Protein 8R4H (pdb70)

Organism: Hafnia alvei (NCBI:txid569)

InterPro domains:
  IPR002355 Multicopper oxidase, copper-binding site [PS00080] (522-533)
  IPR006311 Twin-arginine translocation pathway, signal sequence [PS51318] (1-28)
  IPR008972 Cupredoxin [G3DSA:2.60.40.420] (29-175)
  IPR008972 Cupredoxin [G3DSA:2.60.40.420] (176-327)
  IPR008972 Cupredoxin [G3DSA:2.60.40.420] (346-540)
  IPR008972 Cupredoxin [SSF49503] (34-168)
  IPR008972 Cupredoxin [SSF49503] (172-539)
  IPR008972 Cupredoxin [SSF49503] (428-539)
  IPR011706 Multicopper oxidase, C-terminal [PF07731] (418-539)
  IPR011707 Multicopper oxidase-like, N-terminal [PF07732] (52-167)
  IPR045087 Multicopper oxidase [PTHR48267] (98-370)

Secondary structure (DSSP, 8-state):
----BPP---EE---TTSEEEEEEEEEEEE-STT-EEEEEEESSSSB--EEEEETT-EEEEEEEE-SSS-B--EEET----TTTS--TTS-B-TT-EEEEEEE--S-S-EEEEE---TTTHHHHHHHT--EEEEEE-HHHHHS-----BTTTEEEEEEEEE-B-TTSSB-----HHHHHT----SEEEESSSSS-EEEEEESEEEEEEEE--SS--EEEEETT---EEEEEETTEEEEEEEEES-EEE-TT-EEEEEEE-TT---EEEEE---SSTTTTSTTTTS-EEEEEEEEEEEE------S--S-PPPPP--SS-EEEEEEEEEETTEEEETTB---TT--S-EE-TT-EEEEEEE--S--S-EEEEETT--BEEEEBTTBPPPSTTSSSBSEEEESSSEEEEEEE--S-B-STT-EEEEESSHHHHHTT-EEEEEE-/--S-B-----EE---TTSEEEEEEEEEEEE-STT-EEEEEEESSSSB--EEEEETT-EEEEEEEE-SSS-B--EEET----TTTS--TTS-B-TT-EEEEEEE--S-S-EEEEE---TTTHHHHHHHT--EEEEEE-HHHHHS-----BTTTEEEEEEEEE-B-TTSSB-----HHHHHT----SEEEESSSSS-EEEEEESEEEEEEEE--SS--EEEEETT---EEEEEETTEEEEEEEEES-EEE-TT-EEEEEEE-TT---EEEEE---SSTTTTSTTTTS-EEEEEEEEEEEE------S--S--PPPP--TT-EEEEEEEEEETTEEEETTB---TTS-S-EE-TT-EEEEEEE--S--S-EEEEETT--BEEEEBTTBPPPSTTSSSBSEEEESSSEEEEEEE--S-B-STT-EEEEESSHHHHHTT-EEEEEE-

Nearest PDB structures (foldseek):
  5b7e-assembly1_A  TM=9.870E-01  e=9.913E-69  Escherichia coli K-12
  2yxw-assembly1_A  TM=9.933E-01  e=5.226E-68  Escherichia coli
  6iqy-assembly2_B  TM=9.006E-01  e=1.533E-37  Albifimbria verrucaria
  6i3k-assembly1_A  TM=9.087E-01  e=5.272E-37  Albifimbria verrucaria
  6iqz-assembly1_A  TM=9.064E-01  e=5.798E-37  Albifimbria verrucaria

Structure (mmCIF, N/CA/C/O backbone):
data_8R4H
#
_entry.id   8R4H
#
_cell.length_a   169.273
_cell.length_b   169.273
_cell.length_c   90.387
_cell.angle_alpha   90.00
_cell.angle_beta   90.00
_cell.angle_gamma   120.00
#
_symmetry.space_group_name_H-M   'H 3'
#
loop_
_entity.id
_entity.type
_entity.pdbx_description
1 polymer 'Copper efflux oxidase,Multicopper oxidase'
2 non-polymer 'COPPER (II) ION'
3 non-polymer 1,2-ETHANEDIOL
4 water water
#
loop_
_atom_site.group_PDB
_atom_site.id
_atom_site.type_symbol
_atom_site.label_atom_id
_atom_site.label_alt_id
_atom_site.label_comp_id
_atom_site.label_asym_id
_atom_site.label_entity_id
_atom_site.label_seq_id
_atom_site.pdbx_PDB_ins_code
_atom_site.Cartn_x
_atom_site.Cartn_y
_atom_site.Cartn_z
_atom_site.occupancy
_atom_site.B_iso_or_equiv
_atom_site.auth_seq_id
_atom_site.auth_comp_id
_atom_site.auth_asym_id
_atom_site.auth_atom_id
_atom_site.pdbx_PDB_model_num
ATOM 1 N N . ALA A 1 1 ? -10.872 9.983 29.897 1.00 79.85 30 ALA A N 1
ATOM 2 C CA . ALA A 1 1 ? -11.830 9.870 28.808 1.00 80.69 30 ALA A CA 1
ATOM 3 C C . ALA A 1 1 ? -12.629 11.184 28.499 1.00 81.06 30 ALA A C 1
ATOM 4 O O . ALA A 1 1 ? -12.577 11.674 27.355 1.00 81.17 30 ALA A O 1
ATOM 6 N N . GLU A 1 2 ? -13.351 11.747 29.525 1.00 80.68 31 GLU A N 1
ATOM 7 C CA . GLU A 1 2 ? -14.210 12.945 29.452 1.00 80.52 31 GLU A CA 1
ATOM 8 C C . GLU A 1 2 ? -13.429 14.262 29.533 1.00 79.36 31 GLU A C 1
ATOM 9 O O . GLU A 1 2 ? -13.575 15.026 30.490 1.00 79.57 31 GLU A O 1
ATOM 15 N N . HIS A 1 3 ? -12.597 14.531 28.526 1.00 77.94 32 HIS A N 1
ATOM 16 C CA . HIS A 1 3 ? -11.712 15.688 28.549 1.00 76.80 32 HIS A CA 1
ATOM 17 C C . HIS A 1 3 ? -11.587 16.334 27.170 1.00 75.52 32 HIS A C 1
ATOM 18 O O . HIS A 1 3 ? -11.775 15.677 26.139 1.00 75.71 32 HIS A O 1
ATOM 25 N N . PRO A 1 4 ? -11.268 17.637 27.132 1.00 73.85 33 PRO A N 1
ATOM 26 C CA . PRO A 1 4 ? -11.169 18.322 25.834 1.00 72.71 33 PRO A CA 1
ATOM 27 C C . PRO A 1 4 ? -9.901 17.991 25.042 1.00 71.09 33 PRO A C 1
ATOM 28 O O . PRO A 1 4 ? -9.090 17.172 25.470 1.00 71.37 33 PRO A O 1
ATOM 32 N N . THR A 1 5 ? -9.734 18.614 23.876 1.00 69.20 34 THR A N 1
ATOM 33 C CA . THR A 1 5 ? -8.528 18.442 23.078 1.00 67.82 34 THR A CA 1
ATOM 34 C C . THR A 1 5 ? -7.679 19.698 23.259 1.00 66.55 34 THR A C 1
ATOM 35 O O . THR A 1 5 ? -8.218 20.803 23.220 1.00 66.96 34 THR A O 1
ATOM 39 N N . LEU A 1 6 ? -6.370 19.544 23.468 1.00 64.83 35 LEU A N 1
ATOM 40 C CA . LEU A 1 6 ? -5.465 20.675 23.645 1.00 63.64 35 LEU A CA 1
ATOM 41 C C . LEU A 1 6 ? -5.464 21.584 22.423 1.00 63.06 35 LEU A C 1
ATOM 42 O O . LEU A 1 6 ? -5.066 21.158 21.337 1.00 63.52 35 LEU A O 1
ATOM 47 N N . PRO A 1 7 ? -5.855 22.855 22.594 1.00 61.93 36 PRO A N 1
ATOM 48 C CA . PRO A 1 7 ? -5.838 23.783 21.460 1.00 61.50 36 PRO A CA 1
ATOM 49 C C . PRO A 1 7 ? -4.416 24.182 21.060 1.00 61.51 36 PRO A C 1
ATOM 50 O O . PRO A 1 7 ? -3.570 24.389 21.925 1.00 61.20 36 PRO A O 1
ATOM 54 N N . ILE A 1 8 ? -4.155 24.290 19.754 1.00 61.49 37 ILE A N 1
ATOM 55 C CA . ILE A 1 8 ? -2.851 24.723 19.282 1.00 61.85 37 ILE A CA 1
ATOM 56 C C . ILE A 1 8 ? -2.956 26.137 18.739 1.00 62.02 37 ILE A C 1
ATOM 57 O O . ILE A 1 8 ? -3.681 26.383 17.779 1.00 61.73 37 ILE A O 1
ATOM 62 N N . PRO A 1 9 ? -2.242 27.089 19.354 1.00 62.63 38 PRO A N 1
ATOM 63 C CA . PRO A 1 9 ? -2.271 28.466 18.848 1.00 63.17 38 PRO A CA 1
ATOM 64 C C . PRO A 1 9 ? -1.656 28.517 17.462 1.00 64.01 38 PRO A C 1
ATOM 65 O O . PRO A 1 9 ? -0.631 27.887 17.230 1.00 64.49 38 PRO A O 1
ATOM 69 N N . ALA A 1 10 ? -2.311 29.214 16.537 1.00 64.07 39 ALA A N 1
ATOM 70 C CA . ALA A 1 10 ? -1.876 29.336 15.153 1.00 64.38 39 ALA A CA 1
ATOM 71 C C . ALA A 1 10 ? -0.447 29.853 15.036 1.00 64.27 39 ALA A C 1
ATOM 72 O O . ALA A 1 10 ? -0.031 30.687 15.831 1.00 64.41 39 ALA A O 1
ATOM 74 N N . LEU A 1 11 ? 0.302 29.355 14.057 1.00 63.91 40 LEU A N 1
ATOM 75 C CA . LEU A 1 11 ? 1.684 29.762 13.867 1.00 64.22 40 LEU A CA 1
ATOM 76 C C . LEU A 1 11 ? 1.776 30.858 12.801 1.00 64.59 40 LEU A C 1
ATOM 77 O O . LEU A 1 11 ? 1.992 30.555 11.631 1.00 65.19 40 LEU A O 1
ATOM 82 N N . LEU A 1 12 ? 1.614 32.129 13.197 1.00 64.18 41 LEU A N 1
ATOM 8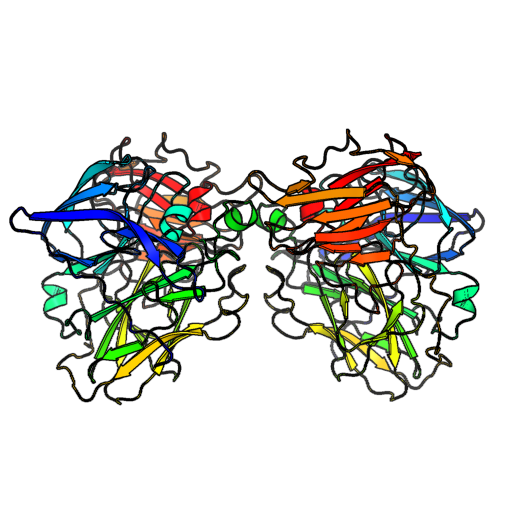3 C CA . LEU A 1 12 ? 1.647 33.238 12.241 1.00 64.43 41 LEU A CA 1
ATOM 84 C C . LEU A 1 12 ? 3.041 33.641 11.816 1.00 64.80 41 LEU A C 1
ATOM 85 O O . LEU A 1 12 ? 3.880 33.927 12.657 1.00 65.16 41 LEU A O 1
ATOM 90 N N . THR A 1 13 ? 3.261 33.760 10.514 1.00 64.69 42 THR A N 1
ATOM 91 C CA . THR A 1 13 ? 4.542 34.212 9.979 1.00 65.22 42 THR A CA 1
ATOM 92 C C . THR A 1 13 ? 4.369 35.600 9.366 1.00 65.18 42 THR A C 1
ATOM 93 O O . THR A 1 13 ? 3.277 35.938 8.900 1.00 65.20 42 THR A O 1
ATOM 97 N N . PRO A 1 14 ? 5.430 36.425 9.340 1.00 65.05 43 PRO A N 1
ATOM 98 C CA . PRO A 1 14 ? 5.300 37.766 8.742 1.00 65.28 43 PRO A CA 1
ATOM 99 C C . PRO A 1 14 ? 4.870 37.693 7.280 1.00 65.73 43 PRO A C 1
ATOM 100 O O . PRO A 1 14 ? 5.363 36.849 6.540 1.00 65.94 43 PRO A O 1
ATOM 104 N N . ASP A 1 15 ? 3.905 38.530 6.881 1.00 65.66 44 ASP A N 1
ATOM 105 C CA . ASP A 1 15 ? 3.360 38.502 5.530 1.00 65.78 44 ASP A CA 1
ATOM 106 C C . ASP A 1 15 ? 4.321 39.126 4.481 1.00 66.28 44 ASP A C 1
ATOM 107 O O . ASP A 1 15 ? 5.473 39.415 4.806 1.00 66.06 44 ASP A O 1
ATOM 112 N N . ALA A 1 16 ? 3.856 39.290 3.222 1.00 66.90 45 ALA A N 1
ATOM 113 C CA . ALA A 1 16 ? 4.602 39.860 2.099 1.00 67.88 45 ALA A CA 1
ATOM 114 C C . ALA A 1 16 ? 5.160 41.246 2.395 1.00 68.89 45 ALA A C 1
ATOM 115 O O . ALA A 1 16 ? 6.186 41.622 1.827 1.00 69.31 45 ALA A O 1
ATOM 117 N N . ALA A 1 17 ? 4.482 42.010 3.264 1.00 69.09 46 ALA A N 1
ATOM 118 C CA . ALA A 1 17 ? 4.926 43.332 3.686 1.00 69.76 46 ALA A CA 1
ATOM 119 C C . ALA A 1 17 ? 5.846 43.293 4.939 1.00 70.76 46 ALA A C 1
ATOM 120 O O . ALA A 1 17 ? 6.177 44.353 5.474 1.00 71.44 46 ALA A O 1
ATOM 122 N N . GLY A 1 18 ? 6.235 42.096 5.393 1.00 70.44 47 GLY A N 1
ATOM 123 C CA . GLY A 1 18 ? 7.038 41.901 6.594 1.00 70.55 47 GLY A CA 1
ATOM 124 C C . GLY A 1 18 ? 6.297 42.344 7.843 1.00 70.17 47 GLY A C 1
ATOM 125 O O . GLY A 1 18 ? 6.899 42.895 8.767 1.00 70.17 47 GLY A O 1
ATOM 126 N N . LYS A 1 19 ? 4.971 42.139 7.863 1.00 69.55 48 LYS A N 1
ATOM 127 C CA . LYS A 1 19 ? 4.138 42.567 8.978 1.00 69.29 48 LYS A CA 1
ATOM 128 C C . LYS A 1 19 ? 3.327 41.430 9.595 1.00 68.82 48 LYS A C 1
ATOM 129 O O . LYS A 1 19 ? 3.055 40.428 8.943 1.00 68.69 48 LYS A O 1
ATOM 135 N N . ILE A 1 20 ? 2.959 41.584 10.871 1.00 68.47 49 ILE A N 1
ATOM 136 C CA . ILE A 1 20 ? 2.113 40.631 11.583 1.00 68.58 49 ILE A CA 1
ATOM 137 C C . ILE A 1 20 ? 0.988 41.433 12.251 1.00 68.59 49 ILE A C 1
ATOM 138 O O . ILE A 1 20 ? 1.254 42.445 12.900 1.00 68.61 49 ILE A O 1
ATOM 143 N N . ALA A 1 21 ? -0.271 41.031 12.025 1.00 68.05 50 ALA A N 1
ATOM 144 C CA . ALA A 1 21 ? -1.405 41.744 12.591 1.00 67.49 50 ALA A CA 1
ATOM 145 C C . ALA A 1 21 ? -1.939 41.034 13.838 1.00 66.58 50 ALA A C 1
ATOM 146 O O . ALA A 1 21 ? -2.244 39.839 13.791 1.00 66.86 50 ALA A O 1
ATOM 148 N N . LEU A 1 22 ? -2.053 41.781 14.957 1.00 64.95 51 LEU A N 1
ATOM 149 C CA . LEU A 1 22 ? -2.587 41.264 16.212 1.00 63.35 51 LEU A CA 1
ATOM 150 C C . LEU A 1 22 ? -3.787 42.101 16.620 1.00 62.50 51 LEU A C 1
ATOM 151 O O . LEU A 1 22 ? -3.640 43.289 16.881 1.00 62.31 51 LEU A O 1
ATOM 156 N N . ASN A 1 23 ? -4.969 41.496 16.668 1.00 61.86 52 ASN A N 1
ATOM 157 C CA . ASN A 1 23 ? -6.175 42.191 17.072 1.00 61.72 52 ASN A CA 1
ATOM 158 C C . ASN A 1 23 ? -6.536 41.762 18.482 1.00 61.04 52 ASN A C 1
ATOM 159 O O . ASN A 1 23 ? -7.020 40.649 18.686 1.00 61.38 52 ASN A O 1
ATOM 164 N N . VAL A 1 24 ? -6.280 42.635 19.455 1.00 59.99 53 VAL A N 1
ATOM 165 C CA . VAL A 1 24 ? -6.589 42.386 20.859 1.00 59.75 53 VAL A CA 1
ATOM 166 C C . VAL A 1 24 ? -8.081 42.609 21.005 1.00 59.26 53 VAL A C 1
ATOM 167 O O . VAL A 1 24 ? -8.521 43.738 20.945 1.00 59.14 53 VAL A O 1
ATOM 171 N N . GLN A 1 25 ? -8.860 41.547 21.152 1.00 58.83 54 GLN A N 1
ATOM 172 C CA . GLN A 1 25 ? -10.311 41.643 21.194 1.00 58.90 54 GLN A CA 1
ATOM 173 C C . GLN A 1 25 ? -10.941 40.924 22.398 1.00 59.34 54 GLN A C 1
ATOM 174 O O . GLN A 1 25 ? -10.266 40.192 23.114 1.00 59.13 54 GLN A O 1
ATOM 180 N N . THR A 1 26 ? -12.255 41.109 22.588 1.00 59.62 55 THR A N 1
ATOM 181 C CA . THR A 1 26 ? -13.024 40.450 23.640 1.00 60.11 55 THR A CA 1
ATOM 182 C C . THR A 1 26 ? -13.551 39.073 23.140 1.00 59.90 55 THR A C 1
ATOM 183 O O . THR A 1 26 ? -13.472 38.763 21.955 1.00 60.10 55 THR A O 1
ATOM 187 N N . GLY A 1 27 ? -14.076 38.268 24.044 1.00 59.47 56 GLY A N 1
ATOM 188 C CA . GLY A 1 27 ? -14.619 36.963 23.711 1.00 59.85 56 GLY A CA 1
ATOM 189 C C . GLY A 1 27 ? -15.212 36.272 24.921 1.00 60.36 56 GLY A C 1
ATOM 190 O O . GLY A 1 27 ? -15.509 36.917 25.935 1.00 60.47 56 GLY A O 1
ATOM 191 N N . SER A 1 28 ? -15.394 34.960 24.826 1.00 60.54 57 SER A N 1
ATOM 192 C CA . SER A 1 28 ? -15.905 34.180 25.947 1.00 61.67 57 SER A CA 1
ATOM 193 C C . SER A 1 28 ? -15.406 32.730 25.921 1.00 62.41 57 SER A C 1
ATOM 194 O O . SER A 1 28 ? -15.003 32.225 24.873 1.00 62.89 57 SER A O 1
ATOM 197 N N . MET A 1 29 ? -15.366 32.086 27.087 1.00 62.17 58 MET A N 1
ATOM 198 C CA . MET A 1 29 ? -14.921 30.702 27.194 1.00 62.54 58 MET A CA 1
ATOM 199 C C . MET A 1 29 ? -15.892 29.966 28.088 1.00 62.98 58 MET A C 1
ATOM 200 O O . MET A 1 29 ? -16.281 30.506 29.117 1.00 62.93 58 MET A O 1
ATOM 205 N N . LYS A 1 30 ? -16.261 28.733 27.732 1.00 63.55 59 LYS A N 1
ATOM 206 C CA . LYS A 1 30 ? -17.198 27.971 28.548 1.00 65.02 59 LYS A CA 1
ATOM 207 C C . LYS A 1 30 ? -16.509 27.056 29.544 1.00 66.04 59 LYS A C 1
ATOM 208 O O . LYS A 1 30 ? -16.187 25.921 29.208 1.00 66.38 59 LYS A O 1
ATOM 214 N N . TRP A 1 31 ? -16.294 27.540 30.779 1.00 66.59 60 TRP A N 1
ATOM 215 C CA . TRP A 1 31 ? -15.662 26.745 31.837 1.00 67.49 60 TRP A CA 1
ATOM 216 C C . TRP A 1 31 ? -16.715 26.217 32.824 1.00 68.98 60 TRP A C 1
ATOM 217 O O . TRP A 1 31 ? -16.822 25.006 33.008 1.00 69.11 60 TRP A O 1
ATOM 228 N N . LYS A 1 32 ? -17.506 27.117 33.440 1.00 69.83 61 LYS A N 1
ATOM 229 C CA . LYS A 1 32 ? -18.584 26.717 34.348 1.00 70.87 61 LYS A CA 1
ATOM 230 C C . LYS A 1 32 ? -19.735 26.195 33.480 1.00 72.42 61 LYS A C 1
ATOM 231 O O . LYS A 1 32 ? -20.038 26.785 32.440 1.00 72.44 61 LYS A O 1
ATOM 237 N N . ALA A 1 33 ? -20.354 25.072 33.880 1.00 73.36 62 ALA A N 1
ATOM 238 C CA . ALA A 1 33 ? -21.435 24.465 33.098 1.00 74.34 62 ALA A CA 1
ATOM 239 C C . ALA A 1 33 ? -22.594 25.429 32.853 1.00 75.22 62 ALA A C 1
ATOM 240 O O . ALA A 1 33 ? -23.160 25.974 33.800 1.00 75.37 62 ALA A O 1
ATOM 242 N N . GLY A 1 34 ? -22.888 25.665 31.578 1.00 75.68 63 GLY A N 1
ATOM 243 C CA . GLY A 1 34 ? -23.944 26.575 31.147 1.00 76.41 63 GLY A CA 1
ATOM 244 C C . GLY A 1 34 ? -23.670 28.018 31.517 1.00 76.88 63 GLY A C 1
ATOM 245 O O . GLY A 1 34 ? -24.581 28.735 31.943 1.00 77.24 63 GLY A O 1
ATOM 246 N N . MET A 1 35 ? -22.406 28.448 31.381 1.00 76.60 64 MET A N 1
ATOM 247 C CA . MET A 1 35 ? -22.001 29.806 31.729 1.00 76.65 64 MET A CA 1
ATOM 248 C C . MET A 1 35 ? -20.843 30.262 30.857 1.00 76.32 64 MET A C 1
ATOM 249 O O . MET A 1 35 ? -19.725 29.787 31.030 1.00 76.64 64 MET A O 1
ATOM 254 N N . GLN A 1 36 ? -21.098 31.175 29.924 1.00 75.75 65 GLN A N 1
ATOM 255 C CA . GLN A 1 36 ? -20.042 31.716 29.074 1.00 75.60 65 GLN A CA 1
ATOM 256 C C . GLN A 1 36 ? -19.278 32.775 29.880 1.00 74.42 65 GLN A C 1
ATOM 257 O O . GLN A 1 36 ? -19.876 33.761 30.319 1.00 74.75 65 GLN A O 1
ATOM 263 N N . THR A 1 37 ? -17.981 32.565 30.103 1.00 72.83 66 THR A N 1
ATOM 264 C CA . THR A 1 37 ? -17.172 33.519 30.850 1.00 71.94 66 THR A CA 1
ATOM 265 C C . THR A 1 37 ? -16.603 34.559 29.920 1.00 71.10 66 THR A C 1
ATOM 266 O O . THR A 1 37 ? -15.867 34.209 29.016 1.00 71.41 66 THR A O 1
ATOM 270 N N . PRO A 1 38 ? -16.883 35.844 30.156 1.00 69.92 67 PRO A N 1
ATOM 271 C CA . PRO A 1 38 ? -16.288 36.889 29.318 1.00 69.10 67 PRO A CA 1
ATOM 272 C C . PRO A 1 38 ? -14.774 36.937 29.521 1.00 68.65 67 PRO A C 1
ATOM 273 O O . PRO A 1 38 ? -14.299 37.061 30.647 1.00 68.97 67 PRO A O 1
ATOM 277 N N . THR A 1 39 ? -14.020 36.787 28.430 1.00 67.67 68 THR A N 1
ATOM 278 C CA . THR A 1 39 ? -12.563 36.773 28.432 1.00 66.98 68 THR A CA 1
ATOM 279 C C . THR A 1 39 ? -11.994 37.726 27.362 1.00 66.16 68 THR A C 1
ATOM 280 O O . THR A 1 39 ? -12.739 38.269 26.563 1.00 66.20 68 THR A O 1
ATOM 284 N N . TRP A 1 40 ? -10.681 37.943 27.366 1.00 65.40 69 TRP A N 1
ATOM 285 C CA . TRP A 1 40 ? -9.974 38.769 26.394 1.00 65.31 69 TRP A CA 1
ATOM 286 C C . TRP A 1 40 ? -8.973 37.874 25.640 1.00 65.48 69 TRP A C 1
ATOM 287 O O . TRP A 1 40 ? -8.580 36.836 26.159 1.00 65.99 69 TRP A O 1
ATOM 298 N N . GLY A 1 41 ? -8.584 38.261 24.427 1.00 64.74 70 GLY A N 1
ATOM 299 C CA . GLY A 1 41 ? -7.637 37.477 23.645 1.00 64.28 70 GLY A CA 1
ATOM 300 C C . GLY A 1 41 ? -7.117 38.153 22.395 1.00 63.74 70 GLY A C 1
ATOM 301 O O . GLY A 1 41 ? -7.749 39.055 21.849 1.00 64.12 70 GLY A O 1
ATOM 302 N N . ILE A 1 42 ? -5.965 37.716 21.926 1.00 62.85 71 ILE A N 1
ATOM 303 C CA . ILE A 1 42 ? -5.376 38.231 20.700 1.00 62.69 71 ILE A CA 1
ATOM 304 C C . ILE A 1 42 ? -5.759 37.290 19.553 1.00 61.93 71 ILE A C 1
ATOM 305 O O . ILE A 1 42 ? -5.371 36.120 19.553 1.00 62.13 71 ILE A O 1
ATOM 310 N N . ASN A 1 43 ? -6.573 37.791 18.616 1.00 60.60 72 ASN A N 1
ATOM 311 C CA . ASN A 1 43 ? -7.085 37.030 17.478 1.00 59.77 72 ASN A CA 1
ATOM 312 C C . ASN A 1 43 ? -8.026 35.877 17.874 1.00 59.33 72 ASN A C 1
ATOM 313 O O . ASN A 1 43 ? -8.257 34.979 17.070 1.00 59.87 72 ASN A O 1
ATOM 318 N N . GLY A 1 44 ? -8.581 35.921 19.080 1.00 58.23 73 GLY A N 1
ATOM 319 C CA . GLY A 1 44 ? -9.493 34.895 19.561 1.00 58.01 73 GLY A CA 1
ATOM 320 C C . GLY A 1 44 ? -10.142 35.263 20.876 1.00 57.83 73 GLY A C 1
ATOM 321 O O . GLY A 1 44 ? -10.010 36.392 21.352 1.00 58.20 73 GLY A O 1
ATOM 322 N N . PRO A 1 45 ? -10.859 34.316 21.495 1.00 57.30 74 PRO A N 1
ATOM 323 C CA . PRO A 1 45 ? -11.532 34.624 22.773 1.00 57.27 74 PRO A CA 1
ATOM 324 C C . PRO A 1 45 ? -10.616 34.649 24.003 1.00 57.11 74 PRO A C 1
ATOM 325 O O . PRO A 1 45 ? -10.986 35.205 25.039 1.00 57.38 74 PRO A O 1
ATOM 329 N N . LEU A 1 46 ? -9.439 34.026 23.889 1.00 56.37 75 LEU A N 1
ATOM 330 C CA . LEU A 1 46 ? -8.457 33.908 24.953 1.00 56.05 75 LEU A CA 1
ATOM 331 C C . LEU A 1 46 ? -7.096 33.592 24.347 1.00 56.41 75 LEU A C 1
ATOM 332 O O . LEU A 1 46 ? -7.009 33.045 23.235 1.00 56.86 75 LEU A O 1
ATOM 337 N N . LEU A 1 47 ? -6.030 33.944 25.085 1.00 55.83 76 LEU A N 1
ATOM 338 C CA . LEU A 1 47 ? -4.631 33.760 24.717 1.00 55.39 76 LEU A CA 1
ATOM 339 C C . LEU A 1 47 ? -4.346 34.380 23.327 1.00 55.75 76 LEU A C 1
ATOM 340 O O . LEU A 1 47 ? -4.882 35.443 23.067 1.00 55.61 76 LEU A O 1
ATOM 345 N N . GLY A 1 48 ? -3.482 33.802 22.497 1.00 56.34 77 GLY A N 1
ATOM 346 C CA . GLY A 1 48 ? -3.161 34.392 21.204 1.00 57.24 77 GLY A CA 1
ATOM 347 C C . GLY A 1 48 ? -2.392 33.476 20.292 1.00 58.21 77 GLY A C 1
ATOM 348 O O . GLY A 1 48 ? -2.227 32.292 20.577 1.00 58.59 77 GLY A O 1
ATOM 349 N N . PRO A 1 49 ? -1.879 34.025 19.192 1.00 58.55 78 PRO A N 1
ATOM 350 C CA . PRO A 1 49 ? -1.121 33.191 18.254 1.00 58.99 78 PRO A CA 1
ATOM 351 C C . PRO A 1 49 ? 0.353 33.010 18.639 1.00 59.44 78 PRO A C 1
ATOM 352 O O . PRO A 1 49 ? 0.856 33.652 19.559 1.00 59.50 78 PRO A O 1
ATOM 356 N N . ALA A 1 50 ? 1.039 32.131 17.927 1.00 59.43 79 ALA A N 1
ATOM 357 C CA . ALA A 1 50 ? 2.454 31.914 18.108 1.00 60.18 79 ALA A CA 1
ATOM 358 C C . ALA A 1 50 ? 3.122 32.575 16.899 1.00 61.15 79 ALA A C 1
ATOM 359 O O . ALA A 1 50 ? 2.982 32.079 15.787 1.00 61.53 79 ALA A O 1
ATOM 361 N N . MET A 1 51 ? 3.785 33.716 17.097 1.00 61.13 80 MET A N 1
ATOM 362 C CA . MET A 1 51 ? 4.452 34.404 16.004 1.00 61.69 80 MET A CA 1
ATOM 363 C C . MET A 1 51 ? 5.776 33.702 15.730 1.00 62.38 80 MET A C 1
ATOM 364 O O . MET A 1 51 ? 6.631 33.659 16.610 1.00 62.22 80 MET A O 1
ATOM 369 N N . ARG A 1 52 ? 5.932 33.108 14.533 1.00 62.85 81 ARG A N 1
ATOM 370 C CA . ARG A 1 52 ? 7.178 32.443 14.179 1.00 63.58 81 ARG A CA 1
ATOM 371 C C . ARG A 1 52 ? 8.051 33.464 13.473 1.00 64.88 81 ARG A C 1
ATOM 372 O O . ARG A 1 52 ? 7.683 33.994 12.420 1.00 65.09 81 ARG A O 1
ATOM 380 N N . LEU A 1 53 ? 9.184 33.793 14.097 1.00 65.41 82 LEU A N 1
ATOM 381 C CA . LEU A 1 53 ? 10.118 34.782 13.577 1.00 66.10 82 LEU A CA 1
ATOM 382 C C . LEU A 1 53 ? 11.485 34.160 13.364 1.00 67.39 82 LEU A C 1
ATOM 383 O O . LEU A 1 53 ? 11.901 33.296 14.126 1.00 67.26 82 LEU A O 1
ATOM 388 N N . GLN A 1 54 ? 12.174 34.585 12.312 1.00 68.67 83 GLN A N 1
ATOM 389 C CA . GLN A 1 54 ? 13.495 34.066 11.988 1.00 70.41 83 GLN A CA 1
ATOM 390 C C . GLN A 1 54 ? 14.556 35.043 12.492 1.00 71.05 83 GLN A C 1
ATOM 391 O O . GLN A 1 54 ? 14.365 36.257 12.395 1.00 71.08 83 GLN A O 1
ATOM 397 N N . ARG A 1 55 ? 15.668 34.523 13.035 1.00 71.36 84 ARG A N 1
ATOM 398 C CA . ARG A 1 55 ? 16.756 35.367 13.522 1.00 72.09 84 ARG A CA 1
ATOM 399 C C . ARG A 1 55 ? 17.383 36.094 12.347 1.00 72.58 84 ARG A C 1
ATOM 400 O O . ARG A 1 55 ? 17.679 35.480 11.321 1.00 72.84 84 ARG A O 1
ATOM 408 N N . GLY A 1 56 ? 17.519 37.400 12.481 1.00 72.37 85 GLY A N 1
ATOM 409 C CA . GLY A 1 56 ? 18.066 38.228 11.421 1.00 72.78 85 GLY A CA 1
ATOM 410 C C . GLY A 1 56 ? 16.973 38.957 10.675 1.00 72.94 85 GLY A C 1
ATOM 411 O O . GLY A 1 56 ? 17.134 40.125 10.321 1.00 73.34 85 GLY A O 1
ATOM 412 N N . LYS A 1 57 ? 15.842 38.284 10.452 1.00 72.71 86 LYS A N 1
ATOM 413 C CA . LYS A 1 57 ? 14.726 38.891 9.741 1.00 73.18 86 LYS A CA 1
ATOM 414 C C . LYS A 1 57 ? 13.970 39.923 10.586 1.00 73.15 86 LYS A C 1
ATOM 415 O O . LYS A 1 57 ? 13.970 39.866 11.819 1.00 73.33 86 LYS A O 1
ATOM 421 N N . ASP A 1 58 ? 13.378 40.903 9.908 1.00 72.60 87 ASP A N 1
ATOM 422 C CA . ASP A 1 58 ? 12.633 41.967 10.556 1.00 72.72 87 ASP A CA 1
ATOM 423 C C . ASP A 1 58 ? 11.132 41.714 10.506 1.00 71.74 87 ASP A C 1
ATOM 424 O O . ASP A 1 58 ? 10.656 40.928 9.687 1.00 72.16 87 ASP A O 1
ATOM 429 N N . VAL A 1 59 ? 10.377 42.403 11.371 1.00 70.22 88 VAL A N 1
ATOM 430 C CA . VAL A 1 59 ? 8.928 42.301 11.411 1.00 69.10 88 VAL A CA 1
ATOM 431 C C . VAL A 1 59 ? 8.341 43.569 12.018 1.00 67.81 88 VAL A C 1
ATOM 432 O O . VAL A 1 59 ? 8.953 44.197 12.876 1.00 67.87 88 VAL A O 1
ATOM 436 N N . ALA A 1 60 ? 7.175 43.971 11.541 1.00 66.82 89 ALA A N 1
ATOM 437 C CA . ALA A 1 60 ? 6.455 45.114 12.079 1.00 66.11 89 ALA A CA 1
ATOM 438 C C . ALA A 1 60 ? 5.183 44.523 12.635 1.00 65.31 89 ALA A C 1
ATOM 439 O O . ALA A 1 60 ? 4.457 43.863 11.898 1.00 65.25 89 ALA A O 1
ATOM 441 N N . ILE A 1 61 ? 4.933 44.688 13.938 1.00 64.55 90 ILE A N 1
ATOM 442 C CA . ILE A 1 61 ? 3.744 44.090 14.537 1.00 63.87 90 ILE A CA 1
ATOM 443 C C . ILE A 1 61 ? 2.661 45.133 14.786 1.00 63.72 90 ILE A C 1
ATOM 444 O O . ILE A 1 61 ? 2.774 45.983 15.657 1.00 63.08 90 ILE A O 1
ATOM 449 N N . ASN A 1 62 ? 1.613 45.060 13.980 1.00 64.31 91 ASN A N 1
ATOM 450 C CA . ASN A 1 62 ? 0.491 45.972 14.043 1.00 65.33 91 ASN A CA 1
ATOM 451 C C . ASN A 1 62 ? -0.518 45.515 15.076 1.00 66.04 91 ASN A C 1
ATOM 452 O O . ASN A 1 62 ? -1.421 44.727 14.775 1.00 66.21 91 ASN A O 1
ATOM 457 N N . VAL A 1 63 ? -0.349 46.003 16.312 1.00 66.35 92 VAL A N 1
ATOM 458 C CA . VAL A 1 63 ? -1.215 45.646 17.434 1.00 66.88 92 VAL A CA 1
ATOM 459 C C . VAL A 1 63 ? -2.399 46.601 17.498 1.00 67.46 92 VAL A C 1
ATOM 460 O O . VAL A 1 63 ? -2.228 47.773 17.815 1.00 67.65 92 VAL A O 1
ATOM 464 N N . THR A 1 64 ? -3.597 46.095 17.204 1.00 67.54 93 THR A N 1
ATOM 465 C CA . THR A 1 64 ? -4.830 46.872 17.212 1.00 68.03 93 THR A CA 1
ATOM 466 C C . THR A 1 64 ? -5.557 46.597 18.511 1.00 68.28 93 THR A C 1
ATOM 467 O O . THR A 1 64 ? -5.763 45.434 18.855 1.00 68.86 93 THR A O 1
ATOM 471 N N . ASN A 1 65 ? -5.962 47.648 19.228 1.00 67.69 94 ASN A N 1
ATOM 472 C CA . ASN A 1 65 ? -6.705 47.481 20.466 1.00 67.34 94 ASN A CA 1
ATOM 473 C C . ASN A 1 65 ? -8.175 47.549 20.133 1.00 66.83 94 ASN A C 1
ATOM 474 O O . ASN A 1 65 ? -8.643 48.582 19.692 1.00 67.00 94 ASN A O 1
ATOM 479 N N . ALA A 1 66 ? -8.892 46.450 20.305 1.00 66.22 95 ALA A N 1
ATOM 480 C CA . ALA A 1 66 ? -10.340 46.395 20.108 1.00 66.17 95 ALA A CA 1
ATOM 481 C C . ALA A 1 66 ? -11.083 46.172 21.435 1.00 66.54 95 ALA A C 1
ATOM 482 O O . ALA A 1 66 ? -12.233 45.742 21.429 1.00 66.94 95 ALA A O 1
ATOM 484 N N . LEU A 1 67 ? -10.425 46.433 22.570 1.00 66.40 96 LEU A N 1
ATOM 485 C CA . LEU A 1 67 ? -11.007 46.289 23.891 1.00 66.85 96 LEU A CA 1
ATOM 486 C C . LEU A 1 67 ? -11.663 47.612 24.296 1.00 67.59 96 LEU A C 1
ATOM 487 O O . LEU A 1 67 ? -11.300 48.668 23.770 1.00 68.20 96 LEU A O 1
ATOM 492 N N . PRO A 1 68 ? -12.590 47.596 25.269 1.00 67.37 97 PRO A N 1
ATOM 493 C CA . PRO A 1 68 ? -13.181 48.862 25.726 1.00 67.66 97 PRO A CA 1
ATOM 494 C C . PRO A 1 68 ? -12.204 49.766 26.499 1.00 68.25 97 PRO A C 1
ATOM 495 O O . PRO A 1 68 ? -12.511 50.941 26.721 1.00 69.01 97 PRO A O 1
ATOM 499 N N . GLU A 1 69 ? -11.032 49.241 26.912 1.00 67.59 98 GLU A N 1
ATOM 500 C CA . GLU A 1 69 ? -10.068 50.042 27.663 1.00 67.38 98 GLU A CA 1
ATOM 501 C C . GLU A 1 69 ? -8.642 49.914 27.137 1.00 66.08 98 GLU A C 1
ATOM 502 O O . GLU A 1 69 ? -8.341 48.987 26.384 1.00 66.17 98 GLU A O 1
ATOM 508 N N . ALA A 1 70 ? -7.776 50.885 27.498 1.00 64.44 99 ALA A N 1
ATOM 509 C CA . ALA A 1 70 ? -6.393 50.924 27.039 1.00 62.89 99 ALA A CA 1
ATOM 510 C C . ALA A 1 70 ? -5.590 49.753 27.543 1.00 61.22 99 ALA A C 1
ATOM 511 O O . ALA A 1 70 ? -5.839 49.229 28.626 1.00 60.81 99 ALA A O 1
ATOM 513 N N . THR A 1 71 ? -4.628 49.342 26.735 1.00 60.24 100 THR A N 1
ATOM 514 C CA . THR A 1 71 ? -3.732 48.229 27.010 1.00 60.07 100 THR A CA 1
ATOM 515 C C . THR A 1 71 ? -2.367 48.513 26.380 1.00 60.25 100 THR A C 1
ATOM 516 O O . THR A 1 71 ? -2.222 49.439 25.588 1.00 60.82 100 THR A O 1
ATOM 520 N N . THR A 1 72 ? -1.359 47.733 26.736 1.00 59.89 101 THR A N 1
ATOM 521 C CA . THR A 1 72 ? -0.053 47.794 26.082 1.00 60.13 101 THR A CA 1
ATOM 522 C C . THR A 1 72 ? 0.259 46.330 25.612 1.00 59.76 101 THR A C 1
ATOM 523 O O . THR A 1 72 ? -0.615 45.463 25.723 1.00 60.04 101 THR A O 1
ATOM 527 N N . MET A 1 73 ? 1.448 46.057 25.066 1.00 59.13 102 MET A N 1
ATOM 528 C CA . MET A 1 73 ? 1.800 44.699 24.650 1.00 59.22 102 MET A CA 1
ATOM 529 C C . MET A 1 73 ? 3.300 44.499 24.726 1.00 59.68 102 MET A C 1
ATOM 530 O O . MET A 1 73 ? 4.043 44.942 23.852 1.00 59.68 102 MET A O 1
ATOM 535 N N . HIS A 1 74 ? 3.748 43.887 25.811 1.00 59.95 103 HIS A N 1
ATOM 536 C CA . HIS A 1 74 ? 5.158 43.628 26.046 1.00 60.91 103 HIS A CA 1
ATOM 537 C C . HIS A 1 74 ? 5.593 42.351 25.336 1.00 61.01 103 HIS A C 1
ATOM 538 O O . HIS A 1 74 ? 4.834 41.389 25.309 1.00 61.66 103 HIS A O 1
ATOM 545 N N . TRP A 1 75 ? 6.817 42.326 24.789 1.00 60.13 104 TRP A N 1
ATOM 546 C CA . TRP A 1 75 ? 7.336 41.126 24.129 1.00 59.50 104 TRP A CA 1
ATOM 547 C C . TRP A 1 75 ? 8.375 40.502 25.059 1.00 58.87 104 TRP A C 1
ATOM 548 O O . TRP A 1 75 ? 9.578 40.719 24.872 1.00 59.11 104 TRP A O 1
ATOM 559 N N . HIS A 1 76 ? 7.893 39.766 26.086 1.00 57.71 105 HIS A N 1
ATOM 560 C CA . HIS A 1 76 ? 8.682 39.106 27.136 1.00 57.25 105 HIS A CA 1
ATOM 561 C C . HIS A 1 76 ? 9.778 38.192 26.591 1.00 57.31 105 HIS A C 1
ATOM 562 O O . HIS A 1 76 ? 9.492 37.175 25.965 1.00 57.19 105 HIS A O 1
ATOM 569 N N . GLY A 1 77 ? 11.025 38.564 26.847 1.00 57.12 106 GLY A N 1
ATOM 570 C CA . GLY A 1 77 ? 12.167 37.781 26.399 1.00 57.33 106 GLY A CA 1
ATOM 571 C C . GLY A 1 77 ? 12.880 38.330 25.183 1.00 57.78 106 GLY A C 1
ATOM 572 O O . GLY A 1 77 ? 13.974 37.866 24.856 1.00 58.08 106 GLY A O 1
ATOM 573 N N . MET A 1 78 ? 12.289 39.323 24.497 1.00 57.79 107 MET A N 1
ATOM 574 C CA . MET A 1 78 ? 12.914 39.891 23.298 1.00 58.36 107 MET A CA 1
ATOM 575 C C . MET A 1 78 ? 14.030 40.898 23.581 1.00 58.79 107 MET A C 1
ATOM 576 O O . MET A 1 78 ? 13.891 41.790 24.418 1.00 58.67 107 MET A O 1
ATOM 581 N N . GLU A 1 79 ? 15.141 40.749 22.861 1.00 59.40 108 GLU A N 1
ATOM 582 C CA . GLU A 1 79 ? 16.292 41.640 22.970 1.00 60.55 108 GLU A CA 1
ATOM 583 C C . GLU A 1 79 ? 16.099 42.696 21.886 1.00 61.34 108 GLU A C 1
ATOM 584 O O . GLU A 1 79 ? 16.619 42.594 20.780 1.00 61.27 108 GLU A O 1
ATOM 590 N N . ILE A 1 80 ? 15.239 43.653 22.185 1.00 61.96 109 ILE A N 1
ATOM 591 C CA . ILE A 1 80 ? 14.851 44.723 21.282 1.00 62.95 109 ILE A CA 1
ATOM 592 C C . ILE A 1 80 ? 15.017 46.079 21.985 1.00 64.21 109 ILE A C 1
ATOM 593 O O . ILE A 1 80 ? 15.054 46.141 23.218 1.00 64.23 109 ILE A O 1
ATOM 598 N N . PRO A 1 81 ? 15.085 47.187 21.223 1.00 64.97 110 PRO A N 1
ATOM 599 C CA . PRO A 1 81 ? 15.178 48.506 21.863 1.00 65.48 110 PRO A CA 1
ATOM 600 C C . PRO A 1 81 ? 13.910 48.852 22.644 1.00 66.29 110 PRO A C 1
ATOM 601 O O . PRO A 1 81 ? 12.820 48.403 22.295 1.00 66.01 110 PRO A O 1
ATOM 605 N N . GLY A 1 82 ? 14.068 49.655 23.692 1.00 67.15 111 GLY A N 1
ATOM 606 C CA . GLY A 1 82 ? 12.970 50.084 24.554 1.00 68.31 111 GLY A CA 1
ATOM 607 C C . GLY A 1 82 ? 11.814 50.738 23.822 1.00 69.18 111 GLY A C 1
ATOM 608 O O . GLY A 1 82 ? 10.673 50.715 24.289 1.00 69.20 111 GLY A O 1
ATOM 609 N N . THR A 1 83 ? 12.104 51.311 22.656 1.00 69.71 112 THR A N 1
ATOM 610 C CA . THR A 1 83 ? 11.114 51.957 21.801 1.00 70.56 112 THR A CA 1
ATOM 611 C C . THR A 1 83 ? 10.111 50.951 21.196 1.00 71.60 112 THR A C 1
ATOM 612 O O . THR A 1 83 ? 9.027 51.342 20.781 1.00 71.73 112 THR A O 1
ATOM 616 N N . SER A 1 84 ? 10.470 49.660 21.155 1.00 72.12 113 SER A N 1
ATOM 617 C CA . SER A 1 84 ? 9.633 48.592 20.613 1.00 72.81 113 SER A CA 1
ATOM 618 C C . SER A 1 84 ? 9.150 47.595 21.684 1.00 73.42 113 SER A C 1
ATOM 619 O O . SER A 1 84 ? 8.384 46.703 21.348 1.00 73.41 113 SER A O 1
ATOM 622 N N . ASP A 1 85 ? 9.617 47.716 22.942 1.00 73.88 114 ASP A N 1
ATOM 623 C CA . ASP A 1 85 ? 9.311 46.793 24.041 1.00 75.02 114 ASP A CA 1
ATOM 624 C C . ASP A 1 85 ? 7.836 46.658 24.382 1.00 75.72 114 ASP A C 1
ATOM 625 O O . ASP A 1 85 ? 7.390 45.567 24.735 1.00 75.56 114 ASP A O 1
ATOM 630 N N . GLY A 1 86 ? 7.102 47.761 24.295 1.00 76.13 115 GLY A N 1
ATOM 631 C CA . GLY A 1 86 ? 5.679 47.773 24.607 1.00 76.76 115 GLY A CA 1
ATOM 632 C C . GLY A 1 86 ? 5.372 47.752 26.090 1.00 77.10 115 GLY A C 1
ATOM 633 O O . GLY A 1 86 ? 4.426 47.095 26.524 1.00 77.24 115 GLY A O 1
ATOM 634 N N . GLY A 1 87 ? 6.153 48.490 26.869 1.00 77.04 116 GLY A N 1
ATOM 635 C CA . GLY A 1 87 ? 5.958 48.588 28.309 1.00 77.27 116 GLY A CA 1
ATOM 636 C C . GLY A 1 87 ? 4.783 49.471 28.688 1.00 77.38 116 GLY A C 1
ATOM 637 O O . GLY A 1 87 ? 3.926 49.773 27.852 1.00 77.84 116 GLY A O 1
ATOM 638 N N . PRO A 1 88 ? 4.723 49.929 29.951 1.00 76.71 117 PRO A N 1
ATOM 639 C CA . PRO A 1 88 ? 3.584 50.764 30.370 1.00 76.28 117 PRO A CA 1
ATOM 640 C C . PRO A 1 88 ? 3.535 52.154 29.750 1.00 76.15 117 PRO A C 1
ATOM 641 O O . PRO A 1 88 ? 2.548 52.853 29.947 1.00 76.64 117 PRO A O 1
ATOM 645 N N . GLN A 1 89 ? 4.576 52.565 29.012 1.00 75.45 118 GLN A N 1
ATOM 646 C CA . GLN A 1 89 ? 4.587 53.865 28.348 1.00 75.36 118 GLN A CA 1
ATOM 647 C C . GLN A 1 89 ? 3.975 53.777 26.944 1.00 75.30 118 GLN A C 1
ATOM 648 O O . GLN A 1 89 ? 3.374 54.746 26.482 1.00 75.77 118 GLN A O 1
ATOM 654 N N . ALA A 1 90 ? 4.123 52.626 26.259 1.00 74.52 119 ALA A N 1
ATOM 655 C CA . ALA A 1 90 ? 3.562 52.431 24.924 1.00 74.05 119 ALA A CA 1
ATOM 656 C C . ALA A 1 90 ? 2.078 52.068 25.046 1.00 73.18 119 ALA A C 1
ATOM 657 O O . ALA A 1 90 ? 1.695 50.917 24.840 1.00 73.10 119 ALA A O 1
ATOM 659 N N . VAL A 1 91 ? 1.246 53.055 25.387 1.00 72.40 120 VAL A N 1
ATOM 660 C CA . VAL A 1 91 ? -0.174 52.821 25.583 1.00 72.25 120 VAL A CA 1
ATOM 661 C C . VAL A 1 91 ? -0.967 52.842 24.297 1.00 72.42 120 VAL A C 1
ATOM 662 O O . VAL A 1 91 ? -0.965 53.838 23.573 1.00 72.50 120 VAL A O 1
ATOM 666 N N . ILE A 1 92 ? -1.669 51.738 24.027 1.00 72.20 121 ILE A N 1
ATOM 667 C CA . ILE A 1 92 ? -2.526 51.583 22.862 1.00 72.23 121 ILE A CA 1
ATOM 668 C C . ILE A 1 92 ? -3.928 51.883 23.338 1.00 72.60 121 ILE A C 1
ATOM 669 O O . ILE A 1 92 ? -4.503 51.073 24.058 1.00 72.84 121 ILE A O 1
ATOM 674 N N . GLU A 1 93 ? -4.475 53.046 22.979 1.00 72.60 122 GLU A N 1
ATOM 675 C CA . GLU A 1 93 ? -5.833 53.411 23.387 1.00 72.87 122 GLU A CA 1
ATOM 676 C C . GLU A 1 93 ? -6.889 52.582 22.635 1.00 72.80 122 GLU A C 1
ATOM 677 O O . GLU A 1 93 ? -6.602 52.079 21.547 1.00 72.90 122 GLU A O 1
ATOM 683 N N . PRO A 1 94 ? -8.104 52.383 23.196 1.00 72.51 123 PRO A N 1
ATOM 684 C CA . PRO A 1 94 ? -9.119 51.582 22.481 1.00 72.56 123 PRO A CA 1
ATOM 685 C C . PRO A 1 94 ? -9.416 52.129 21.088 1.00 72.80 123 PRO A C 1
ATOM 686 O O . PRO A 1 94 ? -9.488 53.345 20.900 1.00 73.31 123 PRO A O 1
ATOM 690 N N . GLY A 1 95 ? -9.513 51.232 20.120 1.00 72.06 124 GLY A N 1
ATOM 691 C CA . GLY A 1 95 ? -9.749 51.596 18.731 1.00 71.78 124 GLY A CA 1
ATOM 692 C C . GLY A 1 95 ? -8.512 52.027 17.967 1.00 71.37 124 GLY A C 1
ATOM 693 O O . GLY A 1 95 ? -8.591 52.284 16.762 1.00 71.28 124 GLY A O 1
ATOM 694 N N . LYS A 1 96 ? -7.358 52.112 18.645 1.00 71.04 125 LYS A N 1
ATOM 695 C CA . LYS A 1 96 ? -6.114 52.547 18.011 1.00 71.25 125 LYS A CA 1
ATOM 696 C C . LYS A 1 96 ? -5.156 51.392 17.717 1.00 71.00 125 LYS A C 1
ATOM 697 O O . LYS A 1 96 ? -5.357 50.287 18.203 1.00 71.25 125 LYS A O 1
ATOM 703 N N . MET A 1 97 ? -4.133 51.639 16.902 1.00 70.61 126 MET A N 1
ATOM 704 C CA . MET A 1 97 ? -3.168 50.616 16.547 1.00 70.81 126 MET A CA 1
ATOM 705 C C . MET A 1 97 ? -1.734 51.108 16.723 1.00 71.20 126 MET A C 1
ATOM 706 O O . MET A 1 97 ? -1.356 52.156 16.186 1.00 71.81 126 MET A O 1
ATOM 711 N N . TRP A 1 98 ? -0.930 50.339 17.463 1.00 70.53 127 TRP A N 1
ATOM 712 C CA . TRP A 1 98 ? 0.475 50.646 17.692 1.00 70.34 127 TRP A CA 1
ATOM 713 C C . TRP A 1 98 ? 1.309 49.637 16.931 1.00 69.58 127 TRP A C 1
ATOM 714 O O . TRP A 1 98 ? 1.002 48.447 16.937 1.00 69.68 127 TRP A O 1
ATOM 725 N N . THR A 1 99 ? 2.378 50.103 16.300 1.00 68.75 128 THR A N 1
ATOM 726 C CA . THR A 1 99 ? 3.274 49.227 15.568 1.00 68.51 128 THR A CA 1
ATOM 727 C C . THR A 1 99 ? 4.594 49.065 16.308 1.00 68.78 128 THR A C 1
ATOM 728 O O . THR A 1 99 ? 5.146 50.047 16.805 1.00 68.91 128 THR A O 1
ATOM 732 N N . ALA A 1 100 ? 5.098 47.827 16.392 1.00 68.71 129 ALA A N 1
ATOM 733 C CA . ALA A 1 100 ? 6.367 47.545 17.043 1.00 69.12 129 ALA A CA 1
ATOM 734 C C . ALA A 1 100 ? 7.332 46.992 16.021 1.00 69.88 129 ALA A C 1
ATOM 735 O O . ALA A 1 100 ? 7.118 45.885 15.523 1.00 69.54 129 ALA A O 1
ATOM 737 N N . GLU A 1 101 ? 8.381 47.758 15.681 1.00 70.88 130 GLU A N 1
ATOM 738 C CA . GLU A 1 101 ? 9.374 47.272 14.728 1.00 72.38 130 GLU A CA 1
ATOM 739 C C . GLU A 1 101 ? 10.387 46.422 15.486 1.00 72.67 130 GLU A C 1
ATOM 740 O O . GLU A 1 101 ? 10.993 46.879 16.455 1.00 72.56 130 GLU A O 1
ATOM 746 N N . ILE A 1 102 ? 10.524 45.162 15.081 1.00 72.68 131 ILE A N 1
ATOM 747 C CA . ILE A 1 102 ? 11.408 44.222 15.750 1.00 72.92 131 ILE A CA 1
ATOM 748 C C . ILE A 1 102 ? 12.373 43.568 14.773 1.00 72.86 131 ILE A C 1
ATOM 749 O O . ILE A 1 102 ? 11.951 43.001 13.764 1.00 72.61 131 ILE A O 1
ATOM 754 N N . LYS A 1 103 ? 13.670 43.626 15.088 1.00 72.75 132 LYS A N 1
ATOM 755 C CA . LYS A 1 103 ? 14.677 42.954 14.284 1.00 73.05 132 LYS A CA 1
ATOM 756 C C . LYS A 1 103 ? 15.224 41.859 15.168 1.00 71.82 132 LYS A C 1
ATOM 757 O O . LYS A 1 103 ? 15.901 42.157 16.149 1.00 71.61 132 LYS A O 1
ATOM 763 N N . VAL A 1 104 ? 14.871 40.604 14.875 1.00 71.01 133 VAL A N 1
ATOM 764 C CA . VAL A 1 104 ? 15.289 39.459 15.687 1.00 70.75 133 VAL A CA 1
ATOM 765 C C . VAL A 1 104 ? 16.813 39.343 15.722 1.00 70.50 133 VAL A C 1
ATOM 766 O O . VAL A 1 104 ? 17.435 39.284 14.671 1.00 70.83 133 VAL A O 1
ATOM 770 N N . ASP A 1 105 ? 17.417 39.366 16.915 1.00 69.85 134 ASP A N 1
ATOM 771 C CA . ASP A 1 105 ? 18.872 39.309 17.038 1.00 69.94 134 ASP A CA 1
ATOM 772 C C . ASP A 1 105 ? 19.252 38.552 18.311 1.00 69.00 134 ASP A C 1
ATOM 773 O O . ASP A 1 105 ? 20.003 39.053 19.154 1.00 69.27 134 ASP A O 1
ATOM 778 N N . GLN A 1 106 ? 18.711 37.342 18.451 1.00 67.56 135 GLN A N 1
ATOM 779 C CA . GLN A 1 106 ? 18.927 36.495 19.626 1.00 66.33 135 GLN A CA 1
ATOM 780 C C . GLN A 1 106 ? 18.724 35.018 19.264 1.00 65.95 135 GLN A C 1
ATOM 781 O O . GLN A 1 106 ? 18.100 34.719 18.237 1.00 66.11 135 GLN A O 1
ATOM 787 N N . PRO A 1 107 ? 19.234 34.065 20.074 1.00 65.31 136 PRO A N 1
ATOM 788 C CA . PRO A 1 107 ? 19.062 32.645 19.724 1.00 65.16 136 PRO A CA 1
ATOM 789 C C . PRO A 1 107 ? 17.603 32.178 19.675 1.00 65.19 136 PRO A C 1
ATOM 790 O O . PRO A 1 107 ? 16.699 32.884 20.129 1.00 65.59 136 PRO A O 1
ATOM 794 N N . ALA A 1 108 ? 17.382 30.995 19.088 1.00 64.61 137 ALA A N 1
ATOM 795 C CA . ALA A 1 108 ? 16.066 30.388 18.926 1.00 64.69 137 ALA A CA 1
ATOM 796 C C . ALA A 1 108 ? 15.494 30.046 20.279 1.00 64.23 137 ALA A C 1
ATOM 797 O O . ALA A 1 108 ? 16.190 29.454 21.102 1.00 64.58 137 ALA A O 1
ATOM 799 N N . THR A 1 109 ? 14.241 30.458 20.537 1.00 63.40 138 THR A N 1
ATOM 800 C CA . THR A 1 109 ? 13.604 30.253 21.836 1.00 63.14 138 THR A CA 1
ATOM 801 C C . THR A 1 109 ? 12.054 30.257 21.748 1.00 62.34 138 THR A C 1
ATOM 802 O O . THR A 1 109 ? 11.490 30.453 20.665 1.00 62.49 138 THR A O 1
ATOM 806 N N . THR A 1 110 ? 11.374 30.008 22.894 1.00 61.21 139 THR A N 1
ATOM 807 C CA . THR A 1 110 ? 9.963 30.180 23.074 1.00 60.64 139 THR A CA 1
ATOM 808 C C . THR A 1 110 ? 9.880 31.415 23.964 1.00 59.93 139 THR A C 1
ATOM 809 O O . THR A 1 110 ? 9.998 31.303 25.183 1.00 61.01 139 THR A O 1
ATOM 813 N N . ALA A 1 111 ? 9.780 32.590 23.369 1.00 57.99 140 ALA A N 1
ATOM 814 C CA . ALA A 1 111 ? 9.568 33.821 24.120 1.00 56.73 140 ALA A CA 1
ATOM 815 C C . ALA A 1 111 ? 8.017 34.012 24.166 1.00 55.24 140 ALA A C 1
ATOM 816 O O . ALA A 1 111 ? 7.291 33.192 23.584 1.00 55.40 140 ALA A O 1
ATOM 818 N N . TRP A 1 112 ? 7.495 35.036 24.863 1.00 53.81 141 TRP A N 1
ATOM 819 C CA . TRP A 1 112 ? 6.045 35.242 24.890 1.00 52.88 141 TRP A CA 1
ATOM 820 C C . TRP A 1 112 ? 5.653 36.706 24.918 1.00 53.28 141 TRP A C 1
ATOM 821 O O . TRP A 1 112 ? 6.515 37.575 24.991 1.00 53.64 141 TRP A O 1
ATOM 832 N N . PHE A 1 113 ? 4.367 36.987 24.772 1.00 53.43 142 PHE A N 1
ATOM 833 C CA . PHE A 1 113 ? 3.888 38.355 24.801 1.00 54.08 142 PHE A CA 1
ATOM 834 C C . PHE A 1 113 ? 2.645 38.484 25.630 1.00 54.47 142 PHE A C 1
ATOM 835 O O . PHE A 1 113 ? 1.819 37.576 25.666 1.00 54.96 142 PHE A O 1
ATOM 843 N N . HIS A 1 114 ? 2.526 39.594 26.322 1.00 54.16 143 HIS A N 1
ATOM 844 C CA . HIS A 1 114 ? 1.387 39.866 27.188 1.00 54.81 143 HIS A CA 1
ATOM 845 C C . HIS A 1 114 ? 1.352 41.365 27.475 1.00 56.26 143 HIS A C 1
ATOM 846 O O . HIS A 1 114 ? 2.393 42.035 27.394 1.00 56.84 143 HIS A O 1
ATOM 853 N N . PRO A 1 115 ? 0.183 41.923 27.845 1.00 56.06 144 PRO A N 1
ATOM 854 C CA . PRO A 1 115 ? 0.141 43.356 28.177 1.00 56.03 144 PRO A CA 1
ATOM 855 C C . PRO A 1 115 ? 1.050 43.715 29.356 1.00 56.43 144 PRO A C 1
ATOM 856 O O . PRO A 1 115 ? 1.414 42.860 30.172 1.00 55.93 144 PRO A O 1
ATOM 860 N N . HIS A 1 116 ? 1.450 44.986 29.416 1.00 56.91 145 HIS A N 1
ATOM 861 C CA . HIS A 1 116 ? 2.282 45.524 30.502 1.00 57.14 145 HIS A CA 1
ATOM 862 C C . HIS A 1 116 ? 1.701 46.851 31.028 1.00 57.02 145 HIS A C 1
ATOM 863 O O . HIS A 1 116 ? 2.448 47.703 31.494 1.00 57.31 145 HIS A O 1
ATOM 870 N N . THR A 1 117 ? 0.377 47.012 30.937 1.00 56.71 146 THR A N 1
ATOM 871 C CA . THR A 1 117 ? -0.392 48.188 31.325 1.00 57.44 146 THR A CA 1
ATOM 872 C C . THR A 1 117 ? -0.066 48.617 32.746 1.00 58.07 146 THR A C 1
ATOM 873 O O . THR A 1 117 ? -0.046 47.779 33.646 1.00 58.48 146 THR A O 1
ATOM 877 N N . HIS A 1 118 ? 0.192 49.920 32.943 1.00 57.84 147 HIS A N 1
ATOM 878 C CA . HIS A 1 118 ? 0.534 50.486 34.241 1.00 58.20 147 HIS A CA 1
ATOM 879 C C . HIS A 1 118 ? -0.484 50.146 35.321 1.00 57.36 147 HIS A C 1
ATOM 880 O O . HIS A 1 118 ? -1.656 50.505 35.192 1.00 57.51 147 HIS A O 1
ATOM 887 N N . GLY A 1 119 ? -0.030 49.436 36.353 1.00 56.36 148 GLY A N 1
ATOM 888 C CA . GLY A 1 119 ? -0.865 49.010 37.466 1.00 56.38 148 GLY A CA 1
ATOM 889 C C . GLY A 1 119 ? -2.055 48.141 37.091 1.00 56.64 148 GLY A C 1
ATOM 890 O O . GLY A 1 119 ? -2.973 47.964 37.894 1.00 56.98 148 GLY A O 1
ATOM 891 N N . LEU A 1 120 ? -2.073 47.605 35.867 1.00 56.41 149 LEU A N 1
ATOM 892 C CA . LEU A 1 120 ? -3.184 46.779 35.420 1.00 56.64 149 LEU A CA 1
ATOM 893 C C . LEU A 1 120 ? -2.781 45.479 34.737 1.00 57.19 149 LEU A C 1
ATOM 894 O O . LEU A 1 120 ? -3.670 44.710 34.378 1.00 57.32 149 LEU A O 1
ATOM 899 N N . THR A 1 121 ? -1.463 45.215 34.595 1.00 57.42 150 THR A N 1
ATOM 900 C CA . THR A 1 121 ? -0.874 44.011 33.990 1.00 58.12 150 THR A CA 1
ATOM 901 C C . THR A 1 121 ? -1.536 42.712 34.433 1.00 57.93 150 THR A C 1
ATOM 902 O O . THR A 1 121 ? -1.946 41.940 33.578 1.00 57.95 150 THR A O 1
ATOM 906 N N . GLY A 1 122 ? -1.656 42.498 35.748 1.00 57.77 151 GLY A N 1
ATOM 907 C CA . GLY A 1 122 ? -2.270 41.307 36.320 1.00 57.61 151 GLY A CA 1
ATOM 908 C C . GLY A 1 122 ? -3.704 41.112 35.880 1.00 56.91 151 GLY A C 1
ATOM 909 O O . GLY A 1 122 ? -4.073 40.026 35.444 1.00 56.82 151 GLY A O 1
ATOM 910 N N . ARG A 1 123 ? -4.506 42.166 35.951 1.00 56.28 152 ARG A N 1
ATOM 911 C CA . ARG A 1 123 ? -5.904 42.106 35.556 1.00 56.66 152 ARG A CA 1
ATOM 912 C C . ARG A 1 123 ? -6.077 41.668 34.090 1.00 56.49 152 ARG A C 1
ATOM 913 O O . ARG A 1 123 ? -6.838 40.748 33.816 1.00 56.68 152 ARG A O 1
ATOM 921 N N . GLN A 1 124 ? -5.357 42.316 33.165 1.00 55.82 153 GLN A N 1
ATOM 922 C CA . GLN A 1 124 ? -5.420 42.048 31.734 1.00 55.95 153 GLN A CA 1
ATOM 923 C C . GLN A 1 124 ? -4.868 40.671 31.354 1.00 56.53 153 GLN A C 1
ATOM 924 O O . GLN A 1 124 ? -5.455 40.004 30.501 1.00 56.93 153 GLN A O 1
ATOM 930 N N . VAL A 1 125 ? -3.784 40.218 32.011 1.00 56.14 154 VAL A N 1
ATOM 931 C CA . VAL A 1 125 ? -3.238 38.883 31.766 1.00 56.10 154 VAL A CA 1
ATOM 932 C C . VAL A 1 125 ? -4.263 37.841 32.256 1.00 56.67 154 VAL A C 1
ATOM 933 O O . VAL A 1 125 ? -4.544 36.873 31.536 1.00 57.02 154 VAL A O 1
ATOM 937 N N . ALA A 1 126 ? -4.867 38.082 33.440 1.00 56.36 155 ALA A N 1
ATOM 938 C CA . ALA A 1 126 ? -5.918 37.218 33.988 1.00 56.69 155 ALA A CA 1
ATOM 939 C C . ALA A 1 126 ? -7.146 37.224 33.076 1.00 57.02 155 ALA A C 1
ATOM 940 O O . ALA A 1 126 ? -7.824 36.205 32.978 1.00 57.58 155 ALA A O 1
ATOM 942 N N . MET A 1 127 ? -7.441 38.361 32.416 1.00 56.27 156 MET A N 1
ATOM 943 C CA . MET A 1 127 ? -8.566 38.456 31.490 1.00 55.87 156 MET A CA 1
ATOM 944 C C . MET A 1 127 ? -8.443 37.510 30.323 1.00 56.10 156 MET A C 1
ATOM 945 O O . MET A 1 127 ? -9.453 37.073 29.792 1.00 56.34 156 MET A O 1
ATOM 950 N N . GLY A 1 128 ? -7.220 37.195 29.923 1.00 55.87 157 GLY A N 1
ATOM 951 C CA . GLY A 1 128 ? -6.994 36.267 28.832 1.00 55.83 157 GLY A CA 1
ATOM 952 C C . GLY A 1 128 ? -5.912 36.665 27.864 1.00 55.50 157 GLY A C 1
ATOM 953 O O . GLY A 1 128 ? -5.563 35.869 27.003 1.00 55.80 157 GLY A O 1
ATOM 954 N N . LEU A 1 129 ? -5.383 37.881 27.974 1.00 55.05 158 LEU A N 1
ATOM 955 C CA . LEU A 1 129 ? -4.328 38.326 27.080 1.00 55.32 158 LEU A CA 1
ATOM 956 C C . LEU A 1 129 ? -3.019 37.589 27.344 1.00 55.21 158 LEU A C 1
ATOM 957 O O . LEU A 1 129 ? -2.603 37.417 28.490 1.00 55.05 158 LEU A O 1
ATOM 962 N N . GLY A 1 130 ? -2.433 37.108 26.262 1.00 55.29 159 GLY A N 1
ATOM 963 C CA . GLY A 1 130 ? -1.196 36.348 26.249 1.00 56.29 159 GLY A CA 1
ATOM 964 C C . GLY A 1 130 ? -0.956 35.715 24.889 1.00 57.41 159 GLY A C 1
ATOM 965 O O . GLY A 1 130 ? -1.891 35.504 24.121 1.00 57.96 159 GLY A O 1
ATOM 966 N N . GLY A 1 131 ? 0.294 35.432 24.573 1.00 57.30 160 GLY A N 1
ATOM 967 C CA . GLY A 1 131 ? 0.652 34.815 23.305 1.00 57.25 160 GLY A CA 1
ATOM 968 C C . GLY A 1 131 ? 2.082 34.322 23.290 1.00 57.39 160 GLY A C 1
ATOM 969 O O . GLY A 1 131 ? 2.828 34.524 24.252 1.00 57.42 160 GLY A O 1
ATOM 970 N N . LEU A 1 132 ? 2.486 33.686 22.192 1.00 57.25 161 LEU A N 1
ATOM 971 C CA . LEU A 1 132 ? 3.835 33.137 22.074 1.00 57.51 161 LEU A CA 1
ATOM 972 C C . LEU A 1 132 ? 4.658 33.780 20.965 1.00 58.30 161 LEU A C 1
ATOM 973 O O . LEU A 1 132 ? 4.112 34.394 20.055 1.00 58.60 161 LEU A O 1
ATOM 978 N N . ILE A 1 133 ? 5.983 33.638 21.055 1.00 58.40 162 ILE A N 1
ATOM 979 C CA . ILE A 1 133 ? 6.938 34.090 20.054 1.00 59.04 162 ILE A CA 1
ATOM 980 C C . ILE A 1 133 ? 7.925 32.921 19.856 1.00 60.56 162 ILE A C 1
ATOM 981 O O . ILE A 1 133 ? 8.691 32.598 20.763 1.00 60.54 162 ILE A O 1
ATOM 986 N N . ILE A 1 134 ? 7.870 32.258 18.698 1.00 61.23 163 ILE A N 1
ATOM 987 C CA . ILE A 1 134 ? 8.782 31.165 18.398 1.00 62.19 163 ILE A CA 1
ATOM 988 C C . ILE A 1 134 ? 9.895 31.715 17.538 1.00 64.33 163 ILE A C 1
ATOM 989 O O . ILE A 1 134 ? 9.653 32.107 16.399 1.00 64.84 163 ILE A O 1
ATOM 994 N N . ILE A 1 135 ? 11.106 31.788 18.085 1.00 65.40 164 ILE A N 1
ATOM 995 C CA . ILE A 1 135 ? 12.254 32.288 17.334 1.00 66.82 164 ILE A CA 1
ATOM 996 C C . ILE A 1 135 ? 12.999 31.100 16.723 1.00 68.17 164 ILE A C 1
ATOM 997 O O . ILE A 1 135 ? 13.146 30.065 17.369 1.00 68.30 164 ILE A O 1
ATOM 1002 N N . ASP A 1 136 ? 13.411 31.235 15.456 1.00 68.99 165 ASP A N 1
ATOM 1003 C CA . ASP A 1 136 ? 14.122 30.207 14.704 1.00 70.03 165 ASP A CA 1
ATOM 1004 C C . ASP A 1 136 ? 15.486 30.699 14.266 1.00 71.50 165 ASP A C 1
ATOM 1005 O O . ASP A 1 136 ? 15.612 31.845 13.851 1.00 71.50 165 ASP A O 1
ATOM 1010 N N . ASP A 1 137 ? 16.485 29.819 14.274 1.00 72.35 166 ASP A N 1
ATOM 1011 C CA . ASP A 1 137 ? 17.800 30.149 13.737 1.00 73.65 166 ASP A CA 1
ATOM 1012 C C . ASP A 1 137 ? 18.397 28.934 12.997 1.00 75.60 166 ASP A C 1
ATOM 1013 O O . ASP A 1 137 ? 17.859 27.830 13.100 1.00 76.26 166 ASP A O 1
ATOM 1018 N N . GLU A 1 138 ? 19.454 29.138 12.207 1.00 76.65 167 GLU A N 1
ATOM 1019 C CA . GLU A 1 138 ? 20.063 28.050 11.449 1.00 78.20 167 GLU A CA 1
ATOM 1020 C C . GLU A 1 138 ? 20.631 26.982 12.383 1.00 78.71 167 GLU A C 1
ATOM 1021 O O . GLU A 1 138 ? 20.426 25.792 12.147 1.00 78.94 167 GLU A O 1
ATOM 1027 N N . GLU A 1 139 ? 21.312 27.409 13.457 1.00 78.70 168 GLU A N 1
ATOM 1028 C CA . GLU A 1 139 ? 21.925 26.502 14.427 1.00 79.22 168 GLU A CA 1
ATOM 1029 C C . GLU A 1 139 ? 20.939 25.487 15.030 1.00 78.73 168 GLU A C 1
ATOM 1030 O O . GLU A 1 139 ? 21.222 24.289 15.034 1.00 78.89 168 GLU A O 1
ATOM 1036 N N . SER A 1 140 ? 19.774 25.965 15.494 1.00 77.85 169 SER A N 1
ATOM 1037 C CA . SER A 1 140 ? 18.733 25.144 16.102 1.00 77.40 169 SER A CA 1
ATOM 1038 C C . SER A 1 140 ? 18.060 24.228 15.090 1.00 77.41 169 SER A C 1
ATOM 1039 O O . SER A 1 140 ? 17.681 23.107 15.435 1.00 78.02 169 SER A O 1
ATOM 1042 N N . THR A 1 141 ? 17.878 24.718 13.855 1.00 76.57 170 THR A N 1
ATOM 1043 C CA . THR A 1 141 ? 17.197 23.990 12.791 1.00 76.44 170 THR A CA 1
ATOM 1044 C C . THR A 1 141 ? 17.950 22.726 12.371 1.00 76.49 170 THR A C 1
ATOM 1045 O O . THR A 1 141 ? 17.322 21.726 12.031 1.00 76.66 170 THR A O 1
ATOM 1049 N N . LYS A 1 142 ? 19.286 22.743 12.460 1.00 76.20 171 LYS A N 1
ATOM 1050 C CA . LYS A 1 142 ? 20.118 21.588 12.126 1.00 76.37 171 LYS A CA 1
ATOM 1051 C C . LYS A 1 142 ? 19.855 20.407 13.080 1.00 75.52 171 LYS A C 1
ATOM 1052 O O . LYS A 1 142 ? 19.915 19.251 12.660 1.00 75.88 171 LYS A O 1
ATOM 1058 N N . LEU A 1 143 ? 19.580 20.705 14.358 1.00 74.07 172 LEU A N 1
ATOM 1059 C CA . LEU A 1 143 ? 19.310 19.707 15.389 1.00 73.23 172 LEU A CA 1
ATOM 1060 C C . LEU A 1 143 ? 18.070 18.890 15.047 1.00 72.08 172 LEU A C 1
ATOM 1061 O O . LEU A 1 143 ? 17.106 19.437 14.512 1.00 72.25 172 LEU A O 1
ATOM 1066 N N . PRO A 1 144 ? 18.057 17.582 15.368 1.00 70.75 173 PRO A N 1
ATOM 1067 C CA . PRO A 1 144 ? 16.890 16.755 15.015 1.00 69.98 173 PRO A CA 1
ATOM 1068 C C . PRO A 1 144 ? 15.743 16.790 16.023 1.00 69.34 173 PRO A C 1
ATOM 1069 O O . PRO A 1 144 ? 15.126 15.763 16.270 1.00 69.00 173 PRO A O 1
ATOM 1073 N N . LEU A 1 145 ? 15.483 17.952 16.625 1.00 69.02 174 LEU A N 1
ATOM 1074 C CA . LEU A 1 145 ? 14.404 18.121 17.590 1.00 69.10 174 LEU A CA 1
ATOM 1075 C C . LEU A 1 145 ? 13.066 18.094 16.866 1.00 69.24 174 LEU A C 1
ATOM 1076 O O . LEU A 1 145 ? 12.997 18.521 15.710 1.00 69.67 174 LEU A O 1
ATOM 1081 N N . PRO A 1 146 ? 11.970 17.654 17.528 1.00 68.58 175 PRO A N 1
ATOM 1082 C CA . PRO A 1 146 ? 10.657 17.672 16.860 1.00 68.37 175 PRO A CA 1
ATOM 1083 C C . PRO A 1 146 ? 10.287 19.081 16.380 1.00 68.17 175 PRO A C 1
ATOM 1084 O O . PRO A 1 146 ? 10.454 20.043 17.126 1.00 68.26 175 PRO A O 1
ATOM 1088 N N . LYS A 1 147 ? 9.884 19.209 15.108 1.00 67.64 176 LYS A N 1
ATOM 1089 C CA . LYS A 1 147 ? 9.578 20.505 14.502 1.00 67.62 176 LYS A CA 1
ATOM 1090 C C . LYS A 1 147 ? 8.148 20.6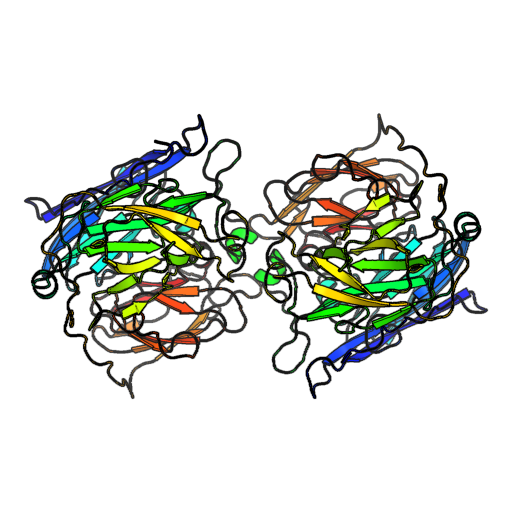52 13.999 1.00 66.50 176 LYS A C 1
ATOM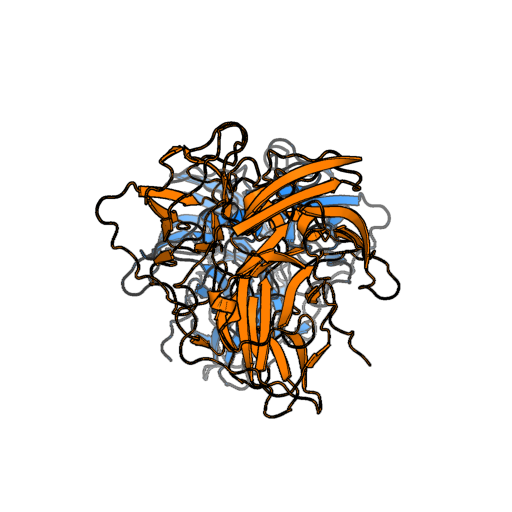 1091 O O . LYS A 1 147 ? 7.782 21.748 13.565 1.00 66.96 176 LYS A O 1
ATOM 1097 N N . GLU A 1 148 ? 7.357 19.570 13.999 1.00 64.76 177 GLU A N 1
ATOM 1098 C CA . GLU A 1 148 ? 5.988 19.646 13.502 1.00 63.91 177 GLU A CA 1
ATOM 1099 C C . GLU A 1 148 ? 5.074 20.333 14.489 1.00 62.63 177 GLU A C 1
ATOM 1100 O O . GLU A 1 148 ? 4.569 19.698 15.415 1.00 62.60 177 GLU A O 1
ATOM 1106 N N . TRP A 1 149 ? 4.855 21.639 14.280 1.00 61.36 178 TRP A N 1
ATOM 1107 C CA . TRP A 1 149 ? 4.009 22.471 15.127 1.00 60.86 178 TRP A CA 1
ATOM 1108 C C . TRP A 1 149 ? 2.632 21.868 15.364 1.00 60.66 178 TRP A C 1
ATOM 1109 O O . TRP A 1 149 ? 1.991 21.393 14.429 1.00 61.25 178 TRP A O 1
ATOM 1120 N N . GLY A 1 150 ? 2.213 21.845 16.615 1.00 59.68 179 GLY A N 1
ATOM 1121 C CA . GLY A 1 150 ? 0.918 21.304 16.976 1.00 59.80 179 GLY A CA 1
ATOM 1122 C C . GLY A 1 150 ? 0.815 19.800 16.917 1.00 60.51 179 GLY A C 1
ATOM 1123 O O . GLY A 1 150 ? -0.230 19.256 17.263 1.00 61.02 179 GLY A O 1
ATOM 1124 N N . VAL A 1 151 ? 1.875 19.109 16.466 1.00 60.32 180 VAL A N 1
ATOM 1125 C CA . VAL A 1 151 ? 1.883 17.653 16.393 1.00 60.27 180 VAL A CA 1
ATOM 1126 C C . VAL A 1 151 ? 2.931 17.101 17.363 1.00 60.07 180 VAL A C 1
ATOM 1127 O O . VAL A 1 151 ? 2.565 16.442 18.336 1.00 60.08 180 VAL A O 1
ATOM 1131 N N . ASP A 1 152 ? 4.222 17.407 17.129 1.00 59.79 181 ASP A N 1
ATOM 1132 C CA . ASP A 1 152 ? 5.307 16.988 18.010 1.00 59.99 181 ASP A CA 1
ATOM 1133 C C . ASP A 1 152 ? 6.086 18.167 18.607 1.00 60.04 181 ASP A C 1
ATOM 1134 O O . ASP A 1 152 ? 6.961 17.952 19.428 1.00 60.41 181 ASP A O 1
ATOM 1139 N N . ASP A 1 153 ? 5.768 19.402 18.213 1.00 59.72 182 ASP A N 1
ATOM 1140 C CA . ASP A 1 153 ? 6.366 20.617 18.748 1.00 59.85 182 ASP A CA 1
ATOM 1141 C C . ASP A 1 153 ? 5.148 21.334 19.290 1.00 59.82 182 ASP A C 1
ATOM 1142 O O . ASP A 1 153 ? 4.387 21.926 18.521 1.00 59.92 182 ASP A O 1
ATOM 1147 N N . VAL A 1 154 ? 4.886 21.181 20.592 1.00 59.09 183 VAL A N 1
ATOM 1148 C CA . VAL A 1 154 ? 3.649 21.670 21.182 1.00 58.44 183 VAL A CA 1
ATOM 1149 C C . VAL A 1 154 ? 3.818 22.709 22.271 1.00 57.28 183 VAL A C 1
ATOM 1150 O O . VAL A 1 154 ? 4.456 22.450 23.292 1.00 57.56 183 VAL A O 1
ATOM 1154 N N . PRO A 1 155 ? 3.125 23.851 22.137 1.00 55.76 184 PRO A N 1
ATOM 1155 C CA . PRO A 1 155 ? 3.150 24.848 23.214 1.00 54.61 184 PRO A CA 1
ATOM 1156 C C . PRO A 1 155 ? 2.216 24.473 24.369 1.00 53.75 184 PRO A C 1
ATOM 1157 O O . PRO A 1 155 ? 1.075 24.071 24.143 1.00 53.74 184 PRO A O 1
ATOM 1161 N N . VAL A 1 156 ? 2.693 24.605 25.611 1.00 52.79 185 VAL A N 1
ATOM 1162 C CA . VAL A 1 156 ? 1.878 24.315 26.785 1.00 52.14 185 VAL A CA 1
ATOM 1163 C C . VAL A 1 156 ? 1.877 25.525 27.724 1.00 51.26 185 VAL A C 1
ATOM 1164 O O . VAL A 1 156 ? 2.819 25.725 28.484 1.00 50.91 185 VAL A O 1
ATOM 1168 N N . ILE A 1 157 ? 0.828 26.345 27.640 1.00 50.83 186 ILE A N 1
ATOM 1169 C CA . ILE A 1 157 ? 0.644 27.536 28.461 1.00 50.93 186 ILE A CA 1
ATOM 1170 C C . ILE A 1 157 ? -0.197 27.174 29.655 1.00 50.66 186 ILE A C 1
ATOM 1171 O O . ILE A 1 157 ? -1.378 26.888 29.516 1.00 50.22 186 ILE A O 1
ATOM 1176 N N . LEU A 1 158 ? 0.410 27.202 30.833 1.00 51.07 187 LEU A N 1
ATOM 1177 C CA . LEU A 1 158 ? -0.225 26.835 32.086 1.00 51.80 187 LEU A CA 1
ATOM 1178 C C . LEU A 1 158 ? -0.563 28.052 32.922 1.00 52.91 187 LEU A C 1
ATOM 1179 O O . LEU A 1 158 ? 0.323 28.711 33.442 1.00 53.35 187 LEU A O 1
ATOM 1184 N N . GLN A 1 159 ? -1.848 28.354 33.049 1.00 53.22 188 GLN A N 1
ATOM 1185 C CA . GLN A 1 159 ? -2.330 29.484 33.825 1.00 53.64 188 GLN A CA 1
ATOM 1186 C C . GLN A 1 159 ? -3.455 29.012 34.717 1.00 54.84 188 GLN A C 1
ATOM 1187 O O . GLN A 1 159 ? -4.304 28.249 34.268 1.00 55.26 188 GLN A O 1
ATOM 1193 N N . ASP A 1 160 ? -3.521 29.512 35.945 1.00 55.50 189 ASP A N 1
ATOM 1194 C CA . ASP A 1 160 ? -4.654 29.215 36.823 1.00 56.44 189 ASP A CA 1
ATOM 1195 C C . ASP A 1 160 ? -5.602 30.425 36.825 1.00 56.76 189 ASP A C 1
ATOM 1196 O O . ASP A 1 160 ? -5.161 31.554 36.603 1.00 56.84 189 ASP A O 1
ATOM 1201 N N . LYS A 1 161 ? -6.899 30.195 37.024 1.00 56.87 190 LYS A N 1
ATOM 1202 C CA . LYS A 1 161 ? -7.878 31.284 37.034 1.00 57.20 190 LYS A CA 1
ATOM 1203 C C . LYS A 1 161 ? -8.918 31.095 38.134 1.00 59.30 190 LYS A C 1
ATOM 1204 O O . LYS A 1 161 ? -9.210 29.968 38.536 1.00 59.12 190 LYS A O 1
ATOM 1210 N N . ARG A 1 162 ? -9.494 32.200 38.609 1.00 61.09 191 ARG A N 1
ATOM 1211 C CA . ARG A 1 162 ? -10.524 32.160 39.640 1.00 63.06 191 ARG A CA 1
ATOM 1212 C C . ARG A 1 162 ? -11.803 32.728 39.076 1.00 64.63 191 ARG A C 1
ATOM 1213 O O . ARG A 1 162 ? -11.777 33.805 38.494 1.00 64.68 191 ARG A O 1
ATOM 1221 N N . LEU A 1 163 ? -12.924 32.013 39.231 1.00 65.88 192 LEU A N 1
ATOM 1222 C CA . LEU A 1 163 ? -14.213 32.505 38.752 1.00 67.42 192 LEU A CA 1
ATOM 1223 C C . LEU A 1 163 ? -15.208 32.734 39.894 1.00 68.92 192 LEU A C 1
ATOM 1224 O O . LEU A 1 163 ? -15.233 31.971 40.859 1.00 69.19 192 LEU A O 1
ATOM 1229 N N . ASP A 1 164 ? -16.049 33.763 39.773 1.00 69.75 193 ASP A N 1
ATOM 1230 C CA . ASP A 1 164 ? -17.093 34.020 40.765 1.00 71.08 193 ASP A CA 1
ATOM 1231 C C . ASP A 1 164 ? -18.321 33.095 40.508 1.00 72.36 193 ASP A C 1
ATOM 1232 O O . ASP A 1 164 ? -18.358 32.393 39.488 1.00 72.67 193 ASP A O 1
ATOM 1237 N N . ALA A 1 165 ? -19.328 33.109 41.404 1.00 72.70 194 ALA A N 1
ATOM 1238 C CA . ALA A 1 165 ? -20.538 32.293 41.257 1.00 73.46 194 ALA A CA 1
ATOM 1239 C C . ALA A 1 165 ? -21.251 32.492 39.913 1.00 74.30 194 ALA A C 1
ATOM 1240 O O . ALA A 1 165 ? -21.785 31.528 39.363 1.00 74.90 194 ALA A O 1
ATOM 1242 N N . LYS A 1 166 ? -21.237 33.721 39.364 1.00 74.30 195 LYS A N 1
ATOM 1243 C CA . LYS A 1 166 ? -21.870 33.991 38.064 1.00 74.70 195 LYS A CA 1
ATOM 1244 C C . LYS A 1 166 ? -21.012 33.568 36.844 1.00 74.39 195 LYS A C 1
ATOM 1245 O O . LYS A 1 166 ? -21.378 33.873 35.705 1.00 74.55 195 LYS A O 1
ATOM 1251 N N . GLY A 1 167 ? -19.871 32.923 37.090 1.00 73.67 196 GLY A N 1
ATOM 1252 C CA . GLY A 1 167 ? -18.971 32.463 36.042 1.00 73.42 196 GLY A CA 1
ATOM 1253 C C . GLY A 1 167 ? -17.902 33.455 35.627 1.00 72.63 196 GLY A C 1
ATOM 1254 O O . GLY A 1 167 ? -16.897 33.062 35.032 1.00 72.58 196 GLY A O 1
ATOM 1255 N N . HIS A 1 168 ? -18.100 34.745 35.939 1.00 71.67 197 HIS A N 1
ATOM 1256 C CA . HIS A 1 168 ? -17.161 35.810 35.581 1.00 71.30 197 HIS A CA 1
ATOM 1257 C C . HIS A 1 168 ? -15.782 35.644 36.216 1.00 70.24 197 HIS A C 1
ATOM 1258 O O . HIS A 1 168 ? -15.658 34.977 37.237 1.00 70.40 197 HIS A O 1
ATOM 1265 N N . ILE A 1 169 ? -14.739 36.223 35.599 1.00 68.95 198 ILE A N 1
ATOM 1266 C CA . ILE A 1 169 ? -13.393 36.139 36.163 1.00 68.10 198 ILE A CA 1
ATOM 1267 C C . ILE A 1 169 ? -13.337 37.005 37.411 1.00 67.18 198 ILE A C 1
ATOM 1268 O O . ILE A 1 169 ? -13.588 38.208 37.347 1.00 66.98 198 ILE A O 1
ATOM 1273 N N . ASP A 1 170 ? -13.069 36.381 38.553 1.00 66.66 199 ASP A N 1
ATOM 1274 C CA . ASP A 1 170 ? -13.021 37.064 39.836 1.00 66.69 199 ASP A CA 1
ATOM 1275 C C . ASP A 1 170 ? -11.653 37.646 40.129 1.00 66.02 199 ASP A C 1
ATOM 1276 O O . ASP A 1 170 ? -10.803 36.984 40.717 1.00 65.86 199 ASP A O 1
ATOM 1281 N N . TYR A 1 171 ? -11.448 38.899 39.741 1.00 65.68 200 TYR A N 1
ATOM 1282 C CA . TYR A 1 171 ? -10.196 39.589 39.997 1.00 65.63 200 TYR A CA 1
ATOM 1283 C C . TYR A 1 171 ? -10.435 40.921 40.706 1.00 66.98 200 TYR A C 1
ATOM 1284 O O . TYR A 1 171 ? -11.005 41.855 40.129 1.00 67.00 200 TYR A O 1
ATOM 1293 N N . GLN A 1 172 ? -9.984 40.996 41.966 1.00 67.81 201 GLN A N 1
ATOM 1294 C CA . GLN A 1 172 ? -10.037 42.196 42.792 1.00 69.08 201 GLN A CA 1
ATOM 1295 C C . GLN A 1 172 ? -8.618 42.465 43.274 1.00 68.41 201 GLN A C 1
ATOM 1296 O O . GLN A 1 172 ? -7.966 41.542 43.752 1.00 68.50 201 GLN A O 1
ATOM 1302 N N . LEU A 1 173 ? -8.130 43.706 43.149 1.00 67.58 202 LEU A N 1
ATOM 1303 C CA . LEU A 1 173 ? -6.801 44.047 43.634 1.00 67.33 202 LEU A CA 1
ATOM 1304 C C . LEU A 1 173 ? -6.853 44.519 45.103 1.00 67.99 202 LEU A C 1
ATOM 1305 O O . LEU A 1 173 ? -6.395 45.615 45.445 1.00 68.21 202 LEU A O 1
ATOM 1310 N N . ASP A 1 174 ? -7.420 43.677 45.976 1.00 68.03 203 ASP A N 1
ATOM 1311 C CA . ASP A 1 174 ? -7.483 43.975 47.398 1.00 68.74 203 ASP A CA 1
ATOM 1312 C C . ASP A 1 174 ? -6.099 43.735 48.074 1.00 69.78 203 ASP A C 1
ATOM 1313 O O . ASP A 1 174 ? -5.158 43.324 47.389 1.00 69.95 203 ASP A O 1
ATOM 1318 N N . ILE A 1 175 ? -5.952 44.014 49.388 1.00 70.17 204 ILE A N 1
ATOM 1319 C CA . ILE A 1 175 ? -4.652 43.838 50.053 1.00 70.91 204 ILE A CA 1
ATOM 1320 C C . ILE A 1 175 ? -4.153 42.384 50.048 1.00 70.67 204 ILE A C 1
ATOM 1321 O O . ILE A 1 175 ? -2.939 42.180 50.017 1.00 70.84 204 ILE A O 1
ATOM 1326 N N . ILE A 1 176 ? -5.061 41.384 50.063 1.00 69.95 205 ILE A N 1
ATOM 1327 C CA . ILE A 1 176 ? -4.637 39.981 50.042 1.00 69.85 205 ILE A CA 1
ATOM 1328 C C . ILE A 1 176 ? -4.044 39.617 48.690 1.00 69.78 205 ILE A C 1
ATOM 1329 O O . ILE A 1 176 ? -2.913 39.144 48.641 1.00 70.04 205 ILE A O 1
ATOM 1334 N N . THR A 1 177 ? -4.778 39.866 47.589 1.00 69.36 206 THR A N 1
ATOM 1335 C CA . THR A 1 177 ? -4.259 39.559 46.259 1.00 69.27 206 THR A CA 1
ATOM 1336 C C . THR A 1 177 ? -3.050 40.426 45.914 1.00 68.80 206 THR A C 1
ATOM 1337 O O . THR A 1 177 ? -2.201 39.971 45.169 1.00 68.95 206 THR A O 1
ATOM 1341 N N . ALA A 1 178 ? -2.934 41.638 46.477 1.00 68.42 207 ALA A N 1
ATOM 1342 C CA . ALA A 1 178 ? -1.757 42.478 46.232 1.00 68.87 207 ALA A CA 1
ATOM 1343 C C . ALA A 1 178 ? -0.506 41.948 46.953 1.00 69.61 207 ALA A C 1
ATOM 1344 O O . ALA A 1 178 ? 0.611 42.237 46.532 1.00 69.75 207 ALA A O 1
ATOM 1346 N N . ALA A 1 179 ? -0.689 41.189 48.045 1.00 69.84 208 ALA A N 1
ATOM 1347 C CA . ALA A 1 179 ? 0.418 40.656 48.819 1.00 70.22 208 ALA A CA 1
ATOM 1348 C C . ALA A 1 179 ? 0.777 39.212 48.465 1.00 70.24 208 ALA A C 1
ATOM 1349 O O . ALA A 1 179 ? 1.952 38.951 48.224 1.00 70.59 208 ALA A O 1
ATOM 1351 N N . VAL A 1 180 ? -0.188 38.272 48.454 1.00 69.78 209 VAL A N 1
ATOM 1352 C CA . VAL A 1 180 ? 0.133 36.882 48.102 1.00 70.13 209 VAL A CA 1
ATOM 1353 C C . VAL A 1 180 ? 0.079 36.661 46.583 1.00 70.26 209 VAL A C 1
ATOM 1354 O O . VAL A 1 180 ? 0.883 35.904 46.030 1.00 70.51 209 VAL A O 1
ATOM 1358 N N . GLY A 1 181 ? -0.843 37.348 45.926 1.00 69.61 210 GLY A N 1
ATOM 1359 C CA . GLY A 1 181 ? -1.016 37.243 44.489 1.00 69.43 210 GLY A CA 1
ATOM 1360 C C . GLY A 1 181 ? -2.403 36.784 44.105 1.00 68.87 210 GLY A C 1
ATOM 1361 O O . GLY A 1 181 ? -3.243 36.504 44.970 1.00 68.99 210 GLY A O 1
ATOM 1362 N N . TRP A 1 182 ? -2.656 36.728 42.794 1.00 67.82 211 TRP A N 1
ATOM 1363 C CA . TRP A 1 182 ? -3.926 36.267 42.276 1.00 66.97 211 TRP A CA 1
ATOM 1364 C C . TRP A 1 182 ? -3.751 34.834 41.871 1.00 67.22 211 TRP A C 1
ATOM 1365 O O . TRP A 1 182 ? -2.888 34.507 41.060 1.00 67.61 211 TRP A O 1
ATOM 1376 N N . PHE A 1 183 ? -4.551 33.974 42.466 1.00 66.86 212 PHE A N 1
ATOM 1377 C CA . PHE A 1 183 ? -4.563 32.556 42.159 1.00 66.75 212 PHE A CA 1
ATOM 1378 C C . PHE A 1 183 ? -6.026 32.059 42.054 1.00 66.49 212 PHE A C 1
ATOM 1379 O O . PHE A 1 183 ? -6.962 32.798 42.386 1.00 66.78 212 PHE A O 1
ATOM 1387 N N . GLY A 1 184 ? -6.216 30.841 41.564 1.00 65.65 213 GLY A N 1
ATOM 1388 C CA . GLY A 1 184 ? -7.552 30.298 41.392 1.00 65.32 213 GLY A CA 1
ATOM 1389 C C . GLY A 1 184 ? -7.666 28.826 41.675 1.00 64.92 213 GLY A C 1
ATOM 1390 O O . GLY A 1 184 ? -6.663 28.133 41.867 1.00 64.89 213 GLY A O 1
ATOM 1391 N N . ASP A 1 185 ? -8.908 28.354 41.718 1.00 64.51 214 ASP A N 1
ATOM 1392 C CA . ASP A 1 185 ? -9.240 26.945 41.937 1.00 64.66 214 ASP A CA 1
ATOM 1393 C C . ASP A 1 185 ? -9.415 26.178 40.604 1.00 63.52 214 ASP A C 1
ATOM 1394 O O . ASP A 1 185 ? -9.962 25.075 40.607 1.00 64.00 214 ASP A O 1
ATOM 1399 N N . MET A 1 186 ? -8.983 26.767 39.471 1.00 61.81 215 MET A N 1
ATOM 1400 C CA . MET A 1 186 ? -9.123 26.175 38.152 1.00 60.64 215 MET A CA 1
ATOM 1401 C C . MET A 1 186 ? -7.808 26.232 37.387 1.00 59.94 215 MET A C 1
ATOM 1402 O O . MET A 1 186 ? -7.276 27.317 37.170 1.00 60.00 215 MET A O 1
ATOM 1407 N N . MET A 1 187 ? -7.312 25.072 36.931 1.00 58.98 216 MET A N 1
ATOM 1408 C CA . MET A 1 187 ? -6.084 25.027 36.162 1.00 58.53 216 MET A CA 1
ATOM 1409 C C . MET A 1 187 ? -6.364 24.972 34.668 1.00 58.57 216 MET A C 1
ATOM 1410 O O . MET A 1 187 ? -7.179 24.167 34.204 1.00 58.84 216 MET A O 1
ATOM 1415 N N . LEU A 1 188 ? -5.689 25.837 33.907 1.00 58.03 217 LEU A N 1
ATOM 1416 C CA . LEU A 1 188 ? -5.860 25.878 32.468 1.00 57.91 217 LEU A CA 1
ATOM 1417 C C . LEU A 1 188 ? -4.571 25.534 31.741 1.00 58.14 217 LEU A C 1
ATOM 1418 O O . LEU A 1 188 ? -3.477 25.878 32.202 1.00 58.48 217 LEU A O 1
ATOM 1423 N N . THR A 1 189 ? -4.714 24.818 30.617 1.00 57.39 218 THR A N 1
ATOM 1424 C CA . THR A 1 189 ? -3.635 24.397 29.734 1.00 57.01 218 THR A CA 1
ATOM 1425 C C . THR A 1 189 ? -4.116 24.857 28.381 1.00 57.44 218 THR A C 1
ATOM 1426 O O . THR A 1 189 ? -5.055 24.269 27.844 1.00 58.22 218 THR A O 1
ATOM 1430 N N . ASN A 1 190 ? -3.575 25.979 27.891 1.00 56.78 219 ASN A N 1
ATOM 1431 C CA . ASN A 1 190 ? -4.020 26.618 26.661 1.00 56.64 219 ASN A CA 1
ATOM 1432 C C . ASN A 1 190 ? -5.511 27.034 26.753 1.00 57.20 219 ASN A C 1
ATOM 1433 O O . ASN A 1 190 ? -6.221 27.011 25.752 1.00 57.19 219 ASN A O 1
ATOM 1438 N N . GLY A 1 191 ? -5.941 27.447 27.954 1.00 57.40 220 GLY A N 1
ATOM 1439 C CA . GLY A 1 191 ? -7.309 27.857 28.254 1.00 58.27 220 GLY A CA 1
ATOM 1440 C C . GLY A 1 191 ? -8.288 26.697 28.344 1.00 59.40 220 GLY A C 1
ATOM 1441 O O . GLY A 1 191 ? -9.483 26.857 28.095 1.00 59.08 220 GLY A O 1
ATOM 1442 N N . THR A 1 192 ? -7.788 25.510 28.692 1.00 60.46 221 THR A N 1
ATOM 1443 C CA . THR A 1 192 ? -8.602 24.307 28.717 1.00 61.71 221 THR A CA 1
ATOM 1444 C C . THR A 1 192 ? -8.360 23.531 29.971 1.00 62.58 221 THR A C 1
ATOM 1445 O O . THR A 1 192 ? -7.209 23.371 30.373 1.00 63.17 221 THR A O 1
ATOM 1449 N N . VAL A 1 193 ? -9.426 23.019 30.581 1.00 62.76 222 VAL A N 1
ATOM 1450 C CA . VAL A 1 193 ? -9.272 22.241 31.798 1.00 63.76 222 VAL A CA 1
ATOM 1451 C C . VAL A 1 193 ? -8.846 20.812 31.502 1.00 64.51 222 VAL A C 1
ATOM 1452 O O . VAL A 1 193 ? -9.653 20.019 31.015 1.00 64.78 222 VAL A O 1
ATOM 1456 N N . TYR A 1 194 ? -7.562 20.503 31.774 1.00 64.64 223 TYR A N 1
ATOM 1457 C CA . TYR A 1 194 ? -6.955 19.179 31.587 1.00 65.04 223 TYR A CA 1
ATOM 1458 C C . TYR A 1 194 ? -7.234 18.585 30.202 1.00 64.37 223 TYR A C 1
ATOM 1459 O O . TYR A 1 194 ? -7.982 17.614 30.072 1.00 64.38 223 TYR A O 1
ATOM 1468 N N . PRO A 1 195 ? -6.638 19.161 29.151 1.00 63.74 224 PRO A N 1
ATOM 1469 C CA . PRO A 1 195 ? -6.879 18.632 27.801 1.00 63.67 224 PRO A CA 1
ATOM 1470 C C . PRO A 1 195 ? -6.014 17.415 27.440 1.00 63.88 224 PRO A C 1
ATOM 1471 O O . PRO A 1 195 ? -5.134 17.024 28.206 1.00 64.14 224 PRO A O 1
ATOM 1475 N N . GLN A 1 196 ? -6.245 16.829 26.260 1.00 63.59 225 GLN A N 1
ATOM 1476 C CA . GLN A 1 196 ? -5.435 15.722 25.790 1.00 63.84 225 GLN A CA 1
ATOM 1477 C C . GLN A 1 196 ? -4.770 16.094 24.469 1.00 63.51 225 GLN A C 1
ATOM 1478 O O . GLN A 1 196 ? -5.307 16.885 23.695 1.00 63.36 225 GLN A O 1
ATOM 1484 N N . HIS A 1 197 ? -3.594 15.528 24.213 1.00 63.16 226 HIS A N 1
ATOM 1485 C CA . HIS A 1 197 ? -2.900 15.748 22.958 1.00 63.21 226 HIS A CA 1
ATOM 1486 C C . HIS A 1 197 ? -2.383 14.419 22.415 1.00 62.91 226 HIS A C 1
ATOM 1487 O O . HIS A 1 197 ? -1.852 13.609 23.166 1.00 62.80 226 HIS A O 1
ATOM 1494 N N . LEU A 1 198 ? -2.569 14.189 21.117 1.00 62.52 227 LEU A N 1
ATOM 1495 C CA . LEU A 1 198 ? -2.113 12.978 20.457 1.00 62.79 227 LEU A CA 1
ATOM 1496 C C . LEU A 1 198 ? -0.769 13.275 19.831 1.00 64.23 227 LEU A C 1
ATOM 1497 O O . LEU A 1 198 ? -0.668 14.176 18.996 1.00 64.89 227 LEU A O 1
ATOM 1502 N N . ALA A 1 199 ? 0.265 12.560 20.248 1.00 64.70 228 ALA A N 1
ATOM 1503 C CA . ALA A 1 199 ? 1.616 12.805 19.755 1.00 65.75 228 ALA A CA 1
ATOM 1504 C C . ALA A 1 199 ? 2.219 11.595 19.038 1.00 66.60 228 ALA A C 1
ATOM 1505 O O . ALA A 1 199 ? 1.951 10.453 19.412 1.00 67.06 228 ALA A O 1
ATOM 1507 N N . PRO A 1 200 ? 3.092 11.815 18.040 1.00 66.51 229 PRO A N 1
ATOM 1508 C CA . PRO A 1 200 ? 3.734 10.663 17.380 1.00 66.01 229 PRO A CA 1
ATOM 1509 C C . PRO A 1 200 ? 4.699 9.928 18.315 1.00 65.61 229 PRO A C 1
ATOM 1510 O O . PRO A 1 200 ? 5.217 10.508 19.273 1.00 65.53 229 PRO A O 1
ATOM 1514 N N . ARG A 1 201 ? 4.939 8.645 18.030 1.00 65.11 230 ARG A N 1
ATOM 1515 C CA . ARG A 1 201 ? 5.893 7.845 18.780 1.00 64.93 230 ARG A CA 1
ATOM 1516 C C . ARG A 1 201 ? 7.301 8.308 18.400 1.00 64.13 230 ARG A C 1
ATOM 1517 O O . ARG A 1 201 ? 7.591 8.526 17.231 1.00 63.88 230 ARG A O 1
ATOM 1525 N N . GLY A 1 202 ? 8.155 8.461 19.392 1.00 63.47 231 GLY A N 1
ATOM 1526 C CA . GLY A 1 202 ? 9.514 8.937 19.200 1.00 63.22 231 GLY A CA 1
ATOM 1527 C C . GLY A 1 202 ? 9.809 9.939 20.287 1.00 62.71 231 GLY A C 1
ATOM 1528 O O . GLY A 1 202 ? 9.842 9.582 21.470 1.00 62.49 231 GLY A O 1
ATOM 1529 N N . TRP A 1 203 ? 9.952 11.215 19.903 1.00 62.11 232 TRP A N 1
ATOM 1530 C CA . TRP A 1 203 ? 10.144 12.275 20.886 1.00 61.88 232 TRP A CA 1
ATOM 1531 C C . TRP A 1 203 ? 9.030 13.315 20.783 1.00 61.19 232 TRP A C 1
ATOM 1532 O O . TRP A 1 203 ? 8.399 13.466 19.730 1.00 61.60 232 TRP A O 1
ATOM 1543 N N . LEU A 1 204 ? 8.757 14.000 21.888 1.00 59.84 233 LEU A N 1
ATOM 1544 C CA . LEU A 1 204 ? 7.731 15.030 21.905 1.00 59.18 233 LEU A CA 1
ATOM 1545 C C . LEU A 1 204 ? 8.308 16.264 22.594 1.00 58.48 233 LEU A C 1
ATOM 1546 O O . LEU A 1 204 ? 8.775 16.175 23.721 1.00 58.79 233 LEU A O 1
ATOM 1551 N N . ARG A 1 205 ? 8.318 17.393 21.905 1.00 57.44 234 ARG A N 1
ATOM 1552 C CA . ARG A 1 205 ? 8.862 18.630 22.438 1.00 57.42 234 ARG A CA 1
ATOM 1553 C C . ARG A 1 205 ? 7.733 19.514 22.960 1.00 57.57 234 ARG A C 1
ATOM 1554 O O . ARG A 1 205 ? 6.844 19.894 22.196 1.00 57.96 234 ARG A O 1
ATOM 1562 N N . LEU A 1 206 ? 7.750 19.809 24.271 1.00 56.79 235 LEU A N 1
ATOM 1563 C CA . LEU A 1 206 ? 6.747 20.644 24.917 1.00 56.56 235 LEU A CA 1
ATOM 1564 C C . LEU A 1 206 ? 7.377 21.974 25.293 1.00 56.69 235 LEU A C 1
ATOM 1565 O O . LEU A 1 206 ? 8.372 22.014 26.024 1.00 56.90 235 LEU A O 1
ATOM 1570 N N . ARG A 1 207 ? 6.803 23.063 24.800 1.00 56.37 236 ARG A N 1
ATOM 1571 C CA . ARG A 1 207 ? 7.300 24.391 25.119 1.00 56.79 236 ARG A CA 1
ATOM 1572 C C . ARG A 1 207 ? 6.460 24.906 26.286 1.00 57.17 236 ARG A C 1
ATOM 1573 O O . ARG A 1 207 ? 5.378 25.451 26.078 1.00 57.76 236 ARG A O 1
ATOM 1581 N N . PHE A 1 208 ? 6.923 24.685 27.511 1.00 56.71 237 PHE A N 1
ATOM 1582 C CA . PHE A 1 208 ? 6.180 25.074 28.701 1.00 57.08 237 PHE A CA 1
ATOM 1583 C C . PHE A 1 208 ? 6.299 26.550 29.054 1.00 56.94 237 PHE A C 1
ATOM 1584 O O . PHE A 1 208 ? 7.404 27.068 29.158 1.00 56.86 237 PHE A O 1
ATOM 1592 N N . LEU A 1 209 ? 5.162 27.210 29.297 1.00 56.62 238 LEU A N 1
ATOM 1593 C CA . LEU A 1 209 ? 5.122 28.599 29.732 1.00 56.61 238 LEU A CA 1
ATOM 1594 C C . LEU A 1 209 ? 4.229 28.645 30.955 1.00 56.92 238 LEU A C 1
ATOM 1595 O O . LEU A 1 209 ? 3.072 28.252 30.861 1.00 57.40 238 LEU A O 1
ATOM 1600 N N . ASN A 1 210 ? 4.739 29.152 32.085 1.00 56.29 239 ASN A N 1
ATOM 1601 C CA . ASN A 1 210 ? 3.912 29.337 33.268 1.00 55.97 239 ASN A CA 1
ATOM 1602 C C . ASN A 1 210 ? 3.310 30.733 33.098 1.00 56.44 239 ASN A C 1
ATOM 1603 O O . ASN A 1 210 ? 3.989 31.733 33.333 1.00 56.62 239 ASN A O 1
ATOM 1608 N N . GLY A 1 211 ? 2.065 30.788 32.645 1.00 56.22 240 GLY A N 1
ATOM 1609 C CA . GLY A 1 211 ? 1.360 32.044 32.434 1.00 56.45 240 GLY A CA 1
ATOM 1610 C C . GLY A 1 211 ? 0.515 32.497 33.612 1.00 56.45 240 GLY A C 1
ATOM 1611 O O . GLY A 1 211 ? -0.363 33.349 33.444 1.00 56.76 240 GLY A O 1
ATOM 1612 N N . CYS A 1 212 ? 0.755 31.926 34.814 1.00 55.96 241 CYS A N 1
ATOM 1613 C CA . CYS A 1 212 ? 0.018 32.299 36.029 1.00 55.82 241 CYS A CA 1
ATOM 1614 C C . CYS A 1 212 ? 0.453 33.664 36.489 1.00 55.93 241 CYS A C 1
ATOM 1615 O O . CYS A 1 212 ? 1.629 33.996 36.372 1.00 56.39 241 CYS A O 1
ATOM 1618 N N . ASN A 1 213 ? -0.463 34.438 37.077 1.00 55.51 242 ASN A N 1
ATOM 1619 C CA . ASN A 1 213 ? -0.122 35.761 37.593 1.00 55.35 242 ASN A CA 1
ATOM 1620 C C . ASN A 1 213 ? 0.787 35.642 38.809 1.00 55.82 242 ASN A C 1
ATOM 1621 O O . ASN A 1 213 ? 1.747 36.406 38.938 1.00 56.36 242 ASN A O 1
ATOM 1626 N N . ALA A 1 214 ? 0.493 34.682 39.696 1.00 55.31 243 ALA A N 1
ATOM 1627 C CA . ALA A 1 214 ? 1.261 34.523 40.914 1.00 55.47 243 ALA A CA 1
ATOM 1628 C C . ALA A 1 214 ? 1.675 33.084 41.214 1.00 55.88 243 ALA A C 1
ATOM 1629 O O . ALA A 1 214 ? 2.605 32.875 41.993 1.00 56.34 243 ALA A O 1
ATOM 1631 N N . ARG A 1 215 ? 0.965 32.098 40.663 1.00 55.23 244 ARG A N 1
ATOM 1632 C CA . ARG A 1 215 ? 1.236 30.699 40.974 1.00 55.03 244 ARG A CA 1
ATOM 1633 C C . ARG A 1 215 ? 2.496 30.119 40.357 1.00 55.11 244 ARG A C 1
ATOM 1634 O O . ARG A 1 215 ? 2.626 30.094 39.141 1.00 55.27 244 ARG A O 1
ATOM 1642 N N . SER A 1 216 ? 3.383 29.570 41.188 1.00 55.17 245 SER A N 1
ATOM 1643 C CA . SER A 1 216 ? 4.552 28.849 40.680 1.00 55.88 245 SER A CA 1
ATOM 1644 C C . SER A 1 216 ? 4.152 27.368 40.502 1.00 56.33 245 SER A C 1
ATOM 1645 O O . SER A 1 216 ? 3.238 26.888 41.185 1.00 56.91 245 SER A O 1
ATOM 1648 N N . LEU A 1 217 ? 4.785 26.659 39.560 1.00 55.84 246 LEU A N 1
ATOM 1649 C CA . LEU A 1 217 ? 4.415 25.267 39.289 1.00 56.21 246 LEU A CA 1
ATOM 1650 C C . LEU A 1 217 ? 5.599 24.302 39.380 1.00 57.08 246 LEU A C 1
ATOM 1651 O O . LEU A 1 217 ? 6.742 24.744 39.327 1.00 57.45 246 LEU A O 1
ATOM 1656 N N . ASN A 1 218 ? 5.340 22.990 39.534 1.00 57.29 247 ASN A N 1
ATOM 1657 C CA . ASN A 1 218 ? 6.430 22.003 39.593 1.00 58.17 247 ASN A CA 1
ATOM 1658 C C . ASN A 1 218 ? 6.082 20.821 38.716 1.00 58.71 247 ASN A C 1
ATOM 1659 O O . ASN A 1 218 ? 5.438 19.878 39.159 1.00 58.68 247 ASN A O 1
ATOM 1664 N N . LEU A 1 219 ? 6.502 20.874 37.468 1.00 58.95 248 LEU A N 1
ATOM 1665 C CA . LEU A 1 219 ? 6.135 19.869 36.478 1.00 59.30 248 LEU A CA 1
ATOM 1666 C C . LEU A 1 219 ? 6.865 18.555 36.621 1.00 60.19 248 LEU A C 1
ATOM 1667 O O . LEU A 1 219 ? 8.024 18.510 36.990 1.00 60.81 248 LEU A O 1
ATOM 1672 N N . ALA A 1 220 ? 6.167 17.476 36.341 1.00 60.14 249 ALA A N 1
ATOM 1673 C CA . ALA A 1 220 ? 6.690 16.117 36.419 1.00 60.58 249 ALA A CA 1
ATOM 1674 C C . ALA A 1 220 ? 5.767 15.210 35.561 1.00 61.37 249 ALA A C 1
ATOM 1675 O O . ALA A 1 220 ? 4.747 15.677 35.055 1.00 61.46 249 ALA A O 1
ATOM 1677 N N . THR A 1 221 ? 6.142 13.945 35.342 1.00 61.67 250 THR A N 1
ATOM 1678 C CA . THR A 1 221 ? 5.283 13.004 34.638 1.00 61.99 250 THR A CA 1
ATOM 1679 C C . THR A 1 221 ? 4.558 12.122 35.681 1.00 61.43 250 THR A C 1
ATOM 1680 O O . THR A 1 221 ? 5.055 11.908 36.791 1.00 60.78 250 THR A O 1
ATOM 1684 N N . SER A 1 222 ? 3.377 11.636 35.324 1.00 61.36 251 SER A N 1
ATOM 1685 C CA . SER A 1 222 ? 2.582 10.799 36.208 1.00 62.07 251 SER A CA 1
ATOM 1686 C C . SER A 1 222 ? 3.248 9.445 36.457 1.00 62.63 251 SER A C 1
ATOM 1687 O O . SER A 1 222 ? 3.198 8.939 37.578 1.00 62.82 251 SER A O 1
ATOM 1690 N N . ASP A 1 223 ? 3.894 8.869 35.427 1.00 62.66 252 ASP A N 1
ATOM 1691 C CA . ASP A 1 223 ? 4.552 7.574 35.567 1.00 62.99 252 ASP A CA 1
ATOM 1692 C C . ASP A 1 223 ? 6.061 7.648 35.780 1.00 63.62 252 ASP A C 1
ATOM 1693 O O . ASP A 1 223 ? 6.777 6.714 35.413 1.00 63.78 252 ASP A O 1
ATOM 1698 N N . GLY A 1 224 ? 6.528 8.757 36.346 1.00 63.80 253 GLY A N 1
ATOM 1699 C CA . GLY A 1 224 ? 7.933 8.968 36.682 1.00 64.08 253 GLY A CA 1
ATOM 1700 C C . GLY A 1 224 ? 8.934 9.102 35.555 1.00 64.01 253 GLY A C 1
ATOM 1701 O O . GLY A 1 224 ? 10.116 9.329 35.826 1.00 63.82 253 GLY A O 1
ATOM 1702 N N . ARG A 1 225 ? 8.489 9.001 34.287 1.00 64.18 254 ARG A N 1
ATOM 1703 C CA . ARG A 1 225 ? 9.406 9.137 33.153 1.00 64.92 254 ARG A CA 1
ATOM 1704 C C . ARG A 1 225 ? 10.122 10.491 33.145 1.00 66.36 254 ARG A C 1
ATOM 1705 O O . ARG A 1 225 ? 9.625 11.478 33.706 1.00 66.83 254 ARG A O 1
ATOM 1713 N N . PRO A 1 226 ? 11.344 10.536 32.606 1.00 66.86 255 PRO A N 1
ATOM 1714 C CA . PRO A 1 226 ? 12.107 11.790 32.655 1.00 66.89 255 PRO A CA 1
ATOM 1715 C C . PRO A 1 226 ? 11.597 12.895 31.741 1.00 66.41 255 PRO A C 1
ATOM 1716 O O . PRO A 1 226 ? 10.979 12.645 30.717 1.00 66.60 255 PRO A O 1
ATOM 1720 N N . LEU A 1 227 ? 11.873 14.123 32.136 1.00 65.70 256 LEU A N 1
ATOM 1721 C CA . LEU A 1 227 ? 11.618 15.324 31.363 1.00 65.48 256 LEU A CA 1
ATOM 1722 C C . LEU A 1 227 ? 13.029 15.807 31.029 1.00 66.19 256 LEU A C 1
ATOM 1723 O O . LEU A 1 227 ? 13.817 16.057 31.950 1.00 67.12 256 LEU A O 1
ATOM 1728 N N . TYR A 1 228 ? 13.393 15.833 29.744 1.00 65.46 257 TYR A N 1
ATOM 1729 C CA . TYR A 1 228 ? 14.746 16.235 29.366 1.00 65.34 257 TYR A CA 1
ATOM 1730 C C . TYR A 1 228 ? 14.722 17.679 28.948 1.00 64.53 257 TYR A C 1
ATOM 1731 O O . TYR A 1 228 ? 14.321 17.982 27.819 1.00 64.31 257 TYR A O 1
ATOM 1740 N N . VAL A 1 229 ? 15.132 18.577 29.850 1.00 63.92 258 VAL A N 1
ATOM 1741 C CA . VAL A 1 229 ? 15.139 20.000 29.523 1.00 63.94 258 VAL A CA 1
ATOM 1742 C C . VAL A 1 229 ? 16.152 20.295 28.418 1.00 64.15 258 VAL A C 1
ATOM 1743 O O . VAL A 1 229 ? 17.316 19.930 28.547 1.00 64.26 258 VAL A O 1
ATOM 1747 N N . VAL A 1 230 ? 15.693 20.897 27.311 1.00 63.85 259 VAL A N 1
ATOM 1748 C CA . VAL A 1 230 ? 16.565 21.272 26.194 1.00 64.00 259 VAL A CA 1
ATOM 1749 C C . VAL A 1 230 ? 16.693 22.778 25.990 1.00 63.72 259 VAL A C 1
ATOM 1750 O O . VAL A 1 230 ? 17.570 23.205 25.255 1.00 63.91 259 VAL A O 1
ATOM 1754 N N . GLY A 1 231 ? 15.801 23.562 26.582 1.00 62.96 260 GLY A N 1
ATOM 1755 C CA . GLY A 1 231 ? 15.833 25.004 26.429 1.00 62.37 260 GLY A CA 1
ATOM 1756 C C . GLY A 1 231 ? 15.268 25.734 27.624 1.00 61.28 260 GLY A C 1
ATOM 1757 O O . GLY A 1 231 ? 14.505 25.170 28.409 1.00 61.25 260 GLY A O 1
ATOM 1758 N N . SER A 1 232 ? 15.651 26.992 27.767 1.00 60.28 261 SER A N 1
ATOM 1759 C CA . SER A 1 232 ? 15.158 27.846 28.834 1.00 59.98 261 SER A CA 1
ATOM 1760 C C . SER A 1 232 ? 14.613 29.154 28.215 1.00 59.76 261 SER A C 1
ATOM 1761 O O . SER A 1 232 ? 14.498 29.243 26.984 1.00 59.86 261 SER A O 1
ATOM 1764 N N . ASP A 1 233 ? 14.253 30.159 29.059 1.00 59.07 262 ASP A N 1
ATOM 1765 C CA . ASP A 1 233 ? 13.708 31.456 28.653 1.00 58.42 262 ASP A CA 1
ATOM 1766 C C . ASP A 1 233 ? 14.282 32.041 27.392 1.00 59.12 262 ASP A C 1
ATOM 1767 O O . ASP A 1 233 ? 13.548 32.690 26.660 1.00 58.92 262 ASP A O 1
ATOM 1772 N N . GLY A 1 234 ? 15.587 31.880 27.175 1.00 59.91 263 GLY A N 1
ATOM 1773 C CA . GLY A 1 234 ? 16.236 32.497 26.030 1.00 61.12 263 GLY A CA 1
ATOM 1774 C C . GLY A 1 234 ? 17.172 31.692 25.164 1.00 62.09 263 GLY A C 1
ATOM 1775 O O . GLY A 1 234 ? 18.099 32.254 24.575 1.00 61.83 263 GLY A O 1
ATOM 1776 N N . GLY A 1 235 ? 16.867 30.417 24.987 1.00 63.08 264 GLY A N 1
ATOM 1777 C CA . GLY A 1 235 ? 17.652 29.578 24.098 1.00 64.33 264 GLY A CA 1
ATOM 1778 C C . GLY A 1 235 ? 17.857 28.181 24.611 1.00 65.71 264 GLY A C 1
ATOM 1779 O O . GLY A 1 235 ? 17.574 27.884 25.777 1.00 66.01 264 GLY A O 1
ATOM 1780 N N . LEU A 1 236 ? 18.369 27.323 23.741 1.00 66.28 265 LEU A N 1
ATOM 1781 C CA . LEU A 1 236 ? 18.647 25.949 24.110 1.00 67.14 265 LEU A CA 1
ATOM 1782 C C . LEU A 1 236 ? 19.864 25.893 25.027 1.00 68.23 265 LEU A C 1
ATOM 1783 O O . LEU A 1 236 ? 20.747 26.756 24.959 1.00 68.41 265 LEU A O 1
ATOM 1788 N N . LEU A 1 237 ? 19.911 24.881 25.897 1.00 68.63 266 LEU A N 1
ATOM 1789 C CA . LEU A 1 237 ? 21.055 24.697 26.787 1.00 69.29 266 LEU A CA 1
ATOM 1790 C C . LEU A 1 237 ? 22.229 24.119 25.951 1.00 69.61 266 LEU A C 1
ATOM 1791 O O . LEU A 1 237 ? 22.057 23.824 24.764 1.00 69.45 266 LEU A O 1
ATOM 1796 N N . GLY A 1 238 ? 23.405 23.975 26.562 1.00 69.75 267 GLY A N 1
ATOM 1797 C CA . GLY A 1 238 ? 24.550 23.390 25.878 1.00 70.60 267 GLY A CA 1
ATOM 1798 C C . GLY A 1 238 ? 24.291 21.938 25.515 1.00 71.31 267 GLY A C 1
ATOM 1799 O O . GLY A 1 238 ? 24.638 21.493 24.417 1.00 71.30 267 GLY A O 1
ATOM 1800 N N . GLU A 1 239 ? 23.628 21.210 26.434 1.00 71.54 268 GLU A N 1
ATOM 1801 C CA . GLU A 1 239 ? 23.237 19.807 26.295 1.00 72.25 268 GLU A CA 1
ATOM 1802 C C . GLU A 1 239 ? 22.002 19.539 27.176 1.00 72.34 268 GLU A C 1
ATOM 1803 O O . GLU A 1 239 ? 21.808 20.230 28.190 1.00 72.67 268 GLU A O 1
ATOM 1809 N N . PRO A 1 240 ? 21.139 18.562 26.810 1.00 71.65 269 PRO A N 1
ATOM 1810 C CA . PRO A 1 240 ? 19.942 18.297 27.627 1.00 71.34 269 PRO A CA 1
ATOM 1811 C C . PRO A 1 240 ? 20.205 17.932 29.085 1.00 71.60 269 PRO A C 1
ATOM 1812 O O . PRO A 1 240 ? 21.196 17.286 29.401 1.00 71.81 269 PRO A O 1
ATOM 1816 N N . VAL A 1 241 ? 19.319 18.378 29.976 1.00 71.59 270 VAL A N 1
ATOM 1817 C CA . VAL A 1 241 ? 19.404 18.117 31.411 1.00 72.19 270 VAL A CA 1
ATOM 1818 C C . VAL A 1 241 ? 18.230 17.217 31.824 1.00 72.91 270 VAL A C 1
ATOM 1819 O O . VAL A 1 241 ? 17.075 17.650 31.781 1.00 73.37 270 VAL A O 1
ATOM 1823 N N . LYS A 1 242 ? 18.522 15.954 32.176 1.00 72.56 271 LYS A N 1
ATOM 1824 C CA . LYS A 1 242 ? 17.503 14.983 32.569 1.00 72.80 271 LYS A CA 1
ATOM 1825 C C . LYS A 1 242 ? 16.977 15.324 33.967 1.00 72.58 271 LYS A C 1
ATOM 1826 O O . LYS A 1 242 ? 17.754 15.338 34.925 1.00 72.43 271 LYS A O 1
ATOM 1832 N N . LEU A 1 243 ? 15.668 15.630 34.072 1.00 72.28 272 LEU A N 1
ATOM 1833 C CA . LEU A 1 243 ? 15.016 15.999 35.336 1.00 72.56 272 LEU A CA 1
ATOM 1834 C C . LEU A 1 243 ? 13.750 15.178 35.563 1.00 72.45 272 LEU A C 1
ATOM 1835 O O . LEU A 1 243 ? 13.114 14.771 34.591 1.00 72.62 272 LEU A O 1
ATOM 1840 N N . THR A 1 244 ? 13.338 14.991 36.834 1.00 71.64 273 THR A N 1
ATOM 1841 C CA . THR A 1 244 ? 12.041 14.369 37.109 1.00 71.46 273 THR A CA 1
ATOM 1842 C C . THR A 1 244 ? 11.067 15.490 37.459 1.00 70.77 273 THR A C 1
ATOM 1843 O O . THR A 1 244 ? 9.962 15.522 36.923 1.00 71.23 273 THR A O 1
ATOM 1847 N N . GLU A 1 245 ? 11.501 16.455 38.294 1.00 69.62 274 GLU A N 1
ATOM 1848 C CA . GLU A 1 245 ? 10.694 17.621 38.636 1.00 69.07 274 GLU A CA 1
ATOM 1849 C C . GLU A 1 245 ? 11.302 18.884 38.010 1.00 68.36 274 GLU A C 1
ATOM 1850 O O . GLU A 1 245 ? 12.512 19.106 38.091 1.00 68.57 274 GLU A O 1
ATOM 1856 N N . LEU A 1 246 ? 10.457 19.714 37.392 1.00 67.14 275 LEU A N 1
ATOM 1857 C CA . LEU A 1 246 ? 10.863 20.962 36.756 1.00 66.17 275 LEU A CA 1
ATOM 1858 C C . LEU A 1 246 ? 10.063 22.118 37.310 1.00 65.18 275 LEU A C 1
ATOM 1859 O O . LEU A 1 246 ? 8.945 22.385 36.864 1.00 65.18 275 LEU A O 1
ATOM 1864 N N . PRO A 1 247 ? 10.599 22.789 38.334 1.00 64.24 276 PRO A N 1
ATOM 1865 C CA . PRO A 1 247 ? 9.893 23.958 38.877 1.00 63.51 276 PRO A CA 1
ATOM 1866 C C . PRO A 1 247 ? 9.953 25.105 37.865 1.00 63.01 276 PRO A C 1
ATOM 1867 O O . PRO A 1 247 ? 11.023 25.434 37.340 1.00 62.57 276 PRO A O 1
ATOM 1871 N N . ILE A 1 248 ? 8.788 25.651 37.526 1.00 62.67 277 ILE A N 1
ATOM 1872 C CA . ILE A 1 248 ? 8.709 26.733 36.565 1.00 62.59 277 ILE A CA 1
ATOM 1873 C C . ILE A 1 248 ? 8.043 27.939 37.211 1.00 62.57 277 ILE A C 1
ATOM 1874 O O . ILE A 1 248 ? 6.967 27.813 37.790 1.00 62.48 277 ILE A O 1
ATOM 1879 N N . LEU A 1 249 ? 8.731 29.092 37.194 1.00 62.45 278 LEU A N 1
ATOM 1880 C CA . LEU A 1 249 ? 8.220 30.318 37.803 1.00 62.66 278 LEU A CA 1
ATOM 1881 C C . LEU A 1 249 ? 7.360 31.132 36.841 1.00 62.65 278 LEU A C 1
ATOM 1882 O O . LEU A 1 249 ? 7.475 30.971 35.632 1.00 62.85 278 LEU A O 1
ATOM 1887 N N . MET A 1 250 ? 6.509 32.023 37.380 1.00 62.26 279 MET A N 1
ATOM 1888 C CA . MET A 1 250 ? 5.638 32.895 36.584 1.00 62.27 279 MET A CA 1
ATOM 1889 C C . MET A 1 250 ? 6.432 33.698 35.546 1.00 62.02 279 MET A C 1
ATOM 1890 O O . MET A 1 250 ? 7.347 34.444 35.902 1.00 62.29 279 MET A O 1
ATOM 1895 N N . GLY A 1 251 ? 6.096 33.499 34.276 1.00 61.33 280 GLY A N 1
ATOM 1896 C CA . GLY A 1 251 ? 6.758 34.167 33.164 1.00 61.21 280 GLY A CA 1
ATOM 1897 C C . GLY A 1 251 ? 7.848 33.345 32.498 1.00 60.98 280 GLY A C 1
ATOM 1898 O O . GLY A 1 251 ? 8.274 33.670 31.386 1.00 61.48 280 GLY A O 1
ATOM 1899 N N . GLU A 1 252 ? 8.303 32.265 33.155 1.00 60.02 281 GLU A N 1
ATOM 1900 C CA . GLU A 1 252 ? 9.366 31.416 32.614 1.00 59.76 281 GLU A CA 1
ATOM 1901 C C . GLU A 1 252 ? 8.950 30.444 31.506 1.00 59.07 281 GLU A C 1
ATOM 1902 O O . GLU A 1 252 ? 7.816 29.971 31.466 1.00 59.17 281 GLU A O 1
ATOM 1908 N N . ARG A 1 253 ? 9.900 30.108 30.632 1.00 58.11 282 ARG A N 1
ATOM 1909 C CA . ARG A 1 253 ? 9.652 29.155 29.564 1.00 57.69 282 ARG A CA 1
ATOM 1910 C C . ARG A 1 253 ? 10.716 28.089 29.581 1.00 58.21 282 ARG A C 1
ATOM 1911 O O . ARG A 1 253 ? 11.900 28.396 29.730 1.00 58.28 282 ARG A O 1
ATOM 1919 N N . PHE A 1 254 ? 10.303 26.833 29.408 1.00 58.33 283 PHE A N 1
ATOM 1920 C CA . PHE A 1 254 ? 11.236 25.716 29.384 1.00 58.70 283 PHE A CA 1
ATOM 1921 C C . PHE A 1 254 ? 10.835 24.801 28.283 1.00 59.39 283 PHE A C 1
ATOM 1922 O O . PHE A 1 254 ? 9.690 24.359 28.268 1.00 60.23 283 PHE A O 1
ATOM 1930 N N . GLU A 1 255 ? 11.750 24.488 27.376 1.00 58.99 284 GLU A N 1
ATOM 1931 C CA . GLU A 1 255 ? 11.455 23.534 26.318 1.00 59.36 284 GLU A CA 1
ATOM 1932 C C . GLU A 1 255 ? 11.917 22.174 26.818 1.00 60.53 284 GLU A C 1
ATOM 1933 O O . GLU A 1 255 ? 13.063 22.045 27.247 1.00 60.50 284 GLU A O 1
ATOM 1939 N N . VAL A 1 256 ? 11.011 21.184 26.860 1.00 61.41 285 VAL A N 1
ATOM 1940 C CA . VAL A 1 256 ? 11.386 19.852 27.347 1.00 62.59 285 VAL A CA 1
ATOM 1941 C C . VAL A 1 256 ? 11.067 18.775 26.312 1.00 63.81 285 VAL A C 1
ATOM 1942 O O . VAL A 1 256 ? 10.085 18.877 25.581 1.00 63.96 285 VAL A O 1
ATOM 1946 N N . LEU A 1 257 ? 11.891 17.733 26.281 1.00 64.15 286 LEU A N 1
ATOM 1947 C CA . LEU A 1 257 ? 11.675 16.616 25.390 1.00 64.97 286 LEU A CA 1
ATOM 1948 C C . LEU A 1 257 ? 11.220 15.406 26.187 1.00 65.05 286 LEU A C 1
ATOM 1949 O O . LEU A 1 257 ? 11.799 15.097 27.226 1.00 65.25 286 LEU A O 1
ATOM 1954 N N . VAL A 1 258 ? 10.163 14.739 25.724 1.00 64.90 287 VAL A N 1
ATOM 1955 C CA . VAL A 1 258 ? 9.631 13.562 26.403 1.00 65.13 287 VAL A CA 1
ATOM 1956 C C . VAL A 1 258 ? 9.671 12.363 25.480 1.00 64.96 287 VAL A C 1
ATOM 1957 O O . VAL A 1 258 ? 9.346 12.475 24.302 1.00 64.93 287 VAL A O 1
ATOM 1961 N N . ASP A 1 259 ? 10.085 11.213 26.012 1.00 64.83 288 ASP A N 1
ATOM 1962 C CA . ASP A 1 259 ? 10.170 9.981 25.243 1.00 64.94 288 ASP A CA 1
ATOM 1963 C C . ASP A 1 259 ? 8.792 9.304 25.105 1.00 64.75 288 ASP A C 1
ATOM 1964 O O . ASP A 1 259 ? 8.197 8.867 26.096 1.00 64.63 288 ASP A O 1
ATOM 1969 N N . THR A 1 260 ? 8.281 9.233 23.874 1.00 64.45 289 THR A N 1
ATOM 1970 C CA . THR A 1 260 ? 7.000 8.567 23.617 1.00 64.54 289 THR A CA 1
ATOM 1971 C C . THR A 1 260 ? 7.161 7.251 22.847 1.00 65.64 289 THR A C 1
ATOM 1972 O O . THR A 1 260 ? 6.155 6.706 22.398 1.00 66.04 289 THR A O 1
ATOM 1976 N N . ARG A 1 261 ? 8.412 6.747 22.681 1.00 65.76 290 ARG A N 1
ATOM 1977 C CA . ARG A 1 261 ? 8.713 5.528 21.943 1.00 66.17 290 ARG A CA 1
ATOM 1978 C C . ARG A 1 261 ? 8.011 4.309 22.502 1.00 67.26 290 ARG A C 1
ATOM 1979 O O . ARG A 1 261 ? 7.634 3.428 21.727 1.00 67.66 290 ARG A O 1
ATOM 1987 N N . ASP A 1 262 ? 7.772 4.274 23.828 1.00 67.42 291 ASP A N 1
ATOM 1988 C CA . ASP A 1 262 ? 7.065 3.153 24.444 1.00 68.32 291 ASP A CA 1
ATOM 1989 C C . ASP A 1 262 ? 5.569 3.076 24.097 1.00 68.11 291 ASP A C 1
ATOM 1990 O O . ASP A 1 262 ? 4.928 2.072 24.403 1.00 68.72 291 ASP A O 1
ATOM 1995 N N . GLY A 1 263 ? 5.020 4.124 23.495 1.00 67.20 292 GLY A N 1
ATOM 1996 C CA . GLY A 1 263 ? 3.625 4.148 23.086 1.00 66.96 292 GLY A CA 1
ATOM 1997 C C . GLY A 1 263 ? 2.606 4.251 24.199 1.00 66.91 292 GLY A C 1
ATOM 1998 O O . GLY A 1 263 ? 1.410 4.286 23.913 1.00 66.81 292 GLY A O 1
ATOM 1999 N N . LYS A 1 264 ? 3.047 4.314 25.470 1.00 67.13 293 LYS A N 1
ATOM 2000 C CA . LYS A 1 264 ? 2.128 4.398 26.613 1.00 68.21 293 LYS A CA 1
ATOM 2001 C C . LYS A 1 264 ? 1.690 5.821 26.926 1.00 68.58 293 LYS A C 1
ATOM 2002 O O . LYS A 1 264 ? 2.498 6.749 26.881 1.00 69.09 293 LYS A O 1
ATOM 2008 N N . ALA A 1 265 ? 0.406 5.988 27.238 1.00 68.11 294 ALA A N 1
ATOM 2009 C CA . ALA A 1 265 ? -0.128 7.289 27.598 1.00 68.14 294 ALA A CA 1
ATOM 2010 C C . ALA A 1 265 ? 0.324 7.661 29.006 1.00 68.33 294 ALA A C 1
ATOM 2011 O O . ALA A 1 265 ? 0.615 6.787 29.832 1.00 68.41 294 ALA A O 1
ATOM 2013 N N . PHE A 1 266 ? 0.396 8.966 29.271 1.00 68.15 295 PHE A N 1
ATOM 2014 C CA . PHE A 1 266 ? 0.838 9.499 30.558 1.00 68.26 295 PHE A CA 1
ATOM 2015 C C . PHE A 1 266 ? 0.400 10.958 30.711 1.00 68.36 295 PHE A C 1
ATOM 2016 O O . PHE A 1 266 ? 0.014 11.593 29.731 1.00 68.50 295 PHE A O 1
ATOM 2024 N N . ASP A 1 267 ? 0.495 11.503 31.926 1.00 68.10 296 ASP A N 1
ATOM 2025 C CA . ASP A 1 267 ? 0.146 12.891 32.182 1.00 68.23 296 ASP A CA 1
ATOM 2026 C C . ASP A 1 267 ? 1.348 13.755 32.515 1.00 67.98 296 ASP A C 1
ATOM 2027 O O . ASP A 1 267 ? 2.344 13.292 33.068 1.00 67.95 296 ASP A O 1
ATOM 2032 N N . ILE A 1 268 ? 1.226 15.034 32.213 1.00 67.60 297 ILE A N 1
ATOM 2033 C CA . ILE A 1 268 ? 2.157 16.054 32.643 1.00 67.38 297 ILE A CA 1
ATOM 2034 C C . ILE A 1 268 ? 1.438 16.553 33.881 1.00 67.45 297 ILE A C 1
ATOM 2035 O O . ILE A 1 268 ? 0.275 16.942 33.786 1.00 67.87 297 ILE A O 1
ATOM 2040 N N . ILE A 1 269 ? 2.056 16.430 35.052 1.00 66.92 298 ILE A N 1
ATOM 2041 C CA . ILE A 1 269 ? 1.423 16.834 36.304 1.00 67.05 298 ILE A CA 1
ATOM 2042 C C . ILE A 1 269 ? 2.195 17.945 36.991 1.00 67.45 298 ILE A C 1
ATOM 2043 O O . ILE A 1 269 ? 3.399 18.083 36.790 1.00 67.40 298 ILE A O 1
ATOM 2048 N N . THR A 1 270 ? 1.502 18.738 37.815 1.00 67.60 299 THR A N 1
ATOM 2049 C CA . THR A 1 270 ? 2.158 19.769 38.606 1.00 68.20 299 THR A CA 1
ATOM 2050 C C . THR A 1 270 ? 2.017 19.383 40.078 1.00 68.51 299 THR A C 1
ATOM 2051 O O . THR A 1 270 ? 0.962 18.925 40.525 1.00 68.33 299 THR A O 1
ATOM 2055 N N . LEU A 1 271 ? 3.123 19.481 40.798 1.00 68.77 300 LEU A N 1
ATOM 2056 C CA . LEU A 1 271 ? 3.223 19.093 42.198 1.00 69.35 300 LEU A CA 1
ATOM 2057 C C . LEU A 1 271 ? 2.925 20.249 43.136 1.00 70.01 300 LEU A C 1
ATOM 2058 O O . LEU A 1 271 ? 3.123 21.407 42.767 1.00 70.32 300 LEU A O 1
ATOM 2063 N N . PRO A 1 272 ? 2.423 19.970 44.351 1.00 70.17 301 PRO A N 1
ATOM 2064 C CA . PRO A 1 272 ? 2.118 21.067 45.279 1.00 70.30 301 PRO A CA 1
ATOM 2065 C C . PRO A 1 272 ? 3.378 21.849 45.648 1.00 70.59 301 PRO A C 1
ATOM 2066 O O . PRO A 1 272 ? 4.448 21.258 45.839 1.00 70.38 301 PRO A O 1
ATOM 2070 N N . VAL A 1 273 ? 3.269 23.181 45.681 1.00 70.75 302 VAL A N 1
ATOM 2071 C CA . VAL A 1 273 ? 4.416 24.020 46.012 1.00 71.40 302 VAL A CA 1
ATOM 2072 C C . VAL A 1 273 ? 4.285 24.609 47.423 1.00 72.65 302 VAL A C 1
ATOM 2073 O O . VAL A 1 273 ? 3.174 24.778 47.935 1.00 72.81 302 VAL A O 1
ATOM 2077 N N . LYS A 1 274 ? 5.425 24.923 48.056 1.00 73.21 303 LYS A N 1
ATOM 2078 C CA . LYS A 1 274 ? 5.401 25.515 49.389 1.00 74.25 303 LYS A CA 1
ATOM 2079 C C . LYS A 1 274 ? 5.273 27.038 49.328 1.00 74.83 303 LYS A C 1
ATOM 2080 O O . LYS A 1 274 ? 5.796 27.735 50.194 1.00 75.59 303 LYS A O 1
ATOM 2086 N N . GLN A 1 275 ? 4.573 27.557 48.318 1.00 74.36 304 GLN A N 1
ATOM 2087 C CA . GLN A 1 275 ? 4.351 28.989 48.159 1.00 74.49 304 GLN A CA 1
ATOM 2088 C C . GLN A 1 275 ? 3.044 29.352 48.856 1.00 74.01 304 GLN A C 1
ATOM 2089 O O . GLN A 1 275 ? 2.125 28.531 48.905 1.00 74.02 304 GLN A O 1
ATOM 2095 N N . MET A 1 276 ? 2.960 30.562 49.412 1.00 73.53 305 MET A N 1
ATOM 2096 C CA . MET A 1 276 ? 1.773 30.972 50.151 1.00 73.60 305 MET A CA 1
ATOM 2097 C C . MET A 1 276 ? 0.533 31.095 49.302 1.00 73.59 305 MET A C 1
ATOM 2098 O O . MET A 1 276 ? 0.565 31.762 48.272 1.00 73.97 305 MET A O 1
ATOM 2103 N N . GLY A 1 277 ? -0.554 30.466 49.747 1.00 73.13 306 GLY A N 1
ATOM 2104 C CA . GLY A 1 277 ? -1.835 30.504 49.047 1.00 73.29 306 GLY A CA 1
ATOM 2105 C C . GLY A 1 277 ? -1.952 29.520 47.902 1.00 73.32 306 GLY A C 1
ATOM 2106 O O . GLY A 1 277 ? -3.060 29.191 47.472 1.00 73.41 306 GLY A O 1
ATOM 2107 N N . MET A 1 278 ? -0.811 29.026 47.406 1.00 73.20 307 MET A N 1
ATOM 2108 C CA . MET A 1 278 ? -0.763 28.089 46.287 1.00 73.82 307 MET A CA 1
ATOM 2109 C C . MET A 1 278 ? -0.869 26.609 46.699 1.00 74.70 307 MET A C 1
ATOM 2110 O O . MET A 1 278 ? -0.612 25.719 45.881 1.00 74.81 307 MET A O 1
ATOM 2115 N N . THR A 1 279 ? -1.266 26.354 47.953 1.00 75.11 308 THR A N 1
ATOM 2116 C CA . THR A 1 279 ? -1.372 25.029 48.554 1.00 75.75 308 THR A CA 1
ATOM 2117 C C . THR A 1 279 ? -2.803 24.474 48.564 1.00 75.93 308 THR A C 1
ATOM 2118 O O . THR A 1 279 ? -2.984 23.258 48.615 1.00 76.13 308 THR A O 1
ATOM 2122 N N . LEU A 1 280 ? -3.808 25.358 48.532 1.00 75.91 309 LEU A N 1
ATOM 2123 C CA . LEU A 1 280 ? -5.231 25.009 48.598 1.00 76.59 309 LEU A CA 1
ATOM 2124 C C . LEU A 1 280 ? -5.700 24.161 47.408 1.00 77.29 309 LEU A C 1
ATOM 2125 O O . LEU A 1 280 ? -5.166 24.301 46.304 1.00 77.69 309 LEU A O 1
ATOM 2130 N N . PRO A 1 281 ? -6.718 23.292 47.623 1.00 77.07 310 PRO A N 1
ATOM 2131 C CA . PRO A 1 281 ? -7.234 22.451 46.518 1.00 76.95 310 PRO A CA 1
ATOM 2132 C C . PRO A 1 281 ? -7.607 23.216 45.246 1.00 77.02 310 PRO A C 1
ATOM 2133 O O . PRO A 1 281 ? -7.998 24.384 45.336 1.00 77.24 310 PRO A O 1
ATOM 2137 N N . PRO A 1 282 ? -7.521 22.593 44.046 1.00 76.83 311 PRO A N 1
ATOM 2138 C CA . PRO A 1 282 ? -7.063 21.215 43.750 1.00 76.81 311 PRO A CA 1
ATOM 2139 C C . PRO A 1 282 ? -5.544 21.002 43.800 1.00 76.90 311 PRO A C 1
ATOM 2140 O O . PRO A 1 282 ? -5.059 19.885 43.606 1.00 76.91 311 PRO A O 1
ATOM 2144 N N . PHE A 1 283 ? -4.796 22.072 44.072 1.00 76.71 312 PHE A N 1
ATOM 2145 C CA . PHE A 1 283 ? -3.344 22.045 44.118 1.00 76.83 312 PHE A CA 1
ATOM 2146 C C . PHE A 1 283 ? -2.768 21.411 45.396 1.00 77.05 312 PHE A C 1
ATOM 2147 O O . PHE A 1 283 ? -1.546 21.373 45.554 1.00 77.07 312 PHE A O 1
ATOM 2155 N N . ASP A 1 284 ? -3.637 20.874 46.276 1.00 77.03 313 ASP A N 1
ATOM 2156 C CA . ASP A 1 284 ? -3.244 20.155 47.493 1.00 77.32 313 ASP A CA 1
ATOM 2157 C C . ASP A 1 284 ? -2.530 18.824 47.154 1.00 77.05 313 ASP A C 1
ATOM 2158 O O . ASP A 1 284 ? -1.694 18.366 47.924 1.00 77.16 313 ASP A O 1
ATOM 2163 N N . ARG A 1 285 ? -2.871 18.216 46.005 1.00 76.57 314 ARG A N 1
ATOM 2164 C CA . ARG A 1 285 ? -2.306 16.959 45.508 1.00 76.86 314 ARG A CA 1
ATOM 2165 C C . ARG A 1 285 ? -1.689 17.167 44.109 1.00 75.39 314 ARG A C 1
ATOM 2166 O O . ARG A 1 285 ? -1.797 18.254 43.552 1.00 75.80 314 ARG A O 1
ATOM 2174 N N . ALA A 1 286 ? -1.064 16.126 43.529 1.00 73.73 315 ALA A N 1
ATOM 2175 C CA . ALA A 1 286 ? -0.514 16.209 42.177 1.00 72.62 315 ALA A CA 1
ATOM 2176 C C . ALA A 1 286 ? -1.680 16.402 41.190 1.00 70.72 315 ALA A C 1
ATOM 2177 O O . ALA A 1 286 ? -2.686 15.696 41.264 1.00 70.36 315 ALA A O 1
ATOM 2179 N N . LEU A 1 287 ? -1.564 17.409 40.325 1.00 69.10 316 LEU A N 1
ATOM 2180 C CA . LEU A 1 287 ? -2.627 17.760 39.412 1.00 68.16 316 LEU A CA 1
ATOM 2181 C C . LEU A 1 287 ? -2.239 17.583 37.947 1.00 67.27 316 LEU A C 1
ATOM 2182 O O . LEU A 1 287 ? -1.344 18.262 37.444 1.00 67.43 316 LEU A O 1
ATOM 2187 N N . PRO A 1 288 ? -2.941 16.690 37.230 1.00 65.91 317 PRO A N 1
ATOM 2188 C CA . PRO A 1 288 ? -2.637 16.509 35.808 1.00 64.85 317 PRO A CA 1
ATOM 2189 C C . PRO A 1 288 ? -3.072 17.729 34.994 1.00 63.25 317 PRO A C 1
ATOM 2190 O O . PRO A 1 288 ? -4.226 18.154 35.071 1.00 63.36 317 PRO A O 1
ATOM 2194 N N . VAL A 1 289 ? -2.136 18.327 34.261 1.00 61.49 318 VAL A N 1
ATOM 2195 C CA . VAL A 1 289 ? -2.434 19.505 33.462 1.00 60.37 318 VAL A CA 1
ATOM 2196 C C . VAL A 1 289 ? -2.595 19.166 31.976 1.00 60.32 318 VAL A C 1
ATOM 2197 O O . VAL A 1 289 ? -3.332 19.858 31.271 1.00 60.38 318 VAL A O 1
ATOM 2201 N N . LEU A 1 290 ? -1.924 18.106 31.496 1.00 59.86 319 LEU A N 1
ATOM 2202 C CA . LEU A 1 290 ? -1.995 17.743 30.085 1.00 59.87 319 LEU A CA 1
ATOM 2203 C C . LEU A 1 290 ? -1.841 16.237 29.929 1.00 60.52 319 LEU A C 1
ATOM 2204 O O . LEU A 1 290 ? -0.980 15.646 30.567 1.00 60.73 319 LEU A O 1
ATOM 2209 N N . HIS A 1 291 ? -2.684 15.613 29.100 1.00 60.64 320 HIS A N 1
ATOM 2210 C CA . HIS A 1 291 ? -2.612 14.176 28.886 1.00 61.03 320 HIS A CA 1
ATOM 2211 C C . HIS A 1 291 ? -1.994 13.862 27.547 1.00 60.91 320 HIS A C 1
ATOM 2212 O O . HIS A 1 291 ? -2.545 14.215 26.514 1.00 60.93 320 HIS A O 1
ATOM 2219 N N . ILE A 1 292 ? -0.850 13.189 27.564 1.00 60.74 321 ILE A N 1
ATOM 2220 C CA . ILE A 1 292 ? -0.172 12.793 26.349 1.00 61.03 321 ILE A CA 1
ATOM 2221 C C . ILE A 1 292 ? -0.610 11.380 25.982 1.00 61.63 321 ILE A C 1
ATOM 2222 O O . ILE A 1 292 ? -0.535 10.477 26.816 1.00 62.08 321 ILE A O 1
ATOM 2227 N N . GLN A 1 293 ? -1.131 11.212 24.758 1.00 61.06 322 GLN A N 1
ATOM 2228 C CA . GLN A 1 293 ? -1.568 9.931 24.238 1.00 61.04 322 GLN A CA 1
ATOM 2229 C C . GLN A 1 293 ? -0.807 9.666 22.964 1.00 61.11 322 GLN A C 1
ATOM 2230 O O . GLN A 1 293 ? -1.143 10.231 21.929 1.00 60.75 322 GLN A O 1
ATOM 2236 N N . PRO A 1 294 ? 0.227 8.811 23.012 1.00 61.92 323 PRO A N 1
ATOM 2237 C CA . PRO A 1 294 ? 0.970 8.510 21.784 1.00 62.71 323 PRO A CA 1
ATOM 2238 C C . PRO A 1 294 ? 0.122 7.721 20.779 1.00 64.85 323 PRO A C 1
ATOM 2239 O O . PRO A 1 294 ? -0.572 6.764 21.139 1.00 65.03 323 PRO A O 1
ATOM 2243 N N . THR A 1 295 ? 0.159 8.157 19.515 1.00 66.17 324 THR A N 1
ATOM 2244 C CA . THR A 1 295 ? -0.577 7.550 18.400 1.00 67.98 324 THR A CA 1
ATOM 2245 C C . THR A 1 295 ? 0.213 6.340 17.808 1.00 69.12 324 THR A C 1
ATOM 2246 O O . THR A 1 295 ? 1.263 5.982 18.340 1.00 69.48 324 THR A O 1
ATOM 2250 N N . LEU A 1 296 ? -0.287 5.699 16.734 1.00 69.50 325 LEU A N 1
ATOM 2251 C CA . LEU A 1 296 ? 0.445 4.610 16.094 1.00 70.31 325 LEU A CA 1
ATOM 2252 C C . LEU A 1 296 ? 1.570 5.157 15.187 1.00 71.20 325 LEU A C 1
ATOM 2253 O O . LEU A 1 296 ? 2.610 4.510 15.049 1.00 71.17 325 LEU A O 1
ATOM 2258 N N . LYS A 1 297 ? 1.375 6.376 14.617 1.00 71.70 326 LYS A N 1
ATOM 2259 C CA . LYS A 1 297 ? 2.334 7.087 13.752 1.00 72.52 326 LYS A CA 1
ATOM 2260 C C . LYS A 1 297 ? 3.629 7.443 14.508 1.00 72.64 326 LYS A C 1
ATOM 2261 O O . LYS A 1 297 ? 3.652 7.382 15.739 1.00 72.75 326 LYS A O 1
ATOM 2267 N N . SER A 1 298 ? 4.714 7.782 13.792 1.00 72.73 327 SER A N 1
ATOM 2268 C CA . SER A 1 298 ? 5.986 8.066 14.464 1.00 73.47 327 SER A CA 1
ATOM 2269 C C . SER A 1 298 ? 6.818 9.180 13.830 1.00 73.97 327 SER A C 1
ATOM 2270 O O . SER A 1 298 ? 6.610 9.529 12.672 1.00 74.45 327 SER A O 1
ATOM 2273 N N . ASN A 1 299 ? 7.767 9.733 14.590 1.00 73.91 328 ASN A N 1
ATOM 2274 C CA . ASN A 1 299 ? 8.666 10.764 14.083 1.00 74.61 328 ASN A CA 1
ATOM 2275 C C . ASN A 1 299 ? 10.152 10.323 14.142 1.00 75.25 328 ASN A C 1
ATOM 2276 O O . ASN A 1 299 ? 10.486 9.339 14.810 1.00 75.09 328 ASN A O 1
ATOM 2281 N N . GLU A 1 300 ? 11.037 11.037 13.432 1.00 75.79 329 GLU A N 1
ATOM 2282 C CA . GLU A 1 300 ? 12.457 10.688 13.414 1.00 76.80 329 GLU A CA 1
ATOM 2283 C C . GLU A 1 300 ? 13.318 11.551 14.351 1.00 76.89 329 GLU A C 1
ATOM 2284 O O . GLU A 1 300 ? 14.524 11.658 14.129 1.00 77.09 329 GLU A O 1
ATOM 2290 N N . ALA A 1 301 ? 12.711 12.166 15.387 1.00 76.46 330 ALA A N 1
ATOM 2291 C CA . ALA A 1 301 ? 13.442 13.001 16.345 1.00 76.56 330 ALA A CA 1
ATOM 2292 C C . ALA A 1 301 ? 14.476 12.185 17.124 1.00 77.03 330 ALA A C 1
ATOM 2293 O O . ALA A 1 301 ? 14.319 10.963 17.236 1.00 77.40 330 ALA A O 1
ATOM 2295 N N . LYS A 1 302 ? 15.533 12.837 17.661 1.00 76.92 331 LYS A N 1
ATOM 2296 C CA . LYS A 1 302 ? 16.581 12.072 18.341 1.00 77.36 331 LYS A CA 1
ATOM 2297 C C . LYS A 1 302 ? 16.950 12.450 19.788 1.00 77.47 331 LYS A C 1
ATOM 2298 O O . LYS A 1 302 ? 17.480 11.588 20.491 1.00 77.84 331 LYS A O 1
ATOM 2304 N N . LEU A 1 303 ? 16.764 13.705 20.214 1.00 77.00 332 LEU A N 1
ATOM 2305 C CA . LEU A 1 303 ? 17.247 14.181 21.519 1.00 77.33 332 LEU A CA 1
ATOM 2306 C C . LEU A 1 303 ? 18.783 14.173 21.444 1.00 78.35 332 LEU A C 1
ATOM 2307 O O . LEU A 1 303 ? 19.423 13.196 21.836 1.00 78.56 332 LEU A O 1
ATOM 2312 N N . PRO A 1 304 ? 19.374 15.189 20.794 1.00 78.79 333 PRO A N 1
ATOM 2313 C CA . PRO A 1 304 ? 20.829 15.176 20.581 1.00 79.26 333 PRO A CA 1
ATOM 2314 C C . PRO A 1 304 ? 21.691 15.220 21.836 1.00 79.88 333 PRO A C 1
ATOM 2315 O O . PRO A 1 304 ? 21.272 15.725 22.866 1.00 79.97 333 PRO A O 1
ATOM 2319 N N . ASP A 1 305 ? 22.902 14.675 21.735 1.00 80.32 334 ASP A N 1
ATOM 2320 C CA . ASP A 1 305 ? 23.860 14.630 22.834 1.00 81.36 334 ASP A CA 1
ATOM 2321 C C . ASP A 1 305 ? 24.281 16.049 23.243 1.00 81.83 334 ASP A C 1
ATOM 2322 O O . ASP A 1 305 ? 24.393 16.355 24.429 1.00 81.76 334 ASP A O 1
ATOM 2327 N N . ALA A 1 306 ? 24.499 16.910 22.248 1.00 81.97 335 ALA A N 1
ATOM 2328 C CA . ALA A 1 306 ? 24.855 18.310 22.439 1.00 82.32 335 ALA A CA 1
ATOM 2329 C C . ALA A 1 306 ? 23.865 19.153 21.627 1.00 82.77 335 ALA A C 1
ATOM 2330 O O . ALA A 1 306 ? 23.539 18.794 20.492 1.00 82.60 335 ALA A O 1
ATOM 2332 N N . LEU A 1 307 ? 23.371 20.250 22.203 1.00 83.16 336 LEU A N 1
ATOM 2333 C CA . LEU A 1 307 ? 22.405 21.104 21.520 1.00 84.27 336 LEU A CA 1
ATOM 2334 C C . LEU A 1 307 ? 23.081 22.281 20.761 1.00 85.38 336 LEU A C 1
ATOM 2335 O O . LEU A 1 307 ? 23.222 22.221 19.544 1.00 85.55 336 LEU A O 1
ATOM 2340 N N . VAL A 1 308 ? 23.517 23.328 21.463 1.00 85.97 337 VAL A N 1
ATOM 2341 C CA . VAL A 1 308 ? 24.177 24.482 20.850 1.00 86.90 337 VAL A CA 1
ATOM 2342 C C . VAL A 1 308 ? 25.467 24.813 21.633 1.00 88.29 337 VAL A C 1
ATOM 2343 O O . VAL A 1 308 ? 25.664 24.301 22.747 1.00 88.45 337 VAL A O 1
ATOM 2347 N N . ASN A 1 309 ? 26.347 25.669 21.064 1.00 89.10 338 ASN A N 1
ATOM 2348 C CA . ASN A 1 309 ? 27.553 26.060 21.789 1.00 90.24 338 ASN A CA 1
ATOM 2349 C C . ASN A 1 309 ? 27.177 27.092 22.845 1.00 90.38 338 ASN A C 1
ATOM 2350 O O . ASN A 1 309 ? 27.082 28.283 22.538 1.00 90.54 338 ASN A O 1
ATOM 2355 N N . MET A 1 310 ? 26.953 26.627 24.082 1.00 90.02 339 MET A N 1
ATOM 2356 C CA . MET A 1 310 ? 26.650 27.515 25.187 1.00 89.76 339 MET A CA 1
ATOM 2357 C C . MET A 1 310 ? 27.958 28.153 25.599 1.00 89.92 339 MET A C 1
ATOM 2358 O O . MET A 1 310 ? 28.895 27.453 25.985 1.00 90.15 339 MET A O 1
ATOM 2363 N N . PRO A 1 311 ? 28.062 29.480 25.477 1.00 89.59 340 PRO A N 1
ATOM 2364 C CA . PRO A 1 311 ? 29.319 30.142 25.834 1.00 89.37 340 PRO A CA 1
ATOM 2365 C C . PRO A 1 311 ? 29.630 30.067 27.318 1.00 89.27 340 PRO A C 1
ATOM 2366 O O . PRO A 1 311 ? 28.728 29.882 28.139 1.00 89.44 340 PRO A O 1
ATOM 2370 N N . ALA A 1 312 ? 30.908 30.214 27.665 1.00 88.99 341 ALA A N 1
ATOM 2371 C CA . ALA A 1 312 ? 31.306 30.227 29.069 1.00 89.34 341 ALA A CA 1
ATOM 2372 C C . ALA A 1 312 ? 30.847 31.539 29.706 1.00 89.42 341 ALA A C 1
ATOM 2373 O O . ALA A 1 312 ? 30.670 32.537 29.002 1.00 89.51 341 ALA A O 1
ATOM 2375 N N . VAL A 1 313 ? 30.631 31.543 31.020 1.00 89.36 342 VAL A N 1
ATOM 2376 C CA . VAL A 1 313 ? 30.207 32.764 31.701 1.00 89.95 342 VAL A CA 1
ATOM 2377 C C . VAL A 1 313 ? 31.432 33.638 31.930 1.00 91.21 342 VAL A C 1
ATOM 2378 O O . VAL A 1 313 ? 32.381 33.213 32.592 1.00 91.42 342 VAL A O 1
ATOM 2382 N N . PRO A 1 314 ? 31.454 34.850 31.348 1.00 91.76 343 PRO A N 1
ATOM 2383 C CA . PRO A 1 314 ? 32.616 35.722 31.534 1.00 92.14 343 PRO A CA 1
ATOM 2384 C C . PRO A 1 314 ? 32.745 36.171 32.976 1.00 93.19 343 PRO A C 1
ATOM 2385 O O . PRO A 1 314 ? 31.741 36.513 33.609 1.00 93.18 343 PRO A O 1
ATOM 2389 N N . ALA A 1 315 ? 33.979 36.146 33.500 1.00 93.94 344 ALA A N 1
ATOM 2390 C CA . ALA A 1 315 ? 34.251 36.602 34.856 1.00 95.04 344 ALA A CA 1
ATOM 2391 C C . ALA A 1 315 ? 34.265 38.124 34.776 1.00 95.77 344 ALA A C 1
ATOM 2392 O O . ALA A 1 315 ? 35.227 38.701 34.285 1.00 96.13 344 ALA A O 1
ATOM 2394 N N . ALA A 1 316 ? 33.172 38.764 35.197 1.00 95.92 345 ALA A N 1
ATOM 2395 C CA . ALA A 1 316 ? 32.973 40.208 35.117 1.00 96.59 345 ALA A CA 1
ATOM 2396 C C . ALA A 1 316 ? 34.186 41.044 35.551 1.00 96.88 345 ALA A C 1
ATOM 2397 O O . ALA A 1 316 ? 34.647 41.897 34.792 1.00 97.21 345 ALA A O 1
ATOM 2399 N N . ASP A 1 317 ? 34.746 40.708 36.720 1.00 96.56 346 ASP A N 1
ATOM 2400 C CA . ASP A 1 317 ? 35.856 41.308 37.445 1.00 96.50 346 ASP A CA 1
ATOM 2401 C C . ASP A 1 317 ? 35.634 42.790 37.728 1.00 95.77 346 ASP A C 1
ATOM 2402 O O . ASP A 1 317 ? 35.408 43.116 38.884 1.00 95.98 346 ASP A O 1
ATOM 2407 N N . ASN A 1 318 ? 35.680 43.680 36.719 1.00 94.79 347 ASN A N 1
ATOM 2408 C CA . ASN A 1 318 ? 35.487 45.105 36.961 1.00 94.41 347 ASN A CA 1
ATOM 2409 C C . ASN A 1 318 ? 34.292 45.673 36.193 1.00 92.99 347 ASN A C 1
ATOM 2410 O O . ASN A 1 318 ? 34.469 46.444 35.243 1.00 93.02 347 ASN A O 1
ATOM 2415 N N . VAL A 1 319 ? 33.069 45.303 36.594 1.00 91.46 348 VAL A N 1
ATOM 2416 C CA . VAL A 1 319 ? 31.863 45.837 35.953 1.00 90.29 348 VAL A CA 1
ATOM 2417 C C . VAL A 1 319 ? 31.029 46.623 36.973 1.00 88.90 348 VAL A C 1
ATOM 2418 O O . VAL A 1 319 ? 31.230 46.475 38.184 1.00 88.97 348 VAL A O 1
ATOM 2422 N N . LYS A 1 320 ? 30.109 47.471 36.493 1.00 87.53 349 LYS A N 1
ATOM 2423 C CA . LYS A 1 320 ? 29.269 48.240 37.401 1.00 86.80 349 LYS A CA 1
ATOM 2424 C C . LYS A 1 320 ? 28.258 47.311 38.060 1.00 86.22 349 LYS A C 1
ATOM 2425 O O . LYS A 1 320 ? 27.517 46.620 37.370 1.00 86.37 349 LYS A O 1
ATOM 2431 N N . THR A 1 321 ? 28.279 47.235 39.389 1.00 85.56 350 THR A N 1
ATOM 2432 C CA . THR A 1 321 ? 27.328 46.396 40.115 1.00 85.47 350 THR A CA 1
ATOM 2433 C C . THR A 1 321 ? 26.011 47.151 40.368 1.00 85.30 350 THR A C 1
ATOM 2434 O O . THR A 1 321 ? 25.978 48.381 40.292 1.00 85.58 350 THR A O 1
ATOM 2438 N N . ARG A 1 322 ? 24.925 46.420 40.657 1.00 84.51 351 ARG A N 1
ATOM 2439 C CA . ARG A 1 322 ? 23.644 47.053 40.966 1.00 84.15 351 ARG A CA 1
ATOM 2440 C C . ARG A 1 322 ? 23.015 46.384 42.163 1.00 84.21 351 ARG A C 1
ATOM 2441 O O . ARG A 1 322 ? 23.177 45.178 42.355 1.00 84.52 351 ARG A O 1
ATOM 2449 N N . TRP A 1 323 ? 22.275 47.154 42.959 1.00 83.88 352 TRP A N 1
ATOM 2450 C CA . TRP A 1 323 ? 21.557 46.582 44.083 1.00 84.14 352 TRP A CA 1
ATOM 2451 C C . TRP A 1 323 ? 20.101 46.962 44.009 1.00 84.06 352 TRP A C 1
ATOM 2452 O O . TRP A 1 323 ? 19.748 48.140 44.075 1.00 83.87 352 TRP A O 1
ATOM 2463 N N . LEU A 1 324 ? 19.253 45.951 43.858 1.00 83.95 353 LEU A N 1
ATOM 2464 C CA . LEU A 1 324 ? 17.823 46.141 43.800 1.00 84.21 353 LEU A CA 1
ATOM 2465 C C . LEU A 1 324 ? 17.231 45.395 44.982 1.00 84.50 353 LEU A C 1
ATOM 2466 O O . LEU A 1 324 ? 17.164 44.181 44.969 1.00 84.35 353 LEU A O 1
ATOM 2471 N N . GLN A 1 325 ? 16.863 46.118 46.024 1.00 84.88 354 GLN A N 1
ATOM 2472 C CA . GLN A 1 325 ? 16.286 45.540 47.220 1.00 85.98 354 GLN A CA 1
ATOM 2473 C C . GLN A 1 325 ? 14.764 45.617 47.120 1.00 86.49 354 GLN A C 1
ATOM 2474 O O . GLN A 1 325 ? 14.189 46.706 47.118 1.00 86.77 354 GLN A O 1
ATOM 2480 N N . LEU A 1 326 ? 14.123 44.458 46.992 1.00 86.38 355 LEU A N 1
ATOM 2481 C CA . LEU A 1 326 ? 12.670 44.374 46.919 1.00 86.98 355 LEU A CA 1
ATOM 2482 C C . LEU A 1 326 ? 12.146 44.438 48.340 1.00 88.41 355 LEU A C 1
ATOM 2483 O O . LEU A 1 326 ? 12.709 43.798 49.233 1.00 88.71 355 LEU A O 1
ATOM 2488 N N . MET A 1 327 ? 11.082 45.210 48.573 1.00 89.15 356 MET A N 1
ATOM 2489 C CA . MET A 1 327 ? 10.524 45.344 49.915 1.00 90.25 356 MET A CA 1
ATOM 2490 C C . MET A 1 327 ? 9.012 45.358 49.942 1.00 91.19 356 MET A C 1
ATOM 2491 O O . MET A 1 327 ? 8.373 46.185 49.292 1.00 90.97 356 MET A O 1
ATOM 2496 N N . MET A 1 328 ? 8.447 44.508 50.784 1.00 92.02 357 MET A N 1
ATOM 2497 C CA . MET A 1 328 ? 7.018 44.495 51.041 1.00 93.30 357 MET A CA 1
ATOM 2498 C C . MET A 1 328 ? 6.914 44.945 52.514 1.00 95.28 357 MET A C 1
ATOM 2499 O O . MET A 1 328 ? 6.402 44.212 53.361 1.00 95.63 357 MET A O 1
ATOM 2504 N N . ASP A 1 329 ? 7.465 46.130 52.832 1.00 96.16 358 ASP A N 1
ATOM 2505 C CA . ASP A 1 329 ? 7.501 46.611 54.211 1.00 97.23 358 ASP A CA 1
ATOM 2506 C C . ASP A 1 329 ? 6.596 47.821 54.433 1.00 97.21 358 ASP A C 1
ATOM 2507 O O . ASP A 1 329 ? 6.508 48.702 53.571 1.00 97.51 358 ASP A O 1
ATOM 2512 N N . GLY A 1 330 A 5.936 47.834 55.589 1.00 96.68 358 GLY A N 1
ATOM 2513 C CA . GLY A 1 330 A 5.071 48.916 56.035 1.00 96.81 358 GLY A CA 1
ATOM 2514 C C . GLY A 1 330 A 3.948 49.319 55.103 1.00 96.63 358 GLY A C 1
ATOM 2515 O O . GLY A 1 330 A 2.865 48.729 55.141 1.00 96.77 358 GLY A O 1
ATOM 2516 N N . GLY A 1 331 B 4.207 50.351 54.298 1.00 95.93 358 GLY A N 1
ATOM 2517 C CA . GLY A 1 331 B 3.241 50.914 53.365 1.00 95.56 358 GLY A CA 1
ATOM 2518 C C . GLY A 1 331 B 2.824 49.980 52.252 1.00 94.83 358 GLY A C 1
ATOM 2519 O O . GLY A 1 331 B 1.628 49.847 51.969 1.00 94.85 358 GLY A O 1
ATOM 2520 N N . GLY A 1 332 ? 3.803 49.337 51.622 1.00 93.90 431 GLY A N 1
ATOM 2521 C CA . GLY A 1 332 ? 3.501 48.421 50.531 1.00 93.58 431 GLY A CA 1
ATOM 2522 C C . GLY A 1 332 ? 4.680 47.830 49.787 1.00 92.92 431 GLY A C 1
ATOM 2523 O O . GLY A 1 332 ? 5.706 47.487 50.386 1.00 93.32 431 GLY A O 1
ATOM 2524 N N . ASN A 1 333 ? 4.509 47.653 48.459 1.00 91.51 432 ASN A N 1
ATOM 2525 C CA . ASN A 1 333 ? 5.522 47.068 47.585 1.00 90.47 432 ASN A CA 1
ATOM 2526 C C . ASN A 1 333 ? 6.400 48.151 46.960 1.00 89.34 432 ASN A C 1
ATOM 2527 O O . ASN A 1 333 ? 5.886 49.115 46.392 1.00 89.48 432 ASN A O 1
ATOM 2532 N N . LYS A 1 334 ? 7.726 48.015 47.102 1.00 88.09 433 LYS A N 1
ATOM 2533 C CA . LYS A 1 334 ? 8.682 48.995 46.581 1.00 87.42 433 LYS A CA 1
ATOM 2534 C C . LYS A 1 334 ? 10.070 48.386 46.302 1.00 86.60 433 LYS A C 1
ATOM 2535 O O . LYS A 1 334 ? 10.384 47.315 46.806 1.00 86.74 433 LYS A O 1
ATOM 2541 N N . ILE A 1 335 ? 10.882 49.040 45.466 1.00 85.59 434 ILE A N 1
ATOM 2542 C CA . ILE A 1 335 ? 12.247 48.597 45.202 1.00 85.32 434 ILE A CA 1
ATOM 2543 C C . ILE A 1 335 ? 13.171 49.759 45.562 1.00 84.80 434 ILE A C 1
ATOM 2544 O O . ILE A 1 335 ? 12.989 50.862 45.031 1.00 84.90 434 ILE A O 1
ATOM 2549 N N . ASN A 1 336 ? 14.149 49.518 46.466 1.00 83.76 435 ASN A N 1
ATOM 2550 C CA . ASN A 1 336 ? 15.081 50.538 46.953 1.00 83.05 435 ASN A CA 1
ATOM 2551 C C . ASN A 1 336 ? 14.338 51.705 47.579 1.00 83.24 435 ASN A C 1
ATOM 2552 O O . ASN A 1 336 ? 14.646 52.866 47.312 1.00 83.04 435 ASN A O 1
ATOM 2557 N N . GLY A 1 337 ? 13.327 51.378 48.375 1.00 83.57 436 GLY A N 1
ATOM 2558 C CA . GLY A 1 337 ? 12.492 52.362 49.047 1.00 84.56 436 GLY A CA 1
ATOM 2559 C C . GLY A 1 337 ? 11.470 53.015 48.144 1.00 85.34 436 GLY A C 1
ATOM 2560 O O . GLY A 1 337 ? 10.401 53.421 48.600 1.00 85.65 436 GLY A O 1
ATOM 2561 N N . ILE A 1 338 ? 11.789 53.120 46.857 1.00 85.53 437 ILE A N 1
ATOM 2562 C CA . ILE A 1 338 ? 10.912 53.753 45.883 1.00 86.11 437 ILE A CA 1
ATOM 2563 C C . ILE A 1 338 ? 9.893 52.761 45.329 1.00 86.36 437 ILE A C 1
ATOM 2564 O O . ILE A 1 338 ? 10.280 51.725 44.793 1.00 86.63 437 ILE A O 1
ATOM 2569 N N . ALA A 1 339 ? 8.603 53.071 45.451 1.00 86.16 438 ALA A N 1
ATOM 2570 C CA . ALA A 1 339 ? 7.567 52.260 44.815 1.00 86.40 438 ALA A CA 1
ATOM 2571 C C . ALA A 1 339 ? 7.571 52.755 43.339 1.00 86.91 438 ALA A C 1
ATOM 2572 O O . ALA A 1 339 ? 7.756 53.952 43.105 1.00 87.32 438 ALA A O 1
ATOM 2574 N N . PHE A 1 340 ? 7.417 51.855 42.351 1.00 86.67 439 PHE A N 1
ATOM 2575 C CA . PHE A 1 340 ? 7.506 52.195 40.921 1.00 87.02 439 PHE A CA 1
ATOM 2576 C C . PHE A 1 340 ? 6.993 53.581 40.495 1.00 87.43 439 PHE A C 1
ATOM 2577 O O . PHE A 1 340 ? 5.794 53.800 40.332 1.00 87.44 439 PHE A O 1
ATOM 2585 N N . ASP A 1 341 ? 7.945 54.468 40.219 1.00 87.67 440 ASP A N 1
ATOM 2586 C CA . ASP A 1 341 ? 7.695 55.798 39.702 1.00 88.41 440 ASP A CA 1
ATOM 2587 C C . ASP A 1 341 ? 8.132 55.738 38.254 1.00 88.20 440 ASP A C 1
ATOM 2588 O O . ASP A 1 341 ? 9.317 55.554 37.966 1.00 87.90 440 ASP A O 1
ATOM 2593 N N . MET A 1 342 ? 7.171 55.858 37.347 1.00 88.23 441 MET A N 1
ATOM 2594 C CA . MET A 1 342 ? 7.433 55.780 35.914 1.00 88.71 441 MET A CA 1
ATOM 2595 C C . MET A 1 342 ? 8.285 56.958 35.411 1.00 88.38 441 MET A C 1
ATOM 2596 O O . MET A 1 342 ? 9.109 56.782 34.518 1.00 88.55 441 MET A O 1
ATOM 2601 N N . ALA A 1 343 ? 8.131 58.138 36.020 1.00 87.68 442 ALA A N 1
ATOM 2602 C CA . ALA A 1 343 ? 8.848 59.336 35.591 1.00 87.40 442 ALA A CA 1
ATOM 2603 C C . ALA A 1 343 ? 10.336 59.345 35.895 1.00 87.11 442 ALA A C 1
ATOM 2604 O O . ALA A 1 343 ? 11.051 60.175 35.334 1.00 87.27 442 ALA A O 1
ATOM 2606 N N . LYS A 1 344 ? 10.811 58.448 36.775 1.00 86.53 443 LYS A N 1
ATOM 2607 C CA . LYS A 1 344 ? 12.222 58.444 37.135 1.00 86.26 443 LYS A CA 1
ATOM 2608 C C . LYS A 1 344 ? 12.925 57.089 36.984 1.00 85.21 443 LYS A C 1
ATOM 2609 O O . LYS A 1 344 ? 12.926 56.268 37.896 1.00 84.91 443 LYS A O 1
ATOM 2615 N N . PRO A 1 345 ? 13.591 56.887 35.841 1.00 84.50 444 PRO A N 1
ATOM 2616 C CA . PRO A 1 345 ? 14.351 55.648 35.648 1.00 84.28 444 PRO A CA 1
ATOM 2617 C C . PRO A 1 345 ? 15.600 55.614 36.521 1.00 84.09 444 PRO A C 1
ATOM 2618 O O . PRO A 1 345 ? 16.533 56.375 36.286 1.00 84.34 444 PRO A O 1
ATOM 2622 N N . MET A 1 346 ? 15.613 54.706 37.503 1.00 83.55 445 MET A N 1
ATOM 2623 C CA . MET A 1 346 ? 16.683 54.443 38.467 1.00 83.55 445 MET A CA 1
ATOM 2624 C C . MET A 1 346 ? 18.115 54.778 38.028 1.00 83.34 445 MET A C 1
ATOM 2625 O O . MET A 1 346 ? 18.846 55.397 38.803 1.00 83.74 445 MET A O 1
ATOM 2630 N N . PHE A 1 347 ? 18.530 54.343 36.820 1.00 82.45 446 PHE A N 1
ATOM 2631 C CA . PHE A 1 347 ? 19.896 54.556 36.348 1.00 82.29 446 PHE A CA 1
ATOM 2632 C C . PHE A 1 347 ? 20.049 54.354 34.840 1.00 82.32 446 PHE A C 1
ATOM 2633 O O . PHE A 1 347 ? 19.167 53.793 34.195 1.00 82.45 446 PHE A O 1
ATOM 2641 N N . ASP A 1 348 ? 21.184 54.803 34.280 1.00 82.06 447 ASP A N 1
ATOM 2642 C CA . ASP A 1 348 ? 21.501 54.638 32.865 1.00 82.18 447 ASP A CA 1
ATOM 2643 C C . ASP A 1 348 ? 22.598 53.585 32.733 1.00 82.75 447 ASP A C 1
ATOM 2644 O O . ASP A 1 348 ? 23.509 53.508 33.560 1.00 83.17 447 ASP A O 1
ATOM 2649 N N . VAL A 1 349 ? 22.478 52.745 31.715 1.00 82.59 448 VAL A N 1
ATOM 2650 C CA . VAL A 1 349 ? 23.391 51.656 31.445 1.00 83.16 448 VAL A CA 1
ATOM 2651 C C . VAL A 1 349 ? 24.050 51.906 30.101 1.00 83.62 448 VAL A C 1
ATOM 2652 O O . VAL A 1 349 ? 23.374 52.288 29.147 1.00 83.66 448 VAL A O 1
ATOM 2656 N N . LYS A 1 350 ? 25.373 51.724 30.025 1.00 83.86 449 LYS A N 1
ATOM 2657 C CA . LYS A 1 350 ? 26.088 51.894 28.769 1.00 84.52 449 LYS A CA 1
ATOM 2658 C C . LYS A 1 350 ? 25.762 50.673 27.899 1.00 84.29 449 LYS A C 1
ATOM 2659 O O . LYS A 1 350 ? 26.008 49.547 28.330 1.00 84.53 449 LYS A O 1
ATOM 2665 N N . ARG A 1 351 ? 25.206 50.886 26.688 1.00 83.61 450 ARG A N 1
ATOM 2666 C CA . ARG A 1 351 ? 24.879 49.793 25.769 1.00 83.57 450 ARG A CA 1
ATOM 2667 C C . ARG A 1 351 ? 26.114 48.933 25.450 1.00 83.15 450 ARG A C 1
ATOM 2668 O O . ARG A 1 351 ? 27.240 49.438 25.443 1.00 83.52 450 ARG A O 1
ATOM 2676 N N . GLY A 1 352 ? 25.888 47.635 25.269 1.00 82.09 451 GLY A N 1
ATOM 2677 C CA . GLY A 1 352 ? 26.911 46.653 24.938 1.00 81.48 451 GLY A CA 1
ATOM 2678 C C . GLY A 1 352 ? 27.846 46.273 26.068 1.00 80.44 451 GLY A C 1
ATOM 2679 O O . GLY A 1 352 ? 28.804 45.532 25.842 1.00 80.54 451 GLY A O 1
ATOM 2680 N N . THR A 1 353 ? 27.587 46.762 27.288 1.00 79.37 452 THR A N 1
ATOM 2681 C CA . THR A 1 353 ? 28.472 46.477 28.412 1.00 79.03 452 THR A CA 1
ATOM 2682 C C . THR A 1 353 ? 27.860 45.565 29.492 1.00 78.06 452 THR A C 1
ATOM 2683 O O . THR A 1 353 ? 26.686 45.679 29.858 1.00 78.05 452 THR A O 1
ATOM 2687 N N . TYR A 1 354 ? 28.699 44.662 30.002 1.00 76.93 453 TYR A N 1
ATOM 2688 C CA . TYR A 1 354 ? 28.331 43.733 31.050 1.00 76.21 453 TYR A CA 1
ATOM 2689 C C . TYR A 1 354 ? 28.183 44.447 32.368 1.00 75.37 453 TYR A C 1
ATOM 2690 O O . TYR A 1 354 ? 28.852 45.439 32.639 1.00 75.66 453 TYR A O 1
ATOM 2699 N N . GLU A 1 355 ? 27.306 43.928 33.192 1.00 74.25 454 GLU A N 1
ATOM 2700 C CA . GLU A 1 355 ? 27.039 44.445 34.514 1.00 73.78 454 GLU A CA 1
ATOM 2701 C C . GLU A 1 355 ? 26.694 43.263 35.432 1.00 74.15 454 GLU A C 1
ATOM 2702 O O . GLU A 1 355 ? 26.298 42.194 34.960 1.00 74.04 454 GLU A O 1
ATOM 2708 N N . LYS A 1 356 ? 26.845 43.455 36.743 1.00 74.26 455 LYS A N 1
ATOM 2709 C CA . LYS A 1 356 ? 26.569 42.406 37.707 1.00 74.73 455 LYS A CA 1
ATOM 2710 C C . LYS A 1 356 ? 25.443 42.885 38.598 1.00 74.49 455 LYS A C 1
ATOM 2711 O O . LYS A 1 356 ? 25.661 43.712 39.477 1.00 74.46 455 LYS A O 1
ATOM 2717 N N . TRP A 1 357 ? 24.225 42.406 38.341 1.00 74.25 456 TRP A N 1
ATOM 2718 C CA . TRP A 1 357 ? 23.057 42.859 39.089 1.00 74.78 456 TRP A CA 1
ATOM 2719 C C . TRP A 1 357 ? 22.726 41.981 40.274 1.00 74.82 456 TRP A C 1
ATOM 2720 O O . TRP A 1 357 ? 22.755 40.768 40.151 1.00 74.94 456 TRP A O 1
ATOM 2731 N N . THR A 1 358 ? 22.349 42.584 41.406 1.00 74.66 457 THR A N 1
ATOM 2732 C CA . THR A 1 358 ? 21.996 41.827 42.598 1.00 75.14 457 THR A CA 1
ATOM 2733 C C . THR A 1 358 ? 20.623 42.220 43.145 1.00 75.45 457 THR A C 1
ATOM 2734 O O . THR A 1 358 ? 20.403 43.360 43.532 1.00 75.39 457 THR A O 1
ATOM 2738 N N . ILE A 1 359 ? 19.699 41.270 43.162 1.00 75.65 458 ILE A N 1
ATOM 2739 C CA . ILE A 1 359 ? 18.329 41.485 43.617 1.00 76.31 458 ILE A CA 1
ATOM 2740 C C . ILE A 1 359 ? 18.167 40.831 44.973 1.00 77.56 458 ILE A C 1
ATOM 2741 O O . ILE A 1 359 ? 18.615 39.701 45.149 1.00 77.77 458 ILE A O 1
ATOM 2746 N N . SER A 1 360 ? 17.528 41.524 45.931 1.00 78.18 459 SER A N 1
ATOM 2747 C CA . SER A 1 360 ? 17.393 41.023 47.290 1.00 79.46 459 SER A CA 1
ATOM 2748 C C . SER A 1 360 ? 15.966 40.916 47.784 1.00 80.73 459 SER A C 1
ATOM 2749 O O . SER A 1 360 ? 15.217 41.886 47.719 1.00 81.00 459 SER A O 1
ATOM 2752 N N . GLY A 1 361 ? 15.643 39.763 48.360 1.00 81.37 460 GLY A N 1
ATOM 2753 C CA . GLY A 1 361 ? 14.336 39.493 48.943 1.00 82.54 460 GLY A CA 1
ATOM 2754 C C . GLY A 1 361 ? 14.404 39.170 50.426 1.00 83.81 460 GLY A C 1
ATOM 2755 O O . GLY A 1 361 ? 13.485 38.553 50.975 1.00 83.94 460 GLY A O 1
ATOM 2756 N N . GLU A 1 362 ? 15.509 39.572 51.087 1.00 84.44 461 GLU A N 1
ATOM 2757 C CA . GLU A 1 362 ? 15.711 39.374 52.518 1.00 85.30 461 GLU A CA 1
ATOM 2758 C C . GLU A 1 362 ? 14.705 40.232 53.271 1.00 86.38 461 GLU A C 1
ATOM 2759 O O . GLU A 1 362 ? 14.378 41.337 52.837 1.00 86.62 461 GLU A O 1
ATOM 2765 N N . GLY A 1 363 ? 14.215 39.719 54.388 1.00 86.98 462 GLY A N 1
ATOM 2766 C CA . GLY A 1 363 ? 13.208 40.423 55.172 1.00 87.94 462 GLY A CA 1
ATOM 2767 C C . GLY A 1 363 ? 11.899 40.435 54.414 1.00 88.45 462 GLY A C 1
ATOM 2768 O O . GLY A 1 363 ? 11.264 41.483 54.247 1.00 88.68 462 GLY A O 1
ATOM 2769 N N . ASP A 1 364 ? 11.528 39.249 53.924 1.00 88.23 463 ASP A N 1
ATOM 2770 C CA . ASP A 1 364 ? 10.369 38.995 53.091 1.00 88.42 463 ASP A CA 1
ATOM 2771 C C . ASP A 1 364 ? 10.497 37.540 52.672 1.00 87.62 463 ASP A C 1
ATOM 2772 O O . ASP A 1 364 ? 11.502 37.185 52.040 1.00 87.67 463 ASP A O 1
ATOM 2777 N N . MET A 1 365 ? 9.516 36.694 53.029 1.00 86.66 464 MET A N 1
ATOM 2778 C CA . MET A 1 365 ? 9.587 35.290 52.620 1.00 86.36 464 MET A C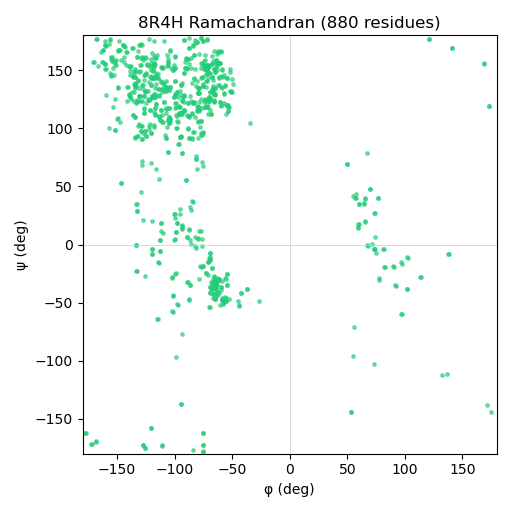A 1
ATOM 2779 C C . MET A 1 365 ? 8.755 34.963 51.377 1.00 84.33 464 MET A C 1
ATOM 2780 O O . MET A 1 365 ? 8.500 33.792 51.102 1.00 84.56 464 MET A O 1
ATOM 2785 N N . MET A 1 366 ? 8.386 35.982 50.600 1.00 82.20 465 MET A N 1
ATOM 2786 C CA . MET A 1 366 ? 7.608 35.794 49.393 1.00 80.80 465 MET A CA 1
ATOM 2787 C C . MET A 1 366 ? 8.481 35.417 48.194 1.00 79.65 465 MET A C 1
ATOM 2788 O O . MET A 1 366 ? 9.707 35.581 48.240 1.00 80.49 465 MET A O 1
ATOM 2793 N N . LEU A 1 367 ? 7.851 34.881 47.127 1.00 77.38 466 LEU A N 1
ATOM 2794 C CA . LEU A 1 367 ? 8.557 34.464 45.922 1.00 75.55 466 LEU A CA 1
ATOM 2795 C C . LEU A 1 367 ? 8.599 35.596 44.906 1.00 73.65 466 LEU A C 1
ATOM 2796 O O . LEU A 1 367 ? 7.560 36.168 44.578 1.00 73.77 466 LEU A O 1
ATOM 2801 N N . HIS A 1 368 ? 9.792 35.917 44.402 1.00 71.82 467 HIS A N 1
ATOM 2802 C CA . HIS A 1 368 ? 9.934 36.983 43.425 1.00 70.72 467 HIS A CA 1
ATOM 2803 C C . HIS A 1 368 ? 10.710 36.557 42.202 1.00 69.93 467 HIS A C 1
ATOM 2804 O O . HIS A 1 368 ? 11.939 36.623 42.208 1.00 70.34 467 HIS A O 1
ATOM 2811 N N . PRO A 1 369 ? 10.022 36.180 41.114 1.00 68.60 468 PRO A N 1
ATOM 2812 C CA . PRO A 1 369 ? 10.745 35.836 39.890 1.00 67.72 468 PRO A CA 1
ATOM 2813 C C . PRO A 1 369 ? 11.189 37.146 39.230 1.00 66.97 468 PRO A C 1
ATOM 2814 O O . PRO A 1 369 ? 10.392 37.802 38.556 1.00 67.11 468 PRO A O 1
ATOM 2818 N N . PHE A 1 370 ? 12.426 37.581 39.517 1.00 65.52 469 PHE A N 1
ATOM 2819 C CA . PHE A 1 370 ? 12.917 38.839 38.980 1.00 64.22 469 PHE A CA 1
ATOM 2820 C C . PHE A 1 370 ? 13.135 38.808 37.476 1.00 63.18 469 PHE A C 1
ATOM 2821 O O . PHE A 1 370 ? 14.034 38.125 36.989 1.00 63.34 469 PHE A O 1
ATOM 2829 N N . HIS A 1 371 ? 12.317 39.573 36.747 1.00 61.92 470 HIS A N 1
ATOM 2830 C CA . HIS A 1 371 ? 12.377 39.672 35.293 1.00 61.32 470 HIS A CA 1
ATOM 2831 C C . HIS A 1 371 ? 13.011 40.996 34.839 1.00 61.25 470 HIS A C 1
ATOM 2832 O O . HIS A 1 371 ? 12.659 42.054 35.354 1.00 61.32 470 HIS A O 1
ATOM 2839 N N . ILE A 1 372 ? 13.948 40.932 33.885 1.00 61.00 471 ILE A N 1
ATOM 2840 C CA . ILE A 1 372 ? 14.613 42.113 33.340 1.00 61.67 471 ILE A CA 1
ATOM 2841 C C . ILE A 1 372 ? 14.296 42.263 31.837 1.00 62.84 471 ILE A C 1
ATOM 2842 O O . ILE A 1 372 ? 14.490 41.323 31.061 1.00 63.32 471 ILE A O 1
ATOM 2847 N N . HIS A 1 373 ? 13.803 43.437 31.429 1.00 62.99 472 HIS A N 1
ATOM 2848 C CA . HIS A 1 373 ? 13.440 43.685 30.039 1.00 63.66 472 HIS A CA 1
ATOM 2849 C C . HIS A 1 373 ? 14.650 43.872 29.109 1.00 64.92 472 HIS A C 1
ATOM 2850 O O . HIS A 1 373 ? 15.747 44.195 29.557 1.00 65.10 472 HIS A O 1
ATOM 2857 N N . GLY A 1 374 ? 14.425 43.655 27.818 1.00 65.65 473 GLY A N 1
ATOM 2858 C CA . GLY A 1 374 ? 15.417 43.830 26.768 1.00 66.81 473 GLY A CA 1
ATOM 2859 C C . GLY A 1 374 ? 16.686 43.011 26.849 1.00 67.85 473 GLY A C 1
ATOM 2860 O O . GLY A 1 374 ? 17.669 43.354 26.188 1.00 68.43 473 GLY A O 1
ATOM 2861 N N . THR A 1 375 ? 16.694 41.930 27.642 1.00 68.12 474 THR A N 1
ATOM 2862 C CA . THR A 1 375 ? 17.896 41.106 27.761 1.00 68.85 474 THR A CA 1
ATOM 2863 C C . THR A 1 375 ? 17.598 39.611 28.027 1.00 69.39 474 THR A C 1
ATOM 2864 O O . THR A 1 375 ? 16.462 39.216 28.319 1.00 69.25 474 THR A O 1
ATOM 2868 N N . GLN A 1 376 ? 18.649 38.798 27.864 1.00 69.56 475 GLN A N 1
ATOM 2869 C CA . GLN A 1 376 ? 18.747 37.387 28.149 1.00 70.13 475 GLN A CA 1
ATOM 2870 C C . GLN A 1 376 ? 20.100 37.296 28.843 1.00 70.83 475 GLN A C 1
ATOM 2871 O O . GLN A 1 376 ? 21.117 37.612 28.230 1.00 70.92 475 GLN A O 1
ATOM 2877 N N . PHE A 1 377 ? 20.103 36.988 30.145 1.00 71.05 476 PHE A N 1
ATOM 2878 C CA . PHE A 1 377 ? 21.316 36.967 30.951 1.00 71.86 476 PHE A CA 1
ATOM 2879 C C . PHE A 1 377 ? 21.761 35.551 31.416 1.00 72.27 476 PHE A C 1
ATOM 2880 O O . PHE A 1 377 ? 21.204 34.557 30.970 1.00 72.48 476 PHE A O 1
ATOM 2888 N N . ARG A 1 378 ? 22.783 35.468 32.296 1.00 72.16 477 ARG A N 1
ATOM 2889 C CA . ARG A 1 378 ? 23.277 34.225 32.874 1.00 72.22 477 ARG A CA 1
ATOM 2890 C C . ARG A 1 378 ? 23.230 34.387 34.382 1.00 72.81 477 ARG A C 1
ATOM 2891 O O . ARG A 1 378 ? 23.824 35.326 34.914 1.00 72.84 477 ARG A O 1
ATOM 2899 N N . ILE A 1 379 ? 22.502 33.504 35.077 1.00 73.09 478 ILE A N 1
ATOM 2900 C CA . ILE A 1 379 ? 22.410 33.585 36.535 1.00 73.68 478 ILE A CA 1
ATOM 2901 C C . ILE A 1 379 ? 23.747 33.170 37.164 1.00 74.49 478 ILE A C 1
ATOM 2902 O O . ILE A 1 379 ? 24.269 32.098 36.849 1.00 74.78 478 ILE A O 1
ATOM 2907 N N . LEU A 1 380 ? 24.334 34.039 37.997 1.00 74.59 479 LEU A N 1
ATOM 2908 C CA . LEU A 1 380 ? 25.592 33.723 38.678 1.00 74.97 479 LEU A CA 1
ATOM 2909 C C . LEU A 1 380 ? 25.250 33.004 39.984 1.00 75.86 479 LEU A C 1
ATOM 2910 O O . LEU A 1 380 ? 25.799 31.943 40.275 1.00 76.06 479 LEU A O 1
ATOM 2915 N N . SER A 1 381 ? 24.296 33.555 40.738 1.00 76.23 480 SER A N 1
ATOM 2916 C CA . SER A 1 381 ? 23.844 32.958 41.980 1.00 77.17 480 SER A CA 1
ATOM 2917 C C . SER A 1 381 ? 22.317 33.072 42.082 1.00 78.15 480 SER A C 1
ATOM 2918 O O . SER A 1 381 ? 21.761 34.159 41.941 1.00 78.18 480 SER A O 1
ATOM 2921 N N . GLU A 1 382 ? 21.646 31.945 42.312 1.00 78.56 481 GLU A N 1
ATOM 2922 C CA . GLU A 1 382 ? 20.203 31.941 42.471 1.00 79.44 481 GLU A CA 1
ATOM 2923 C C . GLU A 1 382 ? 19.848 31.624 43.927 1.00 80.00 481 GLU A C 1
ATOM 2924 O O . GLU A 1 382 ? 20.008 30.482 44.361 1.00 80.04 481 GLU A O 1
ATOM 2930 N N . ASN A 1 383 ? 19.416 32.650 44.683 1.00 80.19 482 ASN A N 1
ATOM 2931 C CA . ASN A 1 383 ? 19.031 32.554 46.089 1.00 80.74 482 ASN A CA 1
ATOM 2932 C C . ASN A 1 383 ? 20.169 31.998 46.955 1.00 81.84 482 ASN A C 1
ATOM 2933 O O . ASN A 1 383 ? 19.937 31.186 47.854 1.00 81.87 482 ASN A O 1
ATOM 2938 N N . GLY A 1 384 ? 21.392 32.429 46.661 1.00 82.32 483 GLY A N 1
ATOM 2939 C CA . GLY A 1 384 ? 22.568 31.971 47.385 1.00 83.14 483 GLY A CA 1
ATOM 2940 C C . GLY A 1 384 ? 23.290 30.842 46.676 1.00 83.63 483 GLY A C 1
ATOM 2941 O O . GLY A 1 384 ? 24.462 30.982 46.311 1.00 84.10 483 GLY A O 1
ATOM 2942 N N . LYS A 1 385 ? 22.594 29.720 46.457 1.00 83.24 484 LYS A N 1
ATOM 2943 C CA . LYS A 1 385 ? 23.178 28.563 45.770 1.00 83.59 484 LYS A CA 1
ATOM 2944 C C . LYS A 1 385 ? 23.412 28.844 44.270 1.00 83.10 484 LYS A C 1
ATOM 2945 O O . LYS A 1 385 ? 22.690 29.652 43.684 1.00 83.08 484 LYS A O 1
ATOM 2951 N N . PRO A 1 386 ? 24.385 28.174 43.613 1.00 82.39 485 PRO A N 1
ATOM 2952 C CA . PRO A 1 386 ? 24.558 28.375 42.163 1.00 82.09 485 PRO A CA 1
ATOM 2953 C C . PRO A 1 386 ? 23.323 27.885 41.383 1.00 82.04 485 PRO A C 1
ATOM 2954 O O . PRO A 1 386 ? 22.531 27.094 41.916 1.00 82.52 485 PRO A O 1
ATOM 2958 N N . PRO A 1 387 ? 23.098 28.361 40.137 1.00 81.13 486 PRO A N 1
ATOM 2959 C CA . PRO A 1 387 ? 21.899 27.927 39.404 1.00 80.30 486 PRO A CA 1
ATOM 2960 C C . PRO A 1 387 ? 21.960 26.466 38.989 1.00 79.61 486 PRO A C 1
ATOM 2961 O O . PRO A 1 387 ? 23.045 25.959 38.705 1.00 80.39 486 PRO A O 1
ATOM 2965 N N . ALA A 1 388 ? 20.804 25.793 38.935 1.00 77.98 487 ALA A N 1
ATOM 2966 C CA . ALA A 1 388 ? 20.728 24.398 38.505 1.00 77.12 487 ALA A CA 1
ATOM 2967 C C . ALA A 1 388 ? 21.257 24.232 37.062 1.00 75.87 487 ALA A C 1
ATOM 2968 O O . ALA A 1 388 ? 21.422 25.230 36.356 1.00 75.85 487 ALA A O 1
ATOM 2970 N N . ALA A 1 389 ? 21.524 22.991 36.609 1.00 74.81 488 ALA A N 1
ATOM 2971 C CA . ALA A 1 389 ? 22.021 22.764 35.253 1.00 74.29 488 ALA A CA 1
ATOM 2972 C C . ALA A 1 389 ? 21.100 23.370 34.181 1.00 73.77 488 ALA A C 1
ATOM 2973 O O . ALA A 1 389 ? 21.571 24.091 33.306 1.00 73.47 488 ALA A O 1
ATOM 2975 N N . HIS A 1 390 ? 19.782 23.154 34.305 1.00 73.43 489 HIS A N 1
ATOM 2976 C CA . HIS A 1 390 ? 18.817 23.705 33.353 1.00 73.05 489 HIS A CA 1
ATOM 2977 C C . HIS A 1 390 ? 18.574 25.221 33.536 1.00 72.85 489 HIS A C 1
ATOM 2978 O O . HIS A 1 390 ? 18.097 25.879 32.611 1.00 73.14 489 HIS A O 1
ATOM 2985 N N . ARG A 1 391 ? 18.922 25.777 34.698 1.00 72.14 490 ARG A N 1
ATOM 2986 C CA . ARG A 1 391 ? 18.748 27.207 34.951 1.00 72.20 490 ARG A CA 1
ATOM 2987 C C . ARG A 1 391 ? 20.036 28.038 34.766 1.00 72.80 490 ARG A C 1
ATOM 2988 O O . ARG A 1 391 ? 20.064 29.215 35.123 1.00 72.74 490 ARG A O 1
ATOM 2996 N N . SER A 1 392 ? 21.091 27.439 34.196 1.00 72.98 491 SER A N 1
ATOM 2997 C CA . SER A 1 392 ? 22.375 28.110 34.011 1.00 73.45 491 SER A CA 1
ATOM 2998 C C . SER A 1 392 ? 22.633 28.653 32.593 1.00 73.18 491 SER A C 1
ATOM 2999 O O . SER A 1 392 ? 23.727 29.168 32.327 1.00 73.62 491 SER A O 1
ATOM 3002 N N . GLY A 1 393 ? 21.648 28.544 31.705 1.00 72.14 492 GLY A N 1
ATOM 3003 C CA . GLY A 1 393 ? 21.787 29.029 30.338 1.00 71.47 492 GLY A CA 1
ATOM 3004 C C . GLY A 1 393 ? 21.237 30.427 30.196 1.00 70.56 492 GLY A C 1
ATOM 3005 O O . GLY A 1 393 ? 21.447 31.263 31.073 1.00 70.61 492 GLY A O 1
ATOM 3006 N N . TRP A 1 394 ? 20.499 30.684 29.114 1.00 69.52 493 TRP A N 1
ATOM 3007 C CA . TRP A 1 394 ? 19.897 31.990 28.897 1.00 69.10 493 TRP A CA 1
ATOM 3008 C C . TRP A 1 394 ? 18.557 32.152 29.600 1.00 67.37 493 TRP A C 1
ATOM 3009 O O . TRP A 1 394 ? 17.572 31.498 29.259 1.00 66.85 493 TRP A O 1
ATOM 3020 N N . LYS A 1 395 ? 18.534 33.023 30.603 1.00 66.25 494 LYS A N 1
ATOM 3021 C CA . LYS A 1 395 ? 17.343 33.278 31.395 1.00 65.71 494 LYS A CA 1
ATOM 3022 C C . LYS A 1 395 ? 16.995 34.763 31.424 1.00 65.22 494 LYS A C 1
ATOM 3023 O O . LYS A 1 395 ? 17.881 35.593 31.373 1.00 65.26 494 LYS A O 1
ATOM 3029 N N . ASP A 1 396 ? 15.716 35.097 31.461 1.00 64.81 495 ASP A N 1
ATOM 3030 C CA . ASP A 1 396 ? 15.273 36.485 31.648 1.00 65.47 495 ASP A CA 1
ATOM 3031 C C . ASP A 1 396 ? 14.563 36.689 33.000 1.00 66.67 495 ASP A C 1
ATOM 3032 O O . ASP A 1 396 ? 14.073 37.778 33.286 1.00 66.89 495 ASP A O 1
ATOM 3037 N N . THR A 1 397 ? 14.521 35.630 33.817 1.00 67.07 496 THR A N 1
ATOM 3038 C CA . THR A 1 397 ? 13.906 35.538 35.116 1.00 67.96 496 THR A CA 1
ATOM 3039 C C . THR A 1 397 ? 14.916 34.840 36.045 1.00 69.62 496 THR A C 1
ATOM 3040 O O . THR A 1 397 ? 15.672 33.970 35.610 1.00 69.73 496 THR A O 1
ATOM 3044 N N . VAL A 1 398 ? 14.955 35.252 37.313 1.00 70.71 497 VAL A N 1
ATOM 3045 C CA . VAL A 1 398 ? 15.825 34.654 38.319 1.00 72.30 497 VAL A CA 1
ATOM 3046 C C . VAL A 1 398 ? 15.041 34.589 39.631 1.00 73.90 497 VAL A C 1
ATOM 3047 O O . VAL A 1 398 ? 14.337 35.539 39.964 1.00 74.05 497 VAL A O 1
ATOM 3051 N N . ARG A 1 399 ? 15.099 33.456 40.348 1.00 75.09 498 ARG A N 1
ATOM 3052 C CA . ARG A 1 399 ? 14.351 33.306 41.603 1.00 76.74 498 ARG A CA 1
ATOM 3053 C C . ARG A 1 399 ? 14.890 34.174 42.747 1.00 77.74 498 ARG A C 1
ATOM 3054 O O . ARG A 1 399 ? 16.074 34.109 43.062 1.00 78.16 498 ARG A O 1
ATOM 3062 N N . VAL A 1 400 ? 14.031 34.990 43.364 1.00 77.99 499 VAL A N 1
ATOM 3063 C CA . VAL A 1 400 ? 14.431 35.811 44.503 1.00 79.14 499 VAL A CA 1
ATOM 3064 C C . VAL A 1 400 ? 13.419 35.550 45.622 1.00 80.33 499 VAL A C 1
ATOM 3065 O O . VAL A 1 400 ? 12.386 36.202 45.673 1.00 80.60 499 VAL A O 1
ATOM 3069 N N . GLU A 1 401 ? 13.689 34.572 46.491 1.00 80.86 500 GLU A N 1
ATOM 3070 C CA . GLU A 1 401 ? 12.751 34.191 47.540 1.00 81.89 500 GLU A CA 1
ATOM 3071 C C . GLU A 1 401 ? 13.442 34.069 48.899 1.00 83.30 500 GLU A C 1
ATOM 3072 O O . GLU A 1 401 ? 13.978 33.013 49.226 1.00 83.54 500 GLU A O 1
ATOM 3078 N N . GLY A 1 402 ? 13.431 35.144 49.679 1.00 83.96 501 GLY A N 1
ATOM 3079 C CA . GLY A 1 402 ? 14.024 35.132 51.013 1.00 85.00 501 GLY A CA 1
ATOM 3080 C C . GLY A 1 402 ? 15.477 35.565 51.119 1.00 85.95 501 GLY A C 1
ATOM 3081 O O . GLY A 1 402 ? 15.870 36.154 52.128 1.00 86.02 501 GLY A O 1
ATOM 3082 N N . TRP A 1 403 ? 16.299 35.241 50.118 1.00 86.52 502 TRP A N 1
ATOM 3083 C CA . TRP A 1 403 ? 17.709 35.637 50.135 1.00 87.73 502 TRP A CA 1
ATOM 3084 C C . TRP A 1 403 ? 18.017 36.526 48.880 1.00 87.38 502 TRP A C 1
ATOM 3085 O O . TRP A 1 403 ? 17.101 37.161 48.356 1.00 87.65 502 TRP A O 1
ATOM 3096 N N . ARG A 1 404 ? 19.274 36.626 48.440 1.00 86.42 503 ARG A N 1
ATOM 3097 C CA . ARG A 1 404 ? 19.639 37.452 47.307 1.00 86.39 503 ARG A CA 1
ATOM 3098 C C . ARG A 1 404 ? 20.152 36.635 46.132 1.00 85.82 503 ARG A C 1
ATOM 3099 O O . ARG A 1 404 ? 20.795 35.599 46.308 1.00 86.02 503 ARG A O 1
ATOM 3107 N N . SER A 1 405 ? 19.858 37.124 44.926 1.00 85.02 504 SER A N 1
ATOM 3108 C CA . SER A 1 405 ? 20.271 36.536 43.662 1.00 84.38 504 SER A CA 1
ATOM 3109 C C . SER A 1 405 ? 21.162 37.518 42.923 1.00 83.57 504 SER A C 1
ATOM 3110 O O . SER A 1 405 ? 21.030 38.726 43.095 1.00 83.59 504 SER A O 1
ATOM 3113 N N . GLU A 1 406 ? 22.057 37.004 42.085 1.00 82.65 505 GLU A N 1
ATOM 3114 C CA . GLU A 1 406 ? 22.971 37.842 41.326 1.00 82.17 505 GLU A CA 1
ATOM 3115 C C . GLU A 1 406 ? 23.120 37.292 39.909 1.00 80.90 505 GLU A C 1
ATOM 3116 O O . GLU A 1 406 ? 23.334 36.099 39.735 1.00 80.83 505 GLU A O 1
ATOM 3122 N N . VAL A 1 407 ? 22.958 38.157 38.897 1.00 79.78 506 VAL A N 1
ATOM 3123 C CA . VAL A 1 407 ? 23.031 37.776 37.484 1.00 79.07 506 VAL A CA 1
ATOM 3124 C C . VAL A 1 407 ? 24.017 38.650 36.693 1.00 77.92 506 VAL A C 1
ATOM 3125 O O . VAL A 1 407 ? 24.345 39.761 37.105 1.00 77.83 506 VAL A O 1
ATOM 3129 N N . LEU A 1 408 ? 24.451 38.157 35.537 1.00 76.99 507 LEU A N 1
ATOM 3130 C CA . LEU A 1 408 ? 25.352 38.898 34.677 1.00 76.85 507 LEU A CA 1
ATOM 3131 C C . LEU A 1 408 ? 24.571 39.373 33.443 1.00 76.91 507 LEU A C 1
ATOM 3132 O O . LEU A 1 408 ? 24.412 38.629 32.460 1.00 77.03 507 LEU A O 1
ATOM 3137 N N . VAL A 1 409 ? 24.058 40.617 33.520 1.00 76.33 508 VAL A N 1
ATOM 3138 C CA . VAL A 1 409 ? 23.278 41.246 32.456 1.00 76.38 508 VAL A CA 1
ATOM 3139 C C . VAL A 1 409 ? 24.142 42.048 31.485 1.00 76.75 508 VAL A C 1
ATOM 3140 O O . VAL A 1 409 ? 25.228 42.496 31.832 1.00 77.27 508 VAL A O 1
ATOM 3144 N N . LYS A 1 410 ? 23.635 42.256 30.275 1.00 76.27 509 LYS A N 1
ATOM 3145 C CA . LYS A 1 410 ? 24.281 43.042 29.235 1.00 76.15 509 LYS A CA 1
ATOM 3146 C C . LYS A 1 410 ? 23.171 43.436 28.272 1.00 76.02 509 LYS A C 1
ATOM 3147 O O . LYS A 1 410 ? 22.373 42.585 27.856 1.00 76.02 509 LYS A O 1
ATOM 3153 N N . PHE A 1 411 ? 23.080 44.728 27.960 1.00 75.65 510 PHE A N 1
ATOM 3154 C CA . PHE A 1 411 ? 22.010 45.224 27.109 1.00 75.63 510 PHE A CA 1
ATOM 3155 C C . PHE A 1 411 ? 22.554 45.673 25.784 1.00 76.88 510 PHE A C 1
ATOM 3156 O O . PHE A 1 411 ? 23.264 46.666 25.734 1.00 77.44 510 PHE A O 1
ATOM 3164 N N . ASP A 1 412 ? 22.236 44.951 24.705 1.00 77.24 511 ASP A N 1
ATOM 3165 C CA . ASP A 1 412 ? 22.716 45.305 23.367 1.00 78.16 511 ASP A CA 1
ATOM 3166 C C . ASP A 1 412 ? 21.852 46.331 22.632 1.00 78.13 511 ASP A C 1
ATOM 3167 O O . ASP A 1 412 ? 22.170 46.672 21.492 1.00 78.28 511 ASP A O 1
ATOM 3172 N N . HIS A 1 413 ? 20.763 46.807 23.253 1.00 77.82 512 HIS A N 1
ATOM 3173 C CA . HIS A 1 413 ? 19.881 47.757 22.593 1.00 78.42 512 HIS A CA 1
ATOM 3174 C C . HIS A 1 413 ? 19.578 48.963 23.460 1.00 79.56 512 HIS A C 1
ATOM 3175 O O . HIS A 1 413 ? 19.556 48.860 24.678 1.00 79.63 512 HIS A O 1
ATOM 3182 N N . GLU A 1 414 ? 19.347 50.110 22.829 1.00 80.26 513 GLU A N 1
ATOM 3183 C CA . GLU A 1 414 ? 19.062 51.342 23.542 1.00 81.40 513 GLU A CA 1
ATOM 3184 C C . GLU A 1 414 ? 17.657 51.348 24.143 1.00 82.20 513 GLU A C 1
ATOM 3185 O O . GLU A 1 414 ? 16.805 50.550 23.763 1.00 82.06 513 GLU A O 1
ATOM 3191 N N . ALA A 1 415 ? 17.430 52.257 25.091 1.00 82.79 514 ALA A N 1
ATOM 3192 C CA . ALA A 1 415 ? 16.167 52.448 25.780 1.00 83.98 514 ALA A CA 1
ATOM 3193 C C . ALA A 1 415 ? 16.183 53.873 26.307 1.00 85.32 514 ALA A C 1
ATOM 3194 O O . ALA A 1 415 ? 16.831 54.143 27.319 1.00 85.69 514 ALA A O 1
ATOM 3196 N N . PRO A 1 416 ? 15.505 54.816 25.622 1.00 85.60 515 PRO A N 1
ATOM 3197 C CA . PRO A 1 416 ? 15.500 56.211 26.107 1.00 85.56 515 PRO A CA 1
ATOM 3198 C C . PRO A 1 416 ? 14.664 56.417 27.379 1.00 85.58 515 PRO A C 1
ATOM 3199 O O . PRO A 1 416 ? 14.030 55.476 27.846 1.00 85.83 515 PRO A O 1
ATOM 3203 N N . LYS A 1 417 ? 14.653 57.638 27.946 1.00 85.17 516 LYS A N 1
ATOM 3204 C CA . LYS A 1 417 ? 13.865 57.911 29.150 1.00 85.29 516 LYS A CA 1
ATOM 3205 C C . LYS A 1 417 ? 12.374 57.702 28.895 1.00 84.82 516 LYS A C 1
ATOM 3206 O O . LYS A 1 417 ? 11.671 57.116 29.716 1.00 84.87 516 LYS A O 1
ATOM 3212 N N . GLU A 1 418 ? 11.913 58.142 27.729 1.00 84.42 517 GLU A N 1
ATOM 3213 C CA . GLU A 1 418 ? 10.520 58.062 27.302 1.00 84.79 517 GLU A CA 1
ATOM 3214 C C . GLU A 1 418 ? 10.050 56.617 27.145 1.00 84.17 517 GLU A C 1
ATOM 3215 O O . GLU A 1 418 ? 8.901 56.302 27.456 1.00 84.15 517 GLU A O 1
ATOM 3221 N N . ARG A 1 419 ? 10.938 55.748 26.643 1.00 83.35 518 ARG A N 1
ATOM 3222 C CA . ARG A 1 419 ? 10.655 54.332 26.439 1.00 82.89 518 ARG A CA 1
ATOM 3223 C C . ARG A 1 419 ? 11.760 53.513 27.100 1.00 81.99 518 ARG A C 1
ATOM 3224 O O . ARG A 1 419 ? 12.602 52.919 26.426 1.00 81.97 518 ARG A O 1
ATOM 3232 N N . ALA A 1 420 ? 11.799 53.559 28.438 1.00 80.89 519 ALA A N 1
ATOM 3233 C CA . ALA A 1 420 ? 12.803 52.859 29.226 1.00 80.16 519 ALA A CA 1
ATOM 3234 C C . ALA A 1 420 ? 12.420 51.422 29.518 1.00 79.03 519 ALA A C 1
ATOM 3235 O O . ALA A 1 420 ? 11.238 51.097 29.614 1.00 79.04 519 ALA A O 1
ATOM 3237 N N . TYR A 1 421 ? 13.432 50.565 29.689 1.00 77.88 520 TYR A N 1
ATOM 3238 C CA . TYR A 1 421 ? 13.244 49.160 30.031 1.00 77.11 520 TYR A CA 1
ATOM 3239 C C . TYR A 1 421 ? 12.680 49.035 31.447 1.00 76.40 520 TYR A C 1
ATOM 3240 O O . TYR A 1 421 ? 12.760 49.973 32.236 1.00 76.90 520 TYR A O 1
ATOM 3249 N N . MET A 1 422 ? 12.120 47.875 31.781 1.00 75.17 521 MET A N 1
ATOM 3250 C CA . MET A 1 422 ? 11.586 47.626 33.119 1.00 74.09 521 MET A CA 1
ATOM 3251 C C . MET A 1 422 ? 12.302 46.433 33.751 1.00 72.41 521 MET A C 1
ATOM 3252 O O . MET A 1 422 ? 12.865 45.586 33.067 1.00 72.54 521 MET A O 1
ATOM 3257 N N . ALA A 1 423 ? 12.300 46.387 35.057 1.00 70.83 522 ALA A N 1
ATOM 3258 C CA . ALA A 1 423 ? 12.872 45.289 35.813 1.00 70.05 522 ALA A CA 1
ATOM 3259 C C . ALA A 1 423 ? 11.898 45.122 36.943 1.00 68.82 522 ALA A C 1
ATOM 3260 O O . ALA A 1 423 ? 11.597 46.110 37.613 1.00 69.07 522 ALA A O 1
ATOM 3262 N N . HIS A 1 424 ? 11.336 43.919 37.118 1.00 67.56 523 HIS A N 1
ATOM 3263 C CA . HIS A 1 424 ? 10.316 43.746 38.146 1.00 67.41 523 HIS A CA 1
ATOM 3264 C C . HIS A 1 424 ? 10.099 42.312 38.594 1.00 66.37 523 HIS A C 1
ATOM 3265 O O . HIS A 1 424 ? 10.618 41.373 38.007 1.00 66.18 523 HIS A O 1
ATOM 3272 N N . CYS A 1 425 ? 9.321 42.157 39.651 1.00 65.57 524 CYS A N 1
ATOM 3273 C CA . CYS A 1 425 ? 8.924 40.872 40.173 1.00 65.46 524 CYS A CA 1
ATOM 3274 C C . CYS A 1 425 ? 7.802 40.406 39.236 1.00 65.37 524 CYS A C 1
ATOM 3275 O O . CYS A 1 425 ? 6.807 41.133 39.050 1.00 65.72 524 CYS A O 1
ATOM 3278 N N . HIS A 1 426 ? 7.965 39.217 38.614 1.00 64.17 525 HIS A N 1
ATOM 3279 C CA . HIS A 1 426 ? 6.945 38.738 37.685 1.00 63.06 525 HIS A CA 1
ATOM 3280 C C . HIS A 1 426 ? 5.711 38.166 38.376 1.00 62.48 525 HIS A C 1
ATOM 3281 O O . HIS A 1 426 ? 4.836 37.635 37.701 1.00 63.21 525 HIS A O 1
ATOM 3288 N N . LEU A 1 427 ? 5.561 38.369 39.696 1.00 61.40 526 LEU A N 1
ATOM 3289 C CA . LEU A 1 427 ? 4.316 38.053 40.386 1.00 61.19 526 LEU A CA 1
ATOM 3290 C C . LEU A 1 427 ? 3.554 39.341 40.074 1.00 61.31 526 LEU A C 1
ATOM 3291 O O . LEU A 1 427 ? 3.860 40.388 40.641 1.00 61.71 526 LEU A O 1
ATOM 3296 N N . LEU A 1 428 ? 2.731 39.289 39.025 1.00 60.61 527 LEU A N 1
ATOM 3297 C CA . LEU A 1 428 ? 2.058 40.438 38.453 1.00 60.68 527 LEU A CA 1
ATOM 3298 C C . LEU A 1 428 ? 1.460 41.429 39.449 1.00 60.83 527 LEU A C 1
ATOM 3299 O O . LEU A 1 428 ? 1.618 42.628 39.248 1.00 60.81 527 LEU A O 1
ATOM 3304 N N . GLU A 1 429 ? 0.823 40.957 40.522 1.00 60.86 528 GLU A N 1
ATOM 3305 C CA . GLU A 1 429 ? 0.236 41.862 41.513 1.00 61.09 528 GLU A CA 1
ATOM 3306 C C . GLU A 1 429 ? 1.308 42.648 42.276 1.00 61.37 528 GLU A C 1
ATOM 3307 O O . GLU A 1 429 ? 1.093 43.821 42.556 1.00 61.87 528 GLU A O 1
ATOM 3313 N N . HIS A 1 430 ? 2.489 42.051 42.538 1.00 60.81 529 HIS A N 1
ATOM 3314 C CA . HIS A 1 430 ? 3.587 42.779 43.182 1.00 60.74 529 HIS A CA 1
ATOM 3315 C C . HIS A 1 430 ? 4.052 43.894 42.261 1.00 61.13 529 HIS A C 1
ATOM 3316 O O . HIS A 1 430 ? 4.197 45.031 42.701 1.00 61.11 529 HIS A O 1
ATOM 3323 N N . GLU A 1 431 ? 4.229 43.564 40.972 1.00 61.38 530 GLU A N 1
ATOM 3324 C CA . GLU A 1 431 ? 4.626 44.501 39.937 1.00 62.24 530 GLU A CA 1
ATOM 3325 C C . GLU A 1 431 ? 3.623 45.669 39.843 1.00 62.90 530 GLU A C 1
ATOM 3326 O O . GLU A 1 431 ? 4.020 46.832 39.835 1.00 63.07 530 GLU A O 1
ATOM 3332 N N . ASP A 1 432 ? 2.339 45.357 39.805 1.00 63.22 531 ASP A N 1
ATOM 3333 C CA . ASP A 1 432 ? 1.291 46.360 39.696 1.00 64.58 531 ASP A CA 1
ATOM 3334 C C . ASP A 1 432 ? 1.205 47.277 40.896 1.00 65.44 531 ASP A C 1
ATOM 3335 O O . ASP A 1 432 ? 0.852 48.449 40.762 1.00 65.89 531 ASP A O 1
ATOM 3340 N N . THR A 1 433 ? 1.511 46.749 42.069 1.00 65.47 532 THR A N 1
ATOM 3341 C CA . THR A 1 433 ? 1.446 47.519 43.292 1.00 65.70 532 THR A CA 1
ATOM 3342 C C . THR A 1 433 ? 2.801 48.125 43.686 1.00 65.95 532 THR A C 1
ATOM 3343 O O . THR A 1 433 ? 3.029 48.356 44.864 1.00 66.27 532 THR A O 1
ATOM 3347 N N . GLY A 1 434 ? 3.679 48.372 42.721 1.00 65.83 533 GLY A N 1
ATOM 3348 C CA . GLY A 1 434 ? 4.949 49.027 43.002 1.00 66.53 533 GLY A CA 1
ATOM 3349 C C . GLY A 1 434 ? 6.257 48.285 42.821 1.00 67.19 533 GLY A C 1
ATOM 3350 O O . GLY A 1 434 ? 7.275 48.946 42.614 1.00 67.30 533 GLY A O 1
ATOM 3351 N N . MET A 1 435 ? 6.287 46.941 42.954 1.00 67.44 534 MET A N 1
ATOM 3352 C CA . MET A 1 435 ? 7.541 46.187 42.818 1.00 68.21 534 MET A CA 1
ATOM 3353 C C . MET A 1 435 ? 8.007 46.052 41.369 1.00 69.56 534 MET A C 1
ATOM 3354 O O . MET A 1 435 ? 8.012 44.960 40.792 1.00 69.86 534 MET A O 1
ATOM 3359 N N . MET A 1 436 ? 8.388 47.191 40.787 1.00 70.05 535 MET A N 1
ATOM 3360 C CA . MET A 1 436 ? 8.874 47.384 39.425 1.00 70.61 535 MET A CA 1
ATOM 3361 C C . MET A 1 436 ? 9.784 48.635 39.412 1.00 71.90 535 MET A C 1
ATOM 3362 O O . MET A 1 436 ? 9.698 49.494 40.299 1.00 72.16 535 MET A O 1
ATOM 3367 N N . MET A 1 437 ? 10.666 48.725 38.417 1.00 72.37 536 MET A N 1
ATOM 3368 C CA . MET A 1 437 ? 11.560 49.861 38.269 1.00 73.27 536 MET A CA 1
ATOM 3369 C C . MET A 1 437 ? 11.969 50.032 36.815 1.00 73.50 536 MET A C 1
ATOM 3370 O O . MET A 1 437 ? 11.895 49.088 36.035 1.00 73.67 536 MET A O 1
ATOM 3375 N N . SER A 1 438 ? 12.391 51.241 36.445 1.00 73.40 537 SER A N 1
ATOM 3376 C CA . SER A 1 438 ? 12.845 51.505 35.085 1.00 73.53 537 SER A CA 1
ATOM 3377 C C . SER A 1 438 ? 14.306 51.899 35.054 1.00 73.70 537 SER A C 1
ATOM 3378 O O . SER A 1 438 ? 14.860 52.340 36.059 1.00 73.76 537 SER A O 1
ATOM 3381 N N . PHE A 1 439 ? 14.948 51.667 33.917 1.00 73.68 538 PHE A N 1
ATOM 3382 C CA . PHE A 1 439 ? 16.350 51.985 33.690 1.00 73.97 538 PHE A CA 1
ATOM 3383 C C . PHE A 1 439 ? 16.563 52.232 32.196 1.00 74.08 538 PHE A C 1
ATOM 3384 O O . PHE A 1 439 ? 15.896 51.628 31.350 1.00 73.76 538 PHE A O 1
ATOM 3392 N N . THR A 1 440 ? 17.472 53.151 31.874 1.00 74.30 539 THR A N 1
ATOM 3393 C CA . THR A 1 440 ? 17.745 53.526 30.489 1.00 74.70 539 THR A CA 1
ATOM 3394 C C . THR A 1 440 ? 19.033 52.911 29.954 1.00 75.29 539 THR A C 1
ATOM 3395 O O . THR A 1 440 ? 19.920 52.599 30.725 1.00 75.46 539 THR A O 1
ATOM 3399 N N . VAL A 1 441 ? 19.117 52.679 28.649 1.00 75.66 540 VAL A N 1
ATOM 3400 C CA . VAL A 1 441 ? 20.319 52.130 28.022 1.00 76.73 540 VAL A CA 1
ATOM 3401 C C . VAL A 1 441 ? 20.682 53.071 26.868 1.00 78.28 540 VAL A C 1
ATOM 3402 O O . VAL A 1 441 ? 19.798 53.481 26.112 1.00 78.34 540 VAL A O 1
ATOM 3406 N N . SER A 1 442 ? 21.963 53.452 26.748 1.00 79.24 541 SER A N 1
ATOM 3407 C CA . SER A 1 442 ? 22.372 54.413 25.719 1.00 80.47 541 SER A CA 1
ATOM 3408 C C . SER A 1 442 ? 23.810 54.196 25.220 1.00 81.40 541 SER A C 1
ATOM 3409 O O . SER A 1 442 ? 24.684 53.890 26.065 1.00 81.69 541 SER A O 1
ATOM 3412 N N . ALA B 1 1 ? 13.563 11.220 77.973 1.00 74.56 30 ALA B N 1
ATOM 3413 C CA . ALA B 1 1 ? 13.988 12.547 78.404 1.00 75.15 30 ALA B CA 1
ATOM 3414 C C . ALA B 1 1 ? 14.151 13.549 77.258 1.00 75.42 30 ALA B C 1
ATOM 3415 O O . ALA B 1 1 ? 14.718 14.617 77.472 1.00 75.76 30 ALA B O 1
ATOM 3417 N N . GLU B 1 2 ? 13.658 13.232 76.051 1.00 75.16 31 GLU B N 1
ATOM 3418 C CA . GLU B 1 2 ? 13.817 14.114 74.894 1.00 75.03 31 GLU B CA 1
ATOM 3419 C C . GLU B 1 2 ? 12.749 15.195 74.746 1.00 74.83 31 GLU B C 1
ATOM 3420 O O . GLU B 1 2 ? 12.770 15.929 73.760 1.00 74.96 31 GLU B O 1
ATOM 3426 N N . HIS B 1 3 ? 11.816 15.297 75.705 1.00 74.41 32 HIS B N 1
ATOM 3427 C CA . HIS B 1 3 ? 10.780 16.338 75.706 1.00 74.27 32 HIS B CA 1
ATOM 3428 C C . HIS B 1 3 ? 10.655 16.975 77.089 1.00 73.35 32 HIS B C 1
ATOM 3429 O O . HIS B 1 3 ? 10.890 16.324 78.111 1.00 73.65 32 HIS B O 1
ATOM 3436 N N . PRO B 1 4 ? 10.279 18.258 77.141 1.00 72.08 33 PRO B N 1
ATOM 3437 C CA . PRO B 1 4 ? 10.157 18.927 78.446 1.00 71.18 33 PRO B CA 1
ATOM 3438 C C . PRO B 1 4 ? 8.909 18.524 79.245 1.00 69.92 33 PRO B C 1
ATOM 3439 O O . PRO B 1 4 ? 8.134 17.668 78.810 1.00 70.30 33 PRO B O 1
ATOM 3443 N N . THR B 1 5 ? 8.721 19.124 80.422 1.00 68.26 34 THR B N 1
ATOM 3444 C CA . THR B 1 5 ? 7.526 18.885 81.217 1.00 67.47 34 THR B CA 1
ATOM 3445 C C . THR B 1 5 ? 6.631 20.104 81.064 1.00 66.80 34 THR B C 1
ATOM 3446 O O . THR B 1 5 ? 7.128 21.230 81.116 1.00 67.36 34 THR B O 1
ATOM 3450 N N . LEU B 1 6 ? 5.323 19.893 80.862 1.00 65.37 35 LEU B N 1
ATOM 3451 C CA . LEU B 1 6 ? 4.367 20.985 80.707 1.00 64.22 35 LEU B CA 1
ATOM 3452 C C . LEU B 1 6 ? 4.345 21.889 81.935 1.00 62.58 35 LEU B C 1
ATOM 3453 O O . LEU B 1 6 ? 3.998 21.444 83.024 1.00 62.33 35 LEU B O 1
ATOM 3458 N N . PRO B 1 7 ? 4.664 23.176 81.761 1.00 61.67 36 PRO B N 1
ATOM 3459 C CA . PRO B 1 7 ? 4.620 24.102 82.897 1.00 61.50 36 PRO B CA 1
ATOM 3460 C C . PRO B 1 7 ? 3.188 24.432 83.322 1.00 61.93 36 PRO B C 1
ATOM 3461 O O . PRO B 1 7 ? 2.317 24.600 82.468 1.00 62.16 36 PRO B O 1
ATOM 3465 N N . ILE B 1 8 ? 2.941 24.520 84.636 1.00 61.61 37 ILE B N 1
ATOM 3466 C CA . ILE B 1 8 ? 1.618 24.883 85.124 1.00 61.46 37 ILE B CA 1
ATOM 3467 C C . ILE B 1 8 ? 1.654 26.297 85.670 1.00 61.73 37 ILE B C 1
ATOM 3468 O O . ILE B 1 8 ? 2.372 26.575 86.621 1.00 61.35 37 ILE B O 1
ATOM 3473 N N . PRO B 1 9 ? 0.896 27.218 85.061 1.00 62.49 38 PRO B N 1
ATOM 3474 C CA . PRO B 1 9 ? 0.873 28.600 85.565 1.00 62.80 38 PRO B CA 1
ATOM 3475 C C . PRO B 1 9 ? 0.268 28.621 86.952 1.00 63.15 38 PRO B C 1
ATOM 3476 O O . PRO B 1 9 ? -0.729 27.943 87.188 1.00 63.33 38 PRO B O 1
ATOM 3480 N N . ALA B 1 10 ? 0.904 29.349 87.872 1.00 63.05 39 ALA B N 1
ATOM 3481 C CA . ALA B 1 10 ? 0.475 29.450 89.258 1.00 63.65 39 ALA B CA 1
ATOM 3482 C C . ALA B 1 10 ? -0.977 29.900 89.387 1.00 64.31 39 ALA B C 1
ATOM 3483 O O . ALA B 1 10 ? -1.443 30.710 88.597 1.00 64.22 39 ALA B O 1
ATOM 3485 N N . LEU B 1 11 ? -1.694 29.363 90.372 1.00 64.49 40 LEU B N 1
ATOM 3486 C CA . LEU B 1 11 ? -3.090 29.698 90.580 1.00 64.96 40 LEU B CA 1
ATOM 3487 C C . LEU B 1 11 ? -3.214 30.784 91.644 1.00 66.38 40 LEU B C 1
ATOM 3488 O O . LEU B 1 11 ? -3.394 30.462 92.815 1.00 67.06 40 LEU B O 1
ATOM 3493 N N . LEU B 1 12 ? -3.119 32.070 91.247 1.00 66.73 41 LEU B N 1
ATOM 3494 C CA . LEU B 1 12 ? -3.192 33.176 92.206 1.00 67.69 41 LEU B CA 1
ATOM 3495 C C . LEU B 1 12 ? -4.598 33.505 92.651 1.00 68.61 41 LEU B C 1
ATOM 3496 O O . LEU B 1 12 ? -5.466 33.744 91.821 1.00 68.74 41 LEU B O 1
ATOM 3501 N N . THR B 1 13 ? -4.806 33.606 93.959 1.00 69.03 42 THR B N 1
ATOM 3502 C CA . THR B 1 13 ? -6.107 33.983 94.506 1.00 69.96 42 THR B CA 1
ATOM 3503 C C . THR B 1 13 ? -6.009 35.372 95.115 1.00 70.44 42 THR B C 1
ATOM 3504 O O . THR B 1 13 ? -4.928 35.767 95.566 1.00 70.69 42 THR B O 1
ATOM 3508 N N . PRO B 1 14 ? -7.112 36.141 95.150 1.00 70.51 43 PRO B N 1
ATOM 3509 C CA . PRO B 1 14 ? -7.044 37.486 95.752 1.00 70.86 43 PRO B CA 1
ATOM 3510 C C . PRO B 1 14 ? -6.610 37.429 97.219 1.00 71.16 43 PRO B C 1
ATOM 3511 O O . PRO B 1 14 ? -7.055 36.554 97.964 1.00 71.49 43 PRO B O 1
ATOM 3515 N N . ASP B 1 15 ? -5.690 38.313 97.617 1.00 70.86 44 ASP B N 1
ATOM 3516 C CA . ASP B 1 15 ? -5.145 38.303 98.970 1.00 70.95 44 ASP B CA 1
ATOM 3517 C C . ASP B 1 15 ? -6.138 38.876 100.020 1.00 71.42 44 ASP B C 1
ATOM 3518 O O . ASP B 1 15 ? -7.304 39.106 99.690 1.00 71.72 44 ASP B O 1
ATOM 3523 N N . ALA B 1 16 ? -5.692 39.062 101.282 1.00 71.21 45 ALA B N 1
ATOM 3524 C CA . ALA B 1 16 ? -6.498 39.580 102.386 1.00 71.46 45 ALA B CA 1
ATOM 3525 C C . ALA B 1 16 ? -7.115 40.943 102.089 1.00 71.75 45 ALA B C 1
ATOM 3526 O O . ALA B 1 16 ? -8.165 41.275 102.643 1.00 72.19 45 ALA B O 1
ATOM 3528 N N . ALA B 1 17 ? -6.454 41.743 101.240 1.00 71.39 46 ALA B N 1
ATOM 3529 C CA . ALA B 1 17 ? -6.948 43.048 100.819 1.00 71.83 46 ALA B CA 1
ATOM 3530 C C . ALA B 1 17 ? -7.850 42.975 99.559 1.00 72.84 46 ALA B C 1
ATOM 3531 O O . ALA B 1 17 ? -8.220 44.016 99.015 1.00 73.25 46 ALA B O 1
ATOM 3533 N N . GLY B 1 18 ? -8.181 41.765 99.103 1.00 72.83 47 GLY B N 1
ATOM 3534 C CA . GLY B 1 18 ? -8.968 41.529 97.904 1.00 73.06 47 GLY B CA 1
ATOM 3535 C C . GLY B 1 18 ? -8.241 42.005 96.665 1.00 72.76 47 GLY B C 1
ATOM 3536 O O . GLY B 1 18 ? -8.867 42.523 95.743 1.00 73.19 47 GLY B O 1
ATOM 3537 N N . LYS B 1 19 ? -6.912 41.864 96.643 1.00 72.19 48 LYS B N 1
ATOM 3538 C CA . LYS B 1 19 ? -6.105 42.334 95.527 1.00 72.01 48 LYS B CA 1
ATOM 3539 C C . LYS B 1 19 ? -5.249 41.241 94.903 1.00 71.94 48 LYS B C 1
ATOM 3540 O O . LYS B 1 19 ? -4.927 40.248 95.552 1.00 72.08 48 LYS B O 1
ATOM 3546 N N . ILE B 1 20 ? -4.899 41.417 93.622 1.00 71.34 49 ILE B N 1
ATOM 3547 C CA . ILE B 1 20 ? -4.009 40.508 92.901 1.00 71.14 49 ILE B CA 1
ATOM 3548 C C . ILE B 1 20 ? -2.934 41.364 92.224 1.00 71.14 49 ILE B C 1
ATOM 3549 O O . ILE B 1 20 ? -3.260 42.363 91.581 1.00 71.83 49 ILE B O 1
ATOM 3554 N N . ALA B 1 21 ? -1.658 41.031 92.437 1.00 70.08 50 ALA B N 1
ATOM 3555 C CA . ALA B 1 21 ? -0.564 41.800 91.863 1.00 69.53 50 ALA B CA 1
ATOM 3556 C C . ALA B 1 21 ? 0.000 41.123 90.612 1.00 69.20 50 ALA B C 1
ATOM 3557 O O . ALA B 1 21 ? 0.359 39.940 90.649 1.00 69.33 50 ALA B O 1
ATOM 3559 N N . LEU B 1 22 ? 0.071 41.882 89.497 1.00 68.31 51 LEU B N 1
ATOM 3560 C CA . LEU B 1 22 ? 0.620 41.395 88.236 1.00 67.69 51 LEU B CA 1
ATOM 3561 C C . LEU B 1 22 ? 1.780 42.287 87.818 1.00 67.62 51 LEU B C 1
ATOM 3562 O O . LEU B 1 22 ? 1.574 43.465 87.562 1.00 67.88 51 LEU B O 1
ATOM 3567 N N . ASN B 1 23 ? 2.991 41.742 87.756 1.00 67.18 52 ASN B N 1
ATOM 3568 C CA . ASN B 1 23 ? 4.156 42.496 87.337 1.00 67.56 52 ASN B CA 1
ATOM 3569 C C . ASN B 1 23 ? 4.525 42.083 85.927 1.00 68.34 52 ASN B C 1
ATOM 3570 O O . ASN B 1 23 ? 5.060 40.994 85.719 1.00 68.51 52 ASN B O 1
ATOM 3575 N N . VAL B 1 24 ? 4.216 42.948 84.952 1.00 68.41 53 VAL B N 1
ATOM 3576 C CA . VAL B 1 24 ? 4.517 42.719 83.542 1.00 68.28 53 VAL B CA 1
ATOM 3577 C C . VAL B 1 24 ? 5.997 43.014 83.382 1.00 67.77 53 VAL B C 1
ATOM 3578 O O . VAL B 1 24 ? 6.386 44.164 83.444 1.00 67.72 53 VAL B O 1
ATOM 3582 N N . GLN B 1 25 ? 6.823 41.990 83.224 1.00 67.35 54 GLN B N 1
ATOM 3583 C CA . GLN B 1 25 ? 8.268 42.151 83.163 1.00 67.51 54 GLN B CA 1
ATOM 3584 C C . GLN B 1 25 ? 8.914 41.471 81.950 1.00 68.04 54 GLN B C 1
ATOM 3585 O O . GLN B 1 25 ? 8.260 40.713 81.239 1.00 67.95 54 GLN B O 1
ATOM 3591 N N . THR B 1 26 ? 10.214 41.720 81.741 1.00 68.56 55 THR B N 1
ATOM 3592 C CA . THR B 1 26 ? 11.001 41.103 80.673 1.00 69.62 55 THR B CA 1
ATOM 3593 C C . THR B 1 26 ? 11.594 39.754 81.155 1.00 70.49 55 THR B C 1
ATOM 3594 O O . THR B 1 26 ? 11.537 39.434 82.342 1.00 71.24 55 THR B O 1
ATOM 3598 N N . GLY B 1 27 ? 12.145 38.974 80.241 1.00 70.38 56 GLY B N 1
ATOM 3599 C CA . GLY B 1 27 ? 12.749 37.692 80.572 1.00 71.22 56 GLY B CA 1
ATOM 3600 C C . GLY B 1 27 ? 13.363 37.022 79.367 1.00 71.90 56 GLY B C 1
ATOM 3601 O O . GLY B 1 27 ? 13.620 37.673 78.352 1.00 71.88 56 GLY B O 1
ATOM 3602 N N . SER B 1 28 ? 13.604 35.718 79.466 1.00 72.41 57 SER B N 1
ATOM 3603 C CA . SER B 1 28 ? 14.134 34.950 78.342 1.00 73.35 57 SER B CA 1
ATOM 3604 C C . SER B 1 28 ? 13.692 33.480 78.373 1.00 73.81 57 SER B C 1
ATOM 3605 O O . SER B 1 28 ? 13.325 32.962 79.423 1.00 74.11 57 SER B O 1
ATOM 3608 N N . MET B 1 29 ? 13.654 32.833 77.208 1.00 73.68 58 MET B N 1
ATOM 3609 C CA . MET B 1 29 ? 13.262 31.428 77.101 1.00 73.97 58 MET B CA 1
ATOM 3610 C C . MET B 1 29 ? 14.253 30.728 76.199 1.00 75.08 58 MET B C 1
ATOM 3611 O O . MET B 1 29 ? 14.619 31.285 75.165 1.00 75.50 58 MET B O 1
ATOM 3616 N N . LYS B 1 30 ? 14.665 29.508 76.550 1.00 75.63 59 LYS B N 1
ATOM 3617 C CA . LYS B 1 30 ? 15.621 28.778 75.719 1.00 76.85 59 LYS B CA 1
ATOM 3618 C C . LYS B 1 30 ? 14.953 27.839 74.726 1.00 77.29 59 LYS B C 1
ATOM 3619 O O . LYS B 1 30 ? 14.678 26.695 75.068 1.00 77.72 59 LYS B O 1
ATOM 3625 N N . TRP B 1 31 ? 14.699 28.312 73.496 1.00 77.13 60 TRP B N 1
ATOM 3626 C CA . TRP B 1 31 ? 14.086 27.503 72.440 1.00 77.77 60 TRP B CA 1
ATOM 3627 C C . TRP B 1 31 ? 15.147 27.009 71.437 1.00 79.35 60 TRP B C 1
ATOM 3628 O O . TRP B 1 31 ? 15.300 25.797 71.255 1.00 79.45 60 TRP B O 1
ATOM 3639 N N . LYS B 1 32 ? 15.889 27.942 70.802 1.00 80.17 61 LYS B N 1
ATOM 3640 C CA . LYS B 1 32 ? 16.961 27.587 69.877 1.00 81.23 61 LYS B CA 1
ATOM 3641 C C . LYS B 1 32 ? 18.137 27.107 70.728 1.00 82.53 61 LYS B C 1
ATOM 3642 O O . LYS B 1 32 ? 18.434 27.708 71.764 1.00 82.44 61 LYS B O 1
ATOM 3648 N N . ALA B 1 33 ? 18.785 26.010 70.315 1.00 83.67 62 ALA B N 1
ATOM 3649 C CA . ALA B 1 33 ? 19.914 25.440 71.054 1.00 85.08 62 ALA B CA 1
ATOM 3650 C C . ALA B 1 33 ? 21.032 26.452 71.299 1.00 86.02 62 ALA B C 1
ATOM 3651 O O . ALA B 1 33 ? 21.566 27.026 70.348 1.00 86.14 62 ALA B O 1
ATOM 3653 N N . GLY B 1 34 ? 21.331 26.689 72.574 1.00 86.47 63 GLY B N 1
ATOM 3654 C CA . GLY B 1 34 ? 22.361 27.635 72.987 1.00 87.51 63 GLY B CA 1
ATOM 3655 C C . GLY B 1 34 ? 22.025 29.072 72.636 1.00 88.28 63 GLY B C 1
ATOM 3656 O O . GLY B 1 34 ? 22.897 29.837 72.212 1.00 88.68 63 GLY B O 1
ATOM 3657 N N . MET B 1 35 ? 20.750 29.448 72.792 1.00 88.14 64 MET B N 1
ATOM 3658 C CA . MET B 1 35 ? 20.296 30.796 72.463 1.00 88.21 64 MET B CA 1
ATOM 3659 C C . MET B 1 35 ? 19.142 31.203 73.368 1.00 87.24 64 MET B C 1
ATOM 3660 O O . MET B 1 35 ? 18.041 30.678 73.221 1.00 87.74 64 MET B O 1
ATOM 3665 N N . GLN B 1 36 ? 19.381 32.130 74.300 1.00 85.72 65 GLN B N 1
ATOM 3666 C CA . GLN B 1 36 ? 18.319 32.626 75.171 1.00 84.69 65 GLN B CA 1
ATOM 3667 C C . GLN B 1 36 ? 17.510 33.661 74.383 1.00 82.70 65 GLN B C 1
ATOM 3668 O O . GLN B 1 36 ? 18.069 34.668 73.944 1.00 82.97 65 GLN B O 1
ATOM 3674 N N . THR B 1 37 ? 16.216 33.406 74.168 1.00 80.45 66 THR B N 1
ATOM 3675 C CA . THR B 1 37 ? 15.371 34.334 73.431 1.00 78.77 66 THR B CA 1
ATOM 3676 C C . THR B 1 37 ? 14.775 35.352 74.365 1.00 76.52 66 THR B C 1
ATOM 3677 O O . THR B 1 37 ? 14.056 34.975 75.268 1.00 76.49 66 THR B O 1
ATOM 3681 N N . PRO B 1 38 ? 15.008 36.646 74.132 1.00 74.76 67 PRO B N 1
ATOM 3682 C CA . PRO B 1 38 ? 14.370 37.671 74.966 1.00 73.99 67 PRO B CA 1
ATOM 3683 C C . PRO B 1 38 ? 12.852 37.667 74.776 1.00 73.38 67 PRO B C 1
ATOM 3684 O O . PRO B 1 38 ? 12.361 37.784 73.651 1.00 73.45 67 PRO B O 1
ATOM 3688 N N . THR B 1 39 ? 12.114 37.481 75.874 1.00 72.47 68 THR B N 1
ATOM 3689 C CA . THR B 1 39 ? 10.656 37.411 75.883 1.00 72.13 68 THR B CA 1
ATOM 3690 C C . THR B 1 39 ? 10.053 38.337 76.958 1.00 71.92 68 THR B C 1
ATOM 3691 O O . THR B 1 39 ? 10.780 38.912 77.749 1.00 72.28 68 THR B O 1
ATOM 3695 N N . TRP B 1 40 ? 8.733 38.500 76.970 1.00 71.47 69 TRP B N 1
ATOM 3696 C CA . TRP B 1 40 ? 7.998 39.291 77.953 1.00 71.61 69 TRP B CA 1
ATOM 3697 C C . TRP B 1 40 ? 7.045 38.351 78.716 1.00 71.23 69 TRP B C 1
ATOM 3698 O O . TRP B 1 40 ? 6.688 37.297 78.195 1.00 71.36 69 TRP B O 1
ATOM 3709 N N . GLY B 1 41 ? 6.651 38.721 79.932 1.00 70.57 70 GLY B N 1
ATOM 3710 C CA . GLY B 1 41 ? 5.748 37.888 80.721 1.00 70.37 70 GLY B CA 1
ATOM 3711 C C . GLY B 1 41 ? 5.213 38.529 81.982 1.00 69.69 70 GLY B C 1
ATOM 3712 O O . GLY B 1 41 ? 5.811 39.456 82.523 1.00 70.16 70 GLY B O 1
ATOM 3713 N N . ILE B 1 42 ? 4.088 38.036 82.463 1.00 68.56 71 ILE B N 1
ATOM 3714 C CA . ILE B 1 42 ? 3.492 38.521 83.697 1.00 68.27 71 ILE B CA 1
ATOM 3715 C C . ILE B 1 42 ? 3.929 37.592 84.829 1.00 67.70 71 ILE B C 1
ATOM 3716 O O . ILE B 1 42 ? 3.590 36.403 84.823 1.00 67.80 71 ILE B O 1
ATOM 3721 N N . ASN B 1 43 ? 4.734 38.125 85.761 1.00 66.57 72 ASN B N 1
ATOM 3722 C CA . ASN B 1 43 ? 5.289 37.379 86.889 1.00 65.98 72 ASN B CA 1
ATOM 3723 C C . ASN B 1 43 ? 6.264 36.269 86.478 1.00 65.79 72 ASN B C 1
ATOM 3724 O O . ASN B 1 43 ? 6.535 35.376 87.276 1.00 66.26 72 ASN B O 1
ATOM 3729 N N . GLY B 1 44 ? 6.807 36.350 85.271 1.00 64.95 73 GLY B N 1
ATOM 3730 C CA . GLY B 1 44 ? 7.756 35.365 84.773 1.00 64.79 73 GLY B CA 1
ATOM 3731 C C . GLY B 1 44 ? 8.372 35.770 83.452 1.00 64.44 73 GLY B C 1
ATOM 3732 O O . GLY B 1 44 ? 8.191 36.898 82.983 1.00 64.73 73 GLY B O 1
ATOM 3733 N N . PRO B 1 45 ? 9.120 34.861 82.823 1.00 63.60 74 PRO B N 1
ATOM 3734 C CA . PRO B 1 45 ? 9.771 35.210 81.546 1.00 63.42 74 PRO B CA 1
ATOM 3735 C C . PRO B 1 45 ? 8.843 35.198 80.326 1.00 63.10 74 PRO B C 1
ATOM 3736 O O . PRO B 1 45 ? 9.179 35.769 79.288 1.00 63.59 74 PRO B O 1
ATOM 3740 N N . LEU B 1 46 ? 7.697 34.525 80.450 1.00 62.06 75 LEU B N 1
ATOM 3741 C CA . LEU B 1 46 ? 6.713 34.363 79.394 1.00 61.77 75 LEU B CA 1
ATOM 3742 C C . LEU B 1 46 ? 5.374 33.975 80.010 1.00 62.07 75 LEU B C 1
ATOM 3743 O O . LEU B 1 46 ? 5.322 33.419 81.116 1.00 62.10 75 LEU B O 1
ATOM 3748 N N . LEU B 1 47 ? 4.290 34.275 79.281 1.00 61.96 76 LEU B N 1
ATOM 3749 C CA . LEU B 1 47 ? 2.900 34.028 79.660 1.00 62.01 76 LEU B CA 1
ATOM 3750 C C . LEU B 1 47 ? 2.595 34.635 81.063 1.00 62.63 76 LEU B C 1
ATOM 3751 O O . LEU B 1 47 ? 3.096 35.721 81.329 1.00 63.22 76 LEU B O 1
ATOM 3756 N N . GLY B 1 48 ? 1.768 34.013 81.898 1.00 62.25 77 GLY B N 1
ATOM 3757 C CA . GLY B 1 48 ? 1.437 34.585 83.195 1.00 62.63 77 GLY B CA 1
ATOM 3758 C C . GLY B 1 48 ? 0.720 33.626 84.109 1.00 63.04 77 GLY B C 1
ATOM 3759 O O . GLY B 1 48 ? 0.602 32.433 83.820 1.00 63.68 77 GLY B O 1
ATOM 3760 N N . PRO B 1 49 ? 0.204 34.146 85.220 1.00 62.45 78 PRO B N 1
ATOM 3761 C CA . PRO B 1 49 ? -0.498 33.275 86.168 1.00 62.23 78 PRO B CA 1
ATOM 3762 C C . PRO B 1 49 ? -1.966 33.032 85.809 1.00 61.79 78 PRO B C 1
ATOM 3763 O O . PRO B 1 49 ? -2.507 33.657 84.903 1.00 61.83 78 PRO B O 1
ATOM 3767 N N . ALA B 1 50 ? -2.599 32.117 86.517 1.00 61.49 79 ALA B N 1
ATOM 3768 C CA . ALA B 1 50 ? -4.004 31.831 86.355 1.00 62.11 79 ALA B CA 1
ATOM 3769 C C . ALA B 1 50 ? -4.689 32.452 87.572 1.00 62.72 79 ALA B C 1
ATOM 3770 O O . ALA B 1 50 ? -4.521 31.956 88.679 1.00 62.90 79 ALA B O 1
ATOM 3772 N N . MET B 1 51 ? -5.401 33.564 87.386 1.00 62.91 80 MET B N 1
ATOM 3773 C CA . MET B 1 51 ? -6.091 34.218 88.485 1.00 63.69 80 MET B CA 1
ATOM 3774 C C . MET B 1 51 ? -7.376 33.451 88.775 1.00 64.81 80 MET B C 1
ATOM 3775 O O . MET B 1 51 ? -8.237 33.373 87.908 1.00 64.80 80 MET B O 1
ATOM 3780 N N . ARG B 1 52 ? -7.488 32.840 89.970 1.00 65.31 81 ARG B N 1
ATOM 3781 C CA . ARG B 1 52 ? -8.696 32.116 90.333 1.00 66.10 81 ARG B CA 1
ATOM 3782 C C . ARG B 1 52 ? -9.614 33.095 91.053 1.00 67.02 81 ARG B C 1
ATOM 3783 O O . ARG B 1 52 ? -9.268 33.629 92.108 1.00 66.95 81 ARG B O 1
ATOM 3791 N N . LEU B 1 53 ? -10.765 33.373 90.442 1.00 67.52 82 LEU B N 1
ATOM 3792 C CA . LEU B 1 53 ? -11.736 34.306 90.986 1.00 68.52 82 LEU B CA 1
ATOM 3793 C C . LEU B 1 53 ? -13.069 33.610 91.216 1.00 70.04 82 LEU B C 1
ATOM 3794 O O . LEU B 1 53 ? -13.445 32.722 90.461 1.00 69.98 82 LEU B O 1
ATOM 3799 N N . GLN B 1 54 ? -13.774 34.000 92.276 1.00 71.15 83 GLN B N 1
ATOM 3800 C CA . GLN B 1 54 ? -15.066 33.414 92.615 1.00 72.21 83 GLN B CA 1
ATOM 3801 C C . GLN B 1 54 ? -16.171 34.341 92.128 1.00 72.49 83 GLN B C 1
ATOM 3802 O O . GLN B 1 54 ? -16.035 35.563 92.221 1.00 72.51 83 GLN B O 1
ATOM 3808 N N . ARG B 1 55 ? -17.260 33.773 91.596 1.00 72.72 84 ARG B N 1
ATOM 3809 C CA . ARG B 1 55 ? -18.391 34.572 91.128 1.00 73.47 84 ARG B CA 1
ATOM 3810 C C . ARG B 1 55 ? -19.041 35.269 92.314 1.00 73.84 84 ARG B C 1
ATOM 3811 O O . ARG B 1 55 ? -19.299 34.641 93.337 1.00 74.20 84 ARG B O 1
ATOM 3819 N N . GLY B 1 56 ? -19.235 36.567 92.189 1.00 73.64 85 GLY B N 1
ATOM 3820 C CA . GLY B 1 56 ? -19.808 37.361 93.259 1.00 74.38 85 GLY B CA 1
ATOM 3821 C C . GLY B 1 56 ? -18.743 38.139 93.994 1.00 75.24 85 GLY B C 1
ATOM 3822 O O . GLY B 1 56 ? -18.956 39.298 94.361 1.00 75.56 85 GLY B O 1
ATOM 3823 N N . LYS B 1 57 ? -17.575 37.519 94.194 1.00 75.59 86 LYS B N 1
ATOM 3824 C CA . LYS B 1 57 ? -16.481 38.175 94.891 1.00 76.45 86 LYS B CA 1
ATOM 3825 C C . LYS B 1 57 ? -15.790 39.243 94.041 1.00 76.89 86 LYS B C 1
ATOM 3826 O O . LYS B 1 57 ? -15.802 39.189 92.812 1.00 76.84 86 LYS B O 1
ATOM 3832 N N . ASP B 1 58 ? -15.243 40.251 94.711 1.00 77.20 87 ASP B N 1
ATOM 3833 C CA . ASP B 1 58 ? -14.557 41.362 94.059 1.00 77.81 87 ASP B CA 1
ATOM 3834 C C . ASP B 1 58 ? -13.048 41.180 94.087 1.00 77.74 87 ASP B C 1
ATOM 3835 O O . ASP B 1 58 ? -12.528 40.401 94.888 1.00 78.10 87 ASP B O 1
ATOM 3840 N N . VAL B 1 59 ? -12.343 41.899 93.205 1.00 76.96 88 VAL B N 1
ATOM 3841 C CA . VAL B 1 59 ? -10.892 41.861 93.136 1.00 76.74 88 VAL B CA 1
ATOM 3842 C C . VAL B 1 59 ? -10.367 43.161 92.530 1.00 76.38 88 VAL B C 1
ATOM 3843 O O . VAL B 1 59 ? -11.022 43.771 91.692 1.00 76.49 88 VAL B O 1
ATOM 3847 N N . ALA B 1 60 ? -9.217 43.616 92.995 1.00 75.75 89 ALA B N 1
ATOM 3848 C CA . ALA B 1 60 ? -8.564 44.792 92.460 1.00 75.90 89 ALA B CA 1
ATOM 3849 C C . ALA B 1 60 ? -7.272 44.262 91.886 1.00 76.60 89 ALA B C 1
ATOM 3850 O O . ALA B 1 60 ? -6.506 43.630 92.613 1.00 77.14 89 ALA B O 1
ATOM 3852 N N . ILE B 1 61 ? -7.042 44.447 90.583 1.00 76.49 90 ILE B N 1
ATOM 3853 C CA . ILE B 1 61 ? -5.833 43.906 89.969 1.00 76.72 90 ILE B CA 1
ATOM 3854 C C . ILE B 1 61 ? -4.807 44.996 89.715 1.00 76.73 90 ILE B C 1
ATOM 3855 O O . ILE B 1 61 ? -4.972 45.844 88.839 1.00 76.61 90 ILE B O 1
ATOM 3860 N N . ASN B 1 62 ? -3.746 44.969 90.517 1.00 76.53 91 ASN B N 1
ATOM 3861 C CA . ASN B 1 62 ? -2.670 45.930 90.442 1.00 77.00 91 ASN B CA 1
ATOM 3862 C C . ASN B 1 62 ? -1.652 45.522 89.387 1.00 76.96 91 ASN B C 1
ATOM 3863 O O . ASN B 1 62 ? -0.713 44.772 89.671 1.00 77.12 91 ASN B O 1
ATOM 3868 N N . VAL B 1 63 ? -1.855 46.006 88.153 1.00 76.45 92 VAL B N 1
ATOM 3869 C CA . VAL B 1 63 ? -0.979 45.701 87.024 1.00 76.27 92 VAL B CA 1
ATOM 3870 C C . VAL B 1 63 ? 0.159 46.712 86.951 1.00 76.25 92 VAL B C 1
ATOM 3871 O O . VAL B 1 63 ? -0.072 47.873 86.640 1.00 76.39 92 VAL B O 1
ATOM 3875 N N . THR B 1 64 ? 1.385 46.268 87.236 1.00 75.95 93 THR B N 1
ATOM 3876 C CA . THR B 1 64 ? 2.579 47.102 87.222 1.00 76.07 93 THR B CA 1
ATOM 3877 C C . THR B 1 64 ? 3.310 46.867 85.918 1.00 76.08 93 THR B C 1
ATOM 3878 O O . THR B 1 64 ? 3.580 45.717 85.571 1.00 76.28 93 THR B O 1
ATOM 3882 N N . ASN B 1 65 ? 3.652 47.944 85.198 1.00 75.49 94 ASN B N 1
ATOM 3883 C CA . ASN B 1 65 ? 4.394 47.815 83.952 1.00 74.91 94 ASN B CA 1
ATOM 3884 C C . ASN B 1 65 ? 5.862 47.951 84.269 1.00 73.95 94 ASN B C 1
ATOM 3885 O O . ASN B 1 65 ? 6.286 49.006 84.705 1.00 74.04 94 ASN B O 1
ATOM 3890 N N . ALA B 1 66 ? 6.626 46.884 84.086 1.00 73.09 95 ALA B N 1
ATOM 3891 C CA . ALA B 1 66 ? 8.079 46.896 84.267 1.00 73.00 95 ALA B CA 1
ATOM 3892 C C . ALA B 1 66 ? 8.820 46.715 82.932 1.00 73.28 95 ALA B C 1
ATOM 3893 O O . ALA B 1 66 ? 9.993 46.343 82.928 1.00 73.32 95 ALA B O 1
ATOM 3895 N N . LEU B 1 67 ? 8.133 46.948 81.803 1.00 73.31 96 LEU B N 1
ATOM 3896 C CA . LEU B 1 67 ? 8.700 46.844 80.470 1.00 73.82 96 LEU B CA 1
ATOM 3897 C C . LEU B 1 67 ? 9.281 48.195 80.064 1.00 74.30 96 LEU B C 1
ATOM 3898 O O . LEU B 1 67 ? 8.873 49.227 80.598 1.00 74.50 96 LEU B O 1
ATOM 3903 N N . PRO B 1 68 ? 10.199 48.230 79.083 1.00 74.30 97 PRO B N 1
ATOM 3904 C CA . PRO B 1 68 ? 10.727 49.526 78.631 1.00 74.51 97 PRO B CA 1
ATOM 3905 C C . PRO B 1 68 ? 9.704 50.390 77.875 1.00 75.12 97 PRO B C 1
ATOM 3906 O O . PRO B 1 68 ? 9.951 51.578 77.669 1.00 75.26 97 PRO B O 1
ATOM 3910 N N . GLU B 1 69 ? 8.557 49.817 77.465 1.00 75.26 98 GLU B N 1
ATOM 3911 C CA . GLU B 1 69 ? 7.547 50.575 76.727 1.00 75.69 98 GLU B CA 1
ATOM 3912 C C . GLU B 1 69 ? 6.131 50.371 77.263 1.00 75.24 98 GLU B C 1
ATOM 3913 O O . GLU B 1 69 ? 5.879 49.422 78.010 1.00 75.37 98 GLU B O 1
ATOM 3919 N N . ALA B 1 70 ? 5.219 51.299 76.917 1.00 74.55 99 ALA B N 1
ATOM 3920 C CA . ALA B 1 70 ? 3.840 51.267 77.393 1.00 74.22 99 ALA B CA 1
ATOM 3921 C C . ALA B 1 70 ? 3.085 50.062 76.891 1.00 73.55 99 ALA B C 1
ATOM 3922 O O . ALA B 1 70 ? 3.351 49.553 75.801 1.00 73.77 99 ALA B O 1
ATOM 3924 N N . THR B 1 71 ? 2.149 49.606 77.705 1.00 72.48 100 THR B N 1
ATOM 3925 C CA . THR B 1 71 ? 1.308 48.450 77.435 1.00 72.10 100 THR B CA 1
ATOM 3926 C C . THR B 1 71 ? -0.063 48.663 78.091 1.00 71.46 100 THR B C 1
ATOM 3927 O O . THR B 1 71 ? -0.241 49.581 78.886 1.00 71.59 100 THR B O 1
ATOM 3931 N N . THR B 1 72 ? -1.040 47.840 77.742 1.00 70.71 101 THR B N 1
ATOM 3932 C CA . THR B 1 72 ? -2.338 47.842 78.410 1.00 70.82 101 THR B CA 1
ATOM 3933 C C . THR B 1 72 ? -2.577 46.364 78.875 1.00 70.25 101 THR B C 1
ATOM 3934 O O . THR B 1 72 ? -1.665 45.538 78.742 1.00 70.79 101 THR B O 1
ATOM 3938 N N . MET B 1 73 ? -3.750 46.032 79.439 1.00 68.88 102 MET B N 1
ATOM 3939 C CA . MET B 1 73 ? -4.030 44.657 79.842 1.00 68.14 102 MET B CA 1
ATOM 3940 C C . MET B 1 73 ? -5.523 44.386 79.782 1.00 67.58 102 MET B C 1
ATOM 3941 O O . MET B 1 73 ? -6.278 44.786 80.664 1.00 67.98 102 MET B O 1
ATOM 3946 N N . HIS B 1 74 ? -5.956 43.763 78.706 1.00 66.54 103 HIS B N 1
ATOM 3947 C CA . HIS B 1 74 ? -7.353 43.438 78.492 1.00 66.34 103 HIS B CA 1
ATOM 3948 C C . HIS B 1 74 ? -7.718 42.136 79.201 1.00 66.08 103 HIS B C 1
ATOM 3949 O O . HIS B 1 74 ? -6.917 41.206 79.214 1.00 66.63 103 HIS B O 1
ATOM 3956 N N . TRP B 1 75 ? -8.929 42.051 79.762 1.00 65.16 104 TRP B N 1
ATOM 3957 C CA . TRP B 1 75 ? -9.386 40.827 80.422 1.00 64.84 104 TRP B CA 1
ATOM 3958 C C . TRP B 1 75 ? -10.407 40.159 79.502 1.00 64.12 104 TRP B C 1
ATOM 3959 O O . TRP B 1 75 ? -11.616 40.315 79.705 1.00 64.32 104 TRP B O 1
ATOM 3970 N N . HIS B 1 76 ? -9.906 39.449 78.474 1.00 63.04 105 HIS B N 1
ATOM 3971 C CA . HIS B 1 76 ? -10.678 38.756 77.437 1.00 62.80 105 HIS B CA 1
ATOM 3972 C C . HIS B 1 76 ? -11.715 37.792 77.992 1.00 62.57 105 HIS B C 1
ATOM 3973 O O . HIS B 1 76 ? -11.371 36.784 78.603 1.00 62.78 105 HIS B O 1
ATOM 3980 N N . GLY B 1 77 ? -12.979 38.100 77.755 1.00 62.22 106 GLY B N 1
ATOM 3981 C CA . GLY B 1 77 ? -14.080 37.265 78.213 1.00 62.46 106 GLY B CA 1
ATOM 3982 C C . GLY B 1 77 ? -14.804 37.770 79.442 1.00 62.44 106 GLY B C 1
ATOM 3983 O O . GLY B 1 77 ? -15.864 37.246 79.784 1.00 62.04 106 GLY B O 1
ATOM 3984 N N . MET B 1 78 ? -14.252 38.785 80.121 1.00 62.94 107 MET B N 1
ATOM 3985 C CA . MET B 1 78 ? -14.885 39.313 81.330 1.00 64.13 107 MET B CA 1
ATOM 3986 C C . MET B 1 78 ? -16.056 40.263 81.061 1.00 65.57 107 MET B C 1
ATOM 3987 O O . MET B 1 78 ? -15.971 41.170 80.222 1.00 65.68 107 MET B O 1
ATOM 3992 N N . GLU B 1 79 ? -17.148 40.057 81.799 1.00 66.37 108 GLU B N 1
ATOM 3993 C CA . GLU B 1 79 ? -18.340 40.893 81.715 1.00 67.64 108 GLU B CA 1
ATOM 3994 C C . GLU B 1 79 ? -18.184 41.958 82.794 1.00 69.07 108 GLU B C 1
ATOM 3995 O O . GLU B 1 79 ? -18.678 41.827 83.915 1.00 68.98 108 GLU B O 1
ATOM 4001 N N . ILE B 1 80 ? -17.380 42.957 82.473 1.00 70.15 109 ILE B N 1
ATOM 4002 C CA . ILE B 1 80 ? -17.025 44.040 83.375 1.00 71.67 109 ILE B CA 1
ATOM 4003 C C . ILE B 1 80 ? -17.262 45.389 82.686 1.00 73.26 109 ILE B C 1
ATOM 4004 O O . ILE B 1 80 ? -17.316 45.453 81.458 1.00 73.50 109 ILE B O 1
ATOM 4009 N N . PRO B 1 81 ? -17.371 46.487 83.452 1.00 74.03 110 PRO B N 1
ATOM 4010 C CA . PRO B 1 81 ? -17.541 47.801 82.816 1.00 74.92 110 PRO B CA 1
ATOM 4011 C C . PRO B 1 81 ? -16.304 48.204 82.009 1.00 76.39 110 PRO B C 1
ATOM 4012 O O . PRO B 1 81 ? -15.189 47.802 82.346 1.00 76.20 110 PRO B O 1
ATOM 4016 N N . GLY B 1 82 ? -16.517 49.007 80.963 1.00 77.46 111 GLY B N 1
ATOM 4017 C CA . GLY B 1 82 ? -15.456 49.497 80.086 1.00 78.73 111 GLY B CA 1
ATOM 4018 C C . GLY B 1 82 ? -14.327 50.204 80.811 1.00 80.08 111 GLY B C 1
ATOM 4019 O O . GLY B 1 82 ? -13.192 50.240 80.328 1.00 80.39 111 GLY B O 1
ATOM 4020 N N . THR B 1 83 ? -14.630 50.758 81.988 1.00 80.77 112 THR B N 1
ATOM 4021 C CA . THR B 1 83 ? -13.659 51.442 82.834 1.00 81.93 112 THR B CA 1
ATOM 4022 C C . THR B 1 83 ? -12.600 50.490 83.419 1.00 82.63 112 THR B C 1
ATOM 4023 O O . THR B 1 83 ? -11.535 50.940 83.824 1.00 82.85 112 THR B O 1
ATOM 4027 N N . SER B 1 84 ? -12.892 49.184 83.459 1.00 82.93 113 SER B N 1
ATOM 4028 C CA . SER B 1 84 ? -11.997 48.156 83.986 1.00 83.60 113 SER B CA 1
ATOM 4029 C C . SER B 1 84 ? -11.476 47.192 82.909 1.00 84.14 113 SER B C 1
ATOM 4030 O O . SER B 1 84 ? -10.666 46.336 83.232 1.00 84.38 113 SER B O 1
ATOM 4033 N N . ASP B 1 85 ? -11.962 47.294 81.659 1.00 84.27 114 ASP B N 1
ATOM 4034 C CA . ASP B 1 85 ? -11.624 46.389 80.559 1.00 84.84 114 ASP B CA 1
ATOM 4035 C C . ASP B 1 85 ? -10.150 46.330 80.200 1.00 85.09 114 ASP B C 1
ATOM 4036 O O . ASP B 1 85 ? -9.657 45.264 79.841 1.00 85.01 114 ASP B O 1
ATOM 4041 N N . GLY B 1 86 ? -9.470 47.465 80.281 1.00 85.34 115 GLY B N 1
ATOM 4042 C CA . GLY B 1 86 ? -8.053 47.547 79.955 1.00 86.31 115 GLY B CA 1
ATOM 4043 C C . GLY B 1 86 ? -7.760 47.552 78.471 1.00 87.15 115 GLY B C 1
ATOM 4044 O O . GLY B 1 86 ? -6.789 46.943 78.021 1.00 87.42 115 GLY B O 1
ATOM 4045 N N . GLY B 1 87 ? -8.583 48.260 77.711 1.00 87.36 116 GLY B N 1
ATOM 4046 C CA . GLY B 1 87 ? -8.411 48.371 76.268 1.00 87.99 116 GLY B CA 1
ATOM 4047 C C . GLY B 1 87 ? -7.282 49.306 75.878 1.00 88.27 116 GLY B C 1
ATOM 4048 O O . GLY B 1 87 ? -6.430 49.639 76.703 1.00 88.61 116 GLY B O 1
ATOM 4049 N N . PRO B 1 88 ? -7.261 49.775 74.621 1.00 87.93 117 PRO B N 1
ATOM 4050 C CA . PRO B 1 88 ? -6.167 50.662 74.190 1.00 87.71 117 PRO B CA 1
ATOM 4051 C C . PRO B 1 88 ? -6.173 52.048 74.817 1.00 87.66 117 PRO B C 1
ATOM 4052 O O . PRO B 1 88 ? -5.218 52.787 74.613 1.00 87.88 117 PRO B O 1
ATOM 4056 N N . GLN B 1 89 ? -7.225 52.407 75.574 1.00 87.22 118 GLN B N 1
ATOM 4057 C CA . GLN B 1 89 ? -7.288 53.702 76.245 1.00 87.39 118 GLN B CA 1
ATOM 4058 C C . GLN B 1 89 ? -6.649 53.635 77.640 1.00 86.78 118 GLN B C 1
ATOM 4059 O O . GLN B 1 89 ? -6.083 54.628 78.101 1.00 87.57 118 GLN B O 1
ATOM 4065 N N . ALA B 1 90 ? -6.739 52.479 78.318 1.00 85.08 119 ALA B N 1
ATOM 4066 C CA . ALA B 1 90 ? -6.153 52.308 79.645 1.00 83.76 119 ALA B CA 1
ATOM 4067 C C . ALA B 1 90 ? -4.658 52.008 79.500 1.00 82.14 119 ALA B C 1
ATOM 4068 O O . ALA B 1 90 ? -4.222 50.874 79.690 1.00 82.52 119 ALA B O 1
ATOM 4070 N N . VAL B 1 91 ? -3.875 53.023 79.147 1.00 80.46 120 VAL B N 1
ATOM 4071 C CA . VAL B 1 91 ? -2.445 52.854 78.932 1.00 79.53 120 VAL B CA 1
ATOM 4072 C C . VAL B 1 91 ? -1.641 52.902 80.213 1.00 79.16 120 VAL B C 1
ATOM 4073 O O . VAL B 1 91 ? -1.687 53.887 80.952 1.00 79.50 120 VAL B O 1
ATOM 4077 N N . ILE B 1 92 ? -0.891 51.831 80.467 1.00 78.38 121 ILE B N 1
ATOM 4078 C CA . ILE B 1 92 ? -0.010 51.709 81.619 1.00 78.23 121 ILE B CA 1
ATOM 4079 C C . ILE B 1 92 ? 1.371 52.083 81.132 1.00 78.23 121 ILE B C 1
ATOM 4080 O O . ILE B 1 92 ? 1.975 51.308 80.398 1.00 78.51 121 ILE B O 1
ATOM 4085 N N . GLU B 1 93 ? 1.862 53.270 81.489 1.00 77.90 122 GLU B N 1
ATOM 4086 C CA . GLU B 1 93 ? 3.192 53.703 81.062 1.00 78.13 122 GLU B CA 1
ATOM 4087 C C . GLU B 1 93 ? 4.295 52.924 81.799 1.00 78.11 122 GLU B C 1
ATOM 4088 O O . GLU B 1 93 ? 4.045 52.415 82.889 1.00 78.16 122 GLU B O 1
ATOM 4094 N N . PRO B 1 94 ? 5.509 52.782 81.225 1.00 78.06 123 PRO B N 1
ATOM 4095 C CA . PRO B 1 94 ? 6.570 52.031 81.925 1.00 78.39 123 PRO B CA 1
ATOM 4096 C C . PRO B 1 94 ? 6.857 52.586 83.313 1.00 79.25 123 PRO B C 1
ATOM 4097 O O . PRO B 1 94 ? 6.871 53.804 83.502 1.00 80.04 123 PRO B O 1
ATOM 4101 N N . GLY B 1 95 ? 7.015 51.692 84.279 1.00 78.82 124 GLY B N 1
ATOM 4102 C CA . GLY B 1 95 ? 7.245 52.063 85.669 1.00 78.77 124 GLY B CA 1
ATOM 4103 C C . GLY B 1 95 ? 5.995 52.439 86.445 1.00 78.41 124 GLY B C 1
ATOM 4104 O O . GLY B 1 95 ? 6.072 52.702 87.646 1.00 78.66 124 GLY B O 1
ATOM 4105 N N . LYS B 1 96 ? 4.834 52.469 85.787 1.00 77.97 125 LYS B N 1
ATOM 4106 C CA . LYS B 1 96 ? 3.582 52.843 86.442 1.00 78.04 125 LYS B CA 1
ATOM 4107 C C . LYS B 1 96 ? 2.684 51.634 86.734 1.00 77.28 125 LYS B C 1
ATOM 4108 O O . LYS B 1 96 ? 2.932 50.539 86.235 1.00 77.09 125 LYS B O 1
ATOM 4114 N N . MET B 1 97 ? 1.648 51.830 87.553 1.00 76.79 126 MET B N 1
ATOM 4115 C CA . MET B 1 97 ? 0.735 50.758 87.909 1.00 76.84 126 MET B CA 1
ATOM 4116 C C . MET B 1 97 ? -0.716 51.180 87.748 1.00 76.51 126 MET B C 1
ATOM 4117 O O . MET B 1 97 ? -1.137 52.196 88.291 1.00 76.47 126 MET B O 1
ATOM 4122 N N . TRP B 1 98 ? -1.486 50.378 87.024 1.00 76.40 127 TRP B N 1
ATOM 4123 C CA . TRP B 1 98 ? -2.909 50.614 86.812 1.00 76.75 127 TRP B CA 1
ATOM 4124 C C . TRP B 1 98 ? -3.690 49.562 87.572 1.00 76.00 127 TRP B C 1
ATOM 4125 O O . TRP B 1 98 ? -3.329 48.388 87.554 1.00 75.72 127 TRP B O 1
ATOM 4136 N N . THR B 1 99 ? -4.769 49.977 88.217 1.00 75.56 128 THR B N 1
ATOM 4137 C CA . THR B 1 99 ? -5.614 49.060 88.958 1.00 75.76 128 THR B CA 1
ATOM 4138 C C . THR B 1 99 ? -6.931 48.843 88.236 1.00 75.83 128 THR B C 1
ATOM 4139 O O . THR B 1 99 ? -7.533 49.801 87.756 1.00 76.14 128 THR B O 1
ATOM 4143 N N . ALA B 1 100 ? -7.378 47.588 88.150 1.00 75.36 129 ALA B N 1
ATOM 4144 C CA . ALA B 1 100 ? -8.642 47.258 87.512 1.00 75.35 129 ALA B CA 1
ATOM 4145 C C . ALA B 1 100 ? -9.570 46.653 88.548 1.00 75.52 129 ALA B C 1
ATOM 4146 O O . ALA B 1 100 ? -9.302 45.553 89.034 1.00 75.66 129 ALA B O 1
ATOM 4148 N N . GLU B 1 101 ? -10.651 47.363 88.905 1.00 75.35 130 GLU B N 1
ATOM 4149 C CA . GLU B 1 101 ? -11.611 46.825 89.865 1.00 75.53 130 GLU B CA 1
ATOM 4150 C C . GLU B 1 101 ? -12.587 45.935 89.114 1.00 75.21 130 GLU B C 1
ATOM 4151 O O . GLU B 1 101 ? -13.222 46.369 88.158 1.00 75.17 130 GLU B O 1
ATOM 4157 N N . ILE B 1 102 ? -12.661 44.669 89.509 1.00 74.88 131 ILE B N 1
ATOM 4158 C CA . ILE B 1 102 ? -13.514 43.692 88.851 1.00 74.98 131 ILE B CA 1
ATOM 4159 C C . ILE B 1 102 ? -14.434 42.986 89.839 1.00 75.00 131 ILE B C 1
ATOM 4160 O O . ILE B 1 102 ? -13.971 42.433 90.839 1.00 75.21 131 ILE B O 1
ATOM 4165 N N . LYS B 1 103 ? -15.731 42.981 89.548 1.00 74.73 132 LYS B N 1
ATOM 4166 C CA . LYS B 1 103 ? -16.688 42.257 90.367 1.00 75.16 132 LYS B CA 1
ATOM 4167 C C . LYS B 1 103 ? -17.190 41.135 89.490 1.00 74.75 132 LYS B C 1
ATOM 4168 O O . LYS B 1 103 ? -17.900 41.402 88.527 1.00 75.11 132 LYS B O 1
ATOM 4174 N N . VAL B 1 104 ? -16.772 39.898 89.766 1.00 74.03 133 VAL B N 1
ATOM 4175 C CA . VAL B 1 104 ? -17.148 38.735 88.956 1.00 73.84 133 VAL B CA 1
ATOM 4176 C C . VAL B 1 104 ? -18.664 38.551 88.952 1.00 73.82 133 VAL B C 1
ATOM 4177 O O . VAL B 1 104 ? -19.267 38.467 90.014 1.00 73.98 133 VAL B O 1
ATOM 4181 N N . ASP B 1 105 ? -19.289 38.549 87.771 1.00 73.57 134 ASP B N 1
ATOM 4182 C CA . ASP B 1 105 ? -20.742 38.423 87.666 1.00 73.65 134 ASP B CA 1
ATOM 4183 C C . ASP B 1 105 ? -21.093 37.647 86.397 1.00 72.80 134 ASP B C 1
ATOM 4184 O O . ASP B 1 105 ? -21.874 38.110 85.565 1.00 73.39 134 ASP B O 1
ATOM 4189 N N . GLN B 1 106 ? -20.490 36.467 86.242 1.00 71.27 135 GLN B N 1
ATOM 4190 C CA . GLN B 1 106 ? -20.678 35.614 85.072 1.00 70.11 135 GLN B CA 1
ATOM 4191 C C . GLN B 1 106 ? -20.402 34.145 85.425 1.00 69.82 135 GLN B C 1
ATOM 4192 O O . GLN B 1 106 ? -19.753 33.874 86.437 1.00 70.00 135 GLN B O 1
ATOM 4198 N N . PRO B 1 107 ? -20.874 33.169 84.617 1.00 69.28 136 PRO B N 1
ATOM 4199 C CA . PRO B 1 107 ? -20.627 31.760 84.957 1.00 68.65 136 PRO B CA 1
ATOM 4200 C C . PRO B 1 107 ? -19.148 31.368 84.980 1.00 67.92 136 PRO B C 1
ATOM 4201 O O . PRO B 1 107 ? -18.286 32.122 84.523 1.00 67.73 136 PRO B O 1
ATOM 4205 N N . ALA B 1 108 ? -18.863 30.191 85.555 1.00 67.12 137 ALA B N 1
ATOM 4206 C CA . ALA B 1 108 ? -17.515 29.645 85.700 1.00 66.67 137 ALA B CA 1
ATOM 4207 C C . ALA B 1 108 ? -16.947 29.337 84.343 1.00 65.72 137 ALA B C 1
ATOM 4208 O O . ALA B 1 108 ? -17.624 28.714 83.532 1.00 65.28 137 ALA B O 1
ATOM 4210 N N . THR B 1 109 ? -15.721 29.815 84.068 1.00 65.23 138 THR B N 1
ATOM 4211 C CA . THR B 1 109 ? -15.091 29.650 82.762 1.00 65.10 138 THR B CA 1
ATOM 4212 C C . THR B 1 109 ? -13.542 29.727 82.827 1.00 64.70 138 THR B C 1
ATOM 4213 O O . THR B 1 109 ? -12.973 29.952 83.900 1.00 64.84 138 THR B O 1
ATOM 4217 N N . THR B 1 110 ? -12.865 29.505 81.669 1.00 63.68 139 THR B N 1
ATOM 4218 C CA . THR B 1 110 ? -11.468 29.748 81.475 1.00 63.10 139 THR B CA 1
ATOM 4219 C C . THR B 1 110 ? -11.458 30.998 80.588 1.00 62.73 139 THR B C 1
ATOM 4220 O O . THR B 1 110 ? -11.585 30.887 79.373 1.00 63.52 139 THR B O 1
ATOM 4224 N N . ALA B 1 111 ? -11.412 32.177 81.187 1.00 61.33 140 ALA B N 1
ATOM 4225 C CA . ALA B 1 111 ? -11.269 33.420 80.441 1.00 60.85 140 ALA B CA 1
ATOM 4226 C C . ALA B 1 111 ? -9.732 33.687 80.377 1.00 60.65 140 ALA B C 1
ATOM 4227 O O . ALA B 1 111 ? -8.960 32.900 80.943 1.00 60.59 140 ALA B O 1
ATOM 4229 N N . TRP B 1 112 ? -9.268 34.739 79.678 1.00 60.57 141 TRP B N 1
ATOM 4230 C CA . TRP B 1 112 ? -7.829 35.010 79.631 1.00 60.97 141 TRP B CA 1
ATOM 4231 C C . TRP B 1 112 ? -7.505 36.492 79.601 1.00 61.01 141 TRP B C 1
ATOM 4232 O O . TRP B 1 112 ? -8.406 37.320 79.544 1.00 60.73 141 TRP B O 1
ATOM 4243 N N . PHE B 1 113 ? -6.229 36.830 79.728 1.00 61.41 142 PHE B N 1
ATOM 4244 C CA . PHE B 1 113 ? -5.815 38.218 79.695 1.00 62.39 142 PHE B CA 1
ATOM 4245 C C . PHE B 1 113 ? -4.590 38.407 78.850 1.00 62.68 142 PHE B C 1
ATOM 4246 O O . PHE B 1 113 ? -3.727 37.536 78.791 1.00 62.60 142 PHE B O 1
ATOM 4254 N N . HIS B 1 114 ? -4.529 39.534 78.171 1.00 62.84 143 HIS B N 1
ATOM 4255 C CA . HIS B 1 114 ? -3.421 39.866 77.283 1.00 63.42 143 HIS B CA 1
ATOM 4256 C C . HIS B 1 114 ? -3.462 41.364 77.000 1.00 63.55 143 HIS B C 1
ATOM 4257 O O . HIS B 1 114 ? -4.525 41.977 77.100 1.00 63.36 143 HIS B O 1
ATOM 4264 N N . PRO B 1 115 ? -2.325 41.979 76.619 1.00 63.63 144 PRO B N 1
ATOM 4265 C CA . PRO B 1 115 ? -2.353 43.414 76.295 1.00 63.78 144 PRO B CA 1
ATOM 4266 C C . PRO B 1 115 ? -3.292 43.738 75.131 1.00 64.56 144 PRO B C 1
ATOM 4267 O O . PRO B 1 115 ? -3.623 42.872 74.317 1.00 64.63 144 PRO B O 1
ATOM 4271 N N . HIS B 1 116 ? -3.759 44.985 75.084 1.00 64.95 145 HIS B N 1
ATOM 4272 C CA . HIS B 1 116 ? -4.630 45.482 74.010 1.00 65.82 145 HIS B CA 1
ATOM 4273 C C . HIS B 1 116 ? -4.121 46.845 73.479 1.00 66.41 145 HIS B C 1
ATOM 4274 O O . HIS B 1 116 ? -4.914 47.665 73.017 1.00 66.27 145 HIS B O 1
ATOM 4281 N N . THR B 1 117 ? -2.799 47.071 73.563 1.00 66.75 146 THR B N 1
ATOM 4282 C CA . THR B 1 117 ? -2.089 48.278 73.167 1.00 67.59 146 THR B CA 1
ATOM 4283 C C . THR B 1 117 ? -2.459 48.688 71.749 1.00 68.59 146 THR B C 1
ATOM 4284 O O . THR B 1 117 ? -2.448 47.853 70.847 1.00 68.79 146 THR B O 1
ATOM 4288 N N . HIS B 1 118 ? -2.787 49.973 71.556 1.00 69.01 147 HIS B N 1
ATOM 4289 C CA . HIS B 1 118 ? -3.167 50.526 70.261 1.00 69.85 147 HIS B CA 1
ATOM 4290 C C . HIS B 1 118 ? -2.143 50.235 69.177 1.00 69.50 147 HIS B C 1
ATOM 4291 O O . HIS B 1 118 ? -0.988 50.651 69.293 1.00 69.94 147 HIS B O 1
ATOM 4298 N N . GLY B 1 119 ? -2.573 49.501 68.153 1.00 68.66 148 GLY B N 1
ATOM 4299 C CA . GLY B 1 119 ? -1.732 49.117 67.022 1.00 68.17 148 GLY B CA 1
ATOM 4300 C C . GLY B 1 119 ? -0.498 48.309 67.382 1.00 67.25 148 GLY B C 1
ATOM 4301 O O . GLY B 1 119 ? 0.413 48.177 66.564 1.00 67.32 148 GLY B O 1
ATOM 4302 N N . LEU B 1 120 ? -0.443 47.772 68.605 1.00 66.29 149 LEU B N 1
ATOM 4303 C CA . LEU B 1 120 ? 0.711 47.000 69.030 1.00 66.12 149 LEU B CA 1
ATOM 4304 C C . LEU B 1 120 ? 0.380 45.678 69.714 1.00 65.63 149 LEU B C 1
ATOM 4305 O O . LEU B 1 120 ? 1.311 44.950 70.054 1.00 65.67 149 LEU B O 1
ATOM 4310 N N . THR B 1 121 ? -0.922 45.355 69.875 1.00 65.07 150 THR B N 1
ATOM 4311 C CA . THR B 1 121 ? -1.442 44.125 70.482 1.00 65.21 150 THR B CA 1
ATOM 4312 C C . THR B 1 121 ? -0.718 42.859 70.022 1.00 65.51 150 THR B C 1
ATOM 4313 O O . THR B 1 121 ? -0.254 42.102 70.866 1.00 65.76 150 THR B O 1
ATOM 4317 N N . GLY B 1 122 ? -0.612 42.654 68.711 1.00 65.51 151 GLY B N 1
ATOM 4318 C CA . GLY B 1 122 ? 0.047 41.492 68.134 1.00 66.08 151 GLY B CA 1
ATOM 4319 C C . GLY B 1 122 ? 1.495 41.364 68.553 1.00 66.52 151 GLY B C 1
ATOM 4320 O O . GLY B 1 122 ? 1.922 40.295 68.978 1.00 66.61 151 GLY B O 1
ATOM 4321 N N . ARG B 1 123 ? 2.250 42.455 68.475 1.00 66.64 152 ARG B N 1
ATOM 4322 C CA . ARG B 1 123 ? 3.660 42.465 68.852 1.00 67.25 152 ARG B CA 1
ATOM 4323 C C . ARG B 1 123 ? 3.873 42.032 70.310 1.00 66.98 152 ARG B C 1
ATOM 4324 O O . ARG B 1 123 ? 4.670 41.138 70.569 1.00 66.96 152 ARG B O 1
ATOM 4332 N N . GLN B 1 124 ? 3.136 42.645 71.246 1.00 66.48 153 GLN B N 1
ATOM 4333 C CA . GLN B 1 124 ? 3.229 42.377 72.678 1.00 66.10 153 GLN B CA 1
ATOM 4334 C C . GLN B 1 124 ? 2.748 40.976 73.057 1.00 66.16 153 GLN B C 1
ATOM 4335 O O . GLN B 1 124 ? 3.380 40.337 73.895 1.00 66.42 153 GLN B O 1
ATOM 4341 N N . VAL B 1 125 ? 1.676 40.473 72.413 1.00 65.64 154 VAL B N 1
ATOM 4342 C CA . VAL B 1 125 ? 1.196 39.111 72.661 1.00 65.57 154 VAL B CA 1
ATOM 4343 C C . VAL B 1 125 ? 2.262 38.120 72.157 1.00 65.80 154 VAL B C 1
ATOM 4344 O O . VAL B 1 125 ? 2.591 37.160 72.862 1.00 66.16 154 VAL B O 1
ATOM 4348 N N . ALA B 1 126 ? 2.841 38.395 70.970 1.00 65.42 155 ALA B N 1
ATOM 4349 C CA . ALA B 1 126 ? 3.921 37.581 70.407 1.00 65.52 155 ALA B CA 1
ATOM 4350 C C . ALA B 1 126 ? 5.162 37.644 71.296 1.00 65.18 155 ALA B C 1
ATOM 4351 O O . ALA B 1 126 ? 5.888 36.656 71.376 1.00 65.87 155 ALA B O 1
ATOM 4353 N N . MET B 1 127 ? 5.413 38.793 71.958 1.00 63.80 156 MET B N 1
ATOM 4354 C CA . MET B 1 127 ? 6.544 38.937 72.867 1.00 63.10 156 MET B CA 1
ATOM 4355 C C . MET B 1 127 ? 6.481 37.984 74.035 1.00 63.08 156 MET B C 1
ATOM 4356 O O . MET B 1 127 ? 7.520 37.585 74.546 1.00 63.23 156 MET B O 1
ATOM 4361 N N . GLY B 1 128 ? 5.281 37.615 74.452 1.00 62.92 157 GLY B N 1
ATOM 4362 C CA . GLY B 1 128 ? 5.110 36.670 75.539 1.00 63.31 157 GLY B CA 1
ATOM 4363 C C . GLY B 1 128 ? 4.020 37.015 76.526 1.00 63.28 157 GLY B C 1
ATOM 4364 O O . GLY B 1 128 ? 3.718 36.203 77.392 1.00 63.37 157 GLY B O 1
ATOM 4365 N N . LEU B 1 129 ? 3.433 38.206 76.427 1.00 63.03 158 LEU B N 1
ATOM 4366 C CA . LEU B 1 129 ? 2.368 38.599 77.334 1.00 63.31 158 LEU B CA 1
ATOM 4367 C C . LEU B 1 129 ? 1.098 37.804 77.082 1.00 63.81 158 LEU B C 1
ATOM 4368 O O . LEU B 1 129 ? 0.680 37.617 75.940 1.00 64.14 158 LEU B O 1
ATOM 4373 N N . GLY B 1 130 ? 0.545 37.288 78.164 1.00 63.81 159 GLY B N 1
ATOM 4374 C CA . GLY B 1 130 ? -0.658 36.469 78.178 1.00 64.41 159 GLY B CA 1
ATOM 4375 C C . GLY B 1 130 ? -0.854 35.814 79.534 1.00 64.80 159 GLY B C 1
ATOM 4376 O O . GLY B 1 130 ? 0.100 35.646 80.292 1.00 65.01 159 GLY B O 1
ATOM 4377 N N . GLY B 1 131 ? -2.089 35.467 79.858 1.00 64.41 160 GLY B N 1
ATOM 4378 C CA . GLY B 1 131 ? -2.404 34.831 81.130 1.00 64.31 160 GLY B CA 1
ATOM 4379 C C . GLY B 1 131 ? -3.805 34.265 81.167 1.00 64.00 160 GLY B C 1
ATOM 4380 O O . GLY B 1 131 ? -4.572 34.428 80.216 1.00 63.97 160 GLY B O 1
ATOM 4381 N N . LEU B 1 132 ? -4.158 33.603 82.271 1.00 63.53 161 LEU B N 1
ATOM 4382 C CA . LEU B 1 132 ? -5.479 32.993 82.412 1.00 63.49 161 LEU B CA 1
ATOM 4383 C C . LEU B 1 132 ? -6.324 33.605 83.531 1.00 62.99 161 LEU B C 1
ATOM 4384 O O . LEU B 1 132 ? -5.800 34.253 84.430 1.00 62.98 161 LEU B O 1
ATOM 4389 N N . ILE B 1 133 ? -7.639 33.397 83.458 1.00 62.36 162 ILE B N 1
ATOM 4390 C CA . ILE B 1 133 ? -8.602 33.797 84.469 1.00 62.50 162 ILE B CA 1
ATOM 4391 C C . ILE B 1 133 ? -9.529 32.584 84.675 1.00 62.95 162 ILE B C 1
ATOM 4392 O O . ILE B 1 133 ? -10.288 32.229 83.779 1.00 62.85 162 ILE B O 1
ATOM 4397 N N . ILE B 1 134 ? -9.425 31.913 85.826 1.00 62.97 163 ILE B N 1
ATOM 4398 C CA . ILE B 1 134 ? -10.277 30.779 86.135 1.00 63.12 163 ILE B CA 1
ATOM 4399 C C . ILE B 1 134 ? -11.408 31.274 87.013 1.00 64.21 163 ILE B C 1
ATOM 4400 O O . ILE B 1 134 ? -11.170 31.672 88.147 1.00 63.99 163 ILE B O 1
ATOM 4405 N N . ILE B 1 135 ? -12.629 31.298 86.481 1.00 65.02 164 ILE B N 1
ATOM 4406 C CA . ILE B 1 135 ? -13.788 31.732 87.250 1.00 66.04 164 ILE B CA 1
ATOM 4407 C C . ILE B 1 135 ? -14.468 30.501 87.863 1.00 67.12 164 ILE B C 1
ATOM 4408 O O . ILE B 1 135 ? -14.571 29.465 87.213 1.00 66.74 164 ILE B O 1
ATOM 4413 N N . ASP B 1 136 ? -14.874 30.606 89.136 1.00 68.29 165 ASP B N 1
ATOM 4414 C CA . ASP B 1 136 ? -15.526 29.537 89.892 1.00 69.60 165 ASP B CA 1
ATOM 4415 C C . ASP B 1 136 ? -16.905 29.960 90.351 1.00 70.72 165 ASP B C 1
ATOM 4416 O O . ASP B 1 136 ? -17.086 31.101 90.771 1.00 70.77 165 ASP B O 1
ATOM 4421 N N . ASP B 1 137 ? -17.854 29.031 90.351 1.00 71.38 166 ASP B N 1
ATOM 4422 C CA . ASP B 1 137 ? -19.177 29.297 90.900 1.00 72.85 166 ASP B CA 1
ATOM 4423 C C . ASP B 1 137 ? -19.707 28.050 91.636 1.00 74.63 166 ASP B C 1
ATOM 4424 O O . ASP B 1 137 ? -19.121 26.974 91.514 1.00 74.92 166 ASP B O 1
ATOM 4429 N N . GLU B 1 138 ? -20.763 28.199 92.440 1.00 75.79 167 GLU B N 1
ATOM 4430 C CA . GLU B 1 138 ? -21.310 27.080 93.198 1.00 77.40 167 GLU B CA 1
ATOM 4431 C C . GLU B 1 138 ? -21.839 25.993 92.265 1.00 77.75 167 GLU B C 1
ATOM 4432 O O . GLU B 1 138 ? -21.576 24.814 92.494 1.00 77.75 167 GLU B O 1
ATOM 4438 N N . GLU B 1 139 ? -22.553 26.392 91.198 1.00 77.80 168 GLU B N 1
ATOM 4439 C CA . GLU B 1 139 ? -23.133 25.460 90.231 1.00 78.32 168 GLU B CA 1
ATOM 4440 C C . GLU B 1 139 ? -22.108 24.498 89.616 1.00 78.11 168 GLU B C 1
ATOM 4441 O O . GLU B 1 139 ? -22.332 23.289 89.612 1.00 78.39 168 GLU B O 1
ATOM 4447 N N . SER B 1 140 ? -20.973 25.033 89.143 1.00 77.47 169 SER B N 1
ATOM 4448 C CA . SER B 1 140 ? -19.903 24.264 88.522 1.00 77.48 169 SER B CA 1
ATOM 4449 C C . SER B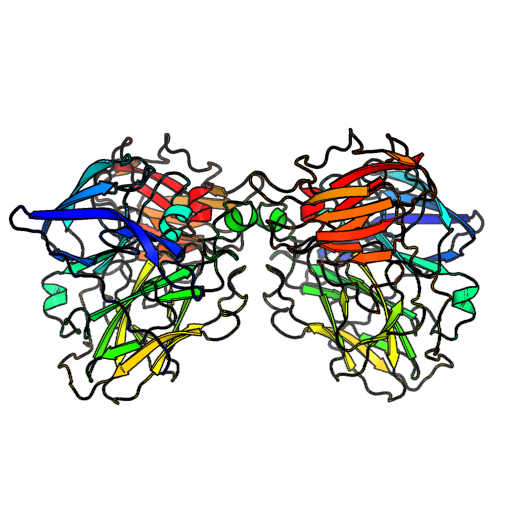 1 140 ? -19.172 23.374 89.521 1.00 77.48 169 SER B C 1
ATOM 4450 O O . SER B 1 140 ? -18.745 22.270 89.170 1.00 77.81 169 SER B O 1
ATOM 4453 N N . THR B 1 141 ? -18.995 23.871 90.751 1.00 76.91 170 THR B N 1
ATOM 4454 C CA . THR B 1 141 ? -18.264 23.176 91.804 1.00 76.97 170 THR B CA 1
ATOM 4455 C C . THR B 1 141 ? -18.950 21.882 92.234 1.00 76.86 170 THR B C 1
ATOM 4456 O O . THR B 1 141 ? -18.265 20.914 92.557 1.00 77.06 170 THR B O 1
ATOM 4460 N N . LYS B 1 142 ? -20.289 21.834 92.169 1.00 76.46 171 LYS B N 1
ATOM 4461 C CA . LYS B 1 142 ? -21.062 20.639 92.512 1.00 76.45 171 LYS B CA 1
ATOM 4462 C C . LYS B 1 142 ? -20.753 19.476 91.562 1.00 75.77 171 LYS B C 1
ATOM 4463 O O . LYS B 1 142 ? -20.748 18.324 91.987 1.00 75.75 171 LYS B O 1
ATOM 4469 N N . LEU B 1 143 ? -20.516 19.783 90.275 1.00 75.17 172 LEU B N 1
ATOM 4470 C CA . LEU B 1 143 ? -20.213 18.797 89.237 1.00 74.96 172 LEU B CA 1
ATOM 4471 C C . LEU B 1 143 ? -18.929 18.040 89.560 1.00 74.36 172 LEU B C 1
ATOM 4472 O O . LEU B 1 143 ? -17.982 18.637 90.072 1.00 74.68 172 LEU B O 1
ATOM 4477 N N . PRO B 1 144 ? -18.860 16.731 89.255 1.00 73.16 173 PRO B N 1
ATOM 4478 C CA . PRO B 1 144 ? -17.647 15.965 89.590 1.00 72.32 173 PRO B CA 1
ATOM 4479 C C . PRO B 1 144 ? -16.517 16.052 88.566 1.00 71.27 173 PRO B C 1
ATOM 4480 O O . PRO B 1 144 ? -15.843 15.055 88.331 1.00 71.42 173 PRO B O 1
ATOM 4484 N N . LEU B 1 145 ? -16.330 17.226 87.943 1.00 69.93 174 LEU B N 1
ATOM 4485 C CA . LEU B 1 145 ? -15.272 17.444 86.960 1.00 69.04 174 LEU B CA 1
ATOM 4486 C C . LEU B 1 145 ? -13.917 17.475 87.663 1.00 68.53 174 LEU B C 1
ATOM 4487 O O . LEU B 1 145 ? -13.846 17.889 88.820 1.00 68.61 174 LEU B O 1
ATOM 4492 N N . PRO B 1 146 ? -12.815 17.096 86.981 1.00 67.69 175 PRO B N 1
ATOM 4493 C CA . PRO B 1 146 ? -11.492 17.176 87.629 1.00 67.12 175 PRO B CA 1
ATOM 4494 C C . PRO B 1 146 ? -11.188 18.599 88.113 1.00 66.69 175 PRO B C 1
ATOM 4495 O O . PRO B 1 146 ? -11.414 19.554 87.378 1.00 66.84 175 PRO B O 1
ATOM 4499 N N . LYS B 1 147 ? -10.776 18.743 89.376 1.00 66.02 176 LYS B N 1
ATOM 4500 C CA . LYS B 1 147 ? -10.528 20.051 89.983 1.00 65.97 176 LYS B CA 1
ATOM 4501 C C . LYS B 1 147 ? -9.101 20.264 90.472 1.00 65.40 176 LYS B C 1
ATOM 4502 O O . LYS B 1 147 ? -8.786 21.375 90.916 1.00 65.81 176 LYS B O 1
ATOM 4508 N N . GLU B 1 148 ? -8.258 19.217 90.462 1.00 64.17 177 GLU B N 1
ATOM 4509 C CA . GLU B 1 148 ? -6.894 19.357 90.944 1.00 63.87 177 GLU B CA 1
ATOM 4510 C C . GLU B 1 148 ? -6.026 20.090 89.950 1.00 63.20 177 GLU B C 1
ATOM 4511 O O . GLU B 1 148 ? -5.498 19.484 89.015 1.00 63.25 177 GLU B O 1
ATOM 4517 N N . TRP B 1 149 ? -5.872 21.408 90.161 1.00 62.38 178 TRP B N 1
ATOM 4518 C CA . TRP B 1 149 ? -5.074 22.290 89.316 1.00 61.89 178 TRP B CA 1
ATOM 4519 C C . TRP B 1 149 ? -3.675 21.756 89.065 1.00 61.63 178 TRP B C 1
ATOM 4520 O O . TRP B 1 149 ? -3.005 21.313 89.991 1.00 61.95 178 TRP B O 1
ATOM 4531 N N . GLY B 1 150 ? -3.270 21.756 87.813 1.00 61.18 179 GLY B N 1
ATOM 4532 C CA . GLY B 1 150 ? -1.952 21.272 87.437 1.00 61.59 179 GLY B CA 1
ATOM 4533 C C . GLY B 1 150 ? -1.771 19.771 87.490 1.00 61.68 179 GLY B C 1
ATOM 4534 O O . GLY B 1 150 ? -0.706 19.277 87.139 1.00 61.76 179 GLY B O 1
ATOM 4535 N N . VAL B 1 151 ? -2.787 19.032 87.942 1.00 61.68 180 VAL B N 1
ATOM 4536 C CA . VAL B 1 151 ? -2.719 17.579 88.007 1.00 62.04 180 VAL B CA 1
ATOM 4537 C C . VAL B 1 151 ? -3.754 16.981 87.038 1.00 62.65 180 VAL B C 1
ATOM 4538 O O . VAL B 1 151 ? -3.370 16.342 86.055 1.00 62.71 180 VAL B O 1
ATOM 4542 N N . ASP B 1 152 ? -5.059 17.224 87.288 1.00 62.68 181 ASP B N 1
ATOM 4543 C CA . ASP B 1 152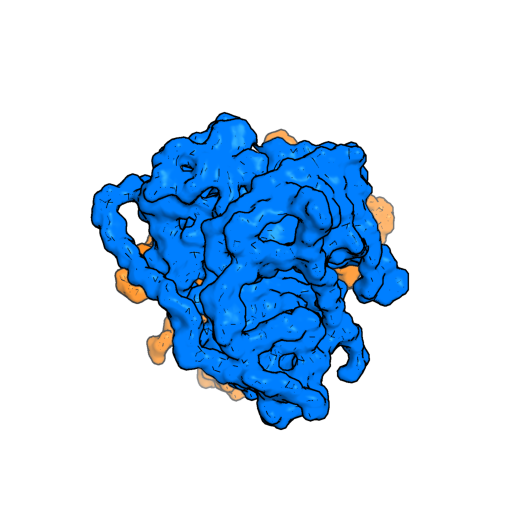 ? -6.128 16.758 86.408 1.00 63.31 181 ASP B CA 1
ATOM 4544 C C . ASP B 1 152 ? -6.971 17.900 85.827 1.00 62.74 181 ASP B C 1
ATOM 4545 O O . ASP B 1 152 ? -7.839 17.649 85.012 1.00 63.05 181 ASP B O 1
ATOM 4550 N N . ASP B 1 153 ? -6.710 19.143 86.226 1.00 62.26 182 ASP B N 1
ATOM 4551 C CA . ASP B 1 153 ? -7.371 20.333 85.704 1.00 62.21 182 ASP B CA 1
ATOM 4552 C C . ASP B 1 153 ? -6.189 21.107 85.152 1.00 61.75 182 ASP B C 1
ATOM 4553 O O . ASP B 1 153 ? -5.449 21.735 85.914 1.00 61.96 182 ASP B O 1
ATOM 4558 N N . VAL B 1 154 ? -5.938 20.966 83.849 1.00 60.82 183 VAL B N 1
ATOM 4559 C CA . VAL B 1 154 ? -4.735 21.516 83.250 1.00 60.45 183 VAL B CA 1
ATOM 4560 C C . VAL B 1 154 ? -4.969 22.561 82.168 1.00 60.05 183 VAL B C 1
ATOM 4561 O O . VAL B 1 154 ? -5.601 22.275 81.155 1.00 60.38 183 VAL B O 1
ATOM 4565 N N . PRO B 1 155 ? -4.335 23.736 82.304 1.00 59.30 184 PRO B N 1
ATOM 4566 C CA . PRO B 1 155 ? -4.424 24.738 81.236 1.00 58.97 184 PRO B CA 1
ATOM 4567 C C . PRO B 1 155 ? -3.487 24.418 80.067 1.00 59.10 184 PRO B C 1
ATOM 4568 O O . PRO B 1 155 ? -2.324 24.070 80.277 1.00 59.64 184 PRO B O 1
ATOM 4572 N N . VAL B 1 156 ? -3.982 24.531 78.835 1.00 58.47 185 VAL B N 1
ATOM 4573 C CA . VAL B 1 156 ? -3.169 24.288 77.650 1.00 58.41 185 VAL B CA 1
ATOM 4574 C C . VAL B 1 156 ? -3.239 25.510 76.718 1.00 58.80 185 VAL B C 1
ATOM 4575 O O . VAL B 1 156 ? -4.197 25.667 75.959 1.00 58.94 185 VAL B O 1
ATOM 4579 N N . ILE B 1 157 ? -2.237 26.385 76.804 1.00 58.78 186 ILE B N 1
ATOM 4580 C CA . ILE B 1 157 ? -2.122 27.585 75.988 1.00 59.63 186 ILE B CA 1
ATOM 4581 C C . ILE B 1 157 ? -1.272 27.261 74.776 1.00 60.59 186 ILE B C 1
ATOM 4582 O O . ILE B 1 157 ? -0.075 27.016 74.897 1.00 60.77 186 ILE B O 1
ATOM 4587 N N . LEU B 1 158 ? -1.895 27.271 73.600 1.00 60.69 187 LEU B N 1
ATOM 4588 C CA . LEU B 1 158 ? -1.259 26.935 72.341 1.00 60.39 187 LEU B CA 1
ATOM 4589 C C . LEU B 1 158 ? -0.991 28.170 71.518 1.00 60.35 187 LEU B C 1
ATOM 4590 O O . LEU B 1 158 ? -1.912 28.793 71.017 1.00 59.98 187 LEU B O 1
ATOM 4595 N N . GLN B 1 159 ? 0.280 28.528 71.378 1.00 60.72 188 GLN B N 1
ATOM 4596 C CA . GLN B 1 159 ? 0.705 29.681 70.594 1.00 61.08 188 GLN B CA 1
ATOM 4597 C C . GLN B 1 159 ? 1.836 29.258 69.681 1.00 61.62 188 GLN B C 1
ATOM 4598 O O . GLN B 1 159 ? 2.719 28.531 70.111 1.00 61.23 188 GLN B O 1
ATOM 4604 N N . ASP B 1 160 ? 1.860 29.756 68.451 1.00 62.66 189 ASP B N 1
ATOM 4605 C CA . ASP B 1 160 ? 2.990 29.514 67.553 1.00 63.99 189 ASP B CA 1
ATOM 4606 C C . ASP B 1 160 ? 3.881 30.770 67.538 1.00 65.32 189 ASP B C 1
ATOM 4607 O O . ASP B 1 160 ? 3.391 31.885 67.767 1.00 65.70 189 ASP B O 1
ATOM 4612 N N . LYS B 1 161 ? 5.184 30.596 67.320 1.00 65.84 190 LYS B N 1
ATOM 4613 C CA . LYS B 1 161 ? 6.106 31.730 67.303 1.00 66.91 190 LYS B CA 1
ATOM 4614 C C . LYS B 1 161 ? 7.134 31.597 66.189 1.00 68.42 190 LYS B C 1
ATOM 4615 O O . LYS B 1 161 ? 7.473 30.487 65.776 1.00 68.37 190 LYS B O 1
ATOM 4621 N N . ARG B 1 162 ? 7.643 32.731 65.712 1.00 69.61 191 ARG B N 1
ATOM 4622 C CA . ARG B 1 162 ? 8.661 32.741 64.673 1.00 71.52 191 ARG B CA 1
ATOM 4623 C C . ARG B 1 162 ? 9.924 33.367 65.226 1.00 72.74 191 ARG B C 1
ATOM 4624 O O . ARG B 1 162 ? 9.860 34.444 65.817 1.00 72.87 191 ARG B O 1
ATOM 4632 N N . LEU B 1 163 ? 11.067 32.699 65.052 1.00 73.43 192 LEU B N 1
ATOM 4633 C CA . LEU B 1 163 ? 12.334 33.240 65.526 1.00 74.65 192 LEU B CA 1
ATOM 4634 C C . LEU B 1 163 ? 13.304 33.513 64.374 1.00 75.89 192 LEU B C 1
ATOM 4635 O O . LEU B 1 163 ? 13.353 32.752 63.406 1.00 75.99 192 LEU B O 1
ATOM 4640 N N . ASP B 1 164 ? 14.102 34.577 64.492 1.00 76.52 193 ASP B N 1
ATOM 4641 C CA . ASP B 1 164 ? 15.121 34.883 63.492 1.00 77.65 193 ASP B CA 1
ATOM 4642 C C . ASP B 1 164 ? 16.386 33.999 63.729 1.00 78.73 193 ASP B C 1
ATOM 4643 O O . ASP B 1 164 ? 16.464 33.287 64.738 1.00 79.02 193 ASP B O 1
ATOM 4648 N N . ALA B 1 165 ? 17.379 34.064 62.826 1.00 79.16 194 ALA B N 1
ATOM 4649 C CA . ALA B 1 165 ? 18.617 33.294 62.949 1.00 79.81 194 ALA B CA 1
ATOM 4650 C C . ALA B 1 165 ? 19.338 33.506 64.289 1.00 79.87 194 ALA B C 1
ATOM 4651 O O . ALA B 1 165 ? 19.914 32.556 64.827 1.00 79.78 194 ALA B O 1
ATOM 4653 N N . LYS B 1 166 ? 19.283 34.733 64.841 1.00 79.81 195 LYS B N 1
ATOM 4654 C CA . LYS B 1 166 ? 19.924 35.021 66.130 1.00 80.52 195 LYS B CA 1
ATOM 4655 C C . LYS B 1 166 ? 19.106 34.547 67.361 1.00 80.73 195 LYS B C 1
ATOM 4656 O O . LYS B 1 166 ? 19.486 34.857 68.493 1.00 80.80 195 LYS B O 1
ATOM 4662 N N . GLY B 1 167 ? 17.983 33.861 67.129 1.00 80.37 196 GLY B N 1
ATOM 4663 C CA . GLY B 1 167 ? 17.114 33.362 68.183 1.00 80.46 196 GLY B CA 1
ATOM 4664 C C . GLY B 1 167 ? 16.017 34.314 68.619 1.00 80.51 196 GLY B C 1
ATOM 4665 O O . GLY B 1 167 ? 15.039 33.887 69.232 1.00 80.82 196 GLY B O 1
ATOM 4666 N N . HIS B 1 168 ? 16.163 35.606 68.315 1.00 80.11 197 HIS B N 1
ATOM 4667 C CA . HIS B 1 168 ? 15.192 36.628 68.700 1.00 80.41 197 HIS B CA 1
ATOM 4668 C C . HIS B 1 168 ? 13.810 36.418 68.073 1.00 79.34 197 HIS B C 1
ATOM 4669 O O . HIS B 1 168 ? 13.700 35.752 67.050 1.00 78.96 197 HIS B O 1
ATOM 4676 N N . ILE B 1 169 ? 12.757 36.968 68.696 1.00 78.62 198 ILE B N 1
ATOM 4677 C CA . ILE B 1 169 ? 11.409 36.835 68.147 1.00 78.45 198 ILE B CA 1
ATOM 4678 C C . ILE B 1 169 ? 11.305 37.699 66.907 1.00 78.11 198 ILE B C 1
ATOM 4679 O O . ILE B 1 169 ? 11.512 38.913 66.977 1.00 78.26 198 ILE B O 1
ATOM 4684 N N . ASP B 1 170 ? 11.039 37.065 65.759 1.00 77.36 199 ASP B N 1
ATOM 4685 C CA . ASP B 1 170 ? 10.943 37.751 64.480 1.00 76.96 199 ASP B CA 1
ATOM 4686 C C . ASP B 1 170 ? 9.547 38.281 64.212 1.00 76.65 199 ASP B C 1
ATOM 4687 O O . ASP B 1 170 ? 8.716 37.585 63.633 1.00 77.11 199 ASP B O 1
ATOM 4692 N N . TYR B 1 171 ? 9.294 39.522 64.610 1.00 75.95 200 TYR B N 1
ATOM 4693 C CA . TYR B 1 171 ? 8.006 40.155 64.372 1.00 75.85 200 TYR B CA 1
ATOM 4694 C C . TYR B 1 171 ? 8.173 41.504 63.671 1.00 76.49 200 TYR B C 1
ATOM 4695 O O . TYR B 1 171 ? 8.703 42.459 64.250 1.00 76.75 200 TYR B O 1
ATOM 4704 N N . GLN B 1 172 ? 7.705 41.575 62.421 1.00 76.36 201 GLN B N 1
ATOM 4705 C CA . GLN B 1 172 ? 7.697 42.784 61.609 1.00 76.79 201 GLN B CA 1
ATOM 4706 C C . GLN B 1 172 ? 6.264 42.993 61.142 1.00 75.92 201 GLN B C 1
ATOM 4707 O O . GLN B 1 172 ? 5.650 42.042 60.659 1.00 76.37 201 GLN B O 1
ATOM 4713 N N . LEU B 1 173 ? 5.722 44.213 61.274 1.00 74.79 202 LEU B N 1
ATOM 4714 C CA . LEU B 1 173 ? 4.364 44.483 60.809 1.00 74.56 202 LEU B CA 1
ATOM 4715 C C . LEU B 1 173 ? 4.370 44.958 59.344 1.00 75.26 202 LEU B C 1
ATOM 4716 O O . LEU B 1 173 ? 3.854 46.031 59.010 1.00 75.49 202 LEU B O 1
ATOM 4721 N N . ASP B 1 174 ? 4.968 44.143 58.461 1.00 75.17 203 ASP B N 1
ATOM 4722 C CA . ASP B 1 174 ? 5.002 44.451 57.038 1.00 75.55 203 ASP B CA 1
ATOM 4723 C C . ASP B 1 174 ? 3.623 44.149 56.372 1.00 75.62 203 ASP B C 1
ATOM 4724 O O . ASP B 1 174 ? 2.708 43.695 57.064 1.00 75.96 203 ASP B O 1
ATOM 4729 N N . ILE B 1 175 ? 3.453 44.421 55.058 1.00 75.14 204 ILE B N 1
ATOM 4730 C CA . ILE B 1 175 ? 2.157 44.188 54.405 1.00 75.14 204 ILE B CA 1
ATOM 4731 C C . ILE B 1 175 ? 1.726 42.720 54.422 1.00 75.40 204 ILE B C 1
ATOM 4732 O O . ILE B 1 175 ? 0.523 42.467 54.465 1.00 75.85 204 ILE B O 1
ATOM 4737 N N . ILE B 1 176 ? 2.681 41.758 54.398 1.00 74.91 205 ILE B N 1
ATOM 4738 C CA . ILE B 1 176 ? 2.323 40.335 54.418 1.00 74.80 205 ILE B CA 1
ATOM 4739 C C . ILE B 1 176 ? 1.753 39.939 55.771 1.00 74.30 205 ILE B C 1
ATOM 4740 O O . ILE B 1 176 ? 0.640 39.412 55.828 1.00 74.26 205 ILE B O 1
ATOM 4745 N N . THR B 1 177 ? 2.487 40.221 56.862 1.00 73.71 206 THR B N 1
ATOM 4746 C CA . THR B 1 177 ? 1.996 39.882 58.195 1.00 73.71 206 THR B CA 1
ATOM 4747 C C . THR B 1 177 ? 0.750 40.691 58.555 1.00 73.44 206 THR B C 1
ATOM 4748 O O . THR B 1 177 ? -0.067 40.191 59.309 1.00 73.62 206 THR B O 1
ATOM 4752 N N . ALA B 1 178 ? 0.571 41.901 57.996 1.00 72.86 207 ALA B N 1
ATOM 4753 C CA . ALA B 1 178 ? -0.637 42.678 58.259 1.00 72.95 207 ALA B CA 1
ATOM 4754 C C . ALA B 1 178 ? -1.875 42.092 57.541 1.00 72.96 207 ALA B C 1
ATOM 4755 O O . ALA B 1 178 ? -3.006 42.313 57.979 1.00 73.33 207 ALA B O 1
ATOM 4757 N N . ALA B 1 179 ? -1.665 41.352 56.449 1.00 72.34 208 ALA B N 1
ATOM 4758 C CA . ALA B 1 179 ? -2.758 40.781 55.681 1.00 72.52 208 ALA B CA 1
ATOM 4759 C C . ALA B 1 179 ? -3.056 39.320 56.017 1.00 72.37 208 ALA B C 1
ATOM 4760 O O . ALA B 1 179 ? -4.222 39.003 56.250 1.00 72.66 208 ALA B O 1
ATOM 4762 N N . VAL B 1 180 ? -2.043 38.423 56.023 1.00 71.91 209 VAL B N 1
ATOM 4763 C CA . VAL B 1 180 ? -2.305 37.021 56.373 1.00 72.18 209 VAL B CA 1
ATOM 4764 C C . VAL B 1 180 ? -2.225 36.797 57.895 1.00 72.02 209 VAL B C 1
ATOM 4765 O O . VAL B 1 180 ? -2.983 36.001 58.452 1.00 72.22 209 VAL B O 1
ATOM 4769 N N . GLY B 1 181 ? -1.331 37.521 58.548 1.00 71.41 210 GLY B N 1
ATOM 4770 C CA . GLY B 1 181 ? -1.132 37.415 59.981 1.00 71.12 210 GLY B CA 1
ATOM 4771 C C . GLY B 1 181 ? 0.282 37.021 60.347 1.00 70.37 210 GLY B C 1
ATOM 4772 O O . GLY B 1 181 ? 1.124 36.787 59.471 1.00 70.37 210 GLY B O 1
ATOM 4773 N N . TRP B 1 182 ? 0.553 36.962 61.654 1.00 69.46 211 TRP B N 1
ATOM 4774 C CA . TRP B 1 182 ? 1.851 36.556 62.151 1.00 68.94 211 TRP B CA 1
ATOM 4775 C C . TRP B 1 182 ? 1.747 35.116 62.552 1.00 68.44 211 TRP B C 1
ATOM 4776 O O . TRP B 1 182 ? 0.904 34.741 63.368 1.00 68.30 211 TRP B O 1
ATOM 4787 N N . PHE B 1 183 ? 2.584 34.302 61.948 1.00 68.10 212 PHE B N 1
ATOM 4788 C CA . PHE B 1 183 ? 2.664 32.884 62.242 1.00 68.10 212 PHE B CA 1
ATOM 4789 C C . PHE B 1 183 ? 4.147 32.453 62.320 1.00 67.70 212 PHE B C 1
ATOM 4790 O O . PHE B 1 183 ? 5.042 33.232 61.979 1.00 67.32 212 PHE B O 1
ATOM 4798 N N . GLY B 1 184 ? 4.399 31.241 62.796 1.00 67.54 213 GLY B N 1
ATOM 4799 C CA . GLY B 1 184 ? 5.759 30.757 62.943 1.00 67.80 213 GLY B CA 1
ATOM 4800 C C . GLY B 1 184 ? 5.935 29.295 62.648 1.00 68.06 213 GLY B C 1
ATOM 4801 O O . GLY B 1 184 ? 4.964 28.564 62.464 1.00 67.75 213 GLY B O 1
ATOM 4802 N N . ASP B 1 185 ? 7.191 28.877 62.585 1.00 68.66 214 ASP B N 1
ATOM 4803 C CA . ASP B 1 185 ? 7.584 27.491 62.347 1.00 69.75 214 ASP B CA 1
ATOM 4804 C C . ASP B 1 185 ? 7.822 26.724 63.676 1.00 69.77 214 ASP B C 1
ATOM 4805 O O . ASP B 1 185 ? 8.418 25.648 63.656 1.00 70.50 214 ASP B O 1
ATOM 4810 N N . MET B 1 186 ? 7.375 27.276 64.820 1.00 68.62 215 MET B N 1
ATOM 4811 C CA . MET B 1 186 ? 7.565 26.679 66.130 1.00 67.88 215 MET B CA 1
ATOM 4812 C C . MET B 1 186 ? 6.263 26.677 66.918 1.00 66.93 215 MET B C 1
ATOM 4813 O O . MET B 1 186 ? 5.688 27.738 67.151 1.00 67.01 215 MET B O 1
ATOM 4818 N N . MET B 1 187 ? 5.836 25.499 67.383 1.00 66.07 216 MET B N 1
ATOM 4819 C CA . MET B 1 187 ? 4.622 25.394 68.178 1.00 65.75 216 MET B CA 1
ATOM 4820 C C . MET B 1 187 ? 4.925 25.346 69.671 1.00 65.57 216 MET B C 1
ATOM 4821 O O . MET B 1 187 ? 5.783 24.581 70.121 1.00 65.83 216 MET B O 1
ATOM 4826 N N . LEU B 1 188 ? 4.216 26.169 70.445 1.00 64.94 217 LEU B N 1
ATOM 4827 C CA . LEU B 1 188 ? 4.401 26.212 71.885 1.00 64.57 217 LEU B CA 1
ATOM 4828 C C . LEU B 1 188 ? 3.141 25.816 72.623 1.00 63.98 217 LEU B C 1
ATOM 4829 O O . LEU B 1 188 ? 2.030 26.116 72.177 1.00 64.07 217 LEU B O 1
ATOM 4834 N N . THR B 1 189 ? 3.328 25.109 73.741 1.00 63.28 218 THR B N 1
ATOM 4835 C CA . THR B 1 189 ? 2.281 24.634 74.645 1.00 63.02 218 THR B CA 1
ATOM 4836 C C . THR B 1 189 ? 2.751 25.106 76.000 1.00 62.85 218 THR B C 1
ATOM 4837 O O . THR B 1 189 ? 3.718 24.562 76.526 1.00 62.83 218 THR B O 1
ATOM 4841 N N . ASN B 1 190 ? 2.166 26.197 76.498 1.00 62.61 219 ASN B N 1
ATOM 4842 C CA . ASN B 1 190 ? 2.597 26.862 77.722 1.00 62.88 219 ASN B CA 1
ATOM 4843 C C . ASN B 1 190 ? 4.062 27.352 77.609 1.00 63.56 219 ASN B C 1
ATOM 4844 O O . ASN B 1 190 ? 4.789 27.361 78.600 1.00 63.91 219 ASN B O 1
ATOM 4849 N N . GLY B 1 191 ? 4.451 27.787 76.401 1.00 63.51 220 GLY B N 1
ATOM 4850 C CA . GLY B 1 191 ? 5.792 28.262 76.079 1.00 63.99 220 GLY B CA 1
ATOM 4851 C C . GLY B 1 191 ? 6.823 27.150 75.988 1.00 64.35 220 GLY B C 1
ATOM 4852 O O . GLY B 1 191 ? 8.011 27.370 76.226 1.00 64.32 220 GLY B O 1
ATOM 4853 N N . THR B 1 192 ? 6.380 25.938 75.650 1.00 64.33 221 THR B N 1
ATOM 4854 C CA . THR B 1 192 ? 7.253 24.777 75.612 1.00 64.73 221 THR B CA 1
ATOM 4855 C C . THR B 1 192 ? 7.035 23.993 74.355 1.00 64.94 221 THR B C 1
ATOM 4856 O O . THR B 1 192 ? 5.888 23.774 73.959 1.00 65.36 221 THR B O 1
ATOM 4860 N N . VAL B 1 193 ? 8.120 23.537 73.736 1.00 64.66 222 VAL B N 1
ATOM 4861 C CA . VAL B 1 193 ? 7.996 22.757 72.517 1.00 64.85 222 VAL B CA 1
ATOM 4862 C C . VAL B 1 193 ? 7.642 21.312 72.817 1.00 65.01 222 VAL B C 1
ATOM 4863 O O . VAL B 1 193 ? 8.493 20.557 73.296 1.00 64.82 222 VAL B O 1
ATOM 4867 N N . TYR B 1 194 ? 6.365 20.948 72.556 1.00 65.12 223 TYR B N 1
ATOM 4868 C CA . TYR B 1 194 ? 5.829 19.592 72.735 1.00 65.90 223 TYR B CA 1
ATOM 4869 C C . TYR B 1 194 ? 6.156 19.005 74.116 1.00 65.54 223 TYR B C 1
ATOM 4870 O O . TYR B 1 194 ? 6.956 18.075 74.232 1.00 65.70 223 TYR B O 1
ATOM 4879 N N . PRO B 1 195 ? 5.540 19.545 75.178 1.00 64.79 224 PRO B N 1
ATOM 4880 C CA . PRO B 1 195 ? 5.826 19.025 76.522 1.00 64.27 224 PRO B CA 1
ATOM 4881 C C . PRO B 1 195 ? 5.029 17.760 76.876 1.00 63.92 224 PRO B C 1
ATOM 4882 O O . PRO B 1 195 ? 4.148 17.334 76.127 1.00 63.89 224 PRO B O 1
ATOM 4886 N N . GLN B 1 196 ? 5.343 17.161 78.022 1.00 63.47 225 GLN B N 1
ATOM 4887 C CA . GLN B 1 196 ? 4.630 15.993 78.509 1.00 63.35 225 GLN B CA 1
ATOM 4888 C C . GLN B 1 196 ? 3.925 16.334 79.839 1.00 62.21 225 GLN B C 1
ATOM 4889 O O . GLN B 1 196 ? 4.416 17.169 80.596 1.00 62.38 225 GLN B O 1
ATOM 4895 N N . HIS B 1 197 ? 2.767 15.720 80.107 1.00 60.82 226 HIS B N 1
ATOM 4896 C CA . HIS B 1 197 ? 2.075 15.917 81.369 1.00 60.44 226 HIS B CA 1
ATOM 4897 C C . HIS B 1 197 ? 1.626 14.565 81.912 1.00 60.36 226 HIS B C 1
ATOM 4898 O O . HIS B 1 197 ? 1.104 13.736 81.168 1.00 60.46 226 HIS B O 1
ATOM 4905 N N . LEU B 1 198 ? 1.851 14.339 83.205 1.00 60.00 227 LEU B N 1
ATOM 4906 C CA . LEU B 1 198 ? 1.455 13.103 83.861 1.00 60.29 227 LEU B CA 1
ATOM 4907 C C . LEU B 1 198 ? 0.124 13.333 84.553 1.00 60.69 227 LEU B C 1
ATOM 4908 O O . LEU B 1 198 ? 0.014 14.249 85.371 1.00 61.13 227 LEU B O 1
ATOM 4913 N N . ALA B 1 199 ? -0.869 12.481 84.290 1.00 60.39 228 ALA B N 1
ATOM 4914 C CA . ALA B 1 199 ? -2.183 12.655 84.905 1.00 60.44 228 ALA B CA 1
ATOM 4915 C C . ALA B 1 199 ? -2.780 11.350 85.461 1.00 59.97 228 ALA B C 1
ATOM 4916 O O . ALA B 1 199 ? -2.495 10.267 84.952 1.00 59.82 228 ALA B O 1
ATOM 4918 N N . PRO B 1 200 ? -3.621 11.433 86.509 1.00 59.34 229 PRO B N 1
ATOM 4919 C CA . PRO B 1 200 ? -4.233 10.206 87.040 1.00 58.75 229 PRO B CA 1
ATOM 4920 C C . PRO B 1 200 ? -5.239 9.578 86.070 1.00 58.26 229 PRO B C 1
ATOM 4921 O O . PRO B 1 200 ? -5.804 10.257 85.217 1.00 57.86 229 PRO B O 1
ATOM 4925 N N . ARG B 1 201 ? -5.446 8.266 86.205 1.00 57.96 230 ARG B N 1
ATOM 4926 C CA . ARG B 1 201 ? -6.421 7.542 85.413 1.00 58.09 230 ARG B CA 1
ATOM 4927 C C . ARG B 1 201 ? -7.830 7.954 85.871 1.00 57.59 230 ARG B C 1
ATOM 4928 O O . ARG B 1 201 ? -8.071 8.204 87.044 1.00 57.49 230 ARG B O 1
ATOM 4936 N N . GLY B 1 202 ? -8.737 8.045 84.928 1.00 57.13 231 GLY B N 1
ATOM 4937 C CA . GLY B 1 202 ? -10.088 8.491 85.179 1.00 57.33 231 GLY B CA 1
ATOM 4938 C C . GLY B 1 202 ? -10.389 9.516 84.117 1.00 57.74 231 GLY B C 1
ATOM 4939 O O . GLY B 1 202 ? -10.410 9.187 82.927 1.00 57.80 231 GLY B O 1
ATOM 4940 N N . TRP B 1 203 ? -10.539 10.777 84.527 1.00 57.68 232 TRP B N 1
ATOM 4941 C CA . TRP B 1 203 ? -10.782 11.842 83.567 1.00 58.00 232 TRP B CA 1
ATOM 4942 C C . TRP B 1 203 ? -9.719 12.930 83.659 1.00 58.46 232 TRP B C 1
ATOM 4943 O O . TRP B 1 203 ? -9.071 13.098 84.697 1.00 58.68 232 TRP B O 1
ATOM 4954 N N . LEU B 1 204 ? -9.499 13.634 82.555 1.00 58.32 233 LEU B N 1
ATOM 4955 C CA . LEU B 1 204 ? -8.518 14.717 82.526 1.00 58.36 233 LEU B CA 1
ATOM 4956 C C . LEU B 1 204 ? -9.157 15.918 81.852 1.00 57.69 233 LEU B C 1
ATOM 4957 O O . LEU B 1 204 ? -9.641 15.811 80.738 1.00 57.71 233 LEU B O 1
ATOM 4962 N N . ARG B 1 205 ? -9.211 17.039 82.544 1.00 57.26 234 ARG B N 1
ATOM 4963 C CA . ARG B 1 205 ? -9.822 18.255 82.028 1.00 57.59 234 ARG B CA 1
ATOM 4964 C C . ARG B 1 205 ? -8.744 19.196 81.500 1.00 58.17 234 ARG B C 1
ATOM 4965 O O . ARG B 1 205 ? -7.860 19.617 82.253 1.00 58.56 234 ARG B O 1
ATOM 4973 N N . LEU B 1 206 ? -8.791 19.488 80.192 1.00 57.82 235 LEU B N 1
ATOM 4974 C CA . LEU B 1 206 ? -7.832 20.378 79.543 1.00 57.83 235 LEU B CA 1
ATOM 4975 C C . LEU B 1 206 ? -8.532 21.680 79.180 1.00 57.59 235 LEU B C 1
ATOM 4976 O O . LEU B 1 206 ? -9.537 21.676 78.455 1.00 57.68 235 LEU B O 1
ATOM 4981 N N . ARG B 1 207 ? -8.007 22.788 79.677 1.00 57.20 236 ARG B N 1
ATOM 4982 C CA . ARG B 1 207 ? -8.570 24.094 79.375 1.00 57.61 236 ARG B CA 1
ATOM 4983 C C . ARG B 1 207 ? -7.764 24.655 78.202 1.00 57.90 236 ARG B C 1
ATOM 4984 O O . ARG B 1 207 ? -6.708 25.247 78.404 1.00 58.42 236 ARG B O 1
ATOM 4992 N N . PHE B 1 208 ? -8.235 24.425 76.978 1.00 57.10 237 PHE B N 1
ATOM 4993 C CA . PHE B 1 208 ? -7.528 24.856 75.784 1.00 56.76 237 PHE B CA 1
ATOM 4994 C C . PHE B 1 208 ? -7.721 26.326 75.443 1.00 56.08 237 PHE B C 1
ATOM 4995 O O . PHE B 1 208 ? -8.850 26.789 75.348 1.00 56.22 237 PHE B O 1
ATOM 5003 N N . LEU B 1 209 ? -6.619 27.043 75.201 1.00 55.12 238 LEU B N 1
ATOM 5004 C CA . LEU B 1 209 ? -6.658 28.433 74.769 1.00 54.91 238 LEU B CA 1
ATOM 5005 C C . LEU B 1 209 ? -5.783 28.531 73.537 1.00 55.29 238 LEU B C 1
ATOM 5006 O O . LEU B 1 209 ? -4.608 28.197 73.617 1.00 55.81 238 LEU B O 1
ATOM 5011 N N . ASN B 1 210 ? -6.330 29.018 72.416 1.00 54.81 239 ASN B N 1
ATOM 5012 C CA . ASN B 1 210 ? -5.530 29.247 71.224 1.00 54.67 239 ASN B CA 1
ATOM 5013 C C . ASN B 1 210 ? -4.994 30.665 71.389 1.00 55.08 239 ASN B C 1
ATOM 5014 O O . ASN B 1 210 ? -5.725 31.627 71.158 1.00 55.35 239 ASN B O 1
ATOM 5019 N N . GLY B 1 211 ? -3.744 30.777 71.830 1.00 54.99 240 GLY B N 1
ATOM 5020 C CA . GLY B 1 211 ? -3.090 32.057 72.043 1.00 55.74 240 GLY B CA 1
ATOM 5021 C C . GLY B 1 211 ? -2.283 32.554 70.858 1.00 56.94 240 GLY B C 1
ATOM 5022 O O . GLY B 1 211 ? -1.452 33.455 71.020 1.00 57.40 240 GLY B O 1
ATOM 5023 N N . CYS B 1 212 ? -2.513 31.975 69.648 1.00 56.99 241 CYS B N 1
ATOM 5024 C CA . CYS B 1 212 ? -1.812 32.391 68.433 1.00 57.18 241 CYS B CA 1
ATOM 5025 C C . CYS B 1 212 ? -2.326 33.739 67.986 1.00 58.36 241 CYS B C 1
ATOM 5026 O O . CYS B 1 212 ? -3.518 34.013 68.121 1.00 58.76 241 CYS B O 1
ATOM 5029 N N . ASN B 1 213 ? -1.455 34.558 67.390 1.00 58.88 242 ASN B N 1
ATOM 5030 C CA . ASN B 1 213 ? -1.869 35.862 66.882 1.00 59.70 242 ASN B CA 1
ATOM 5031 C C . ASN B 1 213 ? -2.788 35.700 65.676 1.00 60.37 242 ASN B C 1
ATOM 5032 O O . ASN B 1 213 ? -3.779 36.418 65.556 1.00 60.64 242 ASN B O 1
ATOM 5037 N N . ALA B 1 214 ? -2.463 34.753 64.787 1.00 60.41 243 ALA B N 1
ATOM 5038 C CA . ALA B 1 214 ? -3.237 34.566 63.579 1.00 61.12 243 ALA B CA 1
ATOM 5039 C C . ALA B 1 214 ? -3.584 33.113 63.280 1.00 61.88 243 ALA B C 1
ATOM 5040 O O . ALA B 1 214 ? -4.508 32.861 62.505 1.00 62.64 243 ALA B O 1
ATOM 5042 N N . ARG B 1 215 ? -2.820 32.159 63.818 1.00 61.30 244 ARG B N 1
ATOM 5043 C CA . ARG B 1 215 ? -3.028 30.749 63.500 1.00 60.91 244 ARG B CA 1
ATOM 5044 C C . ARG B 1 215 ? -4.255 30.108 64.128 1.00 61.04 244 ARG B C 1
ATOM 5045 O O . ARG B 1 215 ? -4.369 30.076 65.345 1.00 61.56 244 ARG B O 1
ATOM 5053 N N . SER B 1 216 ? -5.127 29.522 63.308 1.00 60.86 245 SER B N 1
ATOM 5054 C CA . SER B 1 216 ? -6.255 28.748 63.828 1.00 61.58 245 SER B CA 1
ATOM 5055 C C . SER B 1 216 ? -5.781 27.289 63.989 1.00 61.97 245 SER B C 1
ATOM 5056 O O . SER B 1 216 ? -4.856 26.857 63.292 1.00 62.33 245 SER B O 1
ATOM 5059 N N . LEU B 1 217 ? -6.364 26.546 64.939 1.00 61.77 246 LEU B N 1
ATOM 5060 C CA . LEU B 1 217 ? -5.927 25.176 65.204 1.00 62.39 246 LEU B CA 1
ATOM 5061 C C . LEU B 1 217 ? -7.064 24.162 65.123 1.00 63.25 246 LEU B C 1
ATOM 5062 O O . LEU B 1 217 ? -8.227 24.552 65.195 1.00 63.83 246 LEU B O 1
ATOM 5067 N N . ASN B 1 218 ? -6.748 22.864 64.955 1.00 63.11 247 ASN B N 1
ATOM 5068 C CA . ASN B 1 218 ? -7.791 21.830 64.908 1.00 63.35 247 ASN B CA 1
ATOM 5069 C C . ASN B 1 218 ? -7.371 20.669 65.773 1.00 62.65 247 ASN B C 1
ATOM 5070 O O . ASN B 1 218 ? -6.688 19.766 65.310 1.00 63.14 247 ASN B O 1
ATOM 5075 N N . LEU B 1 219 ? -7.778 20.688 67.024 1.00 61.66 248 LEU B N 1
ATOM 5076 C CA . LEU B 1 219 ? -7.349 19.694 68.000 1.00 61.36 248 LEU B CA 1
ATOM 5077 C C . LEU B 1 219 ? -8.017 18.344 67.859 1.00 60.77 248 LEU B C 1
ATOM 5078 O O . LEU B 1 219 ? -9.174 18.248 67.507 1.00 60.55 248 LEU B O 1
ATOM 5083 N N . ALA B 1 220 ? -7.261 17.299 68.116 1.00 60.51 249 ALA B N 1
ATOM 5084 C CA . ALA B 1 220 ? -7.709 15.918 68.031 1.00 61.21 249 ALA B CA 1
ATOM 5085 C C . ALA B 1 220 ? -6.738 15.047 68.865 1.00 61.75 249 ALA B C 1
ATOM 5086 O O . ALA B 1 220 ? -5.736 15.557 69.357 1.00 61.79 249 ALA B O 1
ATOM 5088 N N . THR B 1 221 ? -7.051 13.764 69.079 1.00 62.04 250 THR B N 1
ATOM 5089 C CA . THR B 1 221 ? -6.139 12.858 69.767 1.00 62.59 250 THR B CA 1
ATOM 5090 C C . THR B 1 221 ? -5.387 12.016 68.709 1.00 62.58 250 THR B C 1
ATOM 5091 O O . THR B 1 221 ? -5.885 11.784 67.606 1.00 62.26 250 THR B O 1
ATOM 5095 N N . SER B 1 222 ? -4.180 11.584 69.048 1.00 62.62 251 SER B N 1
ATOM 5096 C CA . SER B 1 222 ? -3.357 10.786 68.153 1.00 63.05 251 SER B CA 1
ATOM 5097 C C . SER B 1 222 ? -3.958 9.408 67.908 1.00 63.50 251 SER B C 1
ATOM 5098 O O . SER B 1 222 ? -3.865 8.896 66.797 1.00 63.81 251 SER B O 1
ATOM 5101 N N . ASP B 1 223 ? -4.585 8.807 68.931 1.00 63.48 252 ASP B N 1
ATOM 5102 C CA . ASP B 1 223 ? -5.180 7.476 68.783 1.00 63.64 252 ASP B CA 1
ATOM 5103 C C . ASP B 1 223 ? -6.688 7.482 68.584 1.00 63.47 252 ASP B C 1
ATOM 5104 O O . ASP B 1 223 ? -7.357 6.516 68.956 1.00 63.52 252 ASP B O 1
ATOM 5109 N N . GLY B 1 224 ? -7.210 8.574 68.034 1.00 63.23 253 GLY B N 1
ATOM 5110 C CA . GLY B 1 224 ? -8.627 8.722 67.721 1.00 63.37 253 GLY B CA 1
ATOM 5111 C C . GLY B 1 224 ? -9.623 8.793 68.867 1.00 63.01 253 GLY B C 1
ATOM 5112 O O . GLY B 1 224 ? -10.822 8.960 68.620 1.00 63.29 253 GLY B O 1
ATOM 5113 N N . ARG B 1 225 ? -9.159 8.705 70.127 1.00 62.19 254 ARG B N 1
ATOM 5114 C CA . ARG B 1 225 ? -10.064 8.785 71.272 1.00 62.14 254 ARG B CA 1
ATOM 5115 C C . ARG B 1 225 ? -10.842 10.102 71.301 1.00 62.96 254 ARG B C 1
ATOM 5116 O O . ARG B 1 225 ? -10.396 11.110 70.738 1.00 63.55 254 ARG B O 1
ATOM 5124 N N . PRO B 1 226 ? -12.055 10.089 71.866 1.00 62.67 255 PRO B N 1
ATOM 5125 C CA . PRO B 1 226 ? -12.880 11.307 71.829 1.00 62.18 255 PRO B CA 1
ATOM 5126 C C . PRO B 1 226 ? -12.412 12.428 72.733 1.00 61.50 255 PRO B C 1
ATOM 5127 O O . PRO B 1 226 ? -11.763 12.204 73.745 1.00 61.97 255 PRO B O 1
ATOM 5131 N N . LEU B 1 227 ? -12.755 13.641 72.351 1.00 60.66 256 LEU B N 1
ATOM 5132 C CA . LEU B 1 227 ? -12.547 14.851 73.130 1.00 60.60 256 LEU B CA 1
ATOM 5133 C C . LEU B 1 227 ? -13.977 15.264 73.488 1.00 60.80 256 LEU B C 1
ATOM 5134 O O . LEU B 1 227 ? -14.788 15.484 72.583 1.00 61.07 256 LEU B O 1
ATOM 5139 N N . TYR B 1 228 ? -14.325 15.263 74.777 1.00 60.30 257 TYR B N 1
ATOM 5140 C CA . TYR B 1 228 ? -15.685 15.598 75.184 1.00 60.30 257 TYR B CA 1
ATOM 5141 C C . TYR B 1 228 ? -15.723 17.042 75.607 1.00 60.01 257 TYR B C 1
ATOM 5142 O O . TYR B 1 228 ? -15.314 17.358 76.731 1.00 60.07 257 TYR B O 1
ATOM 5151 N N . VAL B 1 229 ? -16.192 17.927 74.716 1.00 59.35 258 VAL B N 1
ATOM 5152 C CA . VAL B 1 229 ? -16.263 19.345 75.053 1.00 59.35 258 VAL B CA 1
ATOM 5153 C C . VAL B 1 229 ? -17.268 19.588 76.176 1.00 59.39 258 VAL B C 1
ATOM 5154 O O . VAL B 1 229 ? -18.413 19.152 76.079 1.00 59.38 258 VAL B O 1
ATOM 5158 N N . VAL B 1 230 ? -16.818 20.219 77.266 1.00 59.34 259 VAL B N 1
ATOM 5159 C CA . VAL B 1 230 ? -17.687 20.538 78.403 1.00 60.05 259 VAL B CA 1
ATOM 5160 C C . VAL B 1 230 ? -17.878 22.039 78.620 1.00 60.86 259 VAL B C 1
ATOM 5161 O O . VAL B 1 230 ? -18.761 22.425 79.377 1.00 60.89 259 VAL B O 1
ATOM 5165 N N . GLY B 1 231 ? -17.036 22.869 78.010 1.00 61.10 260 GLY B N 1
ATOM 5166 C CA . GLY B 1 231 ? -17.132 24.310 78.180 1.00 61.37 260 GLY B CA 1
ATOM 5167 C C . GLY B 1 231 ? -16.619 25.072 76.987 1.00 61.54 260 GLY B C 1
ATOM 5168 O O . GLY B 1 231 ? -15.847 24.545 76.189 1.00 61.84 260 GLY B O 1
ATOM 5169 N N . SER B 1 232 ? -17.058 26.310 76.851 1.00 61.36 261 SER B N 1
ATOM 5170 C CA . SER B 1 232 ? -16.625 27.199 75.785 1.00 61.52 261 SER B CA 1
ATOM 5171 C C . SER B 1 232 ? -16.141 28.531 76.398 1.00 61.53 261 SER B C 1
ATOM 5172 O O . SER B 1 232 ? -16.006 28.622 77.619 1.00 61.73 261 SER B O 1
ATOM 5175 N N . ASP B 1 233 ? -15.847 29.554 75.559 1.00 61.25 262 ASP B N 1
ATOM 5176 C CA . ASP B 1 233 ? -15.354 30.874 75.962 1.00 61.03 262 ASP B CA 1
ATOM 5177 C C . ASP B 1 233 ? -15.934 31.423 77.230 1.00 61.65 262 ASP B C 1
ATOM 5178 O O . ASP B 1 233 ? -15.218 32.105 77.950 1.00 61.92 262 ASP B O 1
ATOM 5183 N N . GLY B 1 234 ? -17.227 31.202 77.469 1.00 61.80 263 GLY B N 1
ATOM 5184 C CA . GLY B 1 234 ? -17.885 31.784 78.628 1.00 62.44 263 GLY B CA 1
ATOM 5185 C C . GLY B 1 234 ? -18.764 30.923 79.506 1.00 62.69 263 GLY B C 1
ATOM 5186 O O . GLY B 1 234 ? -19.712 31.431 80.112 1.00 62.73 263 GLY B O 1
ATOM 5187 N N . GLY B 1 235 ? -18.395 29.661 79.668 1.00 62.56 264 GLY B N 1
ATOM 5188 C CA . GLY B 1 235 ? -19.123 28.776 80.557 1.00 62.95 264 GLY B CA 1
ATOM 5189 C C . GLY B 1 235 ? -19.269 27.375 80.041 1.00 63.43 264 GLY B C 1
ATOM 5190 O O . GLY B 1 235 ? -18.991 27.099 78.876 1.00 63.00 264 GLY B O 1
ATOM 5191 N N . LEU B 1 236 ? -19.725 26.493 80.913 1.00 64.44 265 LEU B N 1
ATOM 5192 C CA . LEU B 1 236 ? -19.947 25.108 80.546 1.00 66.00 265 LEU B CA 1
ATOM 5193 C C . LEU B 1 236 ? -21.176 24.994 79.650 1.00 67.41 265 LEU B C 1
ATOM 5194 O O . LEU B 1 236 ? -22.099 25.811 79.735 1.00 67.90 265 LEU B O 1
ATOM 5199 N N . LEU B 1 237 ? -21.188 23.984 78.782 1.00 67.77 266 LEU B N 1
ATOM 5200 C CA . LEU B 1 237 ? -22.340 23.736 77.916 1.00 68.67 266 LEU B CA 1
ATOM 5201 C C . LEU B 1 237 ? -23.458 23.089 78.772 1.00 69.61 266 LEU B C 1
ATOM 5202 O O . LEU B 1 237 ? -23.245 22.800 79.956 1.00 70.13 266 LEU B O 1
ATOM 5207 N N . GLY B 1 238 ? -24.637 22.878 78.190 1.00 69.60 267 GLY B N 1
ATOM 5208 C CA . GLY B 1 238 ? -25.734 22.236 78.904 1.00 70.24 267 GLY B CA 1
ATOM 5209 C C . GLY B 1 238 ? -25.433 20.788 79.243 1.00 70.81 267 GLY B C 1
ATOM 5210 O O . GLY B 1 238 ? -25.845 20.279 80.286 1.00 70.95 267 GLY B O 1
ATOM 5211 N N . GLU B 1 239 ? -24.683 20.128 78.360 1.00 70.95 268 GLU B N 1
ATOM 5212 C CA . GLU B 1 239 ? -24.258 18.737 78.449 1.00 71.40 268 GLU B CA 1
ATOM 5213 C C . GLU B 1 239 ? -23.042 18.536 77.524 1.00 71.43 268 GLU B C 1
ATOM 5214 O O . GLU B 1 239 ? -22.892 19.248 76.516 1.00 71.93 268 GLU B O 1
ATOM 5220 N N . PRO B 1 240 ? -22.141 17.590 77.852 1.00 70.75 269 PRO B N 1
ATOM 5221 C CA . PRO B 1 240 ? -20.948 17.396 77.012 1.00 70.64 269 PRO B CA 1
ATOM 5222 C C . PRO B 1 240 ? -21.229 17.021 75.558 1.00 70.93 269 PRO B C 1
ATOM 5223 O O . PRO B 1 240 ? -22.217 16.341 75.250 1.00 70.81 269 PRO B O 1
ATOM 5227 N N . VAL B 1 241 ? -20.370 17.514 74.658 1.00 70.98 270 VAL B N 1
ATOM 5228 C CA . VAL B 1 241 ? -20.459 17.263 73.222 1.00 71.23 270 VAL B CA 1
ATOM 5229 C C . VAL B 1 241 ? -19.252 16.426 72.788 1.00 71.13 270 VAL B C 1
ATOM 5230 O O . VAL B 1 241 ? -18.123 16.916 72.817 1.00 71.28 270 VAL B O 1
ATOM 5234 N N . LYS B 1 242 ? -19.485 15.154 72.430 1.00 70.68 271 LYS B N 1
ATOM 5235 C CA . LYS B 1 242 ? -18.426 14.234 72.014 1.00 70.60 271 LYS B CA 1
ATOM 5236 C C . LYS B 1 242 ? -17.935 14.608 70.611 1.00 70.23 271 LYS B C 1
ATOM 5237 O O . LYS B 1 242 ? -18.723 14.590 69.667 1.00 70.39 271 LYS B O 1
ATOM 5243 N N . LEU B 1 243 ? -16.646 14.977 70.486 1.00 69.51 272 LEU B N 1
ATOM 5244 C CA . LEU B 1 243 ? -16.027 15.387 69.216 1.00 69.47 272 LEU B CA 1
ATOM 5245 C C . LEU B 1 243 ? -14.727 14.632 68.965 1.00 69.67 272 LEU B C 1
ATOM 5246 O O . LEU B 1 243 ? -14.062 14.245 69.925 1.00 70.35 272 LEU B O 1
ATOM 5251 N N . THR B 1 244 ? -14.318 14.477 67.691 1.00 68.72 273 THR B N 1
ATOM 5252 C CA . THR B 1 244 ? -12.993 13.918 67.400 1.00 68.36 273 THR B CA 1
ATOM 5253 C C . THR B 1 244 ? -12.076 15.091 67.048 1.00 67.33 273 THR B C 1
ATOM 5254 O O . THR B 1 244 ? -10.969 15.174 67.574 1.00 67.72 273 THR B O 1
ATOM 5258 N N . GLU B 1 245 ? -12.564 16.040 66.229 1.00 65.80 274 GLU B N 1
ATOM 5259 C CA . GLU B 1 245 ? -11.822 17.242 65.892 1.00 65.09 274 GLU B CA 1
ATOM 5260 C C . GLU B 1 245 ? -12.483 18.471 66.531 1.00 64.08 274 GLU B C 1
ATOM 5261 O O . GLU B 1 245 ? -13.699 18.640 66.458 1.00 64.03 274 GLU B O 1
ATOM 5267 N N . LEU B 1 246 ? -11.674 19.335 67.147 1.00 63.26 275 LEU B N 1
ATOM 5268 C CA . LEU B 1 246 ? -12.131 20.558 67.796 1.00 62.75 275 LEU B CA 1
ATOM 5269 C C . LEU B 1 246 ? -11.391 21.760 67.240 1.00 62.49 275 LEU B C 1
ATOM 5270 O O . LEU B 1 246 ? -10.279 22.081 67.676 1.00 62.31 275 LEU B O 1
ATOM 5275 N N . PRO B 1 247 ? -11.977 22.410 66.230 1.00 62.05 276 PRO B N 1
ATOM 5276 C CA . PRO B 1 247 ? -11.336 23.609 65.685 1.00 61.57 276 PRO B CA 1
ATOM 5277 C C . PRO B 1 247 ? -11.431 24.745 66.709 1.00 60.57 276 PRO B C 1
ATOM 5278 O O . PRO B 1 247 ? -12.509 25.019 67.242 1.00 60.12 276 PRO B O 1
ATOM 5282 N N . ILE B 1 248 ? -10.289 25.350 67.028 1.00 59.92 277 ILE B N 1
ATOM 5283 C CA . ILE B 1 248 ? -10.250 26.429 67.988 1.00 60.03 277 ILE B CA 1
ATOM 5284 C C . ILE B 1 248 ? -9.651 27.663 67.341 1.00 59.57 277 ILE B C 1
ATOM 5285 O O . ILE B 1 248 ? -8.578 27.590 66.755 1.00 59.68 277 ILE B O 1
ATOM 5290 N N . LEU B 1 249 ? -10.389 28.781 67.371 1.00 59.03 278 LEU B N 1
ATOM 5291 C CA . LEU B 1 249 ? -9.945 30.029 66.754 1.00 58.92 278 LEU B CA 1
ATOM 5292 C C . LEU B 1 249 ? -9.117 30.881 67.703 1.00 58.73 278 LEU B C 1
ATOM 5293 O O . LEU B 1 249 ? -9.205 30.716 68.914 1.00 58.76 278 LEU B O 1
ATOM 5298 N N . MET B 1 250 ? -8.324 31.816 67.155 1.00 58.54 279 MET B N 1
ATOM 5299 C CA . MET B 1 250 ? -7.483 32.720 67.942 1.00 58.92 279 MET B CA 1
ATOM 5300 C C . MET B 1 250 ? -8.304 33.481 68.987 1.00 59.42 279 MET B C 1
ATOM 5301 O O . MET B 1 250 ? -9.258 34.191 68.641 1.00 59.07 279 MET B O 1
ATOM 5306 N N . GLY B 1 251 ? -7.939 33.287 70.256 1.00 59.59 280 GLY B N 1
ATOM 5307 C CA . GLY B 1 251 ? -8.608 33.927 71.381 1.00 59.80 280 GLY B CA 1
ATOM 5308 C C . GLY B 1 251 ? -9.652 33.059 72.053 1.00 59.87 280 GLY B C 1
ATOM 5309 O O . GLY B 1 251 ? -10.062 33.361 73.169 1.00 60.30 280 GLY B O 1
ATOM 5310 N N . GLU B 1 252 ? -10.108 31.983 71.394 1.00 59.45 281 GLU B N 1
ATOM 5311 C CA . GLU B 1 252 ? -11.142 31.112 71.964 1.00 59.44 281 GLU B CA 1
ATOM 5312 C C . GLU B 1 252 ? -10.616 30.179 73.038 1.00 59.29 281 GLU B C 1
ATOM 5313 O O . GLU B 1 252 ? -9.430 29.842 73.058 1.00 59.37 281 GLU B O 1
ATOM 5319 N N . ARG B 1 253 ? -11.520 29.727 73.920 1.00 58.98 282 ARG B N 1
ATOM 5320 C CA . ARG B 1 253 ? -11.205 28.773 74.979 1.00 58.88 282 ARG B CA 1
ATOM 5321 C C . ARG B 1 253 ? -12.217 27.652 74.967 1.00 59.68 282 ARG B C 1
ATOM 5322 O O . ARG B 1 253 ? -13.415 27.901 74.848 1.00 59.68 282 ARG B O 1
ATOM 5330 N N . PHE B 1 254 ? -11.740 26.416 75.080 1.00 60.20 283 PHE B N 1
ATOM 5331 C CA . PHE B 1 254 ? -12.610 25.254 75.110 1.00 61.20 283 PHE B CA 1
ATOM 5332 C C . PHE B 1 254 ? -12.159 24.331 76.205 1.00 61.91 283 PHE B C 1
ATOM 5333 O O . PHE B 1 254 ? -11.003 23.928 76.198 1.00 62.38 283 PHE B O 1
ATOM 5341 N N . GLU B 1 255 ? -13.041 23.991 77.150 1.00 62.16 284 GLU B N 1
ATOM 5342 C CA . GLU B 1 255 ? -12.691 23.044 78.209 1.00 62.77 284 GLU B CA 1
ATOM 5343 C C . GLU B 1 255 ? -13.099 21.666 77.716 1.00 63.25 284 GLU B C 1
ATOM 5344 O O . GLU B 1 255 ? -14.245 21.487 77.308 1.00 63.08 284 GLU B O 1
ATOM 5350 N N . VAL B 1 256 ? -12.147 20.717 77.655 1.00 63.73 285 VAL B N 1
ATOM 5351 C CA . VAL B 1 256 ? -12.469 19.371 77.168 1.00 64.78 285 VAL B CA 1
ATOM 5352 C C . VAL B 1 256 ? -12.080 18.311 78.184 1.00 65.90 285 VAL B C 1
ATOM 5353 O O . VAL B 1 256 ? -11.082 18.458 78.895 1.00 66.16 285 VAL B O 1
ATOM 5357 N N . LEU B 1 257 ? -12.860 17.227 78.226 1.00 65.73 286 LEU B N 1
ATOM 5358 C CA . LEU B 1 257 ? -12.577 16.113 79.108 1.00 65.82 286 LEU B CA 1
ATOM 5359 C C . LEU B 1 257 ? -12.075 14.930 78.296 1.00 65.24 286 LEU B C 1
ATOM 5360 O O . LEU B 1 257 ? -12.648 14.596 77.266 1.00 65.02 286 LEU B O 1
ATOM 5365 N N . VAL B 1 258 ? -10.983 14.315 78.742 1.00 64.89 287 VAL B N 1
ATOM 5366 C CA . VAL B 1 258 ? -10.404 13.169 78.049 1.00 64.80 287 VAL B CA 1
ATOM 5367 C C . VAL B 1 258 ? -10.377 11.960 78.974 1.00 64.30 287 VAL B C 1
ATOM 5368 O O . VAL B 1 258 ? -10.042 12.086 80.153 1.00 64.04 287 VAL B O 1
ATOM 5372 N N . ASP B 1 259 ? -10.743 10.788 78.437 1.00 63.64 288 ASP B N 1
ATOM 5373 C CA . ASP B 1 259 ? -10.760 9.549 79.196 1.00 63.29 288 ASP B CA 1
ATOM 5374 C C . ASP B 1 259 ? -9.352 8.937 79.317 1.00 62.97 288 ASP B C 1
ATOM 5375 O O . ASP B 1 259 ? -8.741 8.545 78.326 1.00 63.03 288 ASP B O 1
ATOM 5380 N N . THR B 1 260 ? -8.842 8.861 80.536 1.00 62.48 289 THR B N 1
ATOM 5381 C CA . THR B 1 260 ? -7.529 8.279 80.793 1.00 62.42 289 THR B CA 1
ATOM 5382 C C . THR B 1 260 ? -7.621 6.956 81.576 1.00 62.90 289 THR B C 1
ATOM 5383 O O . THR B 1 260 ? -6.599 6.471 82.048 1.00 63.17 289 THR B O 1
ATOM 5387 N N . ARG B 1 261 ? -8.831 6.378 81.720 1.00 62.76 290 ARG B N 1
ATOM 5388 C CA . ARG B 1 261 ? -9.063 5.137 82.447 1.00 63.09 290 ARG B CA 1
ATOM 5389 C C . ARG B 1 261 ? -8.317 3.955 81.854 1.00 64.46 290 ARG B C 1
ATOM 5390 O O . ARG B 1 261 ? -7.905 3.068 82.598 1.00 64.78 290 ARG B O 1
ATOM 5398 N N . ASP B 1 262 ? -8.092 3.957 80.534 1.00 65.24 291 ASP B N 1
ATOM 5399 C CA . ASP B 1 262 ? -7.347 2.877 79.890 1.00 66.88 291 ASP B CA 1
ATOM 5400 C C . ASP B 1 262 ? -5.833 2.874 80.207 1.00 67.19 291 ASP B C 1
ATOM 5401 O O . ASP B 1 262 ? -5.146 1.894 79.895 1.00 67.57 291 ASP B O 1
ATOM 5406 N N . GLY B 1 263 ? -5.329 3.984 80.748 1.00 66.69 292 GLY B N 1
ATOM 5407 C CA . GLY B 1 263 ? -3.935 4.138 81.143 1.00 66.84 292 GLY B CA 1
ATOM 5408 C C . GLY B 1 263 ? -2.936 4.331 80.027 1.00 66.75 292 GLY B C 1
ATOM 5409 O O . GLY B 1 263 ? -1.760 4.597 80.286 1.00 66.45 292 GLY B O 1
ATOM 5410 N N . LYS B 1 264 ? -3.387 4.198 78.779 1.00 67.09 293 LYS B N 1
ATOM 5411 C CA . LYS B 1 264 ? -2.500 4.342 77.628 1.00 67.78 293 LYS B CA 1
ATOM 5412 C C . LYS B 1 264 ? -2.136 5.797 77.349 1.00 67.58 293 LYS B C 1
ATOM 5413 O O . LYS B 1 264 ? -2.981 6.693 77.441 1.00 67.60 293 LYS B O 1
ATOM 5419 N N . ALA B 1 265 ? -0.868 6.029 77.027 1.00 67.07 294 ALA B N 1
ATOM 5420 C CA . ALA B 1 265 ? -0.398 7.363 76.690 1.00 66.90 294 ALA B CA 1
ATOM 5421 C C . ALA B 1 265 ? -0.878 7.731 75.293 1.00 66.24 294 ALA B C 1
ATOM 5422 O O . ALA B 1 265 ? -1.132 6.860 74.454 1.00 66.11 294 ALA B O 1
ATOM 5424 N N . PHE B 1 266 ? -1.008 9.026 75.049 1.00 65.82 295 PHE B N 1
ATOM 5425 C CA . PHE B 1 266 ? -1.485 9.545 73.769 1.00 66.03 295 PHE B CA 1
ATOM 5426 C C . PHE B 1 266 ? -1.115 11.031 73.621 1.00 66.27 295 PHE B C 1
ATOM 5427 O O . PHE B 1 266 ? -0.744 11.682 74.601 1.00 66.51 295 PHE B O 1
ATOM 5435 N N . ASP B 1 267 ? -1.258 11.576 72.412 1.00 65.80 296 ASP B N 1
ATOM 5436 C CA . ASP B 1 267 ? -0.972 12.977 72.163 1.00 65.93 296 ASP B CA 1
ATOM 5437 C C . ASP B 1 267 ? -2.217 13.784 71.851 1.00 65.32 296 ASP B C 1
ATOM 5438 O O . ASP B 1 267 ? -3.196 13.273 71.308 1.00 65.53 296 ASP B O 1
ATOM 5443 N N . ILE B 1 268 ? -2.150 15.070 72.157 1.00 64.28 297 ILE B N 1
ATOM 5444 C CA . ILE B 1 268 ? -3.137 16.046 71.744 1.00 63.68 297 ILE B CA 1
ATOM 5445 C C . ILE B 1 268 ? -2.457 16.590 70.505 1.00 63.27 297 ILE B C 1
ATOM 5446 O O . ILE B 1 268 ? -1.316 17.035 70.591 1.00 63.25 297 ILE B O 1
ATOM 5451 N N . ILE B 1 269 ? -3.081 16.442 69.343 1.00 63.03 298 ILE B N 1
ATOM 5452 C CA . ILE B 1 269 ? -2.488 16.883 68.083 1.00 63.23 298 ILE B CA 1
ATOM 5453 C C . ILE B 1 269 ? -3.322 17.960 67.413 1.00 63.66 298 ILE B C 1
ATOM 5454 O O . ILE B 1 269 ? -4.526 18.041 67.635 1.00 63.66 298 ILE B O 1
ATOM 5459 N N . THR B 1 270 ? -2.681 18.792 66.590 1.00 63.97 299 THR B N 1
ATOM 5460 C CA . THR B 1 270 ? -3.396 19.797 65.815 1.00 64.58 299 THR B CA 1
ATOM 5461 C C . THR B 1 270 ? -3.260 19.431 64.338 1.00 64.98 299 THR B C 1
ATOM 5462 O O . THR B 1 270 ? -2.195 19.024 63.872 1.00 64.62 299 THR B O 1
ATOM 5466 N N . LEU B 1 271 ? -4.384 19.479 63.636 1.00 65.51 300 LEU B N 1
ATOM 5467 C CA . LEU B 1 271 ? -4.495 19.089 62.237 1.00 66.17 300 LEU B CA 1
ATOM 5468 C C . LEU B 1 271 ? -4.264 20.264 61.299 1.00 67.43 300 LEU B C 1
ATOM 5469 O O . LEU B 1 271 ? -4.498 21.413 61.680 1.00 67.85 300 LEU B O 1
ATOM 5474 N N . PRO B 1 272 ? -3.777 20.009 60.070 1.00 67.76 301 PRO B N 1
ATOM 5475 C CA . PRO B 1 272 ? -3.542 21.114 59.139 1.00 68.36 301 PRO B CA 1
ATOM 5476 C C . PRO B 1 272 ? -4.836 21.855 58.811 1.00 69.35 301 PRO B C 1
ATOM 5477 O O . PRO B 1 272 ? -5.878 21.222 58.636 1.00 69.35 301 PRO B O 1
ATOM 5481 N N . VAL B 1 273 ? -4.785 23.193 58.785 1.00 70.14 302 VAL B N 1
ATOM 5482 C CA . VAL B 1 273 ? -5.975 23.978 58.478 1.00 71.77 302 VAL B CA 1
ATOM 5483 C C . VAL B 1 273 ? -5.920 24.578 57.068 1.00 74.12 302 VAL B C 1
ATOM 5484 O O . VAL B 1 273 ? -4.838 24.795 56.525 1.00 74.41 302 VAL B O 1
ATOM 5488 N N . LYS B 1 274 ? -7.088 24.858 56.479 1.00 75.44 303 LYS B N 1
ATOM 5489 C CA . LYS B 1 274 ? -7.158 25.445 55.141 1.00 77.06 303 LYS B CA 1
ATOM 5490 C C . LYS B 1 274 ? -7.057 26.980 55.193 1.00 77.69 303 LYS B C 1
ATOM 5491 O O . LYS B 1 274 ? -7.606 27.659 54.330 1.00 78.08 303 LYS B O 1
ATOM 5497 N N . GLN B 1 275 ? -6.360 27.522 56.192 1.00 77.68 304 GLN B N 1
ATOM 5498 C CA . GLN B 1 275 ? -6.187 28.959 56.352 1.00 78.31 304 GLN B CA 1
ATOM 5499 C C . GLN B 1 275 ? -4.909 29.379 55.642 1.00 79.15 304 GLN B C 1
ATOM 5500 O O . GLN B 1 275 ? -3.958 28.598 55.581 1.00 79.72 304 GLN B O 1
ATOM 5506 N N . MET B 1 276 ? -4.882 30.598 55.099 1.00 79.30 305 MET B N 1
ATOM 5507 C CA . MET B 1 276 ? -3.723 31.061 54.356 1.00 80.32 305 MET B CA 1
ATOM 5508 C C . MET B 1 276 ? -2.477 31.237 55.188 1.00 80.83 305 MET B C 1
ATOM 5509 O O . MET B 1 276 ? -2.519 31.896 56.217 1.00 81.29 305 MET B O 1
ATOM 5514 N N . GLY B 1 277 ? -1.375 30.658 54.729 1.00 80.73 306 GLY B N 1
ATOM 5515 C CA . GLY B 1 277 ? -0.092 30.756 55.408 1.00 81.34 306 GLY B CA 1
ATOM 5516 C C . GLY B 1 277 ? 0.090 29.766 56.539 1.00 81.95 306 GLY B C 1
ATOM 5517 O O . GLY B 1 277 ? 1.219 29.485 56.944 1.00 82.13 306 GLY B O 1
ATOM 5518 N N . MET B 1 278 ? -1.017 29.215 57.050 1.00 82.04 307 MET B N 1
ATOM 5519 C CA . MET B 1 278 ? -1.005 28.265 58.160 1.00 82.49 307 MET B CA 1
ATOM 5520 C C . MET B 1 278 ? -0.836 26.799 57.727 1.00 83.84 307 MET B C 1
ATOM 5521 O O . MET B 1 278 ? -1.032 25.892 58.537 1.00 84.36 307 MET B O 1
ATOM 5526 N N . THR B 1 279 ? -0.459 26.570 56.464 1.00 84.25 308 THR B N 1
ATOM 5527 C CA . THR B 1 279 ? -0.303 25.251 55.854 1.00 84.78 308 THR B CA 1
ATOM 5528 C C . THR B 1 279 ? 1.159 24.773 55.798 1.00 84.59 308 THR B C 1
ATOM 5529 O O . THR B 1 279 ? 1.410 23.573 55.731 1.00 84.35 308 THR B O 1
ATOM 5533 N N . LEU B 1 280 ? 2.111 25.712 55.796 1.00 84.71 309 LEU B N 1
ATOM 5534 C CA . LEU B 1 280 ? 3.544 25.433 55.673 1.00 85.35 309 LEU B CA 1
ATOM 5535 C C . LEU B 1 280 ? 4.100 24.654 56.866 1.00 85.75 309 LEU B C 1
ATOM 5536 O O . LEU B 1 280 ? 3.597 24.784 57.980 1.00 85.98 309 LEU B O 1
ATOM 5541 N N . PRO B 1 281 ? 5.163 23.861 56.651 1.00 85.59 310 PRO B N 1
ATOM 5542 C CA . PRO B 1 281 ? 5.762 23.099 57.763 1.00 85.44 310 PRO B CA 1
ATOM 5543 C C . PRO B 1 281 ? 6.113 23.904 59.021 1.00 84.90 310 PRO B C 1
ATOM 5544 O O . PRO B 1 281 ? 6.420 25.098 58.940 1.00 84.88 310 PRO B O 1
ATOM 5548 N N . PRO B 1 282 ? 6.039 23.273 60.210 1.00 84.36 311 PRO B N 1
ATOM 5549 C CA . PRO B 1 282 ? 5.711 21.854 60.473 1.00 84.08 311 PRO B CA 1
ATOM 5550 C C . PRO B 1 282 ? 4.223 21.490 60.497 1.00 83.71 311 PRO B C 1
ATOM 5551 O O . PRO B 1 282 ? 3.873 20.350 60.791 1.00 83.78 311 PRO B O 1
ATOM 5555 N N . PHE B 1 283 ? 3.363 22.436 60.146 1.00 83.22 312 PHE B N 1
ATOM 5556 C CA . PHE B 1 283 ? 1.915 22.291 60.213 1.00 83.44 312 PHE B CA 1
ATOM 5557 C C . PHE B 1 283 ? 1.264 21.554 59.044 1.00 83.76 312 PHE B C 1
ATOM 5558 O O . PHE B 1 283 ? 0.049 21.342 59.064 1.00 83.51 312 PHE B O 1
ATOM 5566 N N . ASP B 1 284 ? 2.061 21.166 58.035 1.00 84.08 313 ASP B N 1
ATOM 5567 C CA . ASP B 1 284 ? 1.600 20.445 56.840 1.00 84.62 313 ASP B CA 1
ATOM 5568 C C . ASP B 1 284 ? 1.014 19.055 57.188 1.00 84.36 313 ASP B C 1
ATOM 5569 O O . ASP B 1 284 ? 0.158 18.543 56.468 1.00 84.60 313 ASP B O 1
ATOM 5574 N N . ARG B 1 285 ? 1.501 18.450 58.281 1.00 83.55 314 ARG B N 1
ATOM 5575 C CA . ARG B 1 285 ? 1.042 17.168 58.805 1.00 83.10 314 ARG B CA 1
ATOM 5576 C C . ARG B 1 285 ? 0.453 17.373 60.226 1.00 81.49 314 ARG B C 1
ATOM 5577 O O . ARG B 1 285 ? 0.523 18.476 60.778 1.00 81.60 314 ARG B O 1
ATOM 5585 N N . ALA B 1 286 ? -0.113 16.310 60.824 1.00 79.81 315 ALA B N 1
ATOM 5586 C CA . ALA B 1 286 ? -0.636 16.374 62.182 1.00 78.89 315 ALA B CA 1
ATOM 5587 C C . ALA B 1 286 ? 0.538 16.616 63.148 1.00 77.57 315 ALA B C 1
ATOM 5588 O O . ALA B 1 286 ? 1.571 15.952 63.056 1.00 77.87 315 ALA B O 1
ATOM 5590 N N . LEU B 1 287 ? 0.398 17.611 64.020 1.00 75.82 316 LEU B N 1
ATOM 5591 C CA . LEU B 1 287 ? 1.463 18.005 64.916 1.00 74.50 316 LEU B CA 1
ATOM 5592 C C . LEU B 1 287 ? 1.109 17.807 66.392 1.00 73.59 316 LEU B C 1
ATOM 5593 O O . LEU B 1 287 ? 0.194 18.451 66.915 1.00 73.67 316 LEU B O 1
ATOM 5598 N N . PRO B 1 288 ? 1.861 16.942 67.094 1.00 72.30 317 PRO B N 1
ATOM 5599 C CA . PRO B 1 288 ? 1.595 16.747 68.524 1.00 71.42 317 PRO B CA 1
ATOM 5600 C C . PRO B 1 288 ? 1.985 17.982 69.336 1.00 70.59 317 PRO B C 1
ATOM 5601 O O . PRO B 1 288 ? 3.119 18.460 69.240 1.00 70.85 317 PRO B O 1
ATOM 5605 N N . VAL B 1 289 ? 1.029 18.533 70.084 1.00 69.27 318 VAL B N 1
ATOM 5606 C CA . VAL B 1 289 ? 1.281 19.714 70.891 1.00 68.61 318 VAL B CA 1
ATOM 5607 C C . VAL B 1 289 ? 1.473 19.372 72.377 1.00 68.11 318 VAL B C 1
ATOM 5608 O O . VAL B 1 289 ? 2.187 20.090 73.078 1.00 68.39 318 VAL B O 1
ATOM 5612 N N . LEU B 1 290 ? 0.854 18.284 72.858 1.00 67.15 319 LEU B N 1
ATOM 5613 C CA . LEU B 1 290 ? 0.961 17.914 74.266 1.00 66.80 319 LEU B CA 1
ATOM 5614 C C . LEU B 1 290 ? 0.880 16.405 74.415 1.00 66.34 319 LEU B C 1
ATOM 5615 O O . LEU B 1 290 ? 0.042 15.775 73.780 1.00 66.23 319 LEU B O 1
ATOM 5620 N N . HIS B 1 291 ? 1.760 15.819 75.234 1.00 65.88 320 HIS B N 1
ATOM 5621 C CA . HIS B 1 291 ? 1.758 14.378 75.438 1.00 65.98 320 HIS B CA 1
ATOM 5622 C C . HIS B 1 291 ? 1.166 14.028 76.780 1.00 65.70 320 HIS B C 1
ATOM 5623 O O . HIS B 1 291 ? 1.708 14.404 77.811 1.00 66.05 320 HIS B O 1
ATOM 5630 N N . ILE B 1 292 ? 0.061 13.296 76.772 1.00 64.91 321 ILE B N 1
ATOM 5631 C CA . ILE B 1 292 ? -0.579 12.857 77.999 1.00 64.71 321 ILE B CA 1
ATOM 5632 C C . ILE B 1 292 ? -0.081 11.454 78.350 1.00 64.22 321 ILE B C 1
ATOM 5633 O O . ILE B 1 292 ? -0.110 10.562 77.500 1.00 64.56 321 ILE B O 1
ATOM 5638 N N . GLN B 1 293 ? 0.377 11.261 79.596 1.00 63.07 322 GLN B N 1
ATOM 5639 C CA . GLN B 1 293 ? 0.869 9.979 80.074 1.00 62.48 322 GLN B CA 1
ATOM 5640 C C . GLN B 1 293 ? 0.218 9.658 81.405 1.00 61.75 322 GLN B C 1
ATOM 5641 O O . GLN B 1 293 ? 0.606 10.214 82.435 1.00 61.74 322 GLN B O 1
ATOM 5647 N N . PRO B 1 294 ? -0.767 8.742 81.401 1.00 61.08 323 PRO B N 1
ATOM 5648 C CA . PRO B 1 294 ? -1.436 8.375 82.654 1.00 60.96 323 PRO B CA 1
ATOM 5649 C C . PRO B 1 294 ? -0.540 7.651 83.659 1.00 61.55 323 PRO B C 1
ATOM 5650 O O . PRO B 1 294 ? 0.217 6.740 83.319 1.00 61.53 323 PRO B O 1
ATOM 5654 N N . THR B 1 295 ? -0.615 8.084 84.908 1.00 62.03 324 THR B N 1
ATOM 5655 C CA . THR B 1 295 ? 0.184 7.497 85.986 1.00 62.96 324 THR B CA 1
ATOM 5656 C C . THR B 1 295 ? -0.564 6.295 86.604 1.00 63.70 324 THR B C 1
ATOM 5657 O O . THR B 1 295 ? -1.676 5.991 86.168 1.00 64.10 324 THR B O 1
ATOM 5661 N N . LEU B 1 296 ? 0.036 5.594 87.593 1.00 63.68 325 LEU B N 1
ATOM 5662 C CA . LEU B 1 296 ? -0.663 4.481 88.233 1.00 64.06 325 LEU B CA 1
ATOM 5663 C C . LEU B 1 296 ? -1.822 4.962 89.124 1.00 64.12 325 LEU B C 1
ATOM 5664 O O . LEU B 1 296 ? -2.816 4.251 89.270 1.00 63.78 325 LEU B O 1
ATOM 5669 N N . LYS B 1 297 ? -1.718 6.215 89.642 1.00 64.28 326 LYS B N 1
ATOM 5670 C CA . LYS B 1 297 ? -2.736 6.885 90.451 1.00 64.76 326 LYS B CA 1
ATOM 5671 C C . LYS B 1 297 ? -4.024 7.164 89.652 1.00 64.92 326 LYS B C 1
ATOM 5672 O O . LYS B 1 297 ? -4.022 7.064 88.423 1.00 65.02 326 LYS B O 1
ATOM 5678 N N . SER B 1 298 ? -5.117 7.512 90.357 1.00 64.76 327 SER B N 1
ATOM 5679 C CA . SER B 1 298 ? -6.423 7.750 89.739 1.00 65.13 327 SER B CA 1
ATOM 5680 C C . SER B 1 298 ? -7.273 8.813 90.466 1.00 65.39 327 SER B C 1
ATOM 5681 O O . SER B 1 298 ? -6.851 9.319 91.506 1.00 65.40 327 SER B O 1
ATOM 5684 N N . ASN B 1 299 ? -8.447 9.182 89.913 1.00 65.73 328 ASN B N 1
ATOM 5685 C CA . ASN B 1 299 ? -9.296 10.190 90.551 1.00 66.91 328 ASN B CA 1
ATOM 5686 C C . ASN B 1 299 ? -10.785 9.851 90.534 1.00 68.29 328 ASN B C 1
ATOM 5687 O O . ASN B 1 299 ? -11.251 9.152 89.633 1.00 68.10 328 ASN B O 1
ATOM 5692 N N . GLU B 1 300 ? -11.538 10.384 91.523 1.00 69.72 329 GLU B N 1
ATOM 5693 C CA . GLU B 1 300 ? -12.991 10.178 91.649 1.00 71.54 329 GLU B CA 1
ATOM 5694 C C . GLU B 1 300 ? -13.794 10.885 90.526 1.00 71.92 329 GLU B C 1
ATOM 5695 O O . GLU B 1 300 ? -15.002 10.669 90.441 1.00 72.27 329 GLU B O 1
ATOM 5701 N N . ALA B 1 301 ? -13.142 11.767 89.725 1.00 71.65 330 ALA B N 1
ATOM 5702 C CA . ALA B 1 301 ? -13.733 12.543 88.632 1.00 71.80 330 ALA B CA 1
ATOM 5703 C C . ALA B 1 301 ? -14.570 11.730 87.650 1.00 72.22 330 ALA B C 1
ATOM 5704 O O . ALA B 1 301 ? -14.212 10.604 87.294 1.00 72.16 330 ALA B O 1
ATOM 5706 N N . LYS B 1 302 ? -15.719 12.303 87.246 1.00 72.48 331 LYS B N 1
ATOM 5707 C CA . LYS B 1 302 ? -16.671 11.670 86.330 1.00 73.07 331 LYS B CA 1
ATOM 5708 C C . LYS B 1 302 ? -17.159 12.656 85.245 1.00 73.14 331 LYS B C 1
ATOM 5709 O O . LYS B 1 302 ? -17.224 13.859 85.484 1.00 73.54 331 LYS B O 1
ATOM 5715 N N . LEU B 1 303 ? -17.486 12.147 84.062 1.00 72.56 332 LEU B N 1
ATOM 5716 C CA . LEU B 1 303 ? -18.020 12.954 82.980 1.00 73.08 332 LEU B CA 1
ATOM 5717 C C . LEU B 1 303 ? -19.543 12.992 83.194 1.00 74.48 332 LEU B C 1
ATOM 5718 O O . LEU B 1 303 ? -20.199 11.956 83.065 1.00 75.26 332 LEU B O 1
ATOM 5723 N N . PRO B 1 304 ? -20.130 14.136 83.588 1.00 74.73 333 PRO B N 1
ATOM 5724 C CA . PRO B 1 304 ? -21.571 14.150 83.907 1.00 75.14 333 PRO B CA 1
ATOM 5725 C C . PRO B 1 304 ? -22.498 14.159 82.710 1.00 76.18 333 PRO B C 1
ATOM 5726 O O . PRO B 1 304 ? -22.195 14.822 81.725 1.00 76.65 333 PRO B O 1
ATOM 5730 N N . ASP B 1 305 ? -23.648 13.463 82.802 1.00 76.35 334 ASP B N 1
ATOM 5731 C CA . ASP B 1 305 ? -24.621 13.434 81.706 1.00 76.97 334 ASP B CA 1
ATOM 5732 C C . ASP B 1 305 ? -25.122 14.849 81.378 1.00 76.61 334 ASP B C 1
ATOM 5733 O O . ASP B 1 305 ? -25.282 15.203 80.207 1.00 76.50 334 ASP B O 1
ATOM 5738 N N . ALA B 1 306 ? -25.334 15.656 82.421 1.00 76.16 335 ALA B N 1
ATOM 5739 C CA . ALA B 1 306 ? -25.757 17.043 82.289 1.00 76.29 335 ALA B CA 1
ATOM 5740 C C . ALA B 1 306 ? -24.792 17.930 83.077 1.00 76.43 335 ALA B C 1
ATOM 5741 O O . ALA B 1 306 ? -24.340 17.547 84.157 1.00 76.68 335 ALA B O 1
ATOM 5743 N N . LEU B 1 307 ? -24.461 19.108 82.535 1.00 76.13 336 LEU B N 1
ATOM 5744 C CA . LEU B 1 307 ? -23.535 20.017 83.200 1.00 76.40 336 LEU B CA 1
ATOM 5745 C C . LEU B 1 307 ? -24.287 21.132 83.968 1.00 77.02 336 LEU B C 1
ATOM 5746 O O . LEU B 1 307 ? -24.736 20.885 85.084 1.00 77.14 336 LEU B O 1
ATOM 5751 N N . VAL B 1 308 ? -24.465 22.320 83.383 1.00 77.29 337 VAL B N 1
ATOM 5752 C CA . VAL B 1 308 ? -25.175 23.427 84.028 1.00 77.95 337 VAL B CA 1
ATOM 5753 C C . VAL B 1 308 ? -26.530 23.661 83.336 1.00 78.64 337 VAL B C 1
ATOM 5754 O O . VAL B 1 308 ? -26.820 22.987 82.338 1.00 78.84 337 VAL B O 1
ATOM 5758 N N . ASN B 1 309 ? -27.374 24.587 83.853 1.00 78.86 338 ASN B N 1
ATOM 5759 C CA . ASN B 1 309 ? -28.624 24.890 83.161 1.00 79.64 338 ASN B CA 1
ATOM 5760 C C . ASN B 1 309 ? -28.292 25.884 82.070 1.00 79.23 338 ASN B C 1
ATOM 5761 O O . ASN B 1 309 ? -27.984 27.037 82.367 1.00 78.98 338 ASN B O 1
ATOM 5766 N N . MET B 1 310 ? -28.353 25.440 80.816 1.00 79.01 339 MET B N 1
ATOM 5767 C CA . MET B 1 310 ? -28.092 26.324 79.690 1.00 79.29 339 MET B CA 1
ATOM 5768 C C . MET B 1 310 ? -29.428 26.928 79.249 1.00 79.78 339 MET B C 1
ATOM 5769 O O . MET B 1 310 ? -30.328 26.194 78.831 1.00 80.07 339 MET B O 1
ATOM 5774 N N . PRO B 1 311 ? -29.602 28.256 79.390 1.00 79.51 340 PRO B N 1
ATOM 5775 C CA . PRO B 1 311 ? -30.886 28.861 79.012 1.00 79.58 340 PRO B CA 1
ATOM 5776 C C . PRO B 1 311 ? -31.181 28.753 77.526 1.00 79.84 340 PRO B C 1
ATOM 5777 O O . PRO B 1 311 ? -30.264 28.609 76.707 1.00 80.06 340 PRO B O 1
ATOM 5781 N N . ALA B 1 312 ? -32.465 28.815 77.179 1.00 79.63 341 ALA B N 1
ATOM 5782 C CA . ALA B 1 312 ? -32.857 28.765 75.779 1.00 80.04 341 ALA B CA 1
ATOM 5783 C C . ALA B 1 312 ? -32.490 30.088 75.107 1.00 80.41 341 ALA B C 1
ATOM 5784 O O . ALA B 1 312 ? -32.380 31.119 75.780 1.00 80.68 341 ALA B O 1
ATOM 5786 N N . VAL B 1 313 ? -32.267 30.058 73.790 1.00 80.29 342 VAL B N 1
ATOM 5787 C CA . VAL B 1 313 ? -31.944 31.283 73.066 1.00 80.82 342 VAL B CA 1
ATOM 5788 C C . VAL B 1 313 ? -33.249 32.031 72.790 1.00 81.35 342 VAL B C 1
ATOM 5789 O O . VAL B 1 313 ? -34.156 31.498 72.140 1.00 81.24 342 VAL B O 1
ATOM 5793 N N . PRO B 1 314 ? -33.382 33.257 73.313 1.00 81.61 343 PRO B N 1
ATOM 5794 C CA . PRO B 1 314 ? -34.615 34.016 73.065 1.00 81.94 343 PRO B CA 1
ATOM 5795 C C . PRO B 1 314 ? -34.740 34.393 71.588 1.00 82.91 343 PRO B C 1
ATOM 5796 O O . PRO B 1 314 ? -33.754 34.842 70.990 1.00 83.16 343 PRO B O 1
ATOM 5800 N N . ALA B 1 315 ? -35.936 34.203 70.988 1.00 82.79 344 ALA B N 1
ATOM 5801 C CA . ALA B 1 315 ? -36.143 34.634 69.609 1.00 82.93 344 ALA B CA 1
ATOM 5802 C C . ALA B 1 315 ? -36.386 36.125 69.743 1.00 83.23 344 ALA B C 1
ATOM 5803 O O . ALA B 1 315 ? -37.490 36.541 70.091 1.00 83.47 344 ALA B O 1
ATOM 5805 N N . ALA B 1 316 ? -35.309 36.909 69.646 1.00 83.20 345 ALA B N 1
ATOM 5806 C CA . ALA B 1 316 ? -35.369 38.353 69.811 1.00 83.71 345 ALA B CA 1
ATOM 5807 C C . ALA B 1 316 ? -35.840 38.980 68.502 1.00 84.17 345 ALA B C 1
ATOM 5808 O O . ALA B 1 316 ? -35.049 39.490 67.707 1.00 84.14 345 ALA B O 1
ATOM 5810 N N . ASP B 1 317 ? -37.150 38.862 68.273 1.00 84.25 346 ASP B N 1
ATOM 5811 C CA . ASP B 1 317 ? -37.911 39.308 67.115 1.00 84.50 346 ASP B CA 1
ATOM 5812 C C . ASP B 1 317 ? -37.866 40.815 66.855 1.00 84.60 346 ASP B C 1
ATOM 5813 O O . ASP B 1 317 ? -37.547 41.216 65.726 1.00 84.84 346 ASP B O 1
ATOM 5818 N N . ASN B 1 318 ? -38.172 41.653 67.871 1.00 84.06 347 ASN B N 1
ATOM 5819 C CA . ASN B 1 318 ? -38.154 43.105 67.648 1.00 84.04 347 ASN B CA 1
ATOM 5820 C C . ASN B 1 318 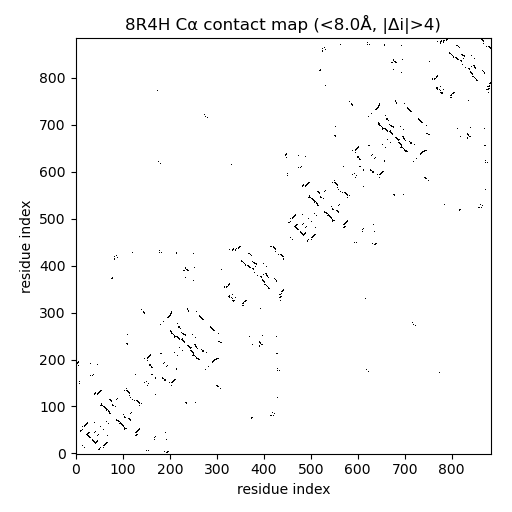? -37.098 43.817 68.483 1.00 83.19 347 ASN B C 1
ATOM 5821 O O . ASN B 1 318 ? -37.429 44.599 69.373 1.00 83.49 347 ASN B O 1
ATOM 5826 N N . VAL B 1 319 ? -35.826 43.527 68.208 1.00 81.98 348 VAL B N 1
ATOM 5827 C CA . VAL B 1 319 ? -34.721 44.151 68.933 1.00 81.42 348 VAL B CA 1
ATOM 5828 C C . VAL B 1 319 ? -33.875 45.013 67.999 1.00 81.07 348 VAL B C 1
ATOM 5829 O O . VAL B 1 319 ? -33.957 44.867 66.778 1.00 81.29 348 VAL B O 1
ATOM 5833 N N . LYS B 1 320 ? -33.048 45.907 68.565 1.00 80.37 349 LYS B N 1
ATOM 5834 C CA . LYS B 1 320 ? -32.164 46.739 67.762 1.00 80.54 349 LYS B CA 1
ATOM 5835 C C . LYS B 1 320 ? -31.122 45.838 67.093 1.00 81.36 349 LYS B C 1
ATOM 5836 O O . LYS B 1 320 ? -30.727 44.822 67.664 1.00 81.38 349 LYS B O 1
ATOM 5842 N N . THR B 1 321 ? -30.773 46.136 65.840 1.00 81.88 350 THR B N 1
ATOM 5843 C CA . THR B 1 321 ? -29.797 45.341 65.105 1.00 82.82 350 THR B CA 1
ATOM 5844 C C . THR B 1 321 ? -28.596 46.184 64.667 1.00 84.17 350 THR B C 1
ATOM 5845 O O . THR B 1 321 ? -28.687 47.410 64.620 1.00 84.56 350 THR B O 1
ATOM 5849 N N . ARG B 1 322 ? -27.464 45.534 64.359 1.00 84.81 351 ARG B N 1
ATOM 5850 C CA . ARG B 1 322 ? -26.282 46.243 63.867 1.00 85.88 351 ARG B CA 1
ATOM 5851 C C . ARG B 1 322 ? -25.623 45.459 62.727 1.00 86.88 351 ARG B C 1
ATOM 5852 O O . ARG B 1 322 ? -25.675 44.226 62.703 1.00 86.84 351 ARG B O 1
ATOM 5860 N N . TRP B 1 323 ? -24.985 46.175 61.795 1.00 87.53 352 TRP B N 1
ATOM 5861 C CA . TRP B 1 323 ? -24.259 45.540 60.701 1.00 88.63 352 TRP B CA 1
ATOM 5862 C C . TRP B 1 323 ? -22.788 45.956 60.773 1.00 89.44 352 TRP B C 1
ATOM 5863 O O . TRP B 1 323 ? -22.472 47.149 60.801 1.00 89.52 352 TRP B O 1
ATOM 5874 N N . LEU B 1 324 ? -21.890 44.971 60.796 1.00 89.61 353 LEU B N 1
ATOM 5875 C CA . LEU B 1 324 ? -20.471 45.237 60.850 1.00 90.41 353 LEU B CA 1
ATOM 5876 C C . LEU B 1 324 ? -19.784 44.604 59.657 1.00 91.23 353 LEU B C 1
ATOM 5877 O O . LEU B 1 324 ? -19.519 43.410 59.659 1.00 91.53 353 LEU B O 1
ATOM 5882 N N . GLN B 1 325 ? -19.508 45.397 58.631 1.00 91.48 354 GLN B N 1
ATOM 5883 C CA . GLN B 1 325 ? -18.851 44.913 57.433 1.00 92.43 354 GLN B CA 1
ATOM 5884 C C . GLN B 1 325 ? -17.333 44.966 57.579 1.00 92.57 354 GLN B C 1
ATOM 5885 O O . GLN B 1 325 ? -16.745 46.047 57.614 1.00 92.62 354 GLN B O 1
ATOM 5891 N N . LEU B 1 326 ? -16.700 43.797 57.665 1.00 92.44 355 LEU B N 1
ATOM 5892 C CA . LEU B 1 326 ? -15.249 43.711 57.749 1.00 92.71 355 LEU B CA 1
ATOM 5893 C C . LEU B 1 326 ? -14.703 43.886 56.340 1.00 93.09 355 LEU B C 1
ATOM 5894 O O . LEU B 1 326 ? -15.183 43.247 55.403 1.00 92.96 355 LEU B O 1
ATOM 5899 N N . MET B 1 327 ? -13.719 44.770 56.185 1.00 93.38 356 MET B N 1
ATOM 5900 C CA . MET B 1 327 ? -13.150 45.056 54.879 1.00 94.05 356 MET B CA 1
ATOM 5901 C C . MET B 1 327 ? -11.659 44.869 54.829 1.00 94.04 356 MET B C 1
ATOM 5902 O O . MET B 1 327 ? -10.935 45.392 55.670 1.00 93.87 356 MET B O 1
ATOM 5907 N N . MET B 1 328 ? -11.202 44.169 53.794 1.00 94.16 357 MET B N 1
ATOM 5908 C CA . MET B 1 328 ? -9.792 43.961 53.484 1.00 94.81 357 MET B CA 1
ATOM 5909 C C . MET B 1 328 ? -9.573 44.335 52.004 1.00 95.65 357 MET B C 1
ATOM 5910 O O . MET B 1 328 ? -8.922 43.604 51.260 1.00 95.72 357 MET B O 1
ATOM 5915 N N . ASP B 1 329 ? -10.137 45.468 51.576 1.00 96.12 358 ASP B N 1
ATOM 5916 C CA . ASP B 1 329 ? -10.047 45.889 50.187 1.00 97.00 358 ASP B CA 1
ATOM 5917 C C . ASP B 1 329 ? -9.412 47.258 50.014 1.00 97.21 358 ASP B C 1
ATOM 5918 O O . ASP B 1 329 ? -9.661 48.181 50.797 1.00 97.44 358 ASP B O 1
ATOM 5923 N N . GLY B 1 330 A -8.585 47.362 48.982 1.00 96.91 358 GLY B N 1
ATOM 5924 C CA . GLY B 1 330 A -7.901 48.596 48.622 1.00 97.01 358 GLY B CA 1
ATOM 5925 C C . GLY B 1 330 A -6.768 48.991 49.547 1.00 96.64 358 GLY B C 1
ATOM 5926 O O . GLY B 1 330 A -5.662 48.450 49.456 1.00 96.71 358 GLY B O 1
ATOM 5927 N N . GLY B 1 331 B -7.043 49.964 50.412 1.00 95.92 358 GLY B N 1
ATOM 5928 C CA . GLY B 1 331 B -6.065 50.489 51.360 1.00 95.42 358 GLY B CA 1
ATOM 5929 C C . GLY B 1 331 B -5.649 49.503 52.428 1.00 94.30 358 GLY B C 1
ATOM 5930 O O . GLY B 1 331 B -4.454 49.350 52.698 1.00 94.40 358 GLY B O 1
ATOM 5931 N N . GLY B 1 332 ? -6.629 48.826 53.020 1.00 93.00 431 GLY B N 1
ATOM 5932 C CA . GLY B 1 332 ? -6.337 47.846 54.051 1.00 92.48 431 GLY B CA 1
ATOM 5933 C C . GLY B 1 332 ? -7.524 47.287 54.804 1.00 91.70 431 GLY B C 1
ATOM 5934 O O . GLY B 1 332 ? -8.553 46.954 54.208 1.00 91.67 431 GLY B O 1
ATOM 5935 N N . ASN B 1 333 ? -7.350 47.153 56.132 1.00 90.70 432 ASN B N 1
ATOM 5936 C CA . ASN B 1 333 ? -8.325 46.617 57.072 1.00 90.02 432 ASN B CA 1
ATOM 5937 C C . ASN B 1 333 ? -9.120 47.736 57.704 1.00 89.63 432 ASN B C 1
ATOM 5938 O O . ASN B 1 333 ? -8.540 48.715 58.163 1.00 89.36 432 ASN B O 1
ATOM 5943 N N . LYS B 1 334 ? -10.446 47.591 57.732 1.00 89.61 433 LYS B N 1
ATOM 5944 C CA . LYS B 1 334 ? -11.353 48.592 58.300 1.00 90.14 433 LYS B CA 1
ATOM 5945 C C . LYS B 1 334 ? -12.759 48.012 58.480 1.00 90.47 433 LYS B C 1
ATOM 5946 O O . LYS B 1 334 ? -13.137 47.091 57.760 1.00 90.73 433 LYS B O 1
ATOM 5952 N N . ILE B 1 335 ? -13.536 48.540 59.429 1.00 90.34 434 ILE B N 1
ATOM 5953 C CA . ILE B 1 335 ? -14.908 48.073 59.637 1.00 90.92 434 ILE B CA 1
ATOM 5954 C C . ILE B 1 335 ? -15.856 49.190 59.220 1.00 91.37 434 ILE B C 1
ATOM 5955 O O . ILE B 1 335 ? -15.637 50.337 59.609 1.00 91.33 434 ILE B O 1
ATOM 5960 N N . ASN B 1 336 ? -16.883 48.866 58.405 1.00 91.58 435 ASN B N 1
ATOM 5961 C CA . ASN B 1 336 ? -17.870 49.824 57.896 1.00 92.23 435 ASN B CA 1
ATOM 5962 C C . ASN B 1 336 ? -17.198 50.991 57.184 1.00 93.10 435 ASN B C 1
ATOM 5963 O O . ASN B 1 336 ? -17.566 52.145 57.390 1.00 93.23 435 ASN B O 1
ATOM 5968 N N . GLY B 1 337 ? -16.179 50.678 56.396 1.00 93.66 436 GLY B N 1
ATOM 5969 C CA . GLY B 1 337 ? -15.406 51.670 55.662 1.00 94.90 436 GLY B CA 1
ATOM 5970 C C . GLY B 1 337 ? -14.404 52.413 56.523 1.00 96.20 436 GLY B C 1
ATOM 5971 O O . GLY B 1 337 ? -13.349 52.836 56.044 1.00 96.44 436 GLY B O 1
ATOM 5972 N N . ILE B 1 338 ? -14.721 52.574 57.805 1.00 96.89 437 ILE B N 1
ATOM 5973 C CA . ILE B 1 338 ? -13.877 53.306 58.740 1.00 98.06 437 ILE B CA 1
ATOM 5974 C C . ILE B 1 338 ? -12.817 52.405 59.362 1.00 99.40 437 ILE B C 1
ATOM 5975 O O . ILE B 1 338 ? -13.158 51.373 59.936 1.00 99.58 437 ILE B O 1
ATOM 5980 N N . ALA B 1 339 ? -11.535 52.805 59.298 1.00 100.12 438 ALA B N 1
ATOM 5981 C CA . ALA B 1 339 ? -10.474 52.061 59.993 1.00 100.96 438 ALA B CA 1
ATOM 5982 C C . ALA B 1 339 ? -10.529 52.474 61.494 1.00 101.84 438 ALA B C 1
ATOM 5983 O O . ALA B 1 339 ? -11.174 53.476 61.834 1.00 102.39 438 ALA B O 1
ATOM 5985 N N . PHE B 1 340 ? -9.886 51.712 62.392 1.00 101.76 439 PHE B N 1
ATOM 5986 C CA . PHE B 1 340 ? -9.977 51.990 63.827 1.00 102.11 439 PHE B CA 1
ATOM 5987 C C . PHE B 1 340 ? -9.566 53.415 64.259 1.00 102.27 439 PHE B C 1
ATOM 5988 O O . PHE B 1 340 ? -8.389 53.788 64.224 1.00 102.12 439 PHE B O 1
ATOM 5996 N N . ASP B 1 341 ? -10.575 54.178 64.718 1.00 102.27 440 ASP B N 1
ATOM 5997 C CA . ASP B 1 341 ? -10.410 55.504 65.295 1.00 102.80 440 ASP B CA 1
ATOM 5998 C C . ASP B 1 341 ? -10.900 55.431 66.751 1.00 102.61 440 ASP B C 1
ATOM 5999 O O . ASP B 1 341 ? -12.087 55.198 67.010 1.00 102.61 440 ASP B O 1
ATOM 6004 N N . MET B 1 342 ? -9.963 55.601 67.691 1.00 102.10 441 MET B N 1
ATOM 6005 C CA . MET B 1 342 ? -10.201 55.519 69.129 1.00 102.14 441 MET B CA 1
ATOM 6006 C C . MET B 1 342 ? -11.061 56.664 69.660 1.00 101.41 441 MET B C 1
ATOM 6007 O O . MET B 1 342 ? -11.813 56.478 70.619 1.00 101.35 441 MET B O 1
ATOM 6012 N N . ALA B 1 343 ? -10.934 57.853 69.045 1.00 100.62 442 ALA B N 1
ATOM 6013 C CA . ALA B 1 343 ? -11.633 59.075 69.452 1.00 100.09 442 ALA B CA 1
ATOM 6014 C C . ALA B 1 343 ? -13.134 59.085 69.191 1.00 99.02 442 ALA B C 1
ATOM 6015 O O . ALA B 1 343 ? -13.828 59.952 69.723 1.00 99.26 442 ALA B O 1
ATOM 6017 N N . LYS B 1 344 ? -13.639 58.153 68.371 1.00 97.78 443 LYS B N 1
ATOM 6018 C CA . LYS B 1 344 ? -15.064 58.120 68.054 1.00 96.89 443 LYS B CA 1
ATOM 6019 C C . LYS B 1 344 ? -15.714 56.744 68.175 1.00 95.30 443 LYS B C 1
ATOM 6020 O O . LYS B 1 344 ? -15.638 55.927 67.251 1.00 95.29 443 LYS B O 1
ATOM 6026 N N . PRO B 1 345 ? -16.440 56.500 69.275 1.00 93.89 444 PRO B N 1
ATOM 6027 C CA . PRO B 1 345 ? -17.173 55.232 69.397 1.00 92.87 444 PRO B CA 1
ATOM 6028 C C . PRO B 1 345 ? -18.284 55.186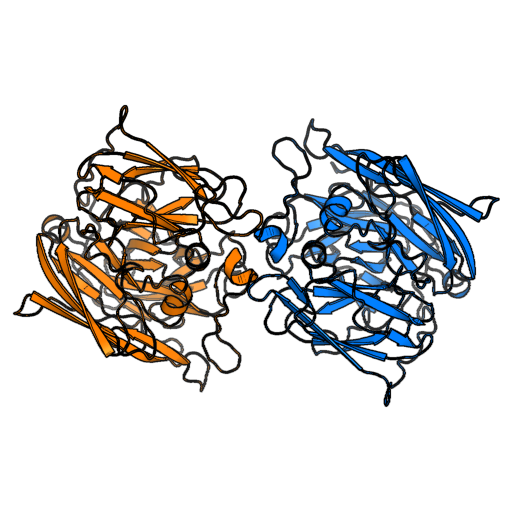 68.352 1.00 91.56 444 PRO B C 1
ATOM 6029 O O . PRO B 1 345 ? -19.004 56.167 68.193 1.00 91.78 444 PRO B O 1
ATOM 6033 N N . MET B 1 346 ? -18.382 54.074 67.619 1.00 90.03 445 MET B N 1
ATOM 6034 C CA . MET B 1 346 ? -19.354 53.860 66.552 1.00 88.80 445 MET B CA 1
ATOM 6035 C C . MET B 1 346 ? -20.799 54.112 66.952 1.00 87.92 445 MET B C 1
ATOM 6036 O O . MET B 1 346 ? -21.503 54.790 66.218 1.00 87.92 445 MET B O 1
ATOM 6041 N N . PHE B 1 347 ? -21.243 53.592 68.100 1.00 87.24 446 PHE B N 1
ATOM 6042 C CA . PHE B 1 347 ? -22.627 53.774 68.541 1.00 87.20 446 PHE B CA 1
ATOM 6043 C C . PHE B 1 347 ? -22.813 53.527 70.047 1.00 87.21 446 PHE B C 1
ATOM 6044 O O . PHE B 1 347 ? -21.869 53.135 70.726 1.00 87.29 446 PHE B O 1
ATOM 6052 N N . ASP B 1 348 ? -24.028 53.762 70.570 1.00 87.08 447 ASP B N 1
ATOM 6053 C CA . ASP B 1 348 ? -24.333 53.534 71.977 1.00 87.43 447 ASP B CA 1
ATOM 6054 C C . ASP B 1 348 ? -25.378 52.442 72.108 1.00 87.57 447 ASP B C 1
ATOM 6055 O O . ASP B 1 348 ? -26.339 52.412 71.345 1.00 87.77 447 ASP B O 1
ATOM 6060 N N . VAL B 1 349 ? -25.187 51.546 73.079 1.00 87.34 448 VAL B N 1
ATOM 6061 C CA . VAL B 1 349 ? -26.081 50.435 73.348 1.00 87.65 448 VAL B CA 1
ATOM 6062 C C . VAL B 1 349 ? -26.739 50.623 74.709 1.00 88.32 448 VAL B C 1
ATOM 6063 O O . VAL B 1 349 ? -26.054 50.864 75.696 1.00 88.60 448 VAL B O 1
ATOM 6067 N N . LYS B 1 350 ? -28.067 50.545 74.761 1.00 88.45 449 LYS B N 1
ATOM 6068 C CA . LYS B 1 350 ? -28.796 50.694 76.011 1.00 88.97 449 LYS B CA 1
ATOM 6069 C C . LYS B 1 350 ? -28.506 49.475 76.887 1.00 89.21 449 LYS B C 1
ATOM 6070 O O . LYS B 1 350 ? -28.804 48.349 76.482 1.00 89.40 449 LYS B O 1
ATOM 6076 N N . ARG B 1 351 ? -27.844 49.696 78.039 1.00 88.97 450 ARG B N 1
ATOM 6077 C CA . ARG B 1 351 ? -27.457 48.642 78.982 1.00 89.35 450 ARG B CA 1
ATOM 6078 C C . ARG B 1 351 ? -28.606 47.694 79.369 1.00 89.16 450 ARG B C 1
ATOM 6079 O O . ARG B 1 351 ? -29.757 48.122 79.492 1.00 89.36 450 ARG B O 1
ATOM 6087 N N . GLY B 1 352 ? -28.282 46.409 79.513 1.00 88.45 451 GLY B N 1
ATOM 6088 C CA . GLY B 1 352 ? -29.232 45.371 79.891 1.00 88.24 451 GLY B CA 1
ATOM 6089 C C . GLY B 1 352 ? -30.212 44.951 78.814 1.00 87.80 451 GLY B C 1
ATOM 6090 O O . GLY B 1 352 ? -31.009 44.034 79.034 1.00 87.99 451 GLY B O 1
ATOM 6091 N N . THR B 1 353 ? -30.181 45.612 77.647 1.00 87.18 452 THR B N 1
ATOM 6092 C CA . THR B 1 353 ? -31.108 45.276 76.569 1.00 87.08 452 THR B CA 1
ATOM 6093 C C . THR B 1 353 ? -30.462 44.410 75.501 1.00 86.40 452 THR B C 1
ATOM 6094 O O . THR B 1 353 ? -29.243 44.434 75.322 1.00 86.33 452 THR B O 1
ATOM 6098 N N . TYR B 1 354 ? -31.291 43.634 74.797 1.00 85.66 453 TYR B N 1
ATOM 6099 C CA . TYR B 1 354 ? -30.837 42.722 73.755 1.00 85.17 453 TYR B CA 1
ATOM 6100 C C . TYR B 1 354 ? -30.607 43.403 72.403 1.00 84.02 453 TYR B C 1
ATOM 6101 O O . TYR B 1 354 ? -31.250 44.395 72.061 1.00 84.06 453 TYR B O 1
ATOM 6110 N N . GLU B 1 355 ? -29.686 42.847 71.634 1.00 82.91 454 GLU B N 1
ATOM 6111 C CA . GLU B 1 355 ? -29.335 43.321 70.303 1.00 82.36 454 GLU B CA 1
ATOM 6112 C C . GLU B 1 355 ? -28.998 42.133 69.402 1.00 81.81 454 GLU B C 1
ATOM 6113 O O . GLU B 1 355 ? -28.652 41.057 69.888 1.00 81.82 454 GLU B O 1
ATOM 6119 N N . LYS B 1 356 ? -29.116 42.320 68.089 1.00 81.23 455 LYS B N 1
ATOM 6120 C CA . LYS B 1 356 ? -28.821 41.265 67.133 1.00 81.10 455 LYS B CA 1
ATOM 6121 C C . LYS B 1 356 ? -27.726 41.798 66.226 1.00 80.03 455 LYS B C 1
ATOM 6122 O O . LYS B 1 356 ? -27.992 42.640 65.373 1.00 80.30 455 LYS B O 1
ATOM 6128 N N . TRP B 1 357 ? -26.489 41.345 66.430 1.00 78.77 456 TRP B N 1
ATOM 6129 C CA . TRP B 1 357 ? -25.362 41.857 65.659 1.00 78.03 456 TRP B CA 1
ATOM 6130 C C . TRP B 1 357 ? -24.990 40.966 64.515 1.00 77.88 456 TRP B C 1
ATOM 6131 O O . TRP B 1 357 ? -24.765 39.786 64.726 1.00 78.03 456 TRP B O 1
ATOM 6142 N N . THR B 1 358 ? -24.870 41.524 63.316 1.00 77.57 457 THR B N 1
ATOM 6143 C CA . THR B 1 358 ? -24.437 40.751 62.161 1.00 77.91 457 THR B CA 1
ATOM 6144 C C . THR B 1 358 ? -23.068 41.269 61.720 1.00 78.10 457 THR B C 1
ATOM 6145 O O . THR B 1 358 ? -22.871 42.474 61.593 1.00 78.36 457 THR B O 1
ATOM 6149 N N . ILE B 1 359 ? -22.103 40.370 61.562 1.00 77.72 458 ILE B N 1
ATOM 6150 C CA . ILE B 1 359 ? -20.757 40.736 61.151 1.00 78.00 458 ILE B CA 1
ATOM 6151 C C . ILE B 1 359 ? -20.472 40.023 59.854 1.00 78.61 458 ILE B C 1
ATOM 6152 O O . ILE B 1 359 ? -20.670 38.817 59.779 1.00 78.84 458 ILE B O 1
ATOM 6157 N N . SER B 1 360 ? -20.030 40.757 58.825 1.00 78.91 459 SER B N 1
ATOM 6158 C CA . SER B 1 360 ? -19.785 40.201 57.496 1.00 79.68 459 SER B CA 1
ATOM 6159 C C . SER B 1 360 ? -18.333 40.210 57.044 1.00 80.65 459 SER B C 1
ATOM 6160 O O . SER B 1 360 ? -17.602 41.166 57.256 1.00 80.31 459 SER B O 1
ATOM 6163 N N . GLY B 1 361 ? -17.978 39.152 56.341 1.00 81.75 460 GLY B N 1
ATOM 6164 C CA . GLY B 1 361 ? -16.663 38.957 55.749 1.00 83.31 460 GLY B CA 1
ATOM 6165 C C . GLY B 1 361 ? -16.736 38.632 54.268 1.00 84.88 460 GLY B C 1
ATOM 6166 O O . GLY B 1 361 ? -15.793 38.063 53.713 1.00 85.20 460 GLY B O 1
ATOM 6167 N N . GLU B 1 362 ? -17.867 38.979 53.615 1.00 85.74 461 GLU B N 1
ATOM 6168 C CA . GLU B 1 362 ? -18.071 38.779 52.183 1.00 87.03 461 GLU B CA 1
ATOM 6169 C C . GLU B 1 362 ? -17.121 39.705 51.434 1.00 88.20 461 GLU B C 1
ATOM 6170 O O . GLU B 1 362 ? -16.852 40.825 51.883 1.00 88.37 461 GLU B O 1
ATOM 6176 N N . GLY B 1 363 ? -16.611 39.236 50.305 1.00 88.81 462 GLY B N 1
ATOM 6177 C CA . GLY B 1 363 ? -15.646 40.014 49.533 1.00 89.81 462 GLY B CA 1
ATOM 6178 C C . GLY B 1 363 ? -14.336 40.085 50.290 1.00 90.28 462 GLY B C 1
ATOM 6179 O O . GLY B 1 363 ? -13.757 41.165 50.486 1.00 90.31 462 GLY B O 1
ATOM 6180 N N . ASP B 1 364 ? -13.908 38.904 50.756 1.00 90.32 463 ASP B N 1
ATOM 6181 C CA . ASP B 1 364 ? -12.732 38.685 51.567 1.00 90.88 463 ASP B CA 1
ATOM 6182 C C . ASP B 1 364 ? -12.789 37.218 51.967 1.00 90.65 463 ASP B C 1
ATOM 6183 O O . ASP B 1 364 ? -13.767 36.810 52.606 1.00 90.84 463 ASP B O 1
ATOM 6188 N N . MET B 1 365 ? -11.777 36.417 51.583 1.00 89.97 464 MET B N 1
ATOM 6189 C CA . MET B 1 365 ? -11.781 35.006 51.979 1.00 89.80 464 MET B CA 1
ATOM 6190 C C . MET B 1 365 ? -10.914 34.702 53.209 1.00 88.30 464 MET B C 1
ATOM 6191 O O . MET B 1 365 ? -10.610 33.541 53.477 1.00 88.32 464 MET B O 1
ATOM 6196 N N . MET B 1 366 ? -10.576 35.731 53.985 1.00 86.68 465 MET B N 1
ATOM 6197 C CA . MET B 1 366 ? -9.772 35.563 55.178 1.00 85.53 465 MET B CA 1
ATOM 6198 C C . MET B 1 366 ? -10.617 35.138 56.388 1.00 84.31 465 MET B C 1
ATOM 6199 O O . MET B 1 366 ? -11.851 35.246 56.364 1.00 84.64 465 MET B O 1
ATOM 6204 N N . LEU B 1 367 ? -9.949 34.626 57.440 1.00 82.51 466 LEU B N 1
ATOM 6205 C CA . LEU B 1 367 ? -10.619 34.175 58.658 1.00 80.88 466 LEU B CA 1
ATOM 6206 C C . LEU B 1 367 ? -10.692 35.304 59.680 1.00 78.70 466 LEU B C 1
ATOM 6207 O O . LEU B 1 367 ? -9.671 35.916 60.000 1.00 78.95 466 LEU B O 1
ATOM 6212 N N . HIS B 1 368 ? -11.892 35.573 60.198 1.00 76.52 467 HIS B N 1
ATOM 6213 C CA . HIS B 1 368 ? -12.064 36.625 61.182 1.00 75.32 467 HIS B CA 1
ATOM 6214 C C . HIS B 1 368 ? -12.800 36.165 62.411 1.00 73.80 467 HIS B C 1
ATOM 6215 O O . HIS B 1 368 ? -14.031 36.179 62.424 1.00 73.92 467 HIS B O 1
ATOM 6222 N N . PRO B 1 369 ? -12.076 35.816 63.489 1.00 72.09 468 PRO B N 1
ATOM 6223 C CA . PRO B 1 369 ? -12.767 35.438 64.724 1.00 70.88 468 PRO B CA 1
ATOM 6224 C C . PRO B 1 369 ? -13.264 36.724 65.390 1.00 69.68 468 PRO B C 1
ATOM 6225 O O . PRO B 1 369 ? -12.491 37.414 66.051 1.00 69.70 468 PRO B O 1
ATOM 6229 N N . PHE B 1 370 ? -14.521 37.101 65.121 1.00 68.45 469 PHE B N 1
ATOM 6230 C CA . PHE B 1 370 ? -15.065 38.333 65.666 1.00 67.72 469 PHE B CA 1
ATOM 6231 C C . PHE B 1 370 ? -15.261 38.287 67.174 1.00 67.61 469 PHE B C 1
ATOM 6232 O O . PHE B 1 370 ? -16.117 37.557 67.673 1.00 67.79 469 PHE B O 1
ATOM 6240 N N . HIS B 1 371 ? -14.471 39.088 67.892 1.00 66.98 470 HIS B N 1
ATOM 6241 C CA . HIS B 1 371 ? -14.507 39.178 69.344 1.00 67.01 470 HIS B CA 1
ATOM 6242 C C . HIS B 1 371 ? -15.193 40.466 69.812 1.00 66.71 470 HIS B C 1
ATOM 6243 O O . HIS B 1 371 ? -14.895 41.539 69.297 1.00 66.74 470 HIS B O 1
ATOM 6250 N N . ILE B 1 372 ? -16.118 40.354 70.782 1.00 66.25 471 ILE B N 1
ATOM 6251 C CA . ILE B 1 372 ? -16.830 41.503 71.338 1.00 66.11 471 ILE B CA 1
ATOM 6252 C C . ILE B 1 372 ? -16.497 41.667 72.827 1.00 66.27 471 ILE B C 1
ATOM 6253 O O . ILE B 1 372 ? -16.631 40.717 73.603 1.00 67.28 471 ILE B O 1
ATOM 6258 N N . HIS B 1 373 ? -16.056 42.860 73.230 1.00 65.11 472 HIS B N 1
ATOM 6259 C CA . HIS B 1 373 ? -15.685 43.117 74.619 1.00 64.45 472 HIS B CA 1
ATOM 6260 C C . HIS B 1 373 ? -16.884 43.237 75.567 1.00 65.11 472 HIS B C 1
ATOM 6261 O O . HIS B 1 373 ? -17.996 43.506 75.136 1.00 65.22 472 HIS B O 1
ATOM 6268 N N . GLY B 1 374 ? -16.634 43.025 76.852 1.00 65.59 473 GLY B N 1
ATOM 6269 C CA . GLY B 1 374 ? -17.624 43.158 77.913 1.00 66.31 473 GLY B CA 1
ATOM 6270 C C . GLY B 1 374 ? -18.854 42.276 77.851 1.00 66.75 473 GLY B C 1
ATOM 6271 O O . GLY B 1 374 ? -19.848 42.573 78.522 1.00 67.20 473 GLY B O 1
ATOM 6272 N N . THR B 1 375 ? -18.816 41.188 77.062 1.00 66.50 474 THR B N 1
ATOM 6273 C CA . THR B 1 375 ? -19.976 40.312 76.964 1.00 66.95 474 THR B CA 1
ATOM 6274 C C . THR B 1 375 ? -19.610 38.837 76.691 1.00 67.31 474 THR B C 1
ATOM 6275 O O . THR B 1 375 ? -18.465 38.495 76.379 1.00 67.29 474 THR B O 1
ATOM 6279 N N . GLN B 1 376 ? -20.617 37.974 76.862 1.00 67.28 475 GLN B N 1
ATOM 6280 C CA . GLN B 1 376 ? -20.652 36.558 76.575 1.00 67.47 475 GLN B CA 1
ATOM 6281 C C . GLN B 1 376 ? -22.010 36.409 75.906 1.00 67.92 475 GLN B C 1
ATOM 6282 O O . GLN B 1 376 ? -23.033 36.680 76.535 1.00 68.33 475 GLN B O 1
ATOM 6288 N N . PHE B 1 377 ? -22.021 36.106 74.605 1.00 67.50 476 PHE B N 1
ATOM 6289 C CA . PHE B 1 377 ? -23.250 36.035 73.822 1.00 67.27 476 PHE B CA 1
ATOM 6290 C C . PHE B 1 377 ? -23.640 34.606 73.358 1.00 67.35 476 PHE B C 1
ATOM 6291 O O . PHE B 1 377 ? -23.026 33.634 73.779 1.00 67.50 476 PHE B O 1
ATOM 6299 N N . ARG B 1 378 ? -24.684 34.485 72.521 1.00 67.31 477 ARG B N 1
ATOM 6300 C CA . ARG B 1 378 ? -25.095 33.216 71.944 1.00 67.93 477 ARG B CA 1
ATOM 6301 C C . ARG B 1 378 ? -25.064 33.393 70.425 1.00 68.89 477 ARG B C 1
ATOM 6302 O O . ARG B 1 378 ? -25.656 34.344 69.914 1.00 69.01 477 ARG B O 1
ATOM 6310 N N . ILE B 1 379 ? -24.335 32.526 69.706 1.00 69.28 478 ILE B N 1
ATOM 6311 C CA . ILE B 1 379 ? -24.263 32.626 68.248 1.00 69.98 478 ILE B CA 1
ATOM 6312 C C . ILE B 1 379 ? -25.587 32.150 67.637 1.00 70.53 478 ILE B C 1
ATOM 6313 O O . ILE B 1 379 ? -26.051 31.054 67.956 1.00 70.71 478 ILE B O 1
ATOM 6318 N N . LEU B 1 380 ? -26.226 32.993 66.812 1.00 70.54 479 LEU B N 1
ATOM 6319 C CA . LEU B 1 380 ? -27.480 32.625 66.152 1.00 70.73 479 LEU B CA 1
ATOM 6320 C C . LEU B 1 380 ? -27.137 31.926 64.848 1.00 71.60 479 LEU B C 1
ATOM 6321 O O . LEU B 1 380 ? -27.651 30.844 64.571 1.00 71.99 479 LEU B O 1
ATOM 6326 N N . SER B 1 381 ? -26.225 32.515 64.069 1.00 71.78 480 SER B N 1
ATOM 6327 C CA . SER B 1 381 ? -25.775 31.939 62.817 1.00 72.33 480 SER B CA 1
ATOM 6328 C C . SER B 1 381 ? -24.264 32.130 62.710 1.00 72.81 480 SER B C 1
ATOM 6329 O O . SER B 1 381 ? -23.763 33.236 62.896 1.00 72.67 480 SER B O 1
ATOM 6332 N N . GLU B 1 382 ? -23.538 31.050 62.446 1.00 73.21 481 GLU B N 1
ATOM 6333 C CA . GLU B 1 382 ? -22.099 31.122 62.279 1.00 74.18 481 GLU B CA 1
ATOM 6334 C C . GLU B 1 382 ? -21.758 30.846 60.819 1.00 75.04 481 GLU B C 1
ATOM 6335 O O . GLU B 1 382 ? -21.868 29.695 60.382 1.00 75.25 481 GLU B O 1
ATOM 6341 N N . ASN B 1 383 ? -21.384 31.906 60.062 1.00 75.09 482 ASN B N 1
ATOM 6342 C CA . ASN B 1 383 ? -21.010 31.827 58.650 1.00 75.70 482 ASN B CA 1
ATOM 6343 C C . ASN B 1 383 ? -22.126 31.208 57.797 1.00 76.14 482 ASN B C 1
ATOM 6344 O O . ASN B 1 383 ? -21.859 30.414 56.900 1.00 76.30 482 ASN B O 1
ATOM 6349 N N . GLY B 1 384 ? -23.366 31.569 58.096 1.00 76.06 483 GLY B N 1
ATOM 6350 C CA . GLY B 1 384 ? -24.513 31.041 57.373 1.00 76.37 483 GLY B CA 1
ATOM 6351 C C . GLY B 1 384 ? -25.169 29.876 58.082 1.00 76.46 483 GLY B C 1
ATOM 6352 O O . GLY B 1 384 ? -26.347 29.958 58.442 1.00 76.65 483 GLY B O 1
ATOM 6353 N N . LYS B 1 385 ? -24.413 28.788 58.306 1.00 75.99 484 LYS B N 1
ATOM 6354 C CA . LYS B 1 385 ? -24.941 27.607 58.993 1.00 75.99 484 LYS B CA 1
ATOM 6355 C C . LYS B 1 385 ? -25.189 27.892 60.498 1.00 75.78 484 LYS B C 1
ATOM 6356 O O . LYS B 1 385 ? -24.501 28.734 61.079 1.00 76.12 484 LYS B O 1
ATOM 6362 N N . PRO B 1 386 ? -26.124 27.180 61.168 1.00 74.97 485 PRO B N 1
ATOM 6363 C CA . PRO B 1 386 ? -26.286 27.370 62.625 1.00 74.46 485 PRO B CA 1
ATOM 6364 C C . PRO B 1 386 ? -25.016 26.928 63.389 1.00 74.02 485 PRO B C 1
ATOM 6365 O O . PRO B 1 386 ? -24.200 26.171 62.841 1.00 74.38 485 PRO B O 1
ATOM 6369 N N . PRO B 1 387 ? -24.791 27.395 64.632 1.00 73.10 486 PRO B N 1
ATOM 6370 C CA . PRO B 1 387 ? -23.561 27.008 65.343 1.00 72.69 486 PRO B CA 1
ATOM 6371 C C . PRO B 1 387 ? -23.557 25.540 65.755 1.00 72.16 486 PRO B C 1
ATOM 6372 O O . PRO B 1 387 ? -24.615 24.980 66.054 1.00 72.07 486 PRO B O 1
ATOM 6376 N N . ALA B 1 388 ? -22.362 24.918 65.775 1.00 71.29 487 ALA B N 1
ATOM 6377 C CA . ALA B 1 388 ? -22.205 23.526 66.193 1.00 70.71 487 ALA B CA 1
ATOM 6378 C C . ALA B 1 388 ? -22.698 23.329 67.647 1.00 70.22 487 ALA B C 1
ATOM 6379 O O . ALA B 1 388 ? -22.900 24.318 68.365 1.00 70.52 487 ALA B O 1
ATOM 6381 N N . ALA B 1 389 ? -22.896 22.071 68.098 1.00 69.24 488 ALA B N 1
ATOM 6382 C CA . ALA B 1 389 ? -23.356 21.819 69.462 1.00 68.87 488 ALA B CA 1
ATOM 6383 C C . ALA B 1 389 ? -22.439 22.457 70.516 1.00 68.43 488 ALA B C 1
ATOM 6384 O O . ALA B 1 389 ? -22.926 23.152 71.404 1.00 68.67 488 ALA B O 1
ATOM 6386 N N . HIS B 1 390 ? -21.119 22.304 70.365 1.00 67.63 489 HIS B N 1
ATOM 6387 C CA . HIS B 1 390 ? -20.170 22.892 71.304 1.00 67.45 489 HIS B CA 1
ATOM 6388 C C . HIS B 1 390 ? -19.998 24.416 71.124 1.00 67.32 489 HIS B C 1
ATOM 6389 O O . HIS B 1 390 ? -19.534 25.091 72.045 1.00 67.67 489 HIS B O 1
ATOM 6396 N N . ARG B 1 391 ? -20.392 24.964 69.970 1.00 66.65 490 ARG B N 1
ATOM 6397 C CA . ARG B 1 391 ? -20.285 26.405 69.725 1.00 66.99 490 ARG B CA 1
ATOM 6398 C C . ARG B 1 391 ? -21.604 27.181 69.943 1.00 67.89 490 ARG B C 1
ATOM 6399 O O . ARG B 1 391 ? -21.688 28.363 69.603 1.00 68.01 490 ARG B O 1
ATOM 6407 N N . SER B 1 392 ? -22.624 26.527 70.527 1.00 68.02 491 SER B N 1
ATOM 6408 C CA . SER B 1 392 ? -23.932 27.137 70.742 1.00 68.25 491 SER B CA 1
ATOM 6409 C C . SER B 1 392 ? -24.190 27.661 72.167 1.00 68.17 491 SER B C 1
ATOM 6410 O O . SER B 1 392 ? -25.297 28.105 72.467 1.00 68.12 491 SER B O 1
ATOM 6413 N N . GLY B 1 393 ? -23.189 27.600 73.034 1.00 67.82 492 GLY B N 1
ATOM 6414 C CA . GLY B 1 393 ? -23.324 28.069 74.406 1.00 67.52 492 GLY B CA 1
ATOM 6415 C C . GLY B 1 393 ? -22.841 29.490 74.542 1.00 66.91 492 GLY B C 1
ATOM 6416 O O . GLY B 1 393 ? -23.112 30.316 73.675 1.00 66.70 492 GLY B O 1
ATOM 6417 N N . TRP B 1 394 ? -22.098 29.777 75.612 1.00 66.87 493 TRP B N 1
ATOM 6418 C CA . TRP B 1 394 ? -21.565 31.116 75.825 1.00 67.36 493 TRP B CA 1
ATOM 6419 C C . TRP B 1 394 ? -20.249 31.346 75.097 1.00 67.37 493 TRP B C 1
ATOM 6420 O O . TRP B 1 394 ? -19.230 30.732 75.415 1.00 67.74 493 TRP B O 1
ATOM 6431 N N . LYS B 1 395 ? -20.283 32.228 74.102 1.00 66.65 494 LYS B N 1
ATOM 6432 C CA . LYS B 1 395 ? -19.119 32.541 73.293 1.00 66.71 494 LYS B CA 1
ATOM 6433 C C . LYS B 1 395 ? -18.840 34.038 73.263 1.00 66.56 494 LYS B C 1
ATOM 6434 O O . LYS B 1 395 ? -19.762 34.821 73.333 1.00 66.74 494 LYS B O 1
ATOM 6440 N N . ASP B 1 396 ? -17.577 34.438 73.208 1.00 66.32 495 ASP B N 1
ATOM 6441 C CA . ASP B 1 396 ? -17.204 35.845 73.022 1.00 66.95 495 ASP B CA 1
ATOM 6442 C C . ASP B 1 396 ? -16.524 36.089 71.667 1.00 67.04 495 ASP B C 1
ATOM 6443 O O . ASP B 1 396 ? -16.087 37.200 71.382 1.00 66.77 495 ASP B O 1
ATOM 6448 N N . THR B 1 397 ? -16.441 35.037 70.843 1.00 67.40 496 THR B N 1
ATOM 6449 C CA . THR B 1 397 ? -15.842 34.974 69.532 1.00 68.00 496 THR B CA 1
ATOM 6450 C C . THR B 1 397 ? -16.830 34.229 68.615 1.00 68.72 496 THR B C 1
ATOM 6451 O O . THR B 1 397 ? -17.539 33.318 69.056 1.00 68.59 496 THR B O 1
ATOM 6455 N N . VAL B 1 398 ? -16.911 34.650 67.354 1.00 69.30 497 VAL B N 1
ATOM 6456 C CA . VAL B 1 398 ? -17.769 34.017 66.358 1.00 70.27 497 VAL B CA 1
ATOM 6457 C C . VAL B 1 398 ? -16.998 33.989 65.040 1.00 71.56 497 VAL B C 1
ATOM 6458 O O . VAL B 1 398 ? -16.339 34.972 64.703 1.00 71.98 497 VAL B O 1
ATOM 6462 N N . ARG B 1 399 ? -17.013 32.860 64.322 1.00 72.20 498 ARG B N 1
ATOM 6463 C CA . ARG B 1 399 ? -16.276 32.752 63.059 1.00 73.24 498 ARG B CA 1
ATOM 6464 C C . ARG B 1 399 ? -16.877 33.601 61.930 1.00 73.82 498 ARG B C 1
ATOM 6465 O O . ARG B 1 399 ? -18.066 33.488 61.638 1.00 74.15 498 ARG B O 1
ATOM 6473 N N . VAL B 1 400 ? -16.067 34.453 61.302 1.00 74.02 499 VAL B N 1
ATOM 6474 C CA . VAL B 1 400 ? -16.524 35.262 60.169 1.00 75.11 499 VAL B CA 1
ATOM 6475 C C . VAL B 1 400 ? -15.517 35.046 59.033 1.00 76.00 499 VAL B C 1
ATOM 6476 O O . VAL B 1 400 ? -14.511 35.746 58.963 1.00 76.47 499 VAL B O 1
ATOM 6480 N N . GLU B 1 401 ? -15.759 34.056 58.171 1.00 76.12 500 GLU B N 1
ATOM 6481 C CA . GLU B 1 401 ? -14.820 33.718 57.107 1.00 76.96 500 GLU B CA 1
ATOM 6482 C C . GLU B 1 401 ? -15.522 33.570 55.758 1.00 78.06 500 GLU B C 1
ATOM 6483 O O . GLU B 1 401 ? -16.016 32.494 55.434 1.00 77.90 500 GLU B O 1
ATOM 6489 N N . GLY B 1 402 ? -15.567 34.649 54.985 1.00 79.00 501 GLY B N 1
ATOM 6490 C CA . GLY B 1 402 ? -16.173 34.623 53.658 1.00 80.23 501 GLY B CA 1
ATOM 6491 C C . GLY B 1 402 ? -17.641 34.985 53.568 1.00 81.13 501 GLY B C 1
ATOM 6492 O O . GLY B 1 402 ? -18.068 35.558 52.564 1.00 81.38 501 GLY B O 1
ATOM 6493 N N . TRP B 1 403 ? -18.438 34.618 54.576 1.00 81.47 502 TRP B N 1
ATOM 6494 C CA . TRP B 1 403 ? -19.864 34.948 54.577 1.00 82.26 502 TRP B CA 1
ATOM 6495 C C . TRP B 1 403 ? -20.204 35.825 55.832 1.00 82.17 502 TRP B C 1
ATOM 6496 O O . TRP B 1 403 ? -19.315 36.498 56.351 1.00 81.99 502 TRP B O 1
ATOM 6507 N N . ARG B 1 404 ? -21.461 35.869 56.279 1.00 82.20 503 ARG B N 1
ATOM 6508 C CA . ARG B 1 404 ? -21.862 36.680 57.418 1.00 82.67 503 ARG B CA 1
ATOM 6509 C C . ARG B 1 404 ? -22.330 35.825 58.607 1.00 82.03 503 ARG B C 1
ATOM 6510 O O . ARG B 1 404 ? -22.933 34.765 58.425 1.00 82.01 503 ARG B O 1
ATOM 6518 N N . SER B 1 405 ? -22.010 36.279 59.826 1.00 81.28 504 SER B N 1
ATOM 6519 C CA . SER B 1 405 ? -22.380 35.627 61.080 1.00 80.85 504 SER B CA 1
ATOM 6520 C C . SER B 1 405 ? -23.259 36.580 61.891 1.00 80.40 504 SER B C 1
ATOM 6521 O O . SER B 1 405 ? -23.109 37.790 61.792 1.00 80.60 504 SER B O 1
ATOM 6524 N N . GLU B 1 406 ? -24.159 36.044 62.700 1.00 79.70 505 GLU B N 1
ATOM 6525 C CA . GLU B 1 406 ? -25.080 36.853 63.482 1.00 79.71 505 GLU B CA 1
ATOM 6526 C C . GLU B 1 406 ? -25.189 36.302 64.899 1.00 79.17 505 GLU B C 1
ATOM 6527 O O . GLU B 1 406 ? -25.353 35.101 65.072 1.00 79.26 505 GLU B O 1
ATOM 6533 N N . VAL B 1 407 ? -25.057 37.174 65.914 1.00 78.42 506 VAL B N 1
ATOM 6534 C CA . VAL B 1 407 ? -25.101 36.794 67.329 1.00 77.99 506 VAL B CA 1
ATOM 6535 C C . VAL B 1 407 ? -26.124 37.621 68.134 1.00 77.40 506 VAL B C 1
ATOM 6536 O O . VAL B 1 407 ? -26.498 38.718 67.732 1.00 77.15 506 VAL B O 1
ATOM 6540 N N . LEU B 1 408 ? -26.564 37.092 69.278 1.00 77.21 507 LEU B N 1
ATOM 6541 C CA . LEU B 1 408 ? -27.518 37.747 70.181 1.00 77.26 507 LEU B CA 1
ATOM 6542 C C . LEU B 1 408 ? -26.785 38.254 71.435 1.00 77.62 507 LEU B C 1
ATOM 6543 O O . LEU B 1 408 ? -26.472 37.469 72.338 1.00 77.49 507 LEU B O 1
ATOM 6548 N N . VAL B 1 409 ? -26.493 39.562 71.472 1.00 77.72 508 VAL B N 1
ATOM 6549 C CA . VAL B 1 409 ? -25.744 40.177 72.558 1.00 78.48 508 VAL B CA 1
ATOM 6550 C C . VAL B 1 409 ? -26.585 41.024 73.532 1.00 79.77 508 VAL B C 1
ATOM 6551 O O . VAL B 1 409 ? -27.652 41.532 73.197 1.00 80.06 508 VAL B O 1
ATOM 6555 N N . LYS B 1 410 ? -26.064 41.186 74.748 1.00 80.07 509 LYS B N 1
ATOM 6556 C CA . LYS B 1 410 ? -26.664 41.987 75.797 1.00 80.57 509 LYS B CA 1
ATOM 6557 C C . LYS B 1 410 ? -25.505 42.472 76.665 1.00 81.29 509 LYS B C 1
ATOM 6558 O O . LYS B 1 410 ? -24.670 41.673 77.090 1.00 81.15 509 LYS B O 1
ATOM 6564 N N . PHE B 1 411 ? -25.407 43.784 76.859 1.00 81.96 510 PHE B N 1
ATOM 6565 C CA . PHE B 1 411 ? -24.319 44.365 77.634 1.00 82.92 510 PHE B CA 1
ATOM 6566 C C . PHE B 1 411 ? -24.817 44.760 78.985 1.00 83.55 510 PHE B C 1
ATOM 6567 O O . PHE B 1 411 ? -25.537 45.743 79.106 1.00 83.87 510 PHE B O 1
ATOM 6575 N N . ASP B 1 412 ? -24.461 43.981 80.003 1.00 83.58 511 ASP B N 1
ATOM 6576 C CA . ASP B 1 412 ? -24.924 44.252 81.354 1.00 84.24 511 ASP B CA 1
ATOM 6577 C C . ASP B 1 412 ? -24.116 45.310 82.100 1.00 84.25 511 ASP B C 1
ATOM 6578 O O . ASP B 1 412 ? -24.448 45.613 83.241 1.00 84.24 511 ASP B O 1
ATOM 6583 N N . HIS B 1 413 ? -23.060 45.863 81.485 1.00 84.17 512 HIS B N 1
ATOM 6584 C CA . HIS B 1 413 ? -22.219 46.849 82.156 1.00 84.76 512 HIS B CA 1
ATOM 6585 C C . HIS B 1 413 ? -21.980 48.078 81.296 1.00 85.71 512 HIS B C 1
ATOM 6586 O O . HIS B 1 413 ? -21.936 47.973 80.076 1.00 86.04 512 HIS B O 1
ATOM 6593 N N . GLU B 1 414 ? -21.827 49.244 81.923 1.00 85.97 513 GLU B N 1
ATOM 6594 C CA . GLU B 1 414 ? -21.618 50.489 81.190 1.00 86.92 513 GLU B CA 1
ATOM 6595 C C . GLU B 1 414 ? -20.193 50.647 80.644 1.00 87.56 513 GLU B C 1
ATOM 6596 O O . GLU B 1 414 ? -19.252 50.059 81.170 1.00 87.68 513 GLU B O 1
ATOM 6602 N N . ALA B 1 415 ? -20.046 51.446 79.583 1.00 87.88 514 ALA B N 1
ATOM 6603 C CA . ALA B 1 415 ? -18.761 51.758 78.974 1.00 88.78 514 ALA B CA 1
ATOM 6604 C C . ALA B 1 415 ? -18.854 53.174 78.446 1.00 90.03 514 ALA B C 1
ATOM 6605 O O . ALA B 1 415 ? -19.528 53.420 77.456 1.00 90.35 514 ALA B O 1
ATOM 6607 N N . PRO B 1 416 ? -18.221 54.137 79.117 1.00 90.54 515 PRO B N 1
ATOM 6608 C CA . PRO B 1 416 ? -18.286 55.533 78.645 1.00 90.81 515 PRO B CA 1
ATOM 6609 C C . PRO B 1 416 ? -17.477 55.794 77.364 1.00 90.83 515 PRO B C 1
ATOM 6610 O O . PRO B 1 416 ? -16.812 54.892 76.873 1.00 91.12 515 PRO B O 1
ATOM 6614 N N . LYS B 1 417 ? -17.526 57.022 76.815 1.00 90.45 516 LYS B N 1
ATOM 6615 C CA . LYS B 1 417 ? -16.770 57.352 75.604 1.00 90.64 516 LYS B CA 1
ATOM 6616 C C . LYS B 1 417 ? -15.270 57.192 75.843 1.00 90.33 516 LYS B C 1
ATOM 6617 O O . LYS B 1 417 ? -14.557 56.649 75.005 1.00 90.08 516 LYS B O 1
ATOM 6623 N N . GLU B 1 418 ? -14.811 57.640 77.012 1.00 90.41 517 GLU B N 1
ATOM 6624 C CA . GLU B 1 418 ? -13.409 57.621 77.425 1.00 90.80 517 GLU B CA 1
ATOM 6625 C C . GLU B 1 418 ? -12.873 56.197 77.547 1.00 90.88 517 GLU B C 1
ATOM 6626 O O . GLU B 1 418 ? -11.718 55.936 77.207 1.00 90.94 517 GLU B O 1
ATOM 6632 N N . ARG B 1 419 ? -13.715 55.281 78.043 1.00 90.56 518 ARG B N 1
ATOM 6633 C CA . ARG B 1 419 ? -13.370 53.875 78.225 1.00 90.46 518 ARG B CA 1
ATOM 6634 C C . ARG B 1 419 ? -14.440 53.012 77.569 1.00 89.38 518 ARG B C 1
ATOM 6635 O O . ARG B 1 419 ? -15.252 52.381 78.243 1.00 89.53 518 ARG B O 1
ATOM 6643 N N . ALA B 1 420 ? -14.452 53.007 76.243 1.00 88.17 519 ALA B N 1
ATOM 6644 C CA . ALA B 1 420 ? -15.440 52.270 75.468 1.00 87.63 519 ALA B CA 1
ATOM 6645 C C . ALA B 1 420 ? -15.038 50.823 75.194 1.00 86.57 519 ALA B C 1
ATOM 6646 O O . ALA B 1 420 ? -13.848 50.500 75.166 1.00 86.94 519 ALA B O 1
ATOM 6648 N N . TYR B 1 421 ? -16.034 49.957 74.960 1.00 84.93 520 TYR B N 1
ATOM 6649 C CA . TYR B 1 421 ? -15.775 48.568 74.615 1.00 83.61 520 TYR B CA 1
ATOM 6650 C C . TYR B 1 421 ? -15.239 48.482 73.193 1.00 82.25 520 TYR B C 1
ATOM 6651 O O . TYR B 1 421 ? -15.558 49.318 72.359 1.00 82.17 520 TYR B O 1
ATOM 6660 N N . MET B 1 422 ? -14.462 47.451 72.907 1.00 81.05 521 MET B N 1
ATOM 6661 C CA . MET B 1 422 ? -13.960 47.197 71.563 1.00 80.21 521 MET B CA 1
ATOM 6662 C C . MET B 1 422 ? -14.707 45.991 70.961 1.00 79.25 521 MET B C 1
ATOM 6663 O O . MET B 1 422 ? -15.342 45.218 71.668 1.00 79.28 521 MET B O 1
ATOM 6668 N N . ALA B 1 423 ? -14.634 45.838 69.655 1.00 78.55 522 ALA B N 1
ATOM 6669 C CA . ALA B 1 423 ? -15.222 44.715 68.936 1.00 78.48 522 ALA B CA 1
ATOM 6670 C C . ALA B 1 423 ? -14.354 44.607 67.709 1.00 78.14 522 ALA B C 1
ATOM 6671 O O . ALA B 1 423 ? -14.231 45.579 66.962 1.00 78.44 522 ALA B O 1
ATOM 6673 N N . HIS B 1 424 ? -13.682 43.471 67.536 1.00 77.40 523 HIS B N 1
ATOM 6674 C CA . HIS B 1 424 ? -12.692 43.357 66.473 1.00 77.32 523 HIS B CA 1
ATOM 6675 C C . HIS B 1 424 ? -12.411 41.938 66.019 1.00 76.50 523 HIS B C 1
ATOM 6676 O O . HIS B 1 424 ? -12.881 40.977 66.608 1.00 76.52 523 HIS B O 1
ATOM 6683 N N . CYS B 1 425 ? -11.630 41.819 64.958 1.00 75.75 524 CYS B N 1
ATOM 6684 C CA . CYS B 1 425 ? -11.159 40.558 64.436 1.00 75.63 524 CYS B CA 1
ATOM 6685 C C . CYS B 1 425 ? -10.040 40.143 65.382 1.00 75.08 524 CYS B C 1
ATOM 6686 O O . CYS B 1 425 ? -9.110 40.930 65.600 1.00 75.14 524 CYS B O 1
ATOM 6689 N N . HIS B 1 426 ? -10.125 38.934 65.967 1.00 74.31 525 HIS B N 1
ATOM 6690 C CA . HIS B 1 426 ? -9.078 38.499 66.882 1.00 74.23 525 HIS B CA 1
ATOM 6691 C C . HIS B 1 426 ? -7.816 37.986 66.175 1.00 74.14 525 HIS B C 1
ATOM 6692 O O . HIS B 1 426 ? -6.904 37.491 66.841 1.00 74.60 525 HIS B O 1
ATOM 6699 N N . LEU B 1 427 ? -7.691 38.203 64.850 1.00 73.28 526 LEU B N 1
ATOM 6700 C CA . LEU B 1 427 ? -6.442 37.946 64.150 1.00 73.01 526 LEU B CA 1
ATOM 6701 C C . LEU B 1 427 ? -5.741 39.264 64.455 1.00 73.21 526 LEU B C 1
ATOM 6702 O O . LEU B 1 427 ? -6.104 40.295 63.893 1.00 73.57 526 LEU B O 1
ATOM 6707 N N . LEU B 1 428 ? -4.907 39.251 65.496 1.00 72.65 527 LEU B N 1
ATOM 6708 C CA . LEU B 1 428 ? -4.275 40.429 66.063 1.00 72.66 527 LEU B CA 1
ATOM 6709 C C . LEU B 1 428 ? -3.734 41.445 65.061 1.00 72.40 527 LEU B C 1
ATOM 6710 O O . LEU B 1 428 ? -3.952 42.636 65.265 1.00 72.83 527 LEU B O 1
ATOM 6715 N N . GLU B 1 429 ? -3.084 41.003 63.979 1.00 71.53 528 GLU B N 1
ATOM 6716 C CA . GLU B 1 429 ? -2.558 41.943 62.989 1.00 71.17 528 GLU B CA 1
ATOM 6717 C C . GLU B 1 429 ? -3.678 42.682 62.244 1.00 70.56 528 GLU B C 1
ATOM 6718 O O . GLU B 1 429 ? -3.524 43.864 61.970 1.00 70.53 528 GLU B O 1
ATOM 6724 N N . HIS B 1 430 ? -4.833 42.030 61.995 1.00 69.85 529 HIS B N 1
ATOM 6725 C CA . HIS B 1 430 ? -5.970 42.706 61.362 1.00 69.57 529 HIS B CA 1
ATOM 6726 C C . HIS B 1 430 ? -6.477 43.801 62.286 1.00 70.22 529 HIS B C 1
ATOM 6727 O O . HIS B 1 430 ? -6.677 44.931 61.849 1.00 70.34 529 HIS B O 1
ATOM 6734 N N . GLU B 1 431 ? -6.639 43.465 63.575 1.00 70.33 530 GLU B N 1
ATOM 6735 C CA . GLU B 1 431 ? -7.099 44.374 64.613 1.00 70.60 530 GLU B CA 1
ATOM 6736 C C . GLU B 1 431 ? -6.149 45.584 64.716 1.00 70.68 530 GLU B C 1
ATOM 6737 O O . GLU B 1 431 ? -6.611 46.726 64.755 1.00 70.83 530 GLU B O 1
ATOM 6743 N N . ASP B 1 432 ? -4.829 45.331 64.725 1.00 70.38 531 ASP B N 1
ATOM 6744 C CA . ASP B 1 432 ? -3.818 46.379 64.834 1.00 70.84 531 ASP B CA 1
ATOM 6745 C C . ASP B 1 432 ? -3.785 47.307 63.633 1.00 71.57 531 ASP B C 1
ATOM 6746 O O . ASP B 1 432 ? -3.485 48.492 63.773 1.00 71.80 531 ASP B O 1
ATOM 6751 N N . THR B 1 433 ? -4.073 46.766 62.455 1.00 71.60 532 THR B N 1
ATOM 6752 C CA . THR B 1 433 ? -4.040 47.538 61.232 1.00 71.82 532 THR B CA 1
ATOM 6753 C C . THR B 1 433 ? -5.407 48.088 60.838 1.00 72.35 532 THR B C 1
ATOM 6754 O O . THR B 1 433 ? -5.662 48.274 59.650 1.00 72.96 532 THR B O 1
ATOM 6758 N N . GLY B 1 434 ? -6.263 48.368 61.817 1.00 72.12 533 GLY B N 1
ATOM 6759 C CA . GLY B 1 434 ? -7.550 48.988 61.538 1.00 72.46 533 GLY B CA 1
ATOM 6760 C C . GLY B 1 434 ? -8.827 48.218 61.776 1.00 72.88 533 GLY B C 1
ATOM 6761 O O . GLY B 1 434 ? -9.855 48.853 62.003 1.00 73.17 533 GLY B O 1
ATOM 6762 N N . MET B 1 435 ? -8.817 46.880 61.688 1.00 73.01 534 MET B N 1
ATOM 6763 C CA . MET B 1 435 ? -10.042 46.100 61.871 1.00 73.92 534 MET B CA 1
ATOM 6764 C C . MET B 1 435 ? -10.481 45.971 63.331 1.00 75.49 534 MET B C 1
ATOM 6765 O O . MET B 1 435 ? -10.404 44.894 63.923 1.00 76.00 534 MET B O 1
ATOM 6770 N N . MET B 1 436 ? -10.954 47.073 63.903 1.00 76.00 535 MET B N 1
ATOM 6771 C CA . MET B 1 436 ? -11.435 47.166 65.278 1.00 76.85 535 MET B CA 1
ATOM 6772 C C . MET B 1 436 ? -12.405 48.337 65.359 1.00 77.95 535 MET B C 1
ATOM 6773 O O . MET B 1 436 ? -12.258 49.316 64.624 1.00 78.42 535 MET B O 1
ATOM 6778 N N . MET B 1 437 ? -13.408 48.234 66.221 1.00 78.24 536 MET B N 1
ATOM 6779 C CA . MET B 1 437 ? -14.383 49.302 66.395 1.00 79.26 536 MET B CA 1
ATOM 6780 C C . MET B 1 437 ? -14.696 49.484 67.865 1.00 80.32 536 MET B C 1
ATOM 6781 O O . MET B 1 437 ? -14.685 48.521 68.628 1.00 80.37 536 MET B O 1
ATOM 6786 N N . SER B 1 438 ? -14.959 50.720 68.270 1.00 81.01 537 SER B N 1
ATOM 6787 C CA . SER B 1 438 ? -15.318 51.005 69.656 1.00 82.01 537 SER B CA 1
ATOM 6788 C C . SER B 1 438 ? -16.806 51.300 69.772 1.00 82.79 537 SER B C 1
ATOM 6789 O O . SER B 1 438 ? -17.441 51.660 68.787 1.00 83.22 537 SER B O 1
ATOM 6792 N N . PHE B 1 439 ? -17.373 51.118 70.960 1.00 82.92 538 PHE B N 1
ATOM 6793 C CA . PHE B 1 439 ? -18.788 51.389 71.189 1.00 83.46 538 PHE B CA 1
ATOM 6794 C C . PHE B 1 439 ? -19.079 51.582 72.674 1.00 83.96 538 PHE B C 1
ATOM 6795 O O . PHE B 1 439 ? -18.396 51.016 73.529 1.00 83.88 538 PHE B O 1
ATOM 6803 N N . THR B 1 440 ? -20.098 52.382 72.977 1.00 84.16 539 THR B N 1
ATOM 6804 C CA . THR B 1 440 ? -20.461 52.680 74.353 1.00 84.67 539 THR B CA 1
ATOM 6805 C C . THR B 1 440 ? -21.729 51.958 74.808 1.00 85.10 539 THR B C 1
ATOM 6806 O O . THR B 1 440 ? -22.503 51.481 73.988 1.00 84.80 539 THR B O 1
ATOM 6810 N N . VAL B 1 441 ? -21.901 51.838 76.131 1.00 85.72 540 VAL B N 1
ATOM 6811 C CA . VAL B 1 441 ? -23.059 51.225 76.780 1.00 86.82 540 VAL B CA 1
ATOM 6812 C C . VAL B 1 441 ? -23.485 52.146 77.937 1.00 87.65 540 VAL B C 1
ATOM 6813 O O . VAL B 1 441 ? -22.629 52.584 78.707 1.00 87.57 540 VAL B O 1
ATOM 6817 N N . SER B 1 442 ? -24.785 52.479 78.036 1.00 88.53 541 SER B N 1
ATOM 6818 C CA . SER B 1 442 ? -25.249 53.382 79.095 1.00 89.69 541 SER B CA 1
ATOM 6819 C C . SER B 1 442 ? -26.647 53.056 79.606 1.00 90.69 541 SER B C 1
ATOM 6820 O O . SER B 1 442 ? -27.484 52.600 78.800 1.00 91.03 541 SER B O 1
#

Foldseek 3Di:
DPFAAFDFAAEDEQDPVQEAEWEWEWAWDDDDVPATEIFIYTVDHFAHHAYEEEAQRKYKYKYAAQDQAKWWKAFALAQAALVQRGAQLNIAGHRGIDIHIHHHHAAWAWTKMATHHFLCRQVNLLRGYMYIYTYDYPQQVVAQQDDPGLAQAGEWEKEAFAADPNRYTDDDLDPVCLAQHDGYQAIATNHTGAHEGEYAAFKHKYKYAHQYLHDKWKKAKPVQFWWWWQAWNGYGAFATDTDGIDIGGHNIITITMGHCNVQDKIFTWTAQDPGPPSCDPPNVGIGGHYIYGYDHHHDDGDRDGTRGPFDDDDPQVDAAEEEWEWDQDDPGTATPPHFEDLQDFPEEAEAQDKYKYKYAQAPHQHKFFKFWPSWWWAWQFAQNHGDDSSRGGTDRTGIHGNGMTMIIIHRNHWADSSSFIKIAGSSNSSNSRGRMHTYTYD/DPFAAFDFAAADEQDPVQEAEWEWAWAWDDDDVPATEIFIETVDHFAHHAYEEEAQRKYKYKYAAQDQAKWWKAFALAQAALVQRGAQLNIAGHRGIDIHIHHHHAAWAWTKMATHHFLCRQVNLLRGYMYIYTYDYPQQVVAQADDPGLAQAGEWEKEAFAADPNRYTDDDLDPVCLAQHDGYQAIATNHTGAHEGEYAAAKHKYKYAHSYLHDKWKKAKPVQFWWWWQAKNGYGAFATDTDGIDIGGHNIITITMGGCNVQDKIFTWTAQDPGPPSCDPPRVGIGGHYIYGYDHHHDPGDRDRTGGDFDDDDPPPDAAEEEWEWDQDDPGTATPPFFDDLQDAPEEAEAQGKYKYKYADAPHQHKFFKFWPSWWWAWQFAQNHGDDSSRGGTDRTGIHGNGMTMIMIHRNHWADSSRWIKIFGSSNSSNSGGGMGTYTYD

Solvent-accessible surface area: 31715 Å² total; per-residue (Å²): 140,170,93,62,110,4,60,57,18,60,51,52,87,45,89,121,70,28,87,6,75,0,56,0,49,74,28,45,38,153,39,66,102,86,62,98,0,65,1,20,0,2,66,15,62,18,11,11,6,0,0,42,3,81,109,38,144,64,2,10,0,22,0,46,0,51,4,104,69,27,0,0,0,1,0,0,5,1,23,1,45,3,68,9,4,0,6,2,45,4,71,3,91,53,66,136,103,35,61,1,96,0,119,3,78,2,44,9,2,1,1,4,0,0,0,0,12,88,22,60,1,0,72,0,0,0,38,0,0,1,1,0,0,0,3,19,16,128,88,13,74,151,21,49,5,5,94,100,40,14,58,6,0,0,0,0,1,0,4,1,2,59,19,46,90,151,0,77,23,44,20,115,54,17,30,14,10,14,2,1,0,0,18,4,98,34,12,0,0,10,3,14,68,48,0,60,15,101,0,11,78,6,8,0,17,0,5,0,2,0,2,3,3,0,4,6,3,20,0,10,8,59,79,52,31,27,0,41,0,0,0,1,1,0,1,6,6,22,111,26,25,128,35,78,90,0,54,0,2,0,0,0,1,0,3,0,0,0,34,0,146,71,14,136,42,6,19,0,20,3,39,63,27,148,9,20,2,1,26,50,76,51,8,67,181,53,30,39,1,0,43,0,58,8,41,163,170,85,30,146,11,127,37,19,139,68,11,33,126,43,63,91,65,57,86,30,130,146,38,125,72,29,118,0,53,0,38,2,74,49,78,16,6,41,2,56,44,96,52,27,50,69,66,149,28,60,29,83,0,143,109,34,41,85,6,63,0,13,0,0,0,46,74,11,142,6,1,0,0,0,1,1,1,4,2,10,1,16,6,54,27,16,38,40,164,110,27,47,64,10,19,42,2,58,0,0,0,0,66,0,40,18,115,82,1,44,0,4,0,57,0,71,32,89,1,42,128,125,58,4,0,0,0,0,0,2,0,2,0,0,1,20,41,9,0,4,7,2,0,18,2,73,145,161,105,63,107,5,59,57,18,59,51,51,87,45,89,122,70,28,87,5,73,0,55,0,51,73,28,44,36,153,38,66,100,88,62,100,0,65,1,14,0,2,65,15,62,17,11,11,6,0,0,42,2,80,109,38,144,64,2,10,0,22,0,46,1,52,4,104,55,26,0,0,0,2,0,0,6,1,21,1,45,3,67,10,3,0,5,2,36,4,69,3,92,54,66,136,102,38,62,0,97,0,118,3,78,2,45,9,2,1,1,4,0,0,0,0,12,94,21,71,1,0,70,0,1,0,32,0,0,0,1,0,0,0,3,20,15,128,81,12,74,150,21,48,4,2,96,101,42,14,56,6,0,0,0,0,2,0,4,1,2,58,19,45,92,151,0,76,24,45,34,109,67,12,29,13,10,15,1,0,0,0,17,4,96,35,12,0,0,10,3,14,68,50,0,56,14,100,1,10,73,6,12,0,16,0,5,0,1,0,2,3,3,0,4,6,4,20,0,10,8,58,77,52,30,28,0,41,0,0,0,1,1,0,1,4,6,23,109,27,25,128,35,77,89,0,53,0,2,0,0,0,1,0,3,0,0,0,33,0,147,69,11,137,40,6,19,0,20,3,41,62,26,178,9,24,2,1,25,44,60,51,9,60,187,52,32,40,1,0,46,0,59,8,41,162,167,81,38,169,16,133,50,17,140,67,15,29,121,44,64,90,63,56,92,24,126,154,44,123,68,36,113,0,33,1,46,0,65,54,75,15,6,46,2,56,44,106,50,28,57,69,65,151,33,58,35,73,0,142,120,36,45,82,4,64,0,16,0,0,0,49,63,10,142,5,2,0,0,0,0,1,1,3,1,11,1,17,6,54,27,17,36,40,162,111,28,46,64,10,18,39,2,55,0,0,0,0,65,0,39,18,115,82,0,42,0,4,0,65,0,66,33,86,0,42,130,124,56,4,0,0,0,0,0,2,0,1,0,0,1,20,43,9,0,5,8,3,0,17,2,76

Radius of gyration: 30.86 Å; Cα contacts (8 Å, |Δi|>4): 2688; chains: 2; bounding box: 74×56×100 Å

B-factor: mean 72.82, std 11.33, range [34.36, 114.26]

Sequence (884 aa):
AEHPTLPIPALLTPDAAGKIALNVQTGSMKWKAGMQTPTWGINGPLLGPAMRLQRGKDVAINVTNALPEATTMHWHGMEIPGTSDGGPQAVIEPGKMWTAEIKVDQPATTAWFHPHTHGLTGRQVAMGLGGLIIIDDEESTKLPLPKEWGVDDVPVILQDKRLDAKGHIDYQLDIITAAVGWFGDMMLTNGTVYPQHLAPRGWLRLRFLNGCNARSLNLATSDGRPLYVVGSDGGLLGEPVKLTELPILMGERFEVLVDTRDGKAFDIITLPVKQMGMTLPPFDRALPVLHIQPTLKSNEAKLPDALVNMPAVPAADNVKTRWLQLMMDGGGNKINGIAFDMAKPMFDVKRGTYEKWTISGEGDMMLHPFHIHGTQFRILSENGKPPAAHRSGWKDTVRVEGWRSEVLVKFDHEAPKERAYMAHCHLLEHEDTGMMMSFTVSAEHPTLPIPALLTPDAAGKIALNVQTGSMKWKAGMQTPTWGINGPLLGPAMRLQRGKDVAINVTNALPEATTMHWHGMEIPGTSDGGPQAVIEPGKMWTAEIKVDQPATTAWFHPHTHGLTGRQVAMGLGGLIIIDDEESTKLPLPKEWGVDDVPVILQDKRLDAKGHIDYQLDIITAAVGWFGDMMLTNGTVYPQHLAPRGWLRLRFLNGCNARSLNLATSDGRPLYVVGSDGGLLGEPVKLTELPILMGERFEVLVDTRDGKAFDIITLPVKQMGMTLPPFDRALPVLHIQPTLKSNEAKLPDALVNMPAVPAADNVKTRWLQLMMDGGGNKINGIAFDMAKPMFDVKRGTYEKWTISGEGDMMLHPFHIHGTQFRILSENGKPPAAHRSGWKDTVRVEGWRSEVLVKFDHEAPKERAYMAHCHLLEHEDTGMMMSFTVS